Protein 1Z69 (pdb70)

CATH classification: 3.20.20.30

Solvent-accessible surface area: 47527 Å² total; per-residue (Å²): 71,67,9,0,0,16,3,48,0,68,43,29,4,18,46,3,0,22,29,0,14,6,0,26,96,47,38,10,50,2,0,0,0,14,13,61,14,38,13,22,7,1,2,1,1,0,0,4,0,0,19,14,0,10,83,6,73,0,0,0,5,42,0,8,13,43,4,5,26,10,0,6,0,0,2,0,0,0,1,0,4,35,22,0,46,50,16,2,1,0,0,1,0,24,21,67,127,75,20,4,67,16,2,27,30,60,99,132,112,37,61,20,5,0,90,28,0,3,88,0,0,70,31,1,18,68,40,113,142,3,84,36,128,26,111,67,13,98,5,66,32,0,96,10,72,24,199,10,55,142,6,52,0,9,0,10,5,106,31,85,143,19,6,35,14,0,0,41,34,0,46,0,0,6,7,91,18,2,22,22,96,14,0,102,70,2,39,94,26,4,92,106,0,0,111,126,50,69,49,77,44,96,106,5,16,11,0,0,18,3,9,3,0,1,12,164,52,58,87,98,0,39,54,27,0,33,55,42,0,0,108,53,0,32,64,8,78,67,123,30,0,120,68,23,62,7,76,68,118,15,49,78,100,1,27,48,6,33,91,157,35,60,91,55,28,0,77,66,47,41,5,46,106,105,2,19,95,3,13,2,1,23,3,29,22,100,55,0,44,136,33,0,87,74,0,68,91,44,32,3,64,0,2,0,4,2,35,20,0,4,56,56,59,44,121,3,0,96,20,2,5,145,70,0,35,80,110,70,64,8,1,0,16,4,48,1,68,44,26,5,17,44,2,0,17,27,0,12,4,0,23,88,45,39,11,48,2,0,0,0,15,13,64,17,38,16,21,7,2,3,1,1,0,0,4,0,1,18,10,0,7,79,5,74,0,0,0,4,41,1,8,12,37,5,5,26,8,0,5,0,0,2,1,0,0,1,0,4,34,22,0,45,50,17,3,0,0,0,1,1,25,22,67,126,78,21,4,69,18,2,28,30,68,98,107,118,34,62,22,5,0,94,28,0,2,91,0,1,71,30,1,19,67,41,105,142,3,85,36,127,27,112,47,13,101,5,65,31,0,97,9,69,23,198,11,56,142,5,51,0,9,0,9,7,99,29,86,144,20,5,33,13,0,0,41,34,0,47,0,0,5,5,95,15,2,23,22,97,13,0,104,68,2,38,94,27,4,89,103,0,0,110,125,48,70,47,77,48,96,106,4,17,10,0,0,19,3,9,3,0,1,12,162,48,59,87,100,0,40,56,28,0,33,51,44,0,0,110,52,0,33,63,8,75,70,124,24,0,119,64,22,60,6,76,68,117,14,48,77,102,1,26,48,5,33,88,154,37,59,90,56,26,0,80,67,48,38,5,42,105,106,2,19,100,3,11,1,1,25,4,29,23,97,58,1,42,137,32,1,86,73,0,66,90,44,32,4,63,0,2,0,3,3,33,20,0,4,51,55,60,44,117,2,0,94,20,2,5,145,70,0,35,80,109,71,65,8,0,0,16,3,48,1,67,41,31,6,17,46,3,0,21,28,0,12,5,0,24,96,45,39,10,49,2,0,0,0,13,13,62,16,39,16,24,8,1,2,2,1,0,0,5,0,0,18,13,0,8,81,5,74,0,0,0,4,40,0,9,12,42,5,6,26,10,0,6,1,0,2,0,0,0,1,0,4,34,22,0,46,50,17,2,0,0,0,0,1,24,22,66,124,76,21,4,70,18,2,27,32,76,100,133,111,36,63,22,5,0,91,28,0,2,89,0,1,71,29,1,18,68,43,108,141,4,85,36,128,26,111,57,13,96,5,66,31,0,96,11,70,22,196,13,56,144,6,52,0,10,0,10,5,103,31,84,146,20,7,35,14,0,0,40,35,0,47,0,0,5,7,94,18,2,20,21,94,12,0,99,68,3,38,96,25,4,90,105,0,0,109,125,50,70,45,77,46,94,104,4,18,10,0,0,20,3,10,3,0,1,12,160,48,57,84,101,0,40,57,28,0,31,54,44,0,0,110,55,0,32,64,9,79,68,126,31,0,121,67,21,61,6,78,68,118,14,49,78,100,1,25,49,5,32,89,153,38,59,89,57,29,0,77,66,46,38,5,43,103,103,2,21,97,3,13,2,0,22,3,27,22,97,58,0,44,134,30,0,86,73,0,68,89,45,32,3,61,0,3,0,3,3,38,22,0,3,60,57,64,45,120,2,0,94,21,2,5,146,70,0,34,78,109,69,67,8,0,0,16,3,48,0,68,41,24,3,17,44,1,0,18,27,0,13,5,0,24,92,45,40,11,48,2,0,0,0,13,14,63,15,38,14,21,7,1,2,1,1,0,0,4,0,1,18,10,0,9,81,6,76,0,0,0,3,41,0,9,13,43,5,5,26,10,0,6,0,0,2,1,0,0,1,0,4,37,24,0,48,51,16,2,1,0,0,1,0,24,21,66,128,75,21,4,68,14,3,26,30,83,97,123,103,37,62,23,4,0,88,28,0,2,89,0,0,72,30,1,18,69,44,113,141,3,84,36,129,28,112,52,13,99,6,67,30,0,95,10,72,22,198,11,55,144,6,52,0,10,0,10,10,88,30,74,144,19,6,35,14,0,0,40,34,0,48,0,0,6,6,84,16,1,27,23,116,14,0,100,68,3,40,93,26,4,88,105,0,0,110,127,50,70,47,77,48,94,108,4,18,11,0,0,20,3,6,2,0,1,18,167,51,61,86,115,0,41,59,26,0,29,45,40,0,0,108,43,0,32,57,6,60,52,108,15,0,108,87,28,65,4,90,65,136,8,49,81,94,0,24,52,5,38,95,153,54,52,86,55,27,0,81,67,44,44,4,43,97,103,1,23,96,5,14,3,2,26,2,31,22,98,61,1,42,138,36,1,90,72,0,68,88,44,33,4,61,0,2,0,3,3,25,18,0,3,49,55,60,45,133,2,0,93,16,2,5,144,70,0,34,80,109

B-factor: mean 28.65, std 13.68, range [1.36, 90.72]

Structure (mmCIF, N/CA/C/O backbone):
data_1Z69
#
_entry.id   1Z69
#
_cell.length_a   81.81
_cell.length_b   83.41
_cell.length_c   99.17
_cell.angle_alpha   90.00
_cell.angle_beta   91.15
_cell.angle_gamma   90.00
#
_symmetry.space_group_name_H-M   'P 1 21 1'
#
loop_
_entity.id
_entity.type
_entity.pdbx_description
1 polymer 'Coenzyme F420-dependent N(5),N(10)-methylenetetrahydromethanopterin reductase'
2 non-polymer 'COENZYME F420'
3 non-polymer 'CHLORIDE ION'
4 non-polymer 2-(2-{2-[2-(2-METHOXY-ETHOXY)-ETHOXY]-ETHOXY}-ETHOXY)-ETHANOL
5 water water
#
loop_
_atom_site.group_PDB
_atom_site.id
_atom_site.type_symbol
_atom_site.label_atom_id
_atom_site.label_alt_id
_atom_site.label_comp_id
_atom_site.label_asym_id
_atom_site.label_entity_id
_atom_site.label_seq_id
_atom_site.pdbx_PDB_ins_code
_atom_site.Cartn_x
_atom_site.Cartn_y
_atom_site.Cartn_z
_atom_site.occupancy
_atom_site.B_iso_or_equiv
_atom_site.auth_seq_id
_atom_site.auth_comp_id
_atom_site.auth_asym_id
_atom_site.auth_atom_id
_atom_site.pdbx_PDB_model_num
ATOM 1 N N . MET A 1 1 ? 7.600 37.684 -2.433 1.00 27.05 1 MET A N 1
ATOM 2 C CA . MET A 1 1 ? 7.079 38.228 -1.137 1.00 25.15 1 MET A CA 1
ATOM 3 C C . MET A 1 1 ? 7.767 37.562 0.065 1.00 24.06 1 MET A C 1
ATOM 4 O O . MET A 1 1 ? 7.842 36.334 0.144 1.00 21.27 1 MET A O 1
ATOM 9 N N . LYS A 1 2 ? 8.288 38.376 0.982 1.00 23.33 2 LYS A N 1
ATOM 10 C CA . LYS A 1 2 ? 8.947 37.849 2.167 1.00 22.03 2 LYS A CA 1
ATOM 11 C C . LYS A 1 2 ? 7.859 37.761 3.220 1.00 21.85 2 LYS A C 1
ATOM 12 O O . LYS A 1 2 ? 6.874 38.499 3.145 1.00 21.63 2 LYS A O 1
ATOM 18 N N . PHE A 1 3 ? 8.017 36.861 4.189 1.00 20.45 3 PHE A N 1
ATOM 19 C CA . PHE A 1 3 ? 7.025 36.736 5.262 1.00 20.58 3 PHE A CA 1
ATOM 20 C C . PHE A 1 3 ? 7.661 36.808 6.639 1.00 21.17 3 PHE A C 1
ATOM 21 O O . PHE A 1 3 ? 8.691 36.180 6.893 1.00 23.20 3 PHE A O 1
ATOM 29 N N . GLY A 1 4 ? 7.041 37.576 7.526 1.00 19.05 4 GLY A N 1
ATOM 30 C CA . GLY A 1 4 ? 7.555 37.709 8.870 1.00 15.85 4 GLY A CA 1
ATOM 31 C C . GLY A 1 4 ? 6.433 37.470 9.845 1.00 17.10 4 GLY A C 1
ATOM 32 O O . GLY A 1 4 ? 5.278 37.359 9.432 1.00 18.24 4 GLY A O 1
ATOM 33 N N . ILE A 1 5 ? 6.762 37.389 11.133 1.00 16.33 5 ILE A N 1
ATOM 34 C CA . ILE A 1 5 ? 5.763 37.169 12.165 1.00 14.41 5 ILE A CA 1
ATOM 35 C C . ILE A 1 5 ? 6.204 37.905 13.421 1.00 14.20 5 ILE A C 1
ATOM 36 O O . ILE A 1 5 ? 7.397 38.045 13.678 1.00 14.21 5 ILE A O 1
ATOM 41 N N . GLU A 1 6 ? 5.245 38.382 14.200 1.00 15.22 6 GLU A N 1
ATOM 42 C CA . GLU A 1 6 ? 5.560 39.114 15.422 1.00 16.45 6 GLU A CA 1
ATOM 43 C C . GLU A 1 6 ? 5.137 38.420 16.719 1.00 15.26 6 GLU A C 1
ATOM 44 O O . GLU A 1 6 ? 4.051 37.842 16.804 1.00 14.43 6 GLU A O 1
ATOM 50 N N . PHE A 1 7 ? 6.007 38.474 17.726 1.00 14.06 7 PHE A N 1
ATOM 51 C CA . PHE A 1 7 ? 5.673 37.928 19.037 1.00 14.06 7 PHE A CA 1
ATOM 52 C C . PHE A 1 7 ? 5.940 38.984 20.088 1.00 14.46 7 PHE A C 1
ATOM 53 O O . PHE A 1 7 ? 6.903 39.750 19.985 1.00 16.66 7 PHE A O 1
ATOM 61 N N . VAL A 1 8 ? 5.056 39.045 21.079 1.00 14.96 8 VAL A N 1
ATOM 62 C CA . VAL A 1 8 ? 5.158 40.005 22.172 1.00 12.92 8 VAL A CA 1
ATOM 63 C C . VAL A 1 8 ? 5.698 39.284 23.402 1.00 15.07 8 VAL A C 1
ATOM 64 O O . VAL A 1 8 ? 5.150 38.267 23.813 1.00 14.76 8 VAL A O 1
ATOM 68 N N . PRO A 1 9 ? 6.790 39.793 24.004 1.00 15.71 9 PRO A N 1
ATOM 69 C CA . PRO A 1 9 ? 7.313 39.095 25.188 1.00 15.83 9 PRO A CA 1
ATOM 70 C C . PRO A 1 9 ? 6.389 39.122 26.425 1.00 16.46 9 PRO A C 1
ATOM 71 O O . PRO A 1 9 ? 6.854 39.282 27.568 1.00 17.55 9 PRO A O 1
ATOM 75 N N . SER A 1 10 ? 5.091 38.958 26.202 1.00 13.43 10 SER A N 1
ATOM 76 C CA . SER A 1 10 ? 4.168 38.914 27.325 1.00 17.53 10 SER A CA 1
ATOM 77 C C . SER A 1 10 ? 4.015 37.429 27.693 1.00 17.13 10 SER A C 1
ATOM 78 O O . SER A 1 10 ? 3.312 37.078 28.637 1.00 15.99 10 SER A O 1
ATOM 81 N N . ASP A 1 11 ? 4.693 36.579 26.922 1.00 18.76 11 ASP A N 1
ATOM 82 C CA . ASP A 1 11 ? 4.780 35.134 27.181 1.00 21.54 11 ASP A CA 1
ATOM 83 C C . ASP A 1 11 ? 6.261 34.907 27.514 1.00 21.55 11 ASP A C 1
ATOM 84 O O . ASP A 1 11 ? 7.117 35.722 27.148 1.00 21.17 11 ASP A O 1
ATOM 89 N N . PRO A 1 12 ? 6.590 33.809 28.202 1.00 20.16 12 PRO A N 1
ATOM 90 C CA . PRO A 1 12 ? 8.010 33.552 28.531 1.00 19.27 12 PRO A CA 1
ATOM 91 C C . PRO A 1 12 ? 8.774 33.355 27.215 1.00 18.60 12 PRO A C 1
ATOM 92 O O . PRO A 1 12 ? 8.189 32.902 26.212 1.00 17.93 12 PRO A O 1
ATOM 96 N N . ALA A 1 13 ? 10.062 33.684 27.197 1.00 17.45 13 ALA A N 1
ATOM 97 C CA . ALA A 1 13 ? 10.845 33.488 25.961 1.00 16.29 13 ALA A CA 1
ATOM 98 C C . ALA A 1 13 ? 10.867 32.040 25.491 1.00 15.02 13 ALA A C 1
ATOM 99 O O . ALA A 1 13 ? 10.834 31.791 24.299 1.00 17.92 13 ALA A O 1
ATOM 101 N N . LEU A 1 14 ? 10.933 31.079 26.409 1.00 14.85 14 LEU A N 1
ATOM 102 C CA . LEU A 1 14 ? 10.963 29.665 26.013 1.00 14.90 14 LEU A CA 1
ATOM 103 C C . LEU A 1 14 ? 9.731 29.278 25.182 1.00 15.79 14 LEU A C 1
ATOM 104 O O . LEU A 1 14 ? 9.837 28.515 24.229 1.00 16.79 14 LEU A O 1
ATOM 109 N N . LYS A 1 15 ? 8.561 29.791 25.542 1.00 14.62 15 LYS A N 1
ATOM 110 C CA . LYS A 1 15 ? 7.360 29.492 24.782 1.00 16.18 15 LYS A CA 1
ATOM 111 C C . LYS A 1 15 ? 7.413 30.190 23.405 1.00 17.27 15 LYS A C 1
ATOM 112 O O . LYS A 1 15 ? 7.006 29.631 22.401 1.00 17.10 15 LYS A O 1
ATOM 118 N N . ILE A 1 16 ? 7.923 31.413 23.354 1.00 15.94 16 ILE A N 1
ATOM 119 C CA . ILE A 1 16 ? 8.042 32.090 22.076 1.00 16.12 16 ILE A CA 1
ATOM 120 C C . ILE A 1 16 ? 9.061 31.372 21.172 1.00 17.55 16 ILE A C 1
ATOM 121 O O . ILE A 1 16 ? 8.870 31.309 19.944 1.00 18.84 16 ILE A O 1
ATOM 126 N N . ALA A 1 17 ? 10.142 30.845 21.762 1.00 15.35 17 ALA A N 1
ATOM 127 C CA . ALA A 1 17 ? 11.154 30.130 20.979 1.00 13.57 17 ALA A CA 1
ATOM 128 C C . ALA A 1 17 ? 10.503 29.005 20.174 1.00 12.47 17 ALA A C 1
ATOM 129 O O . ALA A 1 17 ? 10.855 28.772 19.024 1.00 9.68 17 ALA A O 1
ATOM 131 N N . TYR A 1 18 ? 9.536 28.312 20.754 1.00 12.81 18 TYR A N 1
ATOM 132 C CA . TYR A 1 18 ? 8.888 27.269 19.981 1.00 13.81 18 TYR A CA 1
ATOM 133 C C . TYR A 1 18 ? 8.113 27.846 18.779 1.00 15.48 18 TYR A C 1
ATOM 134 O O . TYR A 1 18 ? 8.189 27.293 17.678 1.00 16.25 18 TYR A O 1
ATOM 143 N N . TYR A 1 19 ? 7.373 28.944 18.973 1.00 15.93 19 TYR A N 1
ATOM 144 C CA . TYR A 1 19 ? 6.614 29.561 17.869 1.00 14.25 19 TYR A CA 1
ATOM 145 C C . TYR A 1 19 ? 7.565 30.013 16.764 1.00 15.88 19 TYR A C 1
ATOM 146 O O . TYR A 1 19 ? 7.251 29.881 15.565 1.00 16.84 19 TYR A O 1
ATOM 155 N N . ALA A 1 20 ? 8.720 30.552 17.167 1.00 16.26 20 ALA A N 1
ATOM 156 C CA . ALA A 1 20 ? 9.730 31.037 16.217 1.00 15.31 20 ALA A CA 1
ATOM 157 C C . ALA A 1 20 ? 10.337 29.890 15.450 1.00 14.96 20 ALA A C 1
ATOM 158 O O . ALA A 1 20 ? 10.597 30.020 14.261 1.00 16.94 20 ALA A O 1
ATOM 160 N N . LYS A 1 21 ? 10.556 28.768 16.127 1.00 15.26 21 LYS A N 1
ATOM 161 C CA . LYS A 1 21 ? 11.124 27.589 15.487 1.00 17.12 21 LYS A CA 1
ATOM 162 C C . LYS A 1 21 ? 10.119 27.058 14.467 1.00 17.86 21 LYS A C 1
ATOM 163 O O . LYS A 1 21 ? 10.465 26.741 13.314 1.00 16.54 21 LYS A O 1
ATOM 169 N N . LEU A 1 22 ? 8.867 26.956 14.896 1.00 19.10 22 LEU A N 1
ATOM 170 C CA . LEU A 1 22 ? 7.787 26.518 14.018 1.00 18.88 22 LEU A CA 1
ATOM 171 C C . LEU A 1 22 ? 7.752 27.422 12.767 1.00 20.94 22 LEU A C 1
ATOM 172 O O . LEU A 1 22 ? 7.655 26.929 11.631 1.00 22.23 22 LEU A O 1
ATOM 177 N N . SER A 1 23 ? 7.853 28.738 12.977 1.00 20.75 23 SER A N 1
ATOM 178 C CA . SER A 1 23 ? 7.872 29.708 11.866 1.00 21.73 23 SER A CA 1
ATOM 179 C C . SER A 1 23 ? 9.013 29.407 10.885 1.00 21.67 23 SER A C 1
ATOM 180 O O . SER A 1 23 ? 8.832 29.446 9.661 1.00 23.19 23 SER A O 1
ATOM 183 N N . GLU A 1 24 ? 10.191 29.127 11.431 1.00 20.39 24 GLU A N 1
ATOM 184 C CA . GLU A 1 24 ? 11.350 28.799 10.610 1.00 20.52 24 GLU A CA 1
ATOM 185 C C . GLU A 1 24 ? 11.016 27.563 9.751 1.00 19.75 24 GLU A C 1
ATOM 186 O O . GLU A 1 24 ? 11.281 27.546 8.569 1.00 16.79 24 GLU A O 1
ATOM 192 N N . GLN A 1 25 ? 10.406 26.546 10.352 1.00 20.28 25 GLN A N 1
ATOM 193 C CA . GLN A 1 25 ? 10.057 25.340 9.619 1.00 20.54 25 GLN A CA 1
ATOM 194 C C . GLN A 1 25 ? 8.993 25.609 8.573 1.00 22.42 25 GLN A C 1
ATOM 195 O O . GLN A 1 25 ? 8.979 24.965 7.533 1.00 24.32 25 GLN A O 1
ATOM 201 N N . GLN A 1 26 ? 8.102 26.556 8.845 1.00 21.98 26 GLN A N 1
ATOM 202 C CA . GLN A 1 26 ? 7.027 26.864 7.909 1.00 20.35 26 GLN A CA 1
ATOM 203 C C . GLN A 1 26 ? 7.418 27.815 6.794 1.00 19.83 26 GLN A C 1
ATOM 204 O O . GLN A 1 26 ? 6.575 28.211 6.000 1.00 20.92 26 GLN A O 1
ATOM 210 N N . GLY A 1 27 ? 8.685 28.200 6.731 1.00 18.20 27 GLY A N 1
ATOM 211 C CA . GLY A 1 27 ? 9.105 29.090 5.661 1.00 19.22 27 GLY A CA 1
ATOM 212 C C . GLY A 1 27 ? 9.098 30.604 5.873 1.00 19.84 27 GLY A C 1
ATOM 213 O O . GLY A 1 27 ? 9.228 31.369 4.911 1.00 20.68 27 GLY A O 1
ATOM 214 N N . PHE A 1 28 ? 8.934 31.069 7.105 1.00 19.17 28 PHE A N 1
ATOM 215 C CA . PHE A 1 28 ? 8.950 32.506 7.320 1.00 18.53 28 PHE A CA 1
ATOM 216 C C . PHE A 1 28 ? 10.378 33.018 7.186 1.00 19.06 28 PHE A C 1
ATOM 217 O O . PHE A 1 28 ? 11.325 32.289 7.414 1.00 20.10 28 PHE A O 1
ATOM 225 N N . ASP A 1 29 ? 10.518 34.284 6.826 1.00 19.20 29 ASP A N 1
ATOM 226 C CA . ASP A 1 29 ? 11.825 34.910 6.662 1.00 19.65 29 ASP A CA 1
ATOM 227 C C . ASP A 1 29 ? 12.298 35.687 7.902 1.00 19.53 29 ASP A C 1
ATOM 228 O O . ASP A 1 29 ? 13.505 35.796 8.157 1.00 19.82 29 ASP A O 1
ATOM 233 N N . HIS A 1 30 ? 11.342 36.215 8.666 1.00 16.92 30 HIS A N 1
ATOM 234 C CA . HIS A 1 30 ? 11.647 37.058 9.810 1.00 16.09 30 HIS A CA 1
ATOM 235 C C . HIS A 1 30 ? 10.760 36.832 11.015 1.00 17.96 30 HIS A C 1
ATOM 236 O O . HIS A 1 30 ? 9.554 36.616 10.881 1.00 19.30 30 HIS A O 1
ATOM 243 N N . VAL A 1 31 ? 11.337 36.869 12.206 1.00 17.98 31 VAL A N 1
ATOM 244 C CA . VAL A 1 31 ? 10.437 36.957 13.347 1.00 18.49 31 VAL A CA 1
ATOM 245 C C . VAL A 1 31 ? 10.842 38.296 13.987 1.00 15.89 31 VAL A C 1
ATOM 246 O O . VAL A 1 31 ? 12.019 38.662 14.024 1.00 13.59 31 VAL A O 1
ATOM 250 N N . TRP A 1 32 ? 9.842 39.052 14.407 1.00 15.07 32 TRP A N 1
ATOM 251 C CA . TRP A 1 32 ? 10.064 40.343 15.030 1.00 15.69 32 TRP A CA 1
ATOM 252 C C . TRP A 1 32 ? 9.563 40.292 16.479 1.00 15.73 32 TRP A C 1
ATOM 253 O O . TRP A 1 32 ? 8.530 39.681 16.757 1.00 17.26 32 TRP A O 1
ATOM 264 N N . ILE A 1 33 ? 10.276 40.948 17.385 1.00 13.79 33 ILE A N 1
ATOM 265 C CA . ILE A 1 33 ? 9.905 40.941 18.788 1.00 12.47 33 ILE A CA 1
ATOM 266 C C . ILE A 1 33 ? 9.685 42.366 19.280 1.00 13.31 33 ILE A C 1
ATOM 267 O O . ILE A 1 33 ? 10.539 43.234 19.077 1.00 12.94 33 ILE A O 1
ATOM 272 N N . THR A 1 34 ? 8.544 42.616 19.925 1.00 13.65 34 THR A N 1
ATOM 273 C CA . THR A 1 34 ? 8.234 43.956 20.427 1.00 13.07 34 THR A CA 1
ATOM 274 C C . THR A 1 34 ? 9.072 44.299 21.631 1.00 15.00 34 THR A C 1
ATOM 275 O O . THR A 1 34 ? 9.538 43.402 22.343 1.00 16.23 34 THR A O 1
ATOM 279 N N . ASP A 1 35 ? 9.268 45.602 21.850 1.00 14.80 35 ASP A N 1
ATOM 280 C CA . ASP A 1 35 ? 10.079 46.102 22.958 1.00 12.06 35 ASP A CA 1
ATOM 281 C C . ASP A 1 35 ? 9.307 47.107 23.841 1.00 13.94 35 ASP A C 1
ATOM 282 O O . ASP A 1 35 ? 9.033 48.250 23.444 1.00 13.08 35 ASP A O 1
ATOM 287 N N . HIS A 1 36 ? 8.960 46.674 25.045 1.00 14.22 36 HIS A N 1
ATOM 288 C CA . HIS A 1 36 ? 8.252 47.531 25.983 1.00 17.94 36 HIS A CA 1
ATOM 289 C C . HIS A 1 36 ? 8.755 47.151 27.360 1.00 18.43 36 HIS A C 1
ATOM 290 O O . HIS A 1 36 ? 8.807 45.954 27.695 1.00 20.93 36 HIS A O 1
ATOM 297 N N . TYR A 1 37 ? 9.107 48.156 28.161 1.00 16.76 37 TYR A N 1
ATOM 298 C CA . TYR A 1 37 ? 9.641 47.905 29.489 1.00 16.84 37 TYR A CA 1
ATOM 299 C C . TYR A 1 37 ? 8.754 46.987 30.328 1.00 16.68 37 TYR A C 1
ATOM 300 O O . TYR A 1 37 ? 9.262 46.271 31.167 1.00 19.89 37 TYR A O 1
ATOM 309 N N . ASN A 1 38 ? 7.444 46.988 30.096 1.00 15.77 38 ASN A N 1
ATOM 310 C CA . ASN A 1 38 ? 6.568 46.183 30.920 1.00 17.64 38 ASN A CA 1
ATOM 311 C C . ASN A 1 38 ? 6.526 44.691 30.621 1.00 18.57 38 ASN A C 1
ATOM 312 O O . ASN A 1 38 ? 6.053 43.915 31.461 1.00 22.57 38 ASN A O 1
ATOM 317 N N . ASN A 1 39 ? 7.027 44.264 29.464 1.00 16.57 39 ASN A N 1
ATOM 318 C CA . ASN A 1 39 ? 7.088 42.812 29.169 1.00 15.38 39 ASN A CA 1
ATOM 319 C C . ASN A 1 39 ? 8.542 42.374 29.313 1.00 13.94 39 ASN A C 1
ATOM 320 O O . ASN A 1 39 ? 9.386 43.176 29.718 1.00 14.57 39 ASN A O 1
ATOM 325 N N . ARG A 1 40 ? 8.846 41.122 28.993 1.00 14.44 40 ARG A N 1
ATOM 326 C CA . ARG A 1 40 ? 10.237 40.673 29.084 1.00 15.98 40 ARG A CA 1
ATOM 327 C C . ARG A 1 40 ? 11.128 41.448 28.121 1.00 16.23 40 ARG A C 1
ATOM 328 O O . ARG A 1 40 ? 10.691 41.930 27.084 1.00 15.67 40 ARG A O 1
ATOM 336 N N . ASP A 1 41 ? 12.379 41.581 28.527 1.00 19.56 41 ASP A N 1
ATOM 337 C CA . ASP A 1 41 ? 13.447 42.246 27.797 1.00 20.38 41 ASP A CA 1
ATOM 338 C C . ASP A 1 41 ? 13.459 41.742 26.329 1.00 19.68 41 ASP A C 1
ATOM 339 O O . ASP A 1 41 ? 13.352 40.523 26.059 1.00 19.23 41 ASP A O 1
ATOM 344 N N . VAL A 1 42 ? 13.580 42.666 25.380 1.00 16.39 42 VAL A N 1
ATOM 345 C CA . VAL A 1 42 ? 13.644 42.275 23.968 1.00 15.71 42 VAL A CA 1
ATOM 346 C C . VAL A 1 42 ? 14.946 41.485 23.625 1.00 14.87 42 VAL A C 1
ATOM 347 O O . VAL A 1 42 ? 14.943 40.640 22.720 1.00 14.66 42 VAL A O 1
ATOM 351 N N . TYR A 1 43 ? 16.035 41.729 24.357 1.00 11.87 43 TYR A N 1
ATOM 352 C CA . TYR A 1 43 ? 17.304 41.045 24.082 1.00 12.81 43 TYR A CA 1
ATOM 353 C C . TYR A 1 43 ? 17.531 39.684 24.746 1.00 13.29 43 TYR A C 1
ATOM 354 O O . TYR A 1 43 ? 18.167 38.811 24.132 1.00 14.94 43 TYR A O 1
ATOM 363 N N . SER A 1 44 ? 17.053 39.484 25.976 1.00 10.84 44 SER A N 1
ATOM 364 C CA . SER A 1 44 ? 17.202 38.172 26.589 1.00 11.86 44 SER A CA 1
ATOM 365 C C . SER A 1 44 ? 16.293 37.281 25.762 1.00 12.06 44 SER A C 1
ATOM 366 O O . SER A 1 44 ? 16.646 36.147 25.469 1.00 12.23 44 SER A O 1
ATOM 369 N N . THR A 1 45 ? 15.152 37.828 25.333 1.00 12.78 45 THR A N 1
ATOM 370 C CA . THR A 1 45 ? 14.203 37.076 24.508 1.00 13.86 45 THR A CA 1
ATOM 371 C C . THR A 1 45 ? 14.834 36.714 23.162 1.00 15.06 45 THR A C 1
ATOM 372 O O . THR A 1 45 ? 14.795 35.552 22.748 1.00 17.19 45 THR A O 1
ATOM 376 N N . LEU A 1 46 ? 15.407 37.696 22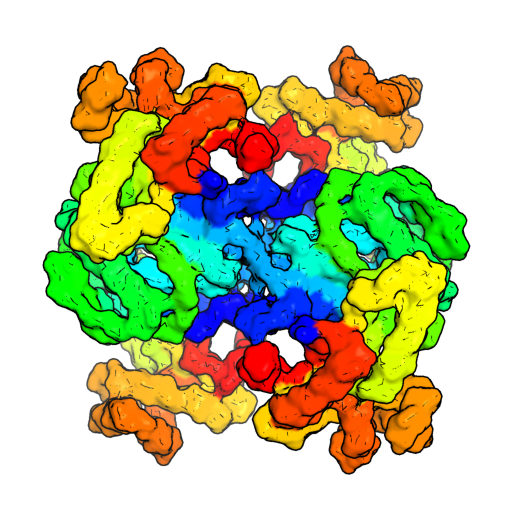.468 1.00 16.54 46 LEU A N 1
ATOM 377 C CA . LEU A 1 46 ? 16.074 37.405 21.193 1.00 14.41 46 LEU A CA 1
ATOM 378 C C . LEU A 1 46 ? 17.177 36.368 21.391 1.00 13.44 46 LEU A C 1
ATOM 379 O O . LEU A 1 46 ? 17.372 35.533 20.515 1.00 15.56 46 LEU A O 1
ATOM 384 N N . THR A 1 47 ? 17.877 36.399 22.535 1.00 12.26 47 THR A N 1
ATOM 385 C CA . THR A 1 47 ? 18.944 35.430 22.800 1.00 11.64 47 THR A CA 1
ATOM 386 C C . THR A 1 47 ? 18.402 33.981 22.843 1.00 12.82 47 THR A C 1
ATOM 387 O O . THR A 1 47 ? 18.953 33.092 22.191 1.00 12.74 47 THR A O 1
ATOM 391 N N . VAL A 1 48 ? 17.314 33.722 23.566 1.00 13.07 48 VAL A N 1
ATOM 392 C CA . VAL A 1 48 ? 16.828 32.354 23.566 1.00 15.31 48 VAL A CA 1
ATOM 393 C C . VAL A 1 48 ? 16.236 31.973 22.211 1.00 16.10 48 VAL A C 1
ATOM 394 O O . VAL A 1 48 ? 16.307 30.806 21.828 1.00 19.22 48 VAL A O 1
ATOM 398 N N . LEU A 1 49 ? 15.681 32.926 21.469 1.00 16.21 49 LEU A N 1
ATOM 399 C CA . LEU A 1 49 ? 15.196 32.603 20.118 1.00 18.73 49 LEU A CA 1
ATOM 400 C C . LEU A 1 49 ? 16.370 32.204 19.205 1.00 18.57 49 LEU A C 1
ATOM 401 O O . LEU A 1 49 ? 16.248 31.244 18.436 1.00 16.44 49 LEU A O 1
ATOM 406 N N . ALA A 1 50 ? 17.471 32.970 19.269 1.00 17.17 50 ALA A N 1
ATOM 407 C CA . ALA A 1 50 ? 18.671 32.721 18.458 1.00 18.19 50 ALA A CA 1
ATOM 408 C C . ALA A 1 50 ? 19.249 31.344 18.739 1.00 19.86 50 ALA A C 1
ATOM 409 O O . ALA A 1 50 ? 19.673 30.651 17.824 1.00 22.42 50 ALA A O 1
ATOM 411 N N . LEU A 1 51 ? 19.265 30.948 20.011 1.00 20.34 51 LEU A N 1
ATOM 412 C CA . LEU A 1 51 ? 19.782 29.640 20.367 1.00 20.49 51 LEU A CA 1
ATOM 413 C C . LEU A 1 51 ? 18.862 28.509 19.881 1.00 20.53 51 LEU A C 1
ATOM 414 O O . LEU A 1 51 ? 19.335 27.409 19.612 1.00 24.56 51 LEU A O 1
ATOM 419 N N . ASN A 1 52 ? 17.566 28.771 19.755 1.00 16.69 52 ASN A N 1
ATOM 420 C CA . ASN A 1 52 ? 16.624 27.734 19.332 1.00 16.03 52 ASN A CA 1
ATOM 421 C C . ASN A 1 52 ? 16.184 27.778 17.865 1.00 16.74 52 ASN A C 1
ATOM 422 O O . ASN A 1 52 ? 15.181 27.152 17.502 1.00 16.56 52 ASN A O 1
ATOM 427 N N . THR A 1 53 ? 16.913 28.515 17.029 1.00 14.51 53 THR A N 1
ATOM 428 C CA . THR A 1 53 ? 16.583 28.620 15.610 1.00 13.53 53 THR A CA 1
ATOM 429 C C . THR A 1 53 ? 17.894 28.489 14.833 1.00 14.25 53 THR A C 1
ATOM 430 O O . THR A 1 53 ? 18.957 28.447 15.421 1.00 14.49 53 THR A O 1
ATOM 434 N N . ASN A 1 54 ? 17.847 28.444 13.515 1.00 15.91 54 ASN A N 1
ATOM 435 C CA . ASN A 1 54 ? 19.092 28.239 12.793 1.00 16.69 54 ASN A CA 1
ATOM 436 C C . ASN A 1 54 ? 19.276 29.109 11.565 1.00 18.34 54 ASN A C 1
ATOM 437 O O . ASN A 1 54 ? 20.402 29.526 11.252 1.00 17.79 54 ASN A O 1
ATOM 442 N N . SER A 1 55 ? 18.181 29.394 10.868 1.00 18.20 55 SER A N 1
ATOM 443 C CA . SER A 1 55 ? 18.286 30.158 9.624 1.00 18.81 55 SER A CA 1
ATOM 444 C C . SER A 1 55 ? 17.404 31.408 9.511 1.00 17.83 55 SER A C 1
ATOM 445 O O . SER A 1 55 ? 17.760 32.350 8.800 1.00 17.10 55 SER A O 1
ATOM 448 N N . ILE A 1 56 ? 16.265 31.414 10.200 1.00 17.32 56 ILE A N 1
ATOM 449 C CA . ILE A 1 56 ? 15.361 32.561 10.166 1.00 15.53 56 ILE A CA 1
ATOM 450 C C . ILE A 1 56 ? 16.039 33.830 10.733 1.00 16.67 56 ILE A C 1
ATOM 451 O O . ILE A 1 56 ? 16.850 33.758 11.662 1.00 12.88 56 ILE A O 1
ATOM 456 N N . LYS A 1 57 ? 15.721 34.983 10.147 1.00 16.21 57 LYS A N 1
ATOM 457 C CA . LYS A 1 57 ? 16.275 36.238 10.637 1.00 17.74 57 LYS A CA 1
ATOM 458 C C . LYS A 1 57 ? 15.450 36.680 11.835 1.00 16.40 57 LYS A C 1
ATOM 459 O O . LYS A 1 57 ? 14.237 36.419 11.908 1.00 17.03 57 LYS A O 1
ATOM 465 N N . ILE A 1 58 ? 16.113 37.338 12.780 1.00 14.66 58 ILE A N 1
ATOM 466 C CA . ILE A 1 58 ? 15.458 37.790 14.003 1.00 13.25 58 ILE A CA 1
ATOM 467 C C . ILE A 1 58 ? 15.849 39.202 14.406 1.00 15.01 58 ILE A C 1
ATOM 468 O O . ILE A 1 58 ? 16.933 39.700 14.053 1.00 15.79 58 ILE A O 1
ATOM 473 N N . GLY A 1 59 ? 14.971 39.863 15.148 1.00 15.62 59 GLY A N 1
ATOM 474 C CA . GLY A 1 59 ? 15.297 41.210 15.591 1.00 15.29 59 GLY A CA 1
ATOM 475 C C . GLY A 1 59 ? 14.190 41.975 16.275 1.00 15.18 59 GLY A C 1
ATOM 476 O O . GLY A 1 59 ? 13.015 41.577 16.253 1.00 16.39 59 GLY A O 1
ATOM 477 N N . PRO A 1 60 ? 14.541 43.078 16.938 1.00 15.29 60 PRO A N 1
ATOM 478 C CA . PRO A 1 60 ? 13.479 43.852 17.597 1.00 15.40 60 PRO A CA 1
ATOM 479 C C . PRO A 1 60 ? 12.563 44.581 16.568 1.00 16.36 60 PRO A C 1
ATOM 480 O O . PRO A 1 60 ? 13.015 45.082 15.539 1.00 16.14 60 PRO A O 1
ATOM 484 N N . GLY A 1 61 ? 11.270 44.606 16.860 1.00 17.69 61 GLY A N 1
ATOM 485 C CA . GLY A 1 61 ? 10.295 45.264 16.011 1.00 16.96 61 GLY A CA 1
ATOM 486 C C . GLY A 1 61 ? 9.268 45.977 16.903 1.00 18.16 61 GLY A C 1
ATOM 487 O O . GLY A 1 61 ? 8.173 45.457 17.134 1.00 18.06 61 GLY A O 1
ATOM 488 N N . VAL A 1 62 ? 9.607 47.164 17.411 1.00 14.04 62 VAL A N 1
ATOM 489 C CA . VAL A 1 62 ? 10.890 47.808 17.147 1.00 10.24 62 VAL A CA 1
ATOM 490 C C . VAL A 1 62 ? 11.399 48.352 18.477 1.00 11.33 62 VAL A C 1
ATOM 491 O O . VAL A 1 62 ? 10.609 48.626 19.382 1.00 9.89 62 VAL A O 1
ATOM 495 N N . THR A 1 63 ? 12.706 48.539 18.606 1.00 12.04 63 THR A N 1
ATOM 496 C CA . THR A 1 63 ? 13.228 49.132 19.829 1.00 10.96 63 THR A CA 1
ATOM 497 C C . THR A 1 63 ? 13.272 50.630 19.525 1.00 13.65 63 THR A C 1
ATOM 498 O O . THR A 1 63 ? 12.723 51.054 18.501 1.00 13.51 63 THR A O 1
ATOM 502 N N . ASN A 1 64 ? 13.910 51.436 20.375 1.00 13.48 64 ASN A N 1
ATOM 503 C CA . ASN A 1 64 ? 13.904 52.880 20.165 1.00 13.79 64 ASN A CA 1
ATOM 504 C C . ASN A 1 64 ? 15.190 53.552 20.643 1.00 16.56 64 ASN A C 1
ATOM 505 O O . ASN A 1 64 ? 16.087 52.880 21.173 1.00 18.22 64 ASN A O 1
ATOM 510 N N . SER A 1 65 ? 15.275 54.875 20.483 1.00 17.34 65 SER A N 1
ATOM 511 C CA . SER A 1 65 ? 16.491 55.600 20.857 1.00 19.76 65 SER A CA 1
ATOM 512 C C . SER A 1 65 ? 16.437 56.241 22.219 1.00 19.96 65 SER A C 1
ATOM 513 O O . SER A 1 65 ? 17.374 56.907 22.614 1.00 19.69 65 SER A O 1
ATOM 516 N N . TYR A 1 66 ? 15.360 56.036 22.957 1.00 20.53 66 TYR A N 1
ATOM 517 C CA . TYR A 1 66 ? 15.269 56.708 24.231 1.00 19.56 66 TYR A CA 1
ATOM 518 C C . TYR A 1 66 ? 15.424 55.878 25.482 1.00 20.25 66 TYR A C 1
ATOM 519 O O . TYR A 1 66 ? 15.993 56.352 26.447 1.00 22.77 66 TYR A O 1
ATOM 528 N N . THR A 1 67 ? 14.908 54.654 25.499 1.00 20.79 67 THR A N 1
ATOM 529 C CA . THR A 1 67 ? 14.989 53.844 26.708 1.00 18.42 67 THR A CA 1
ATOM 530 C C . THR A 1 67 ? 16.377 53.235 26.942 1.00 18.20 67 THR A C 1
ATOM 531 O O . THR A 1 67 ? 16.668 52.720 28.035 1.00 15.85 67 THR A O 1
ATOM 535 N N . ARG A 1 68 ? 17.231 53.320 25.925 1.00 16.26 68 ARG A N 1
ATOM 536 C CA . ARG A 1 68 ? 18.590 52.784 26.006 1.00 15.55 68 ARG A CA 1
ATOM 537 C C . ARG A 1 68 ? 19.490 53.689 25.166 1.00 16.13 68 ARG A C 1
ATOM 538 O O . ARG A 1 68 ? 19.111 54.125 24.086 1.00 16.50 68 ARG A O 1
ATOM 546 N N . ASN A 1 69 ? 20.680 53.992 25.654 1.00 16.34 69 ASN A N 1
ATOM 547 C CA . ASN A 1 69 ? 21.613 54.798 24.870 1.00 15.21 69 ASN A CA 1
ATOM 548 C C . ASN A 1 69 ? 21.916 54.023 23.568 1.00 15.26 69 ASN A C 1
ATOM 549 O O . ASN A 1 69 ? 22.104 52.817 23.595 1.00 15.29 69 ASN A O 1
ATOM 554 N N . PRO A 1 70 ? 21.970 54.714 22.415 1.00 16.57 70 PRO A N 1
ATOM 555 C CA . PRO A 1 70 ? 22.244 54.037 21.141 1.00 16.08 70 PRO A CA 1
ATOM 556 C C . PRO A 1 70 ? 23.496 53.140 21.110 1.00 17.04 70 PRO A C 1
ATOM 557 O O . PRO A 1 70 ? 23.543 52.149 20.372 1.00 16.79 70 PRO A O 1
ATOM 561 N N . ALA A 1 71 ? 24.512 53.477 21.897 1.00 14.69 71 ALA A N 1
ATOM 562 C CA . ALA A 1 71 ? 25.697 52.636 21.934 1.00 13.68 71 ALA A CA 1
ATOM 563 C C . ALA A 1 71 ? 25.319 51.260 22.525 1.00 14.46 71 ALA A C 1
ATOM 564 O O . ALA A 1 71 ? 25.817 50.229 22.058 1.00 17.60 71 ALA A O 1
ATOM 566 N N . ILE A 1 72 ? 24.446 51.247 23.540 1.00 13.41 72 ILE A N 1
ATOM 567 C CA . ILE A 1 72 ? 23.989 49.998 24.159 1.00 13.37 72 ILE A CA 1
ATOM 568 C C . ILE A 1 72 ? 23.165 49.210 23.131 1.00 13.72 72 ILE A C 1
ATOM 569 O O . ILE A 1 72 ? 23.318 47.984 23.011 1.00 14.09 72 ILE A O 1
ATOM 574 N N . THR A 1 73 ? 22.316 49.902 22.375 1.00 10.73 73 THR A N 1
ATOM 575 C CA . THR A 1 73 ? 21.541 49.217 21.332 1.00 12.39 73 THR A CA 1
ATOM 576 C C . THR A 1 73 ? 22.488 48.566 20.290 1.00 13.21 73 THR A C 1
ATOM 577 O O . THR A 1 73 ? 22.260 47.430 19.867 1.00 15.40 73 THR A O 1
ATOM 581 N N . ALA A 1 74 ? 23.554 49.272 19.897 1.00 12.41 74 ALA A N 1
ATOM 582 C CA . ALA A 1 74 ? 24.513 48.752 18.903 1.00 12.90 74 ALA A CA 1
ATOM 583 C C . ALA A 1 74 ? 25.194 47.494 19.439 1.00 13.33 74 ALA A C 1
ATOM 584 O O . ALA A 1 74 ? 25.289 46.477 18.775 1.00 10.63 74 ALA A O 1
ATOM 586 N N . SER A 1 75 ? 25.674 47.592 20.667 1.00 14.15 75 SER A N 1
ATOM 587 C CA . SER A 1 75 ? 26.322 46.479 21.312 1.00 14.42 75 SER A CA 1
ATOM 588 C C . SER A 1 75 ? 25.370 45.283 21.464 1.00 13.25 75 SER A C 1
ATOM 589 O O . SER A 1 75 ? 25.778 44.145 21.285 1.00 13.53 75 SER A O 1
ATOM 592 N N . SER A 1 76 ? 24.105 45.549 21.791 1.00 12.87 76 SER A N 1
ATOM 593 C CA . SER A 1 76 ? 23.129 44.479 21.983 1.00 13.25 76 SER A CA 1
ATOM 594 C C . SER A 1 76 ? 22.764 43.769 20.672 1.00 13.34 76 SER A C 1
ATOM 595 O O . SER A 1 76 ? 22.804 42.528 20.590 1.00 13.43 76 SER A O 1
ATOM 598 N N . ILE A 1 77 ? 22.424 44.535 19.639 1.00 13.36 77 ILE A N 1
ATOM 599 C CA . ILE A 1 77 ? 22.063 43.896 18.388 1.00 13.29 77 ILE A CA 1
ATOM 600 C C . ILE A 1 77 ? 23.294 43.180 17.817 1.00 14.60 77 ILE A C 1
ATOM 601 O O . ILE A 1 77 ? 23.168 42.122 17.188 1.00 16.00 77 ILE A O 1
ATOM 606 N N . ALA A 1 78 ? 24.490 43.710 18.071 1.00 12.46 78 ALA A N 1
ATOM 607 C CA . ALA A 1 78 ? 25.689 43.050 17.541 1.00 14.61 78 ALA A CA 1
ATOM 608 C C . ALA A 1 78 ? 25.905 41.730 18.287 1.00 16.73 78 ALA A C 1
ATOM 609 O O . ALA A 1 78 ? 26.333 40.729 17.703 1.00 13.90 78 ALA A O 1
ATOM 611 N N . SER A 1 79 ? 25.598 41.725 19.581 1.00 16.00 79 SER A N 1
ATOM 612 C CA . SER A 1 79 ? 25.753 40.506 20.361 1.00 16.78 79 SER A CA 1
ATOM 613 C C . SER A 1 79 ? 24.843 39.412 19.819 1.00 16.54 79 SER A C 1
ATOM 614 O O . SER A 1 79 ? 25.227 38.234 19.767 1.00 17.73 79 SER A O 1
ATOM 617 N N . ILE A 1 80 ? 23.645 39.799 19.402 1.00 15.06 80 ILE A N 1
ATOM 618 C CA . ILE A 1 80 ? 22.725 38.815 18.880 1.00 16.42 80 ILE A CA 1
ATOM 619 C C . ILE A 1 80 ? 23.140 38.394 17.498 1.00 16.66 80 ILE A C 1
ATOM 620 O O . ILE A 1 80 ? 22.878 37.256 17.095 1.00 17.89 80 ILE A O 1
ATOM 625 N N . ALA A 1 81 ? 23.831 39.287 16.788 1.00 16.64 81 ALA A N 1
ATOM 626 C CA . ALA A 1 81 ? 24.363 38.944 15.464 1.00 14.66 81 ALA A CA 1
ATOM 627 C C . ALA A 1 81 ? 25.449 37.865 15.644 1.00 16.16 81 ALA A C 1
ATOM 628 O O . ALA A 1 81 ? 25.523 36.898 14.870 1.00 18.90 81 ALA A O 1
ATOM 630 N N . GLU A 1 82 ? 26.276 38.006 16.673 1.00 15.98 82 GLU A N 1
ATOM 631 C CA . GLU A 1 82 ? 27.336 37.030 16.907 1.00 18.30 82 GLU A CA 1
ATOM 632 C C . GLU A 1 82 ? 26.762 35.662 17.302 1.00 19.54 82 GLU A C 1
ATOM 633 O O . GLU A 1 82 ? 27.109 34.627 16.718 1.00 20.40 82 GLU A O 1
ATOM 639 N N . ILE A 1 83 ? 25.866 35.657 18.281 1.00 17.64 83 ILE A N 1
ATOM 640 C CA . ILE A 1 83 ? 25.253 34.414 18.738 1.00 14.25 83 ILE A CA 1
ATOM 641 C C . ILE A 1 83 ? 24.500 33.675 17.654 1.00 14.27 83 ILE A C 1
ATOM 642 O O . ILE A 1 83 ? 24.570 32.466 17.570 1.00 17.53 83 ILE A O 1
ATOM 647 N N . SER A 1 84 ? 23.804 34.405 16.805 1.00 14.85 84 SER A N 1
ATOM 648 C CA . SER A 1 84 ? 22.985 33.787 15.774 1.00 16.28 84 SER A CA 1
ATOM 649 C C . SER A 1 84 ? 23.682 33.551 14.431 1.00 17.50 84 SER A C 1
ATOM 650 O O . SER A 1 84 ? 23.043 33.064 13.494 1.00 15.94 84 SER A O 1
ATOM 653 N N . GLY A 1 85 ? 24.958 33.928 14.323 1.00 16.53 85 GLY A N 1
ATOM 654 C CA . GLY A 1 85 ? 25.665 33.747 13.065 1.00 16.29 85 GLY A CA 1
ATOM 655 C C . GLY A 1 85 ? 25.222 34.729 11.972 1.00 17.97 85 GLY A C 1
ATOM 656 O O . GLY A 1 85 ? 25.108 34.376 10.800 1.00 17.47 85 GLY A O 1
ATOM 657 N N . GLY A 1 86 ? 24.951 35.974 12.350 1.00 16.88 86 GLY A N 1
ATOM 658 C CA . GLY A 1 86 ? 24.557 36.963 11.358 1.00 15.48 86 GLY A CA 1
ATOM 659 C C . GLY A 1 86 ? 23.100 37.012 10.949 1.00 16.87 86 GLY A C 1
ATOM 660 O O . GLY A 1 86 ? 22.799 37.486 9.865 1.00 17.18 86 GLY A O 1
ATOM 661 N N . ARG A 1 87 ? 22.187 36.548 11.800 1.00 16.60 87 ARG A N 1
ATOM 662 C CA . ARG A 1 87 ? 20.772 36.570 11.451 1.00 14.64 87 ARG A CA 1
ATOM 663 C C . ARG A 1 87 ? 20.024 37.748 12.095 1.00 15.41 87 ARG A C 1
ATOM 664 O O . ARG A 1 87 ? 18.803 37.850 11.990 1.00 16.88 87 ARG A O 1
ATOM 672 N N . ALA A 1 88 ? 20.752 38.637 12.755 1.00 13.56 88 ALA A N 1
ATOM 673 C CA . ALA A 1 88 ? 20.131 39.778 13.409 1.00 14.49 88 ALA A CA 1
ATOM 674 C C . ALA A 1 88 ? 19.856 40.938 12.470 1.00 15.56 88 ALA A C 1
ATOM 675 O O . ALA A 1 88 ? 20.651 41.244 11.583 1.00 17.71 88 ALA A O 1
ATOM 677 N N . VAL A 1 89 ? 18.715 41.584 12.683 1.00 18.51 89 VAL A N 1
ATOM 678 C CA . VAL A 1 89 ? 18.303 42.781 11.936 1.00 17.51 89 VAL A CA 1
ATOM 679 C C . VAL A 1 89 ? 17.727 43.724 12.998 1.00 16.36 89 VAL A C 1
ATOM 680 O O . VAL A 1 89 ? 17.095 43.282 13.962 1.00 19.30 89 VAL A O 1
ATOM 684 N N . LEU A 1 90 ? 17.963 45.019 12.847 1.00 15.89 90 LEU A N 1
ATOM 685 C CA . LEU A 1 90 ? 17.524 45.985 13.849 1.00 15.14 90 LEU A CA 1
ATOM 686 C C . LEU A 1 90 ? 16.293 46.774 13.470 1.00 16.25 90 LEU A C 1
ATOM 687 O O . LEU A 1 90 ? 16.293 47.458 12.470 1.00 20.16 90 LEU A O 1
ATOM 692 N N . GLY A 1 91 ? 15.239 46.671 14.271 1.00 18.17 91 GLY A N 1
ATOM 693 C CA . GLY A 1 91 ? 14.031 47.425 14.003 1.00 16.83 91 GLY A CA 1
ATOM 694 C C . GLY A 1 91 ? 14.000 48.570 14.998 1.00 19.12 91 GLY A C 1
ATOM 695 O O . GLY A 1 91 ? 13.936 48.342 16.209 1.00 18.42 91 GLY A O 1
ATOM 696 N N . LEU A 1 92 ? 14.064 49.803 14.505 1.00 19.91 92 LEU A N 1
ATOM 697 C CA . LEU A 1 92 ? 14.053 50.962 15.385 1.00 20.85 92 LEU A CA 1
ATOM 698 C C . LEU A 1 92 ? 12.946 51.943 15.022 1.00 22.55 92 LEU A C 1
ATOM 699 O O . LEU A 1 92 ? 12.771 52.297 13.856 1.00 22.62 92 LEU A O 1
ATOM 704 N N . GLY A 1 93 ? 12.188 52.367 16.028 1.00 23.18 93 GLY A N 1
ATOM 705 C CA . GLY A 1 93 ? 11.125 53.333 15.813 1.00 20.99 93 GLY A CA 1
ATOM 706 C C . GLY A 1 93 ? 11.298 54.468 16.800 1.00 23.77 93 GLY A C 1
ATOM 707 O O . GLY A 1 93 ? 12.268 54.507 17.579 1.00 20.04 93 GLY A O 1
ATOM 708 N N . PRO A 1 94 ? 10.390 55.439 16.778 1.00 26.47 94 PRO A N 1
ATOM 709 C CA . PRO A 1 94 ? 10.557 56.532 17.744 1.00 29.27 94 PRO A CA 1
ATOM 710 C C . PRO A 1 94 ? 10.015 56.210 19.146 1.00 31.83 94 PRO A C 1
ATOM 711 O O . PRO A 1 94 ? 10.369 56.892 20.104 1.00 33.09 94 PRO A O 1
ATOM 715 N N . GLY A 1 95 ? 9.192 55.163 19.273 1.00 32.97 95 GLY A N 1
ATOM 716 C CA . GLY A 1 95 ? 8.610 54.800 20.567 1.00 36.65 95 GLY A CA 1
ATOM 717 C C . GLY A 1 95 ? 7.194 55.358 20.701 1.00 39.88 95 GLY A C 1
ATOM 718 O O . GLY A 1 95 ? 6.891 56.341 20.040 1.00 40.83 95 GLY A O 1
ATOM 719 N N . ASP A 1 96 ? 6.307 54.768 21.507 1.00 42.13 96 ASP A N 1
ATOM 720 C CA . ASP A 1 96 ? 4.960 55.358 21.606 1.00 46.70 96 ASP A CA 1
ATOM 721 C C . ASP A 1 96 ? 4.753 56.185 22.862 1.00 47.24 96 ASP A C 1
ATOM 722 O O . ASP A 1 96 ? 5.148 55.768 23.950 1.00 48.37 96 ASP A O 1
ATOM 727 N N . LYS A 1 97 ? 4.113 57.347 22.699 1.00 46.70 97 LYS A N 1
ATOM 728 C CA . LYS A 1 97 ? 3.881 58.287 23.802 1.00 44.48 97 LYS A CA 1
ATOM 729 C C . LYS A 1 97 ? 3.354 57.681 25.118 1.00 41.18 97 LYS A C 1
ATOM 730 O O . LYS A 1 97 ? 3.795 58.070 26.212 1.00 40.95 97 LYS A O 1
ATOM 736 N N . ALA A 1 98 ? 2.430 56.731 25.028 1.00 36.53 98 ALA A N 1
ATOM 737 C CA . ALA A 1 98 ? 1.874 56.140 26.245 1.00 35.17 98 ALA A CA 1
ATOM 738 C C . ALA A 1 98 ? 2.971 55.483 27.101 1.00 33.59 98 ALA A C 1
ATOM 739 O O . ALA A 1 98 ? 3.117 55.780 28.292 1.00 32.94 98 ALA A O 1
ATOM 741 N N . THR A 1 99 ? 3.748 54.598 26.484 1.00 30.76 99 THR A N 1
ATOM 742 C CA . THR A 1 99 ? 4.808 53.932 27.195 1.00 27.73 99 THR A CA 1
ATOM 743 C C . THR A 1 99 ? 5.794 54.944 27.776 1.00 28.15 99 THR A C 1
ATOM 744 O O . THR A 1 99 ? 6.230 54.819 28.929 1.00 29.29 99 THR A O 1
ATOM 748 N N . PHE A 1 100 ? 6.116 55.971 27.001 1.00 27.00 100 PHE A N 1
ATOM 749 C CA . PHE A 1 100 ? 7.065 56.964 27.466 1.00 28.17 100 PHE A CA 1
ATOM 750 C C . PHE A 1 100 ? 6.560 57.814 28.625 1.00 29.10 100 PHE A C 1
ATOM 751 O O . PHE A 1 100 ? 7.335 58.228 29.494 1.00 31.66 100 PHE A O 1
ATOM 759 N N . ASP A 1 101 ? 5.263 58.073 28.662 1.00 31.08 101 ASP A N 1
ATOM 760 C CA . ASP A 1 101 ? 4.717 58.866 29.764 1.00 32.29 101 ASP A CA 1
ATOM 761 C C . ASP A 1 101 ? 4.930 58.103 31.053 1.00 29.24 101 ASP A C 1
ATOM 762 O O . ASP A 1 101 ? 5.406 58.650 32.046 1.00 29.91 101 ASP A O 1
ATOM 767 N N . ALA A 1 102 ? 4.591 56.829 31.024 1.00 25.53 102 ALA A N 1
ATOM 768 C CA . ALA A 1 102 ? 4.775 56.003 32.190 1.00 26.77 102 ALA A CA 1
ATOM 769 C C . ALA A 1 102 ? 6.248 55.967 32.619 1.00 26.05 102 ALA A C 1
ATOM 770 O O . ALA A 1 102 ? 6.541 55.989 33.806 1.00 27.50 102 ALA A O 1
ATOM 772 N N . MET A 1 103 ? 7.167 55.929 31.658 1.00 25.05 103 MET A N 1
ATOM 773 C CA . MET A 1 103 ? 8.587 55.854 31.974 1.00 25.84 103 MET A CA 1
ATOM 774 C C . MET A 1 103 ? 9.202 57.183 32.331 1.00 28.20 103 MET A C 1
ATOM 775 O O . MET A 1 103 ? 10.414 57.261 32.620 1.00 27.26 103 MET A O 1
ATOM 780 N N . GLY A 1 104 ? 8.370 58.225 32.299 1.00 30.16 104 GLY A N 1
ATOM 781 C CA . GLY A 1 104 ? 8.839 59.567 32.612 1.00 32.43 104 GLY A CA 1
ATOM 782 C C . GLY A 1 104 ? 9.838 60.064 31.583 1.00 33.25 104 GLY A C 1
ATOM 783 O O . GLY A 1 104 ? 10.822 60.735 31.931 1.00 33.49 104 GLY A O 1
ATOM 784 N N . ILE A 1 105 ? 9.583 59.727 30.319 1.00 31.86 105 ILE A N 1
ATOM 785 C CA . ILE A 1 105 ? 10.465 60.117 29.227 1.00 33.73 105 ILE A CA 1
ATOM 786 C C . ILE A 1 105 ? 9.893 61.202 28.315 1.00 36.34 105 ILE A C 1
ATOM 787 O O . ILE A 1 105 ? 8.776 61.091 27.777 1.00 33.82 105 ILE A O 1
ATOM 792 N N . ALA A 1 106 ? 10.691 62.253 28.142 1.00 39.02 106 ALA A N 1
ATOM 793 C CA . ALA A 1 106 ? 10.327 63.374 27.290 1.00 41.50 106 ALA A CA 1
ATOM 794 C C . ALA A 1 106 ? 10.612 63.008 25.835 1.00 42.36 106 ALA A C 1
ATOM 795 O O . ALA A 1 106 ? 11.772 62.924 25.408 1.00 42.82 106 ALA A O 1
ATOM 797 N N . TRP A 1 107 ? 9.545 62.763 25.087 1.00 42.24 107 TRP A N 1
ATOM 798 C CA . TRP A 1 107 ? 9.639 62.428 23.673 1.00 41.69 107 TRP A CA 1
ATOM 799 C C . TRP A 1 107 ? 10.102 63.687 22.916 1.00 41.54 107 TRP A C 1
ATOM 800 O O . TRP A 1 107 ? 9.308 64.367 22.282 1.00 42.72 107 TRP A O 1
ATOM 811 N N . LYS A 1 108 ? 11.389 63.997 22.990 1.00 41.95 108 LYS A N 1
ATOM 812 C CA . LYS A 1 108 ? 11.924 65.196 22.350 1.00 41.60 108 LYS A CA 1
ATOM 813 C C . LYS A 1 108 ? 12.542 64.964 20.985 1.00 39.48 108 LYS A C 1
ATOM 814 O O . LYS A 1 108 ? 13.492 64.186 20.852 1.00 36.17 108 LYS A O 1
ATOM 820 N N . LYS A 1 109 ? 12.008 65.670 19.985 1.00 37.51 109 LYS A N 1
ATOM 821 C CA . LYS A 1 109 ? 12.491 65.605 18.602 1.00 33.95 109 LYS A CA 1
ATOM 822 C C . LYS A 1 109 ? 12.702 64.204 18.058 1.00 32.77 109 LYS A C 1
ATOM 823 O O . LYS A 1 109 ? 13.814 63.846 17.674 1.00 34.62 109 LYS A O 1
ATOM 829 N N . PRO A 1 110 ? 11.627 63.415 17.959 1.00 31.41 110 PRO A N 1
ATOM 830 C CA . PRO A 1 110 ? 11.689 62.033 17.464 1.00 31.84 110 PRO A CA 1
ATOM 831 C C . PRO A 1 110 ? 12.469 61.872 16.160 1.00 33.04 110 PRO A C 1
ATOM 832 O O . PRO A 1 110 ? 13.308 60.974 16.008 1.00 31.33 110 PRO A O 1
ATOM 836 N N . LEU A 1 111 ? 12.174 62.759 15.219 1.00 32.81 111 LEU A N 1
ATOM 837 C CA . LEU A 1 111 ? 12.794 62.746 13.904 1.00 31.36 111 LEU A CA 1
ATOM 838 C C . LEU A 1 111 ? 14.318 62.875 13.933 1.00 30.98 111 LEU A C 1
ATOM 839 O O . LEU A 1 111 ? 15.027 62.006 13.438 1.00 32.56 111 LEU A O 1
ATOM 844 N N . ALA A 1 112 ? 14.833 63.950 14.517 1.00 30.23 112 ALA A N 1
ATOM 845 C CA . ALA A 1 112 ? 16.285 64.155 14.570 1.00 28.86 112 ALA A CA 1
ATOM 846 C C . ALA A 1 112 ? 16.966 63.081 15.407 1.00 29.00 112 ALA A C 1
ATOM 847 O O . ALA A 1 112 ? 18.016 62.565 15.031 1.00 25.73 112 ALA A O 1
ATOM 849 N N . THR A 1 113 ? 16.367 62.776 16.554 1.00 27.95 113 THR A N 1
ATOM 850 C CA . THR A 1 113 ? 16.886 61.751 17.435 1.00 27.70 113 THR A CA 1
ATOM 851 C C . THR A 1 113 ? 17.048 60.431 16.680 1.00 27.15 113 THR A C 1
ATOM 852 O O . THR A 1 113 ? 18.117 59.834 16.685 1.00 27.23 113 THR A O 1
ATOM 856 N N . THR A 1 114 ? 15.987 59.991 16.021 1.00 26.37 114 THR A N 1
ATOM 857 C CA . THR A 1 114 ? 16.001 58.728 15.302 1.00 26.74 114 THR A CA 1
ATOM 858 C C . THR A 1 114 ? 17.048 58.698 14.203 1.00 27.93 114 THR A C 1
ATOM 859 O O . THR A 1 114 ? 17.746 57.697 14.019 1.00 28.99 114 THR A O 1
ATOM 863 N N . LYS A 1 115 ? 17.166 59.784 13.454 1.00 29.76 115 LYS A N 1
ATOM 864 C CA . LYS A 1 115 ? 18.142 59.814 12.365 1.00 29.72 115 LYS A CA 1
ATOM 865 C C . LYS A 1 115 ? 19.577 59.777 12.906 1.00 30.07 115 LYS A C 1
ATOM 866 O O . LYS A 1 115 ? 20.438 59.047 12.400 1.00 28.73 115 LYS A O 1
ATOM 872 N N . GLU A 1 116 ? 19.839 60.582 13.930 1.00 28.81 116 GLU A N 1
ATOM 873 C CA . GLU A 1 116 ? 21.167 60.620 14.515 1.00 27.91 116 GLU A CA 1
ATOM 874 C C . GLU A 1 116 ? 21.530 59.258 15.125 1.00 26.74 116 GLU A C 1
ATOM 875 O O . GLU A 1 116 ? 22.651 58.772 14.920 1.00 23.85 116 GLU A O 1
ATOM 881 N N . ALA A 1 117 ? 20.577 58.653 15.852 1.00 22.75 117 ALA A N 1
ATOM 882 C CA . ALA A 1 117 ? 20.776 57.357 16.502 1.00 18.52 117 ALA A CA 1
ATOM 883 C C . ALA A 1 117 ? 21.138 56.287 15.492 1.00 18.09 117 ALA A C 1
ATOM 884 O O . ALA A 1 117 ? 22.029 55.467 15.747 1.00 15.22 117 ALA A O 1
ATOM 886 N N . ILE A 1 118 ? 20.441 56.293 14.354 1.00 17.37 118 ILE A N 1
ATOM 887 C CA . ILE A 1 118 ? 20.692 55.316 13.304 1.00 18.27 118 ILE A CA 1
ATOM 888 C C . ILE A 1 118 ? 22.053 55.569 12.657 1.00 21.73 118 ILE A C 1
ATOM 889 O O . ILE A 1 118 ? 22.759 54.634 12.260 1.00 23.11 118 ILE A O 1
ATOM 894 N N . GLN A 1 119 ? 22.441 56.830 12.548 1.00 23.68 119 GLN A N 1
ATOM 895 C CA . GLN A 1 119 ? 23.735 57.101 11.946 1.00 26.14 119 GLN A CA 1
ATOM 896 C C . GLN A 1 119 ? 24.824 56.572 12.896 1.00 26.27 119 GLN A C 1
ATOM 897 O O . GLN A 1 119 ? 25.781 55.903 12.476 1.00 25.70 119 GLN A O 1
ATOM 903 N N . ALA A 1 120 ? 24.671 56.873 14.180 1.00 22.58 120 ALA A N 1
ATOM 904 C CA . ALA A 1 120 ? 25.627 56.421 15.174 1.00 19.91 120 ALA A CA 1
ATOM 905 C C . ALA A 1 120 ? 25.690 54.889 15.205 1.00 20.61 120 ALA A C 1
ATOM 906 O O . ALA A 1 120 ? 26.771 54.298 15.239 1.00 19.04 120 ALA A O 1
ATOM 908 N N . ILE A 1 121 ? 24.530 54.238 15.194 1.00 20.81 121 ILE A N 1
ATOM 909 C CA . ILE A 1 121 ? 24.511 52.780 15.259 1.00 18.47 121 ILE A CA 1
ATOM 910 C C . ILE A 1 121 ? 25.173 52.160 14.039 1.00 19.36 121 ILE A C 1
ATOM 911 O O . ILE A 1 121 ? 25.978 51.243 14.176 1.00 18.61 121 ILE A O 1
ATOM 916 N N . ARG A 1 122 ? 24.843 52.646 12.845 1.00 22.31 122 ARG A N 1
ATOM 917 C CA . ARG A 1 122 ? 25.467 52.100 11.630 1.00 22.77 122 ARG A CA 1
ATOM 918 C C . ARG A 1 122 ? 26.991 52.222 11.749 1.00 23.19 122 ARG A C 1
ATOM 919 O O . ARG A 1 122 ? 27.721 51.303 11.390 1.00 23.06 122 ARG A O 1
ATOM 927 N N . ASP A 1 123 ? 27.482 53.348 12.263 1.00 23.68 123 ASP A N 1
ATOM 928 C CA . ASP A 1 123 ? 28.925 53.503 12.429 1.00 24.60 123 ASP A CA 1
ATOM 929 C C . ASP A 1 123 ? 29.510 52.566 13.472 1.00 23.52 123 ASP A C 1
ATOM 930 O O . ASP A 1 123 ? 30.617 52.062 13.280 1.00 23.16 123 ASP A O 1
ATOM 935 N N . PHE A 1 124 ? 28.797 52.333 14.575 1.00 22.41 124 PHE A N 1
ATOM 936 C CA . PHE A 1 124 ? 29.296 51.396 15.594 1.00 22.89 124 PHE A CA 1
ATOM 937 C C . PHE A 1 124 ? 29.451 50.011 14.962 1.00 23.91 124 PHE A C 1
ATOM 938 O O . PHE A 1 124 ? 30.535 49.409 14.966 1.00 20.55 124 PHE A O 1
ATOM 946 N N . ILE A 1 125 ? 28.343 49.520 14.418 1.00 24.89 125 ILE A N 1
ATOM 947 C CA . ILE A 1 125 ? 28.304 48.212 13.799 1.00 25.36 125 ILE A CA 1
ATOM 948 C C . ILE A 1 125 ? 29.367 48.079 12.722 1.00 26.17 125 ILE A C 1
ATOM 949 O O . ILE A 1 125 ? 29.916 47.001 12.491 1.00 26.63 125 ILE A O 1
ATOM 954 N N . SER A 1 126 ? 29.666 49.194 12.086 1.00 28.19 126 SER A N 1
ATOM 955 C CA . SER A 1 126 ? 30.640 49.230 11.006 1.00 30.07 126 SER A CA 1
ATOM 956 C C . SER A 1 126 ? 32.070 49.160 11.521 1.00 30.04 126 SER A C 1
ATOM 957 O O . SER A 1 126 ? 32.999 49.004 10.747 1.00 30.57 126 SER A O 1
ATOM 960 N N . GLY A 1 127 ? 32.249 49.287 12.835 1.00 31.42 127 GLY A N 1
ATOM 961 C CA . GLY A 1 127 ? 33.579 49.233 13.418 1.00 27.39 127 GLY A CA 1
ATOM 962 C C . GLY A 1 127 ? 34.288 50.569 13.552 1.00 28.66 127 GLY A C 1
ATOM 963 O O . GLY A 1 127 ? 35.450 50.609 13.932 1.00 29.06 127 GLY A O 1
ATOM 964 N N . LYS A 1 128 ? 33.609 51.668 13.245 1.00 29.43 128 LYS A N 1
ATOM 965 C CA . LYS A 1 128 ? 34.238 52.982 13.332 1.00 29.84 128 LYS A CA 1
ATOM 966 C C . LYS A 1 128 ? 34.291 53.510 14.750 1.00 29.77 128 LYS A C 1
ATOM 967 O O . LYS A 1 128 ? 33.577 53.035 15.629 1.00 31.02 128 LYS A O 1
ATOM 973 N N . LYS A 1 129 ? 35.155 54.492 14.963 1.00 29.53 129 LYS A N 1
ATOM 974 C CA . LYS A 1 129 ? 35.240 55.166 16.239 1.00 30.09 129 LYS A CA 1
ATOM 975 C C . LYS A 1 129 ? 34.217 56.271 16.012 1.00 28.63 129 LYS A C 1
ATOM 976 O O . LYS A 1 129 ? 34.320 57.003 15.042 1.00 31.08 129 LYS A O 1
ATOM 982 N N . VAL A 1 130 ? 33.229 56.381 16.890 1.00 27.65 130 VAL A N 1
ATOM 983 C CA . VAL A 1 130 ? 32.170 57.353 16.726 1.00 27.91 130 VAL A CA 1
ATOM 984 C C . VAL A 1 130 ? 32.318 58.656 17.499 1.00 29.80 130 VAL A C 1
ATOM 985 O O . VAL A 1 130 ? 32.538 58.657 18.716 1.00 30.46 130 VAL A O 1
ATOM 989 N N . SER A 1 131 ? 32.189 59.767 16.779 1.00 31.05 131 SER A N 1
ATOM 990 C CA . SER A 1 131 ? 32.210 61.113 17.377 1.00 33.59 131 SER A CA 1
ATOM 991 C C . SER A 1 131 ? 31.059 61.896 16.756 1.00 34.77 131 SER A C 1
ATOM 992 O O . SER A 1 131 ? 31.021 62.075 15.540 1.00 36.29 131 SER A O 1
ATOM 995 N N . MET A 1 132 ? 30.120 62.352 17.575 1.00 37.04 132 MET A N 1
ATOM 996 C CA . MET A 1 132 ? 28.980 63.096 17.063 1.00 39.53 132 MET A CA 1
ATOM 997 C C . MET A 1 132 ? 28.663 64.215 18.006 1.00 42.00 132 MET A C 1
ATOM 998 O O . MET A 1 132 ? 28.951 64.138 19.194 1.00 41.70 132 MET A O 1
ATOM 1003 N N . ASP A 1 133 ? 28.057 65.259 17.470 1.00 46.00 133 ASP A N 1
ATOM 1004 C CA . ASP A 1 133 ? 27.639 66.372 18.293 1.00 50.36 133 ASP A CA 1
ATOM 1005 C C . ASP A 1 133 ? 26.362 66.884 17.655 1.00 49.81 133 ASP A C 1
ATOM 1006 O O . ASP A 1 133 ? 26.290 68.028 17.215 1.00 51.33 133 ASP A O 1
ATOM 1011 N N . GLY A 1 134 ? 25.363 66.008 17.591 1.00 49.19 134 GLY A N 1
ATOM 1012 C CA . GLY A 1 134 ? 24.092 66.356 16.983 1.00 48.00 134 GLY A CA 1
ATOM 1013 C C . GLY A 1 134 ? 23.210 67.122 17.930 1.00 48.07 134 GLY A C 1
ATOM 1014 O O . GLY A 1 134 ? 23.601 67.379 19.069 1.00 47.77 134 GLY A O 1
ATOM 1015 N N . GLU A 1 135 ? 22.017 67.475 17.467 1.00 49.26 135 GLU A N 1
ATOM 1016 C CA . GLU A 1 135 ? 21.091 68.231 18.290 1.00 51.62 135 GLU A CA 1
ATOM 1017 C C . GLU A 1 135 ? 20.420 67.373 19.352 1.00 51.23 135 GLU A C 1
ATOM 1018 O O . GLU A 1 135 ? 19.695 67.891 20.209 1.00 53.54 135 GLU A O 1
ATOM 1024 N N . MET A 1 136 ? 20.674 66.066 19.311 1.00 48.53 136 MET A N 1
ATOM 1025 C CA . MET A 1 136 ? 20.055 65.165 20.274 1.00 46.15 136 MET A CA 1
ATOM 1026 C C . MET A 1 136 ? 20.988 64.066 20.762 1.00 43.89 136 MET A C 1
ATOM 1027 O O . MET A 1 136 ? 20.893 63.616 21.912 1.00 44.58 136 MET A O 1
ATOM 1032 N N . ILE A 1 137 ? 21.890 63.640 19.884 1.00 39.26 137 ILE A N 1
ATOM 1033 C CA . ILE A 1 137 ? 22.811 62.559 20.189 1.00 35.64 137 ILE A CA 1
ATOM 1034 C C . ILE A 1 137 ? 24.274 62.941 20.065 1.00 35.21 137 ILE A C 1
ATOM 1035 O O . ILE A 1 137 ? 24.685 63.571 19.086 1.00 35.22 137 ILE A O 1
ATOM 1040 N N . LYS A 1 138 ? 25.066 62.547 21.058 1.00 33.28 138 LYS A N 1
ATOM 1041 C CA . LYS A 1 138 ? 26.488 62.856 21.040 1.00 32.26 138 LYS A CA 1
ATOM 1042 C C . LYS A 1 138 ? 27.376 61.712 21.563 1.00 28.02 138 LYS A C 1
ATOM 1043 O O . LYS A 1 138 ? 27.011 60.980 22.466 1.00 25.91 138 LYS A O 1
ATOM 1049 N N . PHE A 1 139 ? 28.531 61.551 20.929 1.00 26.33 139 PHE A N 1
ATOM 1050 C CA . PHE A 1 139 ? 29.526 60.542 21.299 1.00 25.19 139 PHE A CA 1
ATOM 1051 C C . PHE A 1 139 ? 30.917 61.143 21.106 1.00 24.86 139 PHE A C 1
ATOM 1052 O O . PHE A 1 139 ? 31.139 61.938 20.196 1.00 23.91 139 PHE A O 1
ATOM 1060 N N . ALA A 1 140 ? 31.857 60.751 21.954 1.00 23.62 140 ALA A N 1
ATOM 1061 C CA . ALA A 1 140 ? 33.208 61.269 21.850 1.00 21.67 140 ALA A CA 1
ATOM 1062 C C . ALA A 1 140 ? 34.225 60.138 21.835 1.00 21.81 140 ALA A C 1
ATOM 1063 O O . ALA A 1 140 ? 34.728 59.729 22.879 1.00 23.04 140 ALA A O 1
ATOM 1065 N N . GLY A 1 141 ? 34.508 59.622 20.642 1.00 22.59 141 GLY A N 1
ATOM 1066 C CA . GLY A 1 141 ? 35.469 58.543 20.513 1.00 21.27 141 GLY A CA 1
ATOM 1067 C C . GLY A 1 141 ? 34.980 57.163 20.936 1.00 22.81 141 GLY A C 1
ATOM 1068 O O . GLY A 1 141 ? 35.808 56.278 21.156 1.00 22.00 141 GLY A O 1
ATOM 1069 N N . ALA A 1 142 ? 33.663 56.958 21.033 1.00 21.16 142 ALA A N 1
ATOM 1070 C CA . ALA A 1 142 ? 33.148 55.656 21.438 1.00 22.58 142 ALA A CA 1
ATOM 1071 C C . ALA A 1 142 ? 33.412 54.625 20.337 1.00 24.85 142 ALA A C 1
ATOM 1072 O O . ALA A 1 142 ? 33.451 54.972 19.146 1.00 25.16 142 ALA A O 1
ATOM 1074 N N . LYS A 1 143 ? 33.599 53.360 20.723 1.00 23.76 143 LYS A N 1
ATOM 1075 C CA . LYS A 1 143 ? 33.850 52.321 19.723 1.00 22.15 143 LYS A CA 1
ATOM 1076 C C . LYS A 1 143 ? 33.615 50.907 20.235 1.00 19.66 143 LYS A C 1
ATOM 1077 O O . LYS A 1 143 ? 33.992 50.591 21.361 1.00 20.11 143 LYS A O 1
ATOM 1083 N N . LEU A 1 144 ? 32.993 50.055 19.423 1.00 16.28 144 LEU A N 1
ATOM 1084 C CA . LEU A 1 144 ? 32.782 48.675 19.838 1.00 14.09 144 LEU A CA 1
ATOM 1085 C C . LEU A 1 144 ? 34.130 47.943 19.844 1.00 14.23 144 LEU A C 1
ATOM 1086 O O . LEU A 1 144 ? 35.037 48.272 19.086 1.00 15.18 144 LEU A O 1
ATOM 1091 N N . ALA A 1 145 ? 34.273 46.957 20.713 1.00 15.22 145 ALA A N 1
ATOM 1092 C CA . ALA A 1 145 ? 35.514 46.194 20.773 1.00 16.35 145 ALA A CA 1
ATOM 1093 C C . ALA A 1 145 ? 35.425 44.792 20.156 1.00 16.61 145 ALA A C 1
ATOM 1094 O O . ALA A 1 145 ? 36.320 43.979 20.339 1.00 19.59 145 ALA A O 1
ATOM 1096 N N . PHE A 1 146 ? 34.335 44.498 19.456 1.00 16.69 146 PHE A N 1
ATOM 1097 C CA . PHE A 1 146 ? 34.191 43.213 18.774 1.00 18.60 146 PHE A CA 1
ATOM 1098 C C . PHE A 1 146 ? 33.495 43.508 17.434 1.00 20.23 146 PHE A C 1
ATOM 1099 O O . PHE A 1 146 ? 32.879 44.566 17.277 1.00 17.89 146 PHE A O 1
ATOM 1107 N N . LYS A 1 147 ? 33.617 42.599 16.465 1.00 25.47 147 LYS A N 1
ATOM 1108 C CA . LYS A 1 147 ? 33.044 42.821 15.139 1.00 29.28 147 LYS A CA 1
ATOM 1109 C C . LYS A 1 147 ? 31.626 42.346 14.961 1.00 30.19 147 LYS A C 1
ATOM 1110 O O . LYS A 1 147 ? 31.271 41.243 15.337 1.00 29.38 147 LYS A O 1
ATOM 1116 N N . ALA A 1 148 ? 30.832 43.211 14.341 1.00 33.35 148 ALA A N 1
ATOM 1117 C CA . ALA A 1 148 ? 29.401 43.015 14.155 1.00 33.39 148 ALA A CA 1
ATOM 1118 C C . ALA A 1 148 ? 28.926 42.293 12.898 1.00 35.14 148 ALA A C 1
ATOM 1119 O O . ALA A 1 148 ? 27.847 41.678 12.895 1.00 34.72 148 ALA A O 1
ATOM 1121 N N . GLY A 1 149 ? 29.707 42.367 11.826 1.00 34.10 149 GLY A N 1
ATOM 1122 C CA . GLY A 1 149 ? 29.245 41.752 10.599 1.00 31.88 149 GLY A CA 1
ATOM 1123 C C . GLY A 1 149 ? 28.154 42.693 10.116 1.00 31.66 149 GLY A C 1
ATOM 1124 O O . GLY A 1 149 ? 27.985 43.767 10.673 1.00 33.15 149 GLY A O 1
ATOM 1125 N N . ASN A 1 150 ? 27.382 42.316 9.115 1.00 32.51 150 ASN A N 1
ATOM 1126 C CA . ASN A 1 150 ? 26.368 43.239 8.653 1.00 32.48 150 ASN A CA 1
ATOM 1127 C C . ASN A 1 150 ? 24.985 43.116 9.296 1.00 29.88 150 ASN A C 1
ATOM 1128 O O . ASN A 1 150 ? 24.432 42.010 9.432 1.00 26.94 150 ASN A O 1
ATOM 1133 N N . ILE A 1 151 ? 24.436 44.273 9.676 1.00 23.62 151 ILE A N 1
ATOM 1134 C CA . ILE A 1 151 ? 23.123 44.325 10.290 1.00 20.55 151 ILE A CA 1
ATOM 1135 C C . ILE A 1 151 ? 22.157 45.340 9.645 1.00 20.41 151 ILE A C 1
ATOM 1136 O O . ILE A 1 151 ? 22.273 46.548 9.855 1.00 22.70 151 ILE A O 1
ATOM 1141 N N . PRO A 1 152 ? 21.179 44.855 8.865 1.00 19.15 152 PRO A N 1
ATOM 1142 C CA . PRO A 1 152 ? 20.219 45.756 8.224 1.00 18.80 152 PRO A CA 1
ATOM 1143 C C . PRO A 1 152 ? 19.433 46.522 9.304 1.00 21.06 152 PRO A C 1
ATOM 1144 O O . PRO A 1 152 ? 19.204 46.015 10.407 1.00 19.36 152 PRO A O 1
ATOM 1148 N N . ILE A 1 153 ? 19.017 47.743 8.982 1.00 20.96 153 ILE A N 1
ATOM 1149 C CA . ILE A 1 153 ? 18.239 48.535 9.914 1.00 19.81 153 ILE A CA 1
ATOM 1150 C C . ILE A 1 153 ? 16.884 48.911 9.303 1.00 21.79 153 ILE A C 1
ATOM 1151 O O . ILE A 1 153 ? 16.815 49.517 8.228 1.00 25.73 153 ILE A O 1
ATOM 1156 N N . TYR A 1 154 ? 15.806 48.523 9.981 1.00 21.82 154 TYR A N 1
ATOM 1157 C CA . TYR A 1 154 ? 14.435 48.845 9.554 1.00 21.74 154 TYR A CA 1
ATOM 1158 C C . TYR A 1 154 ? 13.877 49.929 10.474 1.00 21.66 154 TYR A C 1
ATOM 1159 O O . TYR A 1 154 ? 14.110 49.899 11.687 1.00 21.04 154 TYR A O 1
ATOM 1168 N N . MET A 1 155 ? 13.155 50.886 9.909 1.00 20.71 155 MET A N 1
ATOM 1169 C CA . MET A 1 155 ? 12.535 51.912 10.723 1.00 21.72 155 MET A CA 1
ATOM 1170 C C . MET A 1 155 ? 11.044 51.621 10.920 1.00 21.95 155 MET A C 1
ATOM 1171 O O . MET A 1 155 ? 10.380 51.097 10.035 1.00 21.92 155 MET A O 1
ATOM 1176 N N . GLY A 1 156 ? 10.527 51.943 12.098 1.00 23.41 156 GLY A N 1
ATOM 1177 C CA . GLY A 1 156 ? 9.105 51.778 12.347 1.00 22.78 156 GLY A CA 1
ATOM 1178 C C . GLY A 1 156 ? 8.580 53.173 12.047 1.00 24.54 156 GLY A C 1
ATOM 1179 O O . GLY A 1 156 ? 9.119 54.161 12.570 1.00 22.54 156 GLY A O 1
ATOM 1180 N N . ALA A 1 157 ? 7.561 53.277 11.199 1.00 23.31 157 ALA A N 1
ATOM 1181 C CA . ALA A 1 157 ? 7.045 54.589 10.848 1.00 23.44 157 ALA A CA 1
ATOM 1182 C C . ALA A 1 157 ? 5.580 54.573 10.483 1.00 24.92 157 ALA A C 1
ATOM 1183 O O . ALA A 1 157 ? 5.100 53.628 9.853 1.00 23.94 157 ALA A O 1
ATOM 1185 N N . GLN A 1 158 ? 4.876 55.625 10.907 1.00 27.40 158 GLN A N 1
ATOM 1186 C CA . GLN A 1 158 ? 3.446 55.807 10.642 1.00 31.29 158 GLN A CA 1
ATOM 1187 C C . GLN A 1 158 ? 3.240 57.153 9.972 1.00 31.33 158 GLN A C 1
ATOM 1188 O O . GLN A 1 158 ? 2.624 57.234 8.912 1.00 31.82 158 GLN A O 1
ATOM 1194 N N . GLY A 1 159 ? 3.764 58.201 10.609 1.00 29.57 159 GLY A N 1
ATOM 1195 C CA . GLY A 1 159 ? 3.639 59.546 10.087 1.00 30.77 159 GLY A CA 1
ATOM 1196 C C . GLY A 1 159 ? 4.357 59.793 8.773 1.00 32.91 159 GLY A C 1
ATOM 1197 O O . GLY A 1 159 ? 5.368 59.144 8.464 1.00 35.04 159 GLY A O 1
ATOM 1198 N N . PRO A 1 160 ? 3.868 60.753 7.983 1.00 33.10 160 PRO A N 1
ATOM 1199 C CA . PRO A 1 160 ? 4.454 61.100 6.682 1.00 33.06 160 PRO A CA 1
ATOM 1200 C C . PRO A 1 160 ? 5.921 61.485 6.743 1.00 29.78 160 PRO A C 1
ATOM 1201 O O . PRO A 1 160 ? 6.697 61.125 5.864 1.00 30.95 160 PRO A O 1
ATOM 1205 N N . LYS A 1 161 ? 6.308 62.219 7.770 1.00 29.14 161 LYS A N 1
ATOM 1206 C CA . LYS A 1 161 ? 7.710 62.597 7.888 1.00 30.10 161 LYS A CA 1
ATOM 1207 C C . LYS A 1 161 ? 8.601 61.415 8.235 1.00 30.14 161 LYS A C 1
ATOM 1208 O O . LYS A 1 161 ? 9.671 61.265 7.646 1.00 32.43 161 LYS A O 1
ATOM 1214 N N . MET A 1 162 ? 8.182 60.570 9.177 1.00 27.95 162 MET A N 1
ATOM 1215 C CA . MET A 1 162 ? 8.980 59.388 9.500 1.00 27.07 162 MET A CA 1
ATOM 1216 C C . MET A 1 162 ? 9.134 58.514 8.254 1.00 24.92 162 MET A C 1
ATOM 1217 O O . MET A 1 162 ? 10.215 57.984 7.992 1.00 22.33 162 MET A O 1
ATOM 1222 N N . LEU A 1 163 ? 8.046 58.363 7.501 1.00 21.54 163 LEU A N 1
ATOM 1223 C CA . LEU A 1 163 ? 8.078 57.551 6.301 1.00 23.82 163 LEU A CA 1
ATOM 1224 C C . LEU A 1 163 ? 9.107 58.080 5.315 1.00 25.39 163 LEU A C 1
ATOM 1225 O O . LEU A 1 163 ? 9.860 57.321 4.694 1.00 25.05 163 LEU A O 1
ATOM 1230 N N . GLU A 1 164 ? 9.151 59.394 5.191 1.00 25.91 164 GLU A N 1
ATOM 1231 C CA . GLU A 1 164 ? 10.076 60.024 4.275 1.00 27.70 164 GLU A CA 1
ATOM 1232 C C . GLU A 1 164 ? 11.496 59.765 4.742 1.00 25.66 164 GLU A C 1
ATOM 1233 O O . GLU A 1 164 ? 12.363 59.416 3.946 1.00 26.15 164 GLU A O 1
ATOM 1239 N N . LEU A 1 165 ? 11.729 59.932 6.039 1.00 23.08 165 LEU A N 1
ATOM 1240 C CA . LEU A 1 165 ? 13.047 59.695 6.601 1.00 21.71 165 LEU A CA 1
ATOM 1241 C C . LEU A 1 165 ? 13.482 58.241 6.370 1.00 23.12 165 LEU A C 1
ATOM 1242 O O . LEU A 1 165 ? 14.653 57.963 6.082 1.00 25.89 165 LEU A O 1
ATOM 1247 N N . ALA A 1 166 ? 12.544 57.310 6.485 1.00 20.98 166 ALA A N 1
ATOM 1248 C CA . ALA A 1 166 ? 12.882 55.914 6.282 1.00 21.76 166 ALA A CA 1
ATOM 1249 C C . ALA A 1 166 ? 13.384 55.708 4.854 1.00 22.43 166 ALA A C 1
ATOM 1250 O O . ALA A 1 166 ? 14.322 54.947 4.617 1.00 23.24 166 ALA A O 1
ATOM 1252 N N . GLY A 1 167 ? 12.752 56.378 3.895 1.00 24.07 167 GLY A N 1
ATOM 1253 C CA . GLY A 1 167 ? 13.174 56.229 2.506 1.00 25.77 167 GLY A CA 1
ATOM 1254 C C . GLY A 1 167 ? 14.573 56.796 2.280 1.00 25.33 167 GLY A C 1
ATOM 1255 O O . GLY A 1 167 ? 15.339 56.364 1.419 1.00 22.94 167 GLY A O 1
ATOM 1256 N N . GLU A 1 168 ? 14.903 57.777 3.092 1.00 25.21 168 GLU A N 1
ATOM 1257 C CA . GLU A 1 168 ? 16.192 58.428 3.034 1.00 27.17 168 GLU A CA 1
ATOM 1258 C C . GLU A 1 168 ? 17.333 57.633 3.731 1.00 26.35 168 GLU A C 1
ATOM 1259 O O . GLU A 1 168 ? 18.473 57.688 3.283 1.00 28.49 168 GLU A O 1
ATOM 1265 N N . ILE A 1 169 ? 17.048 56.879 4.794 1.00 23.68 169 ILE A N 1
ATOM 1266 C CA . ILE A 1 169 ? 18.132 56.188 5.496 1.00 22.46 169 ILE A CA 1
ATOM 1267 C C . ILE A 1 169 ? 17.983 54.708 5.866 1.00 22.78 169 ILE A C 1
ATOM 1268 O O . ILE A 1 169 ? 18.980 54.067 6.191 1.00 24.83 169 ILE A O 1
ATOM 1273 N N . ALA A 1 170 ? 16.774 54.161 5.831 1.00 21.17 170 ALA A N 1
ATOM 1274 C CA . ALA A 1 170 ? 16.569 52.781 6.260 1.00 21.99 170 ALA A CA 1
ATOM 1275 C C . ALA A 1 170 ? 16.699 51.716 5.183 1.00 22.92 170 ALA A C 1
ATOM 1276 O O . ALA A 1 170 ? 16.665 52.025 4.002 1.00 22.55 170 ALA A O 1
ATOM 1278 N N . ASP A 1 171 ? 16.851 50.460 5.609 1.00 22.05 171 ASP A N 1
ATOM 1279 C CA . ASP A 1 171 ? 16.968 49.353 4.677 1.00 22.46 171 ASP A CA 1
ATOM 1280 C C . ASP A 1 171 ? 15.582 48.766 4.519 1.00 22.86 171 ASP A C 1
ATOM 1281 O O . ASP A 1 171 ? 15.311 48.002 3.575 1.00 23.13 171 ASP A O 1
ATOM 1286 N N . GLY A 1 172 ? 14.700 49.124 5.449 1.00 20.64 172 GLY A N 1
ATOM 1287 C CA . GLY A 1 172 ? 13.336 48.622 5.401 1.00 21.06 172 GLY A CA 1
ATOM 1288 C C . GLY A 1 172 ? 12.427 49.457 6.285 1.00 22.99 172 GLY A C 1
ATOM 1289 O O . GLY A 1 172 ? 12.906 50.189 7.161 1.00 23.51 172 GLY A O 1
ATOM 1290 N N . VAL A 1 173 ? 11.116 49.350 6.075 1.00 22.32 173 VAL A N 1
ATOM 1291 C CA . VAL A 1 173 ? 10.180 50.129 6.860 1.00 21.24 173 VAL A CA 1
ATOM 1292 C C . VAL A 1 173 ? 9.084 49.226 7.396 1.00 21.15 173 VAL A C 1
ATOM 1293 O O . VAL A 1 173 ? 8.400 48.546 6.617 1.00 23.02 173 VAL A O 1
ATOM 1297 N N . LEU A 1 174 ? 8.907 49.223 8.713 1.00 18.56 174 LEU A N 1
ATOM 1298 C CA . LEU A 1 174 ? 7.825 48.455 9.316 1.00 21.78 174 LEU A CA 1
ATOM 1299 C C . LEU A 1 174 ? 6.667 49.428 9.523 1.00 22.39 174 LEU A C 1
ATOM 1300 O O . LEU A 1 174 ? 6.723 50.298 10.386 1.00 23.24 174 LEU A O 1
ATOM 1305 N N . ILE A 1 175 ? 5.625 49.281 8.709 1.00 23.36 175 ILE A N 1
ATOM 1306 C CA . ILE A 1 175 ? 4.468 50.159 8.755 1.00 21.77 175 ILE A CA 1
ATOM 1307 C C . ILE A 1 175 ? 3.291 49.434 9.412 1.00 24.32 175 ILE A C 1
ATOM 1308 O O . ILE A 1 175 ? 2.882 48.362 8.969 1.00 24.05 175 ILE A O 1
ATOM 1313 N N . ASN A 1 176 ? 2.757 50.018 10.478 1.00 25.81 176 ASN A N 1
ATOM 1314 C CA . ASN A 1 176 ? 1.624 49.447 11.202 1.00 28.15 176 ASN A CA 1
ATOM 1315 C C . ASN A 1 176 ? 0.293 49.664 10.489 1.00 28.56 176 ASN A C 1
ATOM 1316 O O . ASN A 1 176 ? -0.520 50.462 10.947 1.00 30.14 176 ASN A O 1
ATOM 1321 N N . ALA A 1 177 ? 0.064 48.969 9.383 1.00 26.04 177 ALA A N 1
ATOM 1322 C CA . ALA A 1 177 ? -1.172 49.131 8.627 1.00 24.03 177 ALA A CA 1
ATOM 1323 C C . ALA A 1 177 ? -1.454 47.827 7.910 1.00 24.67 177 ALA A C 1
ATOM 1324 O O . ALA A 1 177 ? -0.602 46.945 7.871 1.00 20.87 177 ALA A O 1
ATOM 1326 N N . SER A 1 178 ? -2.647 47.714 7.327 1.00 26.52 178 SER A N 1
ATOM 1327 C CA . SER A 1 178 ? -3.061 46.478 6.658 1.00 24.53 178 SER A CA 1
ATOM 1328 C C . SER A 1 178 ? -3.743 46.689 5.324 1.00 24.26 178 SER A C 1
ATOM 1329 O O . SER A 1 178 ? -3.899 45.757 4.558 1.00 21.66 178 SER A O 1
ATOM 1332 N N . HIS A 1 179 ? -4.138 47.919 5.047 1.00 27.35 179 HIS A N 1
ATOM 1333 C CA . HIS A 1 179 ? -4.891 48.185 3.848 1.00 29.54 179 HIS A CA 1
ATOM 1334 C C . HIS A 1 179 ? -4.126 48.880 2.746 1.00 29.57 179 HIS A C 1
ATOM 1335 O O . HIS A 1 179 ? -3.315 49.768 3.002 1.00 31.30 179 HIS A O 1
ATOM 1342 N N . PRO A 1 180 ? -4.384 48.489 1.489 1.00 29.50 180 PRO A N 1
ATOM 1343 C CA . PRO A 1 180 ? -3.694 49.103 0.338 1.00 28.35 180 PRO A CA 1
ATOM 1344 C C . PRO A 1 180 ? -3.719 50.643 0.311 1.00 28.72 180 PRO A C 1
ATOM 1345 O O . PRO A 1 180 ? -2.714 51.275 -0.048 1.00 26.13 180 PRO A O 1
ATOM 1349 N N . LYS A 1 181 ? -4.845 51.248 0.700 1.00 29.77 181 LYS A N 1
ATOM 1350 C CA . LYS A 1 181 ? -4.934 52.706 0.698 1.00 31.27 181 LYS A CA 1
ATOM 1351 C C . LYS A 1 181 ? -3.823 53.331 1.544 1.00 31.97 181 LYS A C 1
ATOM 1352 O O . LYS A 1 181 ? -3.241 54.353 1.169 1.00 31.38 181 LYS A O 1
ATOM 1358 N N . ASP A 1 182 ? -3.522 52.712 2.684 1.00 32.70 182 ASP A N 1
ATOM 1359 C CA . ASP A 1 182 ? -2.482 53.229 3.572 1.00 32.04 182 ASP A CA 1
ATOM 1360 C C . ASP A 1 182 ? -1.097 53.084 2.945 1.00 32.43 182 ASP A C 1
ATOM 1361 O O . ASP A 1 182 ? -0.273 53.979 3.043 1.00 30.53 182 ASP A O 1
ATOM 1366 N N . PHE A 1 183 ? -0.845 51.960 2.279 1.00 33.86 183 PHE A N 1
ATOM 1367 C CA . PHE A 1 183 ? 0.457 51.752 1.666 1.00 32.91 183 PHE A CA 1
ATOM 1368 C C . PHE A 1 183 ? 0.649 52.540 0.382 1.00 34.97 183 PHE A C 1
ATOM 1369 O O . PHE A 1 183 ? 1.777 52.766 -0.056 1.00 33.82 183 PHE A O 1
ATOM 1377 N N . GLU A 1 184 ? -0.455 52.971 -0.212 1.00 37.99 184 GLU A N 1
ATOM 1378 C CA . GLU A 1 184 ? -0.393 53.779 -1.419 1.00 40.79 184 GLU A CA 1
ATOM 1379 C C . GLU A 1 184 ? 0.252 55.109 -0.979 1.00 38.86 184 GLU A C 1
ATOM 1380 O O . GLU A 1 184 ? 1.166 55.634 -1.626 1.00 38.42 184 GLU A O 1
ATOM 1386 N N . VAL A 1 185 ? -0.212 55.632 0.147 1.00 36.04 185 VAL A N 1
ATOM 1387 C CA . VAL A 1 185 ? 0.330 56.871 0.685 1.00 35.77 185 VAL A CA 1
ATOM 1388 C C . VAL A 1 185 ? 1.758 56.669 1.191 1.00 36.25 185 VAL A C 1
ATOM 1389 O O . VAL A 1 185 ? 2.649 57.488 0.919 1.00 38.95 185 VAL A O 1
ATOM 1393 N N . ALA A 1 186 ? 1.980 55.578 1.920 1.00 33.43 186 ALA A N 1
ATOM 1394 C CA . ALA A 1 186 ? 3.292 55.312 2.489 1.00 33.26 186 ALA A CA 1
ATOM 1395 C C . ALA A 1 186 ? 4.373 55.173 1.438 1.00 34.23 186 ALA A C 1
ATOM 1396 O O . ALA A 1 186 ? 5.457 55.748 1.592 1.00 34.37 186 ALA A O 1
ATOM 1398 N N . VAL A 1 187 ? 4.086 54.409 0.381 1.00 33.87 187 VAL A N 1
ATOM 1399 C CA . VAL A 1 187 ? 5.060 54.199 -0.685 1.00 33.00 187 VAL A CA 1
ATOM 1400 C C . VAL A 1 187 ? 5.492 55.524 -1.315 1.00 34.98 187 VAL A C 1
ATOM 1401 O O . VAL A 1 187 ? 6.670 55.681 -1.663 1.00 35.76 187 VAL A O 1
ATOM 1405 N N . GLU A 1 188 ? 4.566 56.476 -1.454 1.00 35.56 188 GLU A N 1
ATOM 1406 C CA . GLU A 1 188 ? 4.938 57.773 -2.025 1.00 38.57 188 GLU A CA 1
ATOM 1407 C C . GLU A 1 188 ? 5.909 58.517 -1.104 1.00 39.03 188 GLU A C 1
ATOM 1408 O O . GLU A 1 188 ? 6.908 59.081 -1.556 1.00 39.80 188 GLU A O 1
ATOM 1414 N N . GLN A 1 189 ? 5.623 58.518 0.193 1.00 38.40 189 GLN A N 1
ATOM 1415 C CA . GLN A 1 189 ? 6.501 59.173 1.154 1.00 36.74 189 GLN A CA 1
ATOM 1416 C C . GLN A 1 189 ? 7.898 58.548 1.158 1.00 35.70 189 GLN A C 1
ATOM 1417 O O . GLN A 1 189 ? 8.909 59.249 1.200 1.00 34.91 189 GLN A O 1
ATOM 1423 N N . ILE A 1 190 ? 7.949 57.224 1.134 1.00 33.75 190 ILE A N 1
ATOM 1424 C CA . ILE A 1 190 ? 9.217 56.531 1.112 1.00 33.66 190 ILE A CA 1
ATOM 1425 C C . ILE A 1 190 ? 9.960 56.918 -0.160 1.00 36.58 190 ILE A C 1
ATOM 1426 O O . ILE A 1 190 ? 11.172 57.154 -0.128 1.00 36.73 190 ILE A O 1
ATOM 1431 N N . LYS A 1 191 ? 9.230 57.006 -1.275 1.00 38.53 191 LYS A N 1
ATOM 1432 C CA . LYS A 1 191 ? 9.837 57.363 -2.562 1.00 40.48 191 LYS A CA 1
ATOM 1433 C C . LYS A 1 191 ? 10.432 58.790 -2.531 1.00 39.82 191 LYS A C 1
ATOM 1434 O O . LYS A 1 191 ? 11.538 59.033 -3.043 1.00 39.33 191 LYS A O 1
ATOM 1440 N N . LYS A 1 192 ? 9.713 59.730 -1.930 1.00 37.25 192 LYS A N 1
ATOM 1441 C CA . LYS A 1 192 ? 10.221 61.090 -1.820 1.00 37.14 192 LYS A CA 1
ATOM 1442 C C . LYS A 1 192 ? 11.530 61.085 -1.032 1.00 38.27 192 LYS A C 1
ATOM 1443 O O . LYS A 1 192 ? 12.498 61.740 -1.416 1.00 40.94 192 LYS A O 1
ATOM 1449 N N . GLY A 1 193 ? 11.563 60.347 0.073 1.00 37.00 193 GLY A N 1
ATOM 1450 C CA . GLY A 1 193 ? 12.769 60.288 0.870 1.00 34.31 193 GLY A CA 1
ATOM 1451 C C . GLY A 1 193 ? 13.897 59.605 0.131 1.00 34.61 193 GLY A C 1
ATOM 1452 O O . GLY A 1 193 ? 15.040 60.034 0.237 1.00 31.70 193 GLY A O 1
ATOM 1453 N N . ALA A 1 194 ? 13.579 58.555 -0.632 1.00 37.27 194 ALA A N 1
ATOM 1454 C CA . ALA A 1 194 ? 14.601 57.814 -1.374 1.00 41.04 194 ALA A CA 1
ATOM 1455 C C . ALA A 1 194 ? 15.275 58.701 -2.415 1.00 46.27 194 ALA A C 1
ATOM 1456 O O . ALA A 1 194 ? 16.506 58.674 -2.573 1.00 48.64 194 ALA A O 1
ATOM 1458 N N . GLU A 1 195 ? 14.465 59.495 -3.121 1.00 50.40 195 GLU A N 1
ATOM 1459 C CA . GLU A 1 195 ? 14.970 60.410 -4.148 1.00 51.46 195 GLU A CA 1
ATOM 1460 C C . GLU A 1 195 ? 15.745 61.549 -3.501 1.00 50.85 195 GLU A C 1
ATOM 1461 O O . GLU A 1 195 ? 16.769 61.997 -4.019 1.00 50.63 195 GLU A O 1
ATOM 1467 N N . LYS A 1 196 ? 15.253 62.020 -2.363 1.00 49.43 196 LYS A N 1
ATOM 1468 C CA . LYS A 1 196 ? 15.934 63.082 -1.641 1.00 48.92 196 LYS A CA 1
ATOM 1469 C C . LYS A 1 196 ? 17.350 62.644 -1.239 1.00 48.30 196 LYS A C 1
ATOM 1470 O O . LYS A 1 196 ? 18.230 63.479 -1.058 1.00 46.84 196 LYS A O 1
ATOM 1476 N N . ALA A 1 197 ? 17.562 61.336 -1.098 1.00 47.92 197 ALA A N 1
ATOM 1477 C CA . ALA A 1 197 ? 18.869 60.812 -0.716 1.00 46.57 197 ALA A CA 1
ATOM 1478 C C . ALA A 1 197 ? 19.602 60.265 -1.942 1.00 46.83 197 ALA A C 1
ATOM 1479 O O . ALA A 1 197 ? 20.785 59.904 -1.873 1.00 46.93 197 ALA A O 1
ATOM 1481 N N . GLY A 1 198 ? 18.893 60.196 -3.064 1.00 45.28 198 GLY A N 1
ATOM 1482 C CA . GLY A 1 198 ? 19.500 59.707 -4.288 1.00 44.14 198 GLY A CA 1
ATOM 1483 C C . GLY A 1 198 ? 19.666 58.203 -4.372 1.00 44.05 198 GLY A C 1
ATOM 1484 O O . GLY A 1 198 ? 20.467 57.709 -5.173 1.00 44.77 198 GLY A O 1
ATOM 1485 N N . ARG A 1 199 ? 18.932 57.459 -3.553 1.00 41.87 199 ARG A N 1
ATOM 1486 C CA . ARG A 1 199 ? 19.052 56.015 -3.615 1.00 41.62 199 ARG A CA 1
ATOM 1487 C C . ARG A 1 199 ? 17.851 55.446 -4.318 1.00 41.80 199 ARG A C 1
ATOM 1488 O O . ARG A 1 199 ? 16.806 56.104 -4.429 1.00 40.05 199 ARG A O 1
ATOM 1496 N N . ASP A 1 200 ? 18.031 54.231 -4.829 1.00 41.67 200 ASP A N 1
ATOM 1497 C CA . ASP A 1 200 ? 16.977 53.529 -5.526 1.00 41.69 200 ASP A CA 1
ATOM 1498 C C . ASP A 1 200 ? 15.911 53.146 -4.492 1.00 42.20 200 ASP A C 1
ATOM 1499 O O . ASP A 1 200 ? 16.179 52.389 -3.551 1.00 41.55 200 ASP A O 1
ATOM 1504 N N . PRO A 1 201 ? 14.695 53.701 -4.626 1.00 42.33 201 PRO A N 1
ATOM 1505 C CA . PRO A 1 201 ? 13.632 53.368 -3.671 1.00 42.11 201 PRO A CA 1
ATOM 1506 C C . PRO A 1 201 ? 13.314 51.867 -3.548 1.00 42.39 201 PRO A C 1
ATOM 1507 O O . PRO A 1 201 ? 12.807 51.435 -2.521 1.00 43.27 201 PRO A O 1
ATOM 1511 N N . SER A 1 202 ? 13.617 51.071 -4.571 1.00 41.78 202 SER A N 1
ATOM 1512 C CA . SER A 1 202 ? 13.317 49.641 -4.504 1.00 43.17 202 SER A CA 1
ATOM 1513 C C . SER A 1 202 ? 14.322 48.898 -3.627 1.00 42.41 202 SER A C 1
ATOM 1514 O O . SER A 1 202 ? 14.299 47.672 -3.538 1.00 42.24 202 SER A O 1
ATOM 1517 N N . GLU A 1 203 ? 15.217 49.648 -2.996 1.00 42.24 203 GLU A N 1
ATOM 1518 C CA . GLU A 1 203 ? 16.204 49.057 -2.107 1.00 42.15 203 GLU A CA 1
ATOM 1519 C C . GLU A 1 203 ? 15.541 48.783 -0.752 1.00 39.77 203 GLU A C 1
ATOM 1520 O O . GLU A 1 203 ? 15.912 47.839 -0.050 1.00 41.39 203 GLU A O 1
ATOM 1526 N N . VAL A 1 204 ? 14.557 49.598 -0.388 1.00 35.63 204 VAL A N 1
ATOM 1527 C CA . VAL A 1 204 ? 13.915 49.437 0.910 1.00 32.78 204 VAL A CA 1
ATOM 1528 C C . VAL A 1 204 ? 12.813 48.383 0.989 1.00 31.21 204 VAL A C 1
ATOM 1529 O O . VAL A 1 204 ? 11.890 48.364 0.175 1.00 32.28 204 VAL A O 1
ATOM 1533 N N . ASP A 1 205 ? 12.921 47.507 1.987 1.00 28.34 205 ASP A N 1
ATOM 1534 C CA . ASP A 1 205 ? 11.947 46.437 2.189 1.00 27.20 205 ASP A CA 1
ATOM 1535 C C . ASP A 1 205 ? 10.700 47.033 2.826 1.00 25.98 205 ASP A C 1
ATOM 1536 O O . ASP A 1 205 ? 10.617 47.181 4.044 1.00 26.03 205 ASP A O 1
ATOM 1541 N N . VAL A 1 206 ? 9.739 47.404 1.987 1.00 24.73 206 VAL A N 1
ATOM 1542 C CA . VAL A 1 206 ? 8.492 47.993 2.476 1.00 22.06 206 VAL A CA 1
ATOM 1543 C C . VAL A 1 206 ? 7.641 46.891 3.089 1.00 20.64 206 VAL A C 1
ATOM 1544 O O . VAL A 1 206 ? 7.101 46.057 2.380 1.00 21.78 206 VAL A O 1
ATOM 1548 N N . THR A 1 207 ? 7.509 46.885 4.410 1.00 19.30 207 THR A N 1
ATOM 1549 C CA . THR A 1 207 ? 6.761 45.817 5.034 1.00 19.04 207 THR A CA 1
ATOM 1550 C C . THR A 1 207 ? 5.511 46.179 5.840 1.00 19.52 207 THR A C 1
ATOM 1551 O O . THR A 1 207 ? 5.461 47.168 6.590 1.00 19.29 207 THR A O 1
ATOM 1555 N N . ALA A 1 208 ? 4.488 45.352 5.670 1.00 17.69 208 ALA A N 1
ATOM 1556 C CA . ALA A 1 208 ? 3.226 45.567 6.349 1.00 18.25 208 ALA A CA 1
ATOM 1557 C C . ALA A 1 208 ? 3.228 44.855 7.692 1.00 20.28 208 ALA A C 1
ATOM 1558 O O . ALA A 1 208 ? 3.182 43.625 7.765 1.00 20.38 208 ALA A O 1
ATOM 1560 N N . TYR A 1 209 ? 3.302 45.627 8.770 1.00 21.30 209 TYR A N 1
ATOM 1561 C CA . TYR A 1 209 ? 3.280 45.050 10.108 1.00 21.08 209 TYR A CA 1
ATOM 1562 C C . TYR A 1 209 ? 1.799 45.029 10.402 1.00 20.33 209 TYR A C 1
ATOM 1563 O O . TYR A 1 209 ? 1.254 45.931 11.032 1.00 20.60 209 TYR A O 1
ATOM 1572 N N . ALA A 1 210 ? 1.136 43.986 9.937 1.00 18.92 210 ALA A N 1
ATOM 1573 C CA . ALA A 1 210 ? -0.314 43.945 10.060 1.00 19.40 210 ALA A CA 1
ATOM 1574 C C . ALA A 1 210 ? -0.923 43.196 11.212 1.00 19.51 210 ALA A C 1
ATOM 1575 O O . ALA A 1 210 ? -0.285 42.359 11.833 1.00 20.24 210 ALA A O 1
ATOM 1577 N N . CYS A 1 211 ? -2.173 43.531 11.507 1.00 20.51 211 CYS A N 1
ATOM 1578 C CA . CYS A 1 211 ? -2.929 42.811 12.520 1.00 21.42 211 CYS A CA 1
ATOM 1579 C C . CYS A 1 211 ? -3.404 41.652 11.643 1.00 22.31 211 CYS A C 1
ATOM 1580 O O . CYS A 1 211 ? -4.083 41.872 10.630 1.00 21.85 211 CYS A O 1
ATOM 1583 N N . PHE A 1 212 ? -3.046 40.433 12.025 1.00 20.95 212 PHE A N 1
ATOM 1584 C CA . PHE A 1 212 ? -3.321 39.261 11.205 1.00 21.88 212 PHE A CA 1
ATOM 1585 C C . PHE A 1 212 ? -4.101 38.192 11.989 1.00 23.68 212 PHE A C 1
ATOM 1586 O O . PHE A 1 212 ? -3.803 37.903 13.144 1.00 25.70 212 PHE A O 1
ATOM 1594 N N . SER A 1 213 ? -5.116 37.611 11.363 1.00 24.46 213 SER A N 1
ATOM 1595 C CA . SER A 1 213 ? -5.904 36.564 12.012 1.00 24.77 213 SER A CA 1
ATOM 1596 C C . SER A 1 213 ? -6.452 35.605 10.931 1.00 24.93 213 SER A C 1
ATOM 1597 O O . SER A 1 213 ? -7.325 35.975 10.146 1.00 23.11 213 SER A O 1
ATOM 1600 N N . ILE A 1 214 ? -5.946 34.371 10.906 1.00 23.85 214 ILE A N 1
ATOM 1601 C CA . ILE A 1 214 ? -6.325 33.401 9.885 1.00 23.24 214 ILE A CA 1
ATOM 1602 C C . ILE A 1 214 ? -6.852 32.109 10.495 1.00 25.58 214 ILE A C 1
ATOM 1603 O O . ILE A 1 214 ? -6.391 31.693 11.546 1.00 26.90 214 ILE A O 1
ATOM 1608 N N . ASP A 1 215 ? -7.819 31.477 9.831 1.00 29.84 215 ASP A N 1
ATOM 1609 C CA . ASP A 1 215 ? -8.403 30.209 10.292 1.00 31.04 215 ASP A CA 1
ATOM 1610 C C . ASP A 1 215 ? -9.306 29.653 9.190 1.00 31.75 215 ASP A C 1
ATOM 1611 O O . ASP A 1 215 ? -9.815 30.415 8.376 1.00 30.98 215 ASP A O 1
ATOM 1616 N N . LYS A 1 216 ? -9.510 28.336 9.151 1.00 33.91 216 LYS A N 1
ATOM 1617 C CA . LYS A 1 216 ? -10.378 27.756 8.126 1.00 35.37 216 LYS A CA 1
ATOM 1618 C C . LYS A 1 216 ? -11.808 28.294 8.296 1.00 36.48 216 LYS A C 1
ATOM 1619 O O . LYS A 1 216 ? -12.571 28.402 7.334 1.00 36.29 216 LYS A O 1
ATOM 1625 N N . ASP A 1 217 ? -12.157 28.646 9.528 1.00 36.81 217 ASP A N 1
ATOM 1626 C CA . ASP A 1 217 ? -13.466 29.219 9.834 1.00 36.46 217 ASP A CA 1
ATOM 1627 C C . ASP A 1 217 ? -13.296 30.742 9.960 1.00 36.04 217 ASP A C 1
ATOM 1628 O O . ASP A 1 217 ? -12.761 31.244 10.949 1.00 36.94 217 ASP A O 1
ATOM 1633 N N . PRO A 1 218 ? -13.777 31.495 8.969 1.00 35.52 218 PRO A N 1
ATOM 1634 C CA . PRO A 1 218 ? -13.676 32.953 8.937 1.00 35.15 218 PRO A CA 1
ATOM 1635 C C . PRO A 1 218 ? -14.233 33.732 10.115 1.00 35.57 218 PRO A C 1
ATOM 1636 O O . PRO A 1 218 ? -13.691 34.787 10.468 1.00 35.47 218 PRO A O 1
ATOM 1640 N N . VAL A 1 219 ? -15.311 33.246 10.718 1.00 35.19 219 VAL A N 1
ATOM 1641 C CA . VAL A 1 219 ? -15.874 33.954 11.867 1.00 36.19 219 VAL A CA 1
ATOM 1642 C C . VAL A 1 219 ? -15.002 33.733 13.107 1.00 35.97 219 VAL A C 1
ATOM 1643 O O . VAL A 1 219 ? -14.923 34.593 13.988 1.00 37.08 219 VAL A O 1
ATOM 1647 N N . LYS A 1 220 ? -14.323 32.595 13.169 1.00 36.27 220 LYS A N 1
ATOM 1648 C CA . LYS A 1 220 ? -13.408 32.345 14.275 1.00 36.22 220 LYS A CA 1
ATOM 1649 C C . LYS A 1 220 ? -12.223 33.317 14.087 1.00 33.41 220 LYS A C 1
ATOM 1650 O O . LYS A 1 220 ? -11.664 33.854 15.043 1.00 33.00 220 LYS A O 1
ATOM 1656 N N . ALA A 1 221 ? -11.863 33.549 12.834 1.00 30.66 221 ALA A N 1
ATOM 1657 C CA . ALA A 1 221 ? -10.767 34.439 12.514 1.00 31.37 221 ALA A CA 1
ATOM 1658 C C . ALA A 1 221 ? -11.067 35.900 12.871 1.00 32.65 221 ALA A C 1
ATOM 1659 O O . ALA A 1 221 ? -10.267 36.545 13.546 1.00 33.35 221 ALA A O 1
ATOM 1661 N N . VAL A 1 222 ? -12.214 36.427 12.448 1.00 34.21 222 VAL A N 1
ATOM 1662 C CA . VAL A 1 222 ? -12.511 37.820 12.765 1.00 36.13 222 VAL A CA 1
ATOM 1663 C C . VAL A 1 222 ? -12.697 38.032 14.261 1.00 36.66 222 VAL A C 1
ATOM 1664 O O . VAL A 1 222 ? -12.267 39.056 14.789 1.00 36.34 222 VAL A O 1
ATOM 1668 N N . ASN A 1 223 ? -13.315 37.079 14.955 1.00 36.85 223 ASN A N 1
ATOM 1669 C CA . ASN A 1 223 ? -13.514 37.264 16.392 1.00 38.26 223 ASN A CA 1
ATOM 1670 C C . ASN A 1 223 ? -12.201 37.397 17.135 1.00 37.20 223 ASN A C 1
ATOM 1671 O O . ASN A 1 223 ? -12.101 38.187 18.075 1.00 37.52 223 ASN A O 1
ATOM 1676 N N . ALA A 1 224 ? -11.189 36.648 16.704 1.00 34.79 224 ALA A N 1
ATOM 1677 C CA . ALA A 1 224 ? -9.886 36.706 17.361 1.00 33.37 224 ALA A CA 1
ATOM 1678 C C . ALA A 1 224 ? -9.192 38.048 17.128 1.00 33.43 224 ALA A C 1
ATOM 1679 O O . ALA A 1 224 ? -8.294 38.437 17.878 1.00 34.27 224 ALA A O 1
ATOM 1681 N N . ALA A 1 225 ? -9.630 38.764 16.099 1.00 32.24 225 ALA A N 1
ATOM 1682 C CA . ALA A 1 225 ? -9.026 40.036 15.740 1.00 31.56 225 ALA A CA 1
ATOM 1683 C C . ALA A 1 225 ? -9.736 41.290 16.248 1.00 31.61 225 ALA A C 1
ATOM 1684 O O . ALA A 1 225 ? -9.132 42.360 16.302 1.00 31.44 225 ALA A O 1
ATOM 1686 N N . LYS A 1 226 ? -11.007 41.166 16.614 1.00 32.28 226 LYS A N 1
ATOM 1687 C CA . LYS A 1 226 ? -11.796 42.319 17.064 1.00 33.31 226 LYS A CA 1
ATOM 1688 C C . LYS A 1 226 ? -11.190 43.202 18.154 1.00 34.00 226 LYS A C 1
ATOM 1689 O O . LYS A 1 226 ? -11.144 44.431 18.007 1.00 32.26 226 LYS A O 1
ATOM 1695 N N . VAL A 1 227 ? -10.737 42.601 19.249 1.00 33.07 227 VAL A N 1
ATOM 1696 C CA . VAL A 1 227 ? -10.152 43.414 20.300 1.00 34.93 227 VAL A CA 1
ATOM 1697 C C . VAL A 1 227 ? -8.948 44.180 19.782 1.00 34.32 227 VAL A C 1
ATOM 1698 O O . VAL A 1 227 ? -8.834 45.380 20.013 1.00 35.15 227 VAL A O 1
ATOM 1702 N N . VAL A 1 228 ? -8.047 43.500 19.073 1.00 33.53 228 VAL A N 1
ATOM 1703 C CA . VAL A 1 228 ? -6.870 44.196 18.562 1.00 29.92 228 VAL A CA 1
ATOM 1704 C C . VAL A 1 228 ? -7.267 45.317 17.596 1.00 28.97 228 VAL A C 1
ATOM 1705 O O . VAL A 1 228 ? -6.705 46.427 17.662 1.00 27.54 228 VAL A O 1
ATOM 1709 N N . VAL A 1 229 ? -8.237 45.040 16.717 1.00 26.18 229 VAL A N 1
ATOM 1710 C CA . VAL A 1 229 ? -8.699 46.044 15.768 1.00 25.33 229 VAL A CA 1
ATOM 1711 C C . VAL A 1 229 ? -9.260 47.259 16.528 1.00 27.09 229 VAL A C 1
ATOM 1712 O O . VAL A 1 229 ? -9.066 48.410 16.106 1.00 23.81 229 VAL A O 1
ATOM 1716 N N . ALA A 1 230 ? -9.914 46.993 17.664 1.00 29.69 230 ALA A N 1
ATOM 1717 C CA . ALA A 1 230 ? -10.486 48.039 18.525 1.00 32.74 230 ALA A CA 1
ATOM 1718 C C . ALA A 1 230 ? -9.391 49.003 18.968 1.00 34.81 230 ALA A C 1
ATOM 1719 O O . ALA A 1 230 ? -9.505 50.222 18.773 1.00 38.23 230 ALA A O 1
ATOM 1721 N N . PHE A 1 231 ? -8.331 48.464 19.564 1.00 34.64 231 PHE A N 1
ATOM 1722 C CA . PHE A 1 231 ? -7.229 49.301 19.995 1.00 35.05 231 PHE A CA 1
ATOM 1723 C C . PHE A 1 231 ? -6.614 50.065 18.820 1.00 35.96 231 PHE A C 1
ATOM 1724 O O . PHE A 1 231 ? -6.185 51.220 18.970 1.00 35.92 231 PHE A O 1
ATOM 1732 N N . ILE A 1 232 ? -6.579 49.444 17.644 1.00 35.86 232 ILE A N 1
ATOM 1733 C CA . ILE A 1 232 ? -6.020 50.144 16.494 1.00 35.38 232 ILE A CA 1
ATOM 1734 C C . ILE A 1 232 ? -6.896 51.355 16.157 1.00 36.66 232 ILE A C 1
ATOM 1735 O O . ILE A 1 232 ? -6.383 52.467 16.010 1.00 37.81 232 ILE A O 1
ATOM 1740 N N . VAL A 1 233 ? -8.209 51.142 16.046 1.00 37.46 233 VAL A N 1
ATOM 1741 C CA . VAL A 1 233 ? -9.148 52.230 15.737 1.00 37.44 233 VAL A CA 1
ATOM 1742 C C . VAL A 1 233 ? -9.093 53.319 16.818 1.00 38.20 233 VAL A C 1
ATOM 1743 O O . VAL A 1 233 ? -9.098 54.515 16.504 1.00 34.72 233 VAL A O 1
ATOM 1747 N N . ALA A 1 234 ? -9.036 52.889 18.079 1.00 38.23 234 ALA A N 1
ATOM 1748 C CA . ALA A 1 234 ? -8.965 53.811 19.207 1.00 41.25 234 ALA A CA 1
ATOM 1749 C C . ALA A 1 234 ? -7.774 54.773 19.086 1.00 42.05 234 ALA A C 1
ATOM 1750 O O . ALA A 1 234 ? -7.873 55.939 19.473 1.00 40.62 234 ALA A O 1
ATOM 1752 N N . GLY A 1 235 ? -6.660 54.286 18.539 1.00 43.72 235 GLY A N 1
ATOM 1753 C CA . GLY A 1 235 ? -5.474 55.115 18.396 1.00 44.49 235 GLY A CA 1
ATOM 1754 C C . GLY A 1 235 ? -5.228 55.689 17.010 1.00 47.30 235 GLY A C 1
ATOM 1755 O O . GLY A 1 235 ? -4.198 56.312 16.780 1.00 48.02 235 GLY A O 1
ATOM 1756 N N . SER A 1 236 ? -6.162 55.499 16.084 1.00 49.66 236 SER A N 1
ATOM 1757 C CA . SER A 1 236 ? -5.992 56.021 14.728 1.00 52.19 236 SER A CA 1
ATOM 1758 C C . SER A 1 236 ? -6.304 57.503 14.587 1.00 53.78 236 SER A C 1
ATOM 1759 O O . SER A 1 236 ? -7.358 57.973 15.013 1.00 54.16 236 SER A O 1
ATOM 1762 N N . PRO A 1 237 ? -5.384 58.261 13.976 1.00 54.73 237 PRO A N 1
ATOM 1763 C CA . PRO A 1 237 ? -5.614 59.690 13.793 1.00 55.60 237 PRO A CA 1
ATOM 1764 C C . PRO A 1 237 ? -6.809 59.868 12.866 1.00 57.02 237 PRO A C 1
ATOM 1765 O O . PRO A 1 237 ? -7.042 59.048 11.971 1.00 57.35 237 PRO A O 1
ATOM 1769 N N . ASP A 1 238 ? -7.570 60.930 13.101 1.00 58.60 238 ASP A N 1
ATOM 1770 C CA . ASP A 1 238 ? -8.766 61.238 12.315 1.00 59.39 238 ASP A CA 1
ATOM 1771 C C . ASP A 1 238 ? -8.573 61.059 10.811 1.00 58.68 238 ASP A C 1
ATOM 1772 O O . ASP A 1 238 ? -9.432 60.498 10.114 1.00 58.09 238 ASP A O 1
ATOM 1777 N N . LEU A 1 239 ? -7.438 61.543 10.322 1.00 56.73 239 LEU A N 1
ATOM 1778 C CA . LEU A 1 239 ? -7.092 61.457 8.912 1.00 54.39 239 LEU A CA 1
ATOM 1779 C C . LEU A 1 239 ? -7.244 60.022 8.384 1.00 52.10 239 LEU A C 1
ATOM 1780 O O . LEU A 1 239 ? -7.861 59.788 7.341 1.00 49.76 239 LEU A O 1
ATOM 1785 N N . VAL A 1 240 ? -6.698 59.066 9.127 1.00 50.33 240 VAL A N 1
ATOM 1786 C CA . VAL A 1 240 ? -6.757 57.665 8.738 1.00 49.69 240 VAL A CA 1
ATOM 1787 C C . VAL A 1 240 ? -8.179 57.113 8.785 1.00 49.89 240 VAL A C 1
ATOM 1788 O O . VAL A 1 240 ? -8.638 56.508 7.813 1.00 47.61 240 VAL A O 1
ATOM 1792 N N . LEU A 1 241 ? -8.872 57.311 9.907 1.00 50.85 241 LEU A N 1
ATOM 1793 C CA . LEU A 1 241 ? -10.241 56.819 10.019 1.00 51.23 241 LEU A CA 1
ATOM 1794 C C . LEU A 1 241 ? -11.012 57.347 8.808 1.00 52.00 241 LEU A C 1
ATOM 1795 O O . LEU A 1 241 ? -11.801 56.629 8.180 1.00 51.58 241 LEU A O 1
ATOM 1800 N N . GLU A 1 242 ? -10.742 58.603 8.473 1.00 52.95 242 GLU A N 1
ATOM 1801 C CA . GLU A 1 242 ? -11.376 59.278 7.341 1.00 55.77 242 GLU A CA 1
ATOM 1802 C C . GLU A 1 242 ? -11.231 58.483 6.037 1.00 53.56 242 GLU A C 1
ATOM 1803 O O . GLU A 1 242 ? -12.206 58.162 5.356 1.00 52.92 242 GLU A O 1
ATOM 1809 N N . ARG A 1 243 ? -9.978 58.196 5.713 1.00 51.58 243 ARG A N 1
ATOM 1810 C CA . ARG A 1 243 ? -9.570 57.446 4.536 1.00 48.65 243 ARG A CA 1
ATOM 1811 C C . ARG A 1 243 ? -10.319 56.126 4.327 1.00 47.32 243 ARG A C 1
ATOM 1812 O O . ARG A 1 243 ? -10.505 55.680 3.188 1.00 47.23 243 ARG A O 1
ATOM 1820 N N . HIS A 1 244 ? -10.745 55.500 5.422 1.00 45.23 244 HIS A N 1
ATOM 1821 C CA . HIS A 1 244 ? -11.450 54.224 5.339 1.00 43.84 244 HIS A CA 1
ATOM 1822 C C . HIS A 1 244 ? -12.959 54.345 5.524 1.00 44.27 244 HIS A C 1
ATOM 1823 O O . HIS A 1 244 ? -13.661 53.338 5.654 1.00 43.82 244 HIS A O 1
ATOM 1830 N N . GLY A 1 245 ? -13.461 55.575 5.527 1.00 45.16 245 GLY A N 1
ATOM 1831 C CA . GLY A 1 245 ? -14.888 55.769 5.708 1.00 46.69 245 GLY A CA 1
ATOM 1832 C C . GLY A 1 245 ? -15.394 55.220 7.039 1.00 47.56 245 GLY A C 1
ATOM 1833 O O . GLY A 1 245 ? -16.401 54.502 7.102 1.00 46.00 245 GLY A O 1
ATOM 1834 N N . ILE A 1 246 ? -14.688 55.554 8.111 1.00 48.08 246 ILE A N 1
ATOM 1835 C CA . ILE A 1 246 ? -15.080 55.100 9.426 1.00 50.19 246 ILE A CA 1
ATOM 1836 C C . ILE A 1 246 ? -15.356 56.314 10.284 1.00 52.43 246 ILE A C 1
ATOM 1837 O O . ILE A 1 246 ? -14.466 57.127 10.539 1.00 52.77 246 ILE A O 1
ATOM 1842 N N . PRO A 1 247 ? -16.615 56.462 10.725 1.00 55.03 247 PRO A N 1
ATOM 1843 C CA . PRO A 1 247 ? -17.056 57.584 11.562 1.00 55.80 247 PRO A CA 1
ATOM 1844 C C . PRO A 1 247 ? -16.037 57.883 12.652 1.00 56.95 247 PRO A C 1
ATOM 1845 O O . PRO A 1 247 ? -15.778 57.051 13.513 1.00 57.08 247 PRO A O 1
ATOM 1849 N N . VAL A 1 248 ? -15.450 59.071 12.604 1.00 58.69 248 VAL A N 1
ATOM 1850 C CA . VAL A 1 248 ? -14.453 59.455 13.588 1.00 61.06 248 VAL A CA 1
ATOM 1851 C C . VAL A 1 248 ? -15.029 59.393 15.001 1.00 62.04 248 VAL A C 1
ATOM 1852 O O . VAL A 1 248 ? -14.293 59.311 15.980 1.00 61.40 248 VAL A O 1
ATOM 1856 N N . GLU A 1 249 ? -16.354 59.431 15.089 1.00 64.78 249 GLU A N 1
ATOM 1857 C CA . GLU A 1 249 ? -17.062 59.365 16.364 1.00 67.33 249 GLU A CA 1
ATOM 1858 C C . GLU A 1 249 ? -16.925 57.970 16.963 1.00 66.76 249 GLU A C 1
ATOM 1859 O O . GLU A 1 249 ? -16.960 57.797 18.184 1.00 67.85 249 GLU A O 1
ATOM 1865 N N . ALA A 1 250 ? -16.793 56.975 16.091 1.00 64.92 250 ALA A N 1
ATOM 1866 C CA . ALA A 1 250 ? -16.657 55.594 16.530 1.00 64.27 250 ALA A CA 1
ATOM 1867 C C . ALA A 1 250 ? -15.408 55.409 17.392 1.00 63.27 250 ALA A C 1
ATOM 1868 O O . ALA A 1 250 ? -15.369 54.526 18.253 1.00 61.73 250 ALA A O 1
ATOM 1870 N N . LYS A 1 251 ? -14.397 56.248 17.164 1.00 63.12 251 LYS A N 1
ATOM 1871 C CA . LYS A 1 251 ? -13.146 56.175 17.925 1.00 63.77 251 LYS A CA 1
ATOM 1872 C C . LYS A 1 251 ? -13.357 56.460 19.415 1.00 63.88 251 LYS A C 1
ATOM 1873 O O . LYS A 1 251 ? -12.789 55.781 20.275 1.00 64.03 251 LYS A O 1
ATOM 1879 N N . SER A 1 252 ? -14.174 57.468 19.709 1.00 64.46 252 SER A N 1
ATOM 1880 C CA . SER A 1 252 ? -14.467 57.857 21.089 1.00 64.03 252 SER A CA 1
ATOM 1881 C C . SER A 1 252 ? -15.326 56.781 21.728 1.00 62.71 252 SER A C 1
ATOM 1882 O O . SER A 1 252 ? -15.104 56.373 22.867 1.00 61.84 252 SER A O 1
ATOM 1885 N N . GLN A 1 253 ? -16.317 56.344 20.966 1.00 61.53 253 GLN A N 1
ATOM 1886 C CA . GLN A 1 253 ? -17.242 55.318 21.393 1.00 61.54 253 GLN A CA 1
ATOM 1887 C C . GLN A 1 253 ? -16.485 54.060 21.804 1.00 61.04 253 GLN A C 1
ATOM 1888 O O . GLN A 1 253 ? -16.796 53.450 22.830 1.00 60.40 253 GLN A O 1
ATOM 1894 N N . ILE A 1 254 ? -15.494 53.679 20.991 1.00 60.64 254 ILE A N 1
ATOM 1895 C CA . ILE A 1 254 ? -14.672 52.495 21.250 1.00 57.64 254 ILE A CA 1
ATOM 1896 C C . ILE A 1 254 ? -13.650 52.795 22.338 1.00 58.63 254 ILE A C 1
ATOM 1897 O O . ILE A 1 254 ? -13.354 51.937 23.166 1.00 60.20 254 ILE A O 1
ATOM 1902 N N . GLY A 1 255 ? -13.111 54.009 22.348 1.00 58.25 255 GLY A N 1
ATOM 1903 C CA . GLY A 1 255 ? -12.154 54.349 23.385 1.00 59.71 255 GLY A CA 1
ATOM 1904 C C . GLY A 1 255 ? -12.857 54.253 24.731 1.00 60.93 255 GLY A C 1
ATOM 1905 O O . GLY A 1 255 ? -12.285 53.797 25.733 1.00 61.17 255 GLY A O 1
ATOM 1906 N N . ALA A 1 256 ? -14.119 54.683 24.739 1.00 60.42 256 ALA A N 1
ATOM 1907 C CA . ALA A 1 256 ? -14.948 54.657 25.937 1.00 59.28 256 ALA A CA 1
ATOM 1908 C C . ALA A 1 256 ? -15.078 53.216 26.424 1.00 58.77 256 ALA A C 1
ATOM 1909 O O . ALA A 1 256 ? -14.617 52.871 27.518 1.00 57.90 256 ALA A O 1
ATOM 1911 N N . ALA A 1 257 ? -15.703 52.377 25.602 1.00 57.29 257 ALA A N 1
ATOM 1912 C CA . ALA A 1 257 ? -15.888 50.968 25.943 1.00 56.48 257 ALA A CA 1
ATOM 1913 C C . ALA A 1 257 ? -14.587 50.311 26.433 1.00 55.58 257 ALA A C 1
ATOM 1914 O O . ALA A 1 257 ? -14.613 49.456 27.314 1.00 53.89 257 ALA A O 1
ATOM 1916 N N . ILE A 1 258 ? -13.454 50.718 25.868 1.00 55.71 258 ILE A N 1
ATOM 1917 C CA . ILE A 1 258 ? -12.173 50.151 26.266 1.00 57.66 258 ILE A CA 1
ATOM 1918 C C . ILE A 1 258 ? -11.790 50.653 27.636 1.00 59.40 258 ILE A C 1
ATOM 1919 O O . ILE A 1 258 ? -11.222 49.914 28.444 1.00 58.32 258 ILE A O 1
ATOM 1924 N N . ALA A 1 259 ? -12.088 51.924 27.878 1.00 61.47 259 ALA A N 1
ATOM 1925 C CA . ALA A 1 259 ? -11.795 52.545 29.160 1.00 63.97 259 ALA A CA 1
ATOM 1926 C C . ALA A 1 259 ? -12.591 51.823 30.240 1.00 65.36 259 ALA A C 1
ATOM 1927 O O . ALA A 1 259 ? -12.078 51.542 31.322 1.00 66.63 259 ALA A O 1
ATOM 1929 N N . LYS A 1 260 ? -13.847 51.519 29.929 1.00 66.40 260 LYS A N 1
ATOM 1930 C CA . LYS A 1 260 ? -14.733 50.831 30.859 1.00 67.46 260 LYS A CA 1
ATOM 1931 C C . LYS A 1 260 ? -14.461 49.326 30.854 1.00 66.86 260 LYS A C 1
ATOM 1932 O O . LYS A 1 260 ? -14.990 48.586 31.689 1.00 68.16 260 LYS A O 1
ATOM 1938 N N . GLY A 1 261 ? -13.627 48.878 29.920 1.00 64.88 261 GLY A N 1
ATOM 1939 C CA . GLY A 1 261 ? -13.323 47.468 29.834 1.00 62.26 261 GLY A CA 1
ATOM 1940 C C . GLY A 1 261 ? -14.555 46.709 29.390 1.00 62.20 261 GLY A C 1
ATOM 1941 O O . GLY A 1 261 ? -14.689 45.524 29.676 1.00 62.69 261 GLY A O 1
ATOM 1942 N N . ASP A 1 262 ? -15.458 47.398 28.692 1.00 61.89 262 ASP A N 1
ATOM 1943 C CA . ASP A 1 262 ? -16.700 46.796 28.191 1.00 62.23 262 ASP A CA 1
ATOM 1944 C C . ASP A 1 262 ? -16.420 46.067 26.869 1.00 62.12 262 ASP A C 1
ATOM 1945 O O . ASP A 1 262 ? -16.924 46.445 25.801 1.00 62.28 262 ASP A O 1
ATOM 1950 N N . PHE A 1 263 ? -15.611 45.015 26.952 1.00 60.58 263 PHE A N 1
ATOM 1951 C CA . PHE A 1 263 ? -15.247 44.256 25.772 1.00 60.04 263 PHE A CA 1
ATOM 1952 C C . PHE A 1 263 ? -16.465 43.580 25.183 1.00 58.94 263 PHE A C 1
ATOM 1953 O O . PHE A 1 263 ? -16.457 43.162 24.022 1.00 60.89 263 PHE A O 1
ATOM 1961 N N . GLY A 1 264 ? -17.521 43.492 25.980 1.00 56.61 264 GLY A N 1
ATOM 1962 C CA . GLY A 1 264 ? -18.750 42.888 25.504 1.00 55.74 264 GLY A CA 1
ATOM 1963 C C . GLY A 1 264 ? -19.354 43.754 24.416 1.00 54.90 264 GLY A C 1
ATOM 1964 O O . GLY A 1 264 ? -20.022 43.260 23.504 1.00 54.90 264 GLY A O 1
ATOM 1965 N N . ALA A 1 265 ? -19.109 45.057 24.512 1.00 53.91 265 ALA A N 1
ATOM 1966 C CA . ALA A 1 265 ? -19.613 46.007 23.526 1.00 52.73 265 ALA A CA 1
ATOM 1967 C C . ALA A 1 265 ? -18.792 45.864 22.243 1.00 51.80 265 ALA A C 1
ATOM 1968 O O . ALA A 1 265 ? -19.339 45.814 21.130 1.00 50.47 265 ALA A O 1
ATOM 1970 N N . LEU A 1 266 ? -17.475 45.800 22.421 1.00 50.32 266 LEU A N 1
ATOM 1971 C CA . LEU A 1 266 ? -16.543 45.646 21.313 1.00 49.29 266 LEU A CA 1
ATOM 1972 C C . LEU A 1 266 ? -16.921 44.434 20.462 1.00 48.79 266 LEU A C 1
ATOM 1973 O O . LEU A 1 266 ? -17.022 44.530 19.233 1.00 48.21 266 LEU A O 1
ATOM 1978 N N . MET A 1 267 ? -17.139 43.297 21.120 1.00 48.28 267 MET A N 1
ATOM 1979 C CA . MET A 1 267 ? -17.514 42.073 20.419 1.00 47.82 267 MET A CA 1
ATOM 1980 C C . MET A 1 267 ? -18.946 42.175 19.935 1.00 49.17 267 MET A C 1
ATOM 1981 O O . MET A 1 267 ? -19.312 41.609 18.903 1.00 49.05 267 MET A O 1
ATOM 1986 N N . GLY A 1 268 ? -19.750 42.913 20.693 1.00 50.55 268 GLY A N 1
ATOM 1987 C CA . GLY A 1 268 ? -21.158 43.059 20.382 1.00 51.23 268 GLY A CA 1
ATOM 1988 C C . GLY A 1 268 ? -21.581 43.883 19.185 1.00 52.50 268 GLY A C 1
ATOM 1989 O O . GLY A 1 268 ? -22.778 43.909 18.867 1.00 55.77 268 GLY A O 1
ATOM 1990 N N . GLY A 1 269 ? -20.649 44.568 18.527 1.00 50.62 269 GLY A N 1
ATOM 1991 C CA . GLY A 1 269 ? -21.029 45.356 17.366 1.00 47.04 269 GLY A CA 1
ATOM 1992 C C . GLY A 1 269 ? -20.239 46.635 17.176 1.00 46.77 269 GLY A C 1
ATOM 1993 O O . GLY A 1 269 ? -20.250 47.211 16.083 1.00 46.06 269 GLY A O 1
ATOM 1994 N N . LEU A 1 270 ? -19.554 47.081 18.231 1.00 45.05 270 LEU A N 1
ATOM 1995 C CA . LEU A 1 270 ? -18.752 48.306 18.173 1.00 43.76 270 LEU A CA 1
ATOM 1996 C C . LEU A 1 270 ? -17.702 48.212 17.059 1.00 42.87 270 LEU A C 1
ATOM 1997 O O . LEU A 1 270 ? -17.500 49.167 16.298 1.00 41.87 270 LEU A O 1
ATOM 2002 N N . VAL A 1 271 ? -17.043 47.054 16.980 1.00 40.99 271 VAL A N 1
ATOM 2003 C CA . VAL A 1 271 ? -16.044 46.786 15.959 1.00 38.62 271 VAL A CA 1
ATOM 2004 C C . VAL A 1 271 ? -16.834 46.344 14.729 1.00 39.99 271 VAL A C 1
ATOM 2005 O O . VAL A 1 271 ? -17.339 45.219 14.649 1.00 38.61 271 VAL A O 1
ATOM 2009 N N . THR A 1 272 ? -16.952 47.253 13.773 1.00 40.21 272 THR A N 1
ATOM 2010 C CA . THR A 1 272 ? -17.732 46.973 12.592 1.00 40.86 272 THR A CA 1
ATOM 2011 C C . THR A 1 272 ? -16.945 46.223 11.540 1.00 41.93 272 THR A C 1
ATOM 2012 O O . THR A 1 272 ? -15.714 46.222 11.536 1.00 41.79 272 THR A O 1
ATOM 2016 N N . PRO A 1 273 ? -17.654 45.554 10.631 1.00 41.89 273 PRO A N 1
ATOM 2017 C CA . PRO A 1 273 ? -16.937 44.827 9.590 1.00 41.13 273 PRO A CA 1
ATOM 2018 C C . PRO A 1 273 ? -16.052 45.752 8.752 1.00 40.81 273 PRO A C 1
ATOM 2019 O O . PRO A 1 273 ? -15.085 45.307 8.151 1.00 39.83 273 PRO A O 1
ATOM 2023 N N . GLN A 1 274 ? -16.371 47.041 8.718 1.00 42.55 274 GLN A N 1
ATOM 2024 C CA . GLN A 1 274 ? -15.557 47.991 7.953 1.00 43.38 274 GLN A CA 1
ATOM 2025 C C . GLN A 1 274 ? -14.223 48.226 8.656 1.00 43.37 274 GLN A C 1
ATOM 2026 O O . GLN A 1 274 ? -13.183 48.360 8.002 1.00 42.83 274 GLN A O 1
ATOM 2032 N N . MET A 1 275 ? -14.259 48.278 9.986 1.00 41.29 275 MET A N 1
ATOM 2033 C CA . MET A 1 275 ? -13.043 48.469 10.757 1.00 40.61 275 MET A CA 1
ATOM 2034 C C . MET A 1 275 ? -12.154 47.250 10.566 1.00 39.45 275 MET A C 1
ATOM 2035 O O . MET A 1 275 ? -10.930 47.363 10.416 1.00 39.52 275 MET A O 1
ATOM 2040 N N . ILE A 1 276 ? -12.774 46.079 10.568 1.00 37.01 276 ILE A N 1
ATOM 2041 C CA . ILE A 1 276 ? -12.025 44.846 10.411 1.00 34.74 276 ILE A CA 1
ATOM 2042 C C . ILE A 1 276 ? -11.384 44.764 9.046 1.00 33.31 276 ILE A C 1
ATOM 2043 O O . ILE A 1 276 ? -10.232 44.354 8.917 1.00 30.93 276 ILE A O 1
ATOM 2048 N N . GLU A 1 277 ? -12.124 45.186 8.030 1.00 34.42 277 GLU A N 1
ATOM 2049 C CA . GLU A 1 277 ? -11.619 45.162 6.675 1.00 35.33 277 GLU A CA 1
ATOM 2050 C C . GLU A 1 277 ? -10.508 46.178 6.455 1.00 33.61 277 GLU A C 1
ATOM 2051 O O . GLU A 1 277 ? -9.646 45.969 5.611 1.00 34.44 277 GLU A O 1
ATOM 2057 N N . ALA A 1 278 ? -10.523 47.277 7.194 1.00 28.99 278 ALA A N 1
ATOM 2058 C CA . ALA A 1 278 ? -9.512 48.292 6.969 1.00 28.18 278 ALA A CA 1
ATOM 2059 C C . ALA A 1 278 ? -8.283 48.146 7.844 1.00 27.75 278 ALA A C 1
ATOM 2060 O O . ALA A 1 278 ? -7.183 48.547 7.458 1.00 29.20 278 ALA A O 1
ATOM 2062 N N . PHE A 1 279 ? -8.449 47.558 9.015 1.00 26.23 279 PHE A N 1
ATOM 2063 C CA . PHE A 1 279 ? -7.324 47.466 9.9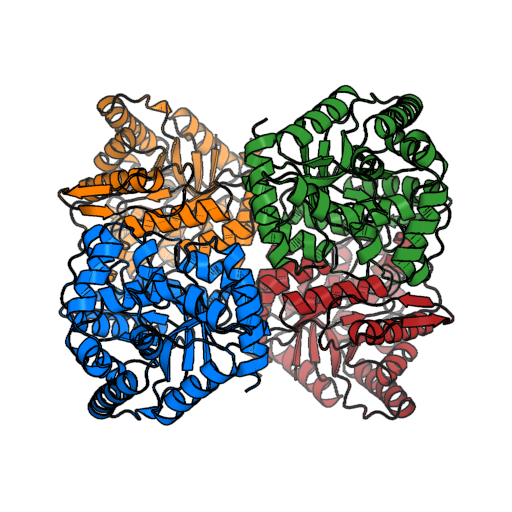18 1.00 26.46 279 PHE A CA 1
ATOM 2064 C C . PHE A 1 279 ? -6.780 46.096 10.226 1.00 26.05 279 PHE A C 1
ATOM 2065 O O . PHE A 1 279 ? -6.046 45.942 11.200 1.00 26.67 279 PHE A O 1
ATOM 2073 N N . SER A 1 280 ? -7.111 45.110 9.404 1.00 21.70 280 SER A N 1
ATOM 2074 C CA . SER A 1 280 ? -6.571 43.799 9.636 1.00 23.60 280 SER A CA 1
ATOM 2075 C C . SER A 1 280 ? -6.653 42.946 8.395 1.00 25.77 280 SER A C 1
ATOM 2076 O O . SER A 1 280 ? -7.397 43.260 7.458 1.00 27.88 280 SER A O 1
ATOM 2079 N N . ILE A 1 281 ? -5.853 41.884 8.371 1.00 24.80 281 ILE A N 1
ATOM 2080 C CA . ILE A 1 281 ? -5.853 40.958 7.253 1.00 22.94 281 ILE A CA 1
ATOM 2081 C C . ILE A 1 281 ? -6.397 39.713 7.877 1.00 26.37 281 ILE A C 1
ATOM 2082 O O . ILE A 1 281 ? -5.662 38.978 8.540 1.00 26.43 281 ILE A O 1
ATOM 2087 N N . CYS A 1 282 ? -7.686 39.465 7.713 1.00 28.69 282 CYS A N 1
ATOM 2088 C CA . CYS A 1 282 ? -8.197 38.267 8.312 1.00 30.86 282 CYS A CA 1
ATOM 2089 C C . CYS A 1 282 ? -9.285 37.556 7.556 1.00 30.79 282 CYS A C 1
ATOM 2090 O O . CYS A 1 282 ? -9.878 38.094 6.619 1.00 32.94 282 CYS A O 1
ATOM 2093 N N . GLY A 1 283 ? -9.520 36.322 7.977 1.00 27.83 283 GLY A N 1
ATOM 2094 C CA . GLY A 1 283 ? -10.512 35.494 7.358 1.00 27.64 283 GLY A CA 1
ATOM 2095 C C . GLY A 1 283 ? -9.906 34.136 7.093 1.00 29.79 283 GLY A C 1
ATOM 2096 O O . GLY A 1 283 ? -9.091 33.608 7.864 1.00 31.95 283 GLY A O 1
ATOM 2097 N N . THR A 1 284 ? -10.314 33.564 5.982 1.00 28.88 284 THR A N 1
ATOM 2098 C CA . THR A 1 284 ? -9.814 32.279 5.591 1.00 29.58 284 THR A CA 1
ATOM 2099 C C . THR A 1 284 ? -8.539 32.508 4.809 1.00 28.96 284 THR A C 1
ATOM 2100 O O . THR A 1 284 ? -8.195 33.641 4.472 1.00 25.08 284 THR A O 1
ATOM 2104 N N . PRO A 1 285 ? -7.812 31.428 4.515 1.00 30.07 285 PRO A N 1
ATOM 2105 C CA . PRO A 1 285 ? -6.581 31.620 3.760 1.00 31.95 285 PRO A CA 1
ATOM 2106 C C . PRO A 1 285 ? -6.825 32.385 2.454 1.00 34.94 285 PRO A C 1
ATOM 2107 O O . PRO A 1 285 ? -5.996 33.206 2.056 1.00 36.59 285 PRO A O 1
ATOM 2111 N N . ASP A 1 286 ? -7.965 32.141 1.798 1.00 37.04 286 ASP A N 1
ATOM 2112 C CA . ASP A 1 286 ? -8.276 32.836 0.540 1.00 37.15 286 ASP A CA 1
ATOM 2113 C C . ASP A 1 286 ? -8.431 34.326 0.765 1.00 35.52 286 ASP A C 1
ATOM 2114 O O . ASP A 1 286 ? -7.855 35.143 0.036 1.00 35.21 286 ASP A O 1
ATOM 2119 N N . ASP A 1 287 ? -9.211 34.684 1.774 1.00 33.84 287 ASP A N 1
ATOM 2120 C CA . ASP A 1 287 ? -9.379 36.081 2.084 1.00 34.05 287 ASP A CA 1
ATOM 2121 C C . ASP A 1 287 ? -8.007 36.716 2.285 1.00 32.57 287 ASP A C 1
ATOM 2122 O O . ASP A 1 287 ? -7.700 37.708 1.636 1.00 36.35 287 ASP A O 1
ATOM 2127 N N . CYS A 1 288 ? -7.170 36.122 3.129 1.00 27.51 288 CYS A N 1
ATOM 2128 C CA . CYS A 1 288 ? -5.846 36.666 3.404 1.00 25.58 288 CYS A CA 1
ATOM 2129 C C . CYS A 1 288 ? -4.940 36.735 2.169 1.00 27.05 288 CYS A C 1
ATOM 2130 O O . CYS A 1 288 ? -4.140 37.678 2.014 1.00 24.73 288 CYS A O 1
ATOM 2133 N N . MET A 1 289 ? -5.054 35.742 1.295 1.00 26.34 289 MET A N 1
ATOM 2134 C CA . MET A 1 289 ? -4.272 35.743 0.072 1.00 30.92 289 MET A CA 1
ATOM 2135 C C . MET A 1 289 ? -4.648 36.943 -0.821 1.00 30.20 289 MET A C 1
ATOM 2136 O O . MET A 1 289 ? -3.766 37.603 -1.384 1.00 27.69 289 MET A O 1
ATOM 2141 N N . LYS A 1 290 ? -5.948 37.205 -0.961 1.00 28.50 290 LYS A N 1
ATOM 2142 C CA . LYS A 1 290 ? -6.397 38.307 -1.805 1.00 31.35 290 LYS A CA 1
ATOM 2143 C C . LYS A 1 290 ? -5.818 39.619 -1.301 1.00 31.20 290 LYS A C 1
ATOM 2144 O O . LYS A 1 290 ? -5.245 40.409 -2.088 1.00 29.80 290 LYS A O 1
ATOM 2150 N N . ARG A 1 291 ? -5.960 39.853 0.006 1.00 28.42 291 ARG A N 1
ATOM 2151 C CA . ARG A 1 291 ? -5.436 41.073 0.591 1.00 26.59 291 ARG A CA 1
ATOM 2152 C C . ARG A 1 291 ? -3.925 41.163 0.362 1.00 24.72 291 ARG A C 1
ATOM 2153 O O . ARG A 1 291 ? -3.418 42.213 -0.070 1.00 23.18 291 ARG A O 1
ATOM 2161 N N . ILE A 1 292 ? -3.214 40.066 0.628 1.00 23.38 292 ILE A N 1
ATOM 2162 C CA . ILE A 1 292 ? -1.753 40.046 0.430 1.00 24.76 292 ILE A CA 1
ATOM 2163 C C . ILE A 1 292 ? -1.348 40.417 -1.010 1.00 24.23 292 ILE A C 1
ATOM 2164 O O . ILE A 1 292 ? -0.408 41.194 -1.225 1.00 24.66 292 ILE A O 1
ATOM 2169 N N . LYS A 1 293 ? -2.055 39.878 -1.993 1.00 25.29 293 LYS A N 1
ATOM 2170 C CA . LYS A 1 293 ? -1.720 40.190 -3.387 1.00 30.10 293 LYS A CA 1
ATOM 2171 C C . LYS A 1 293 ? -2.049 41.650 -3.743 1.00 30.48 293 LYS A C 1
ATOM 2172 O O . LYS A 1 293 ? -1.369 42.262 -4.577 1.00 30.07 293 LYS A O 1
ATOM 2178 N N . ASP A 1 294 ? -3.058 42.220 -3.088 1.00 30.67 294 ASP A N 1
ATOM 2179 C CA . ASP A 1 294 ? -3.369 43.632 -3.306 1.00 32.48 294 ASP A CA 1
ATOM 2180 C C . ASP A 1 294 ? -2.181 44.456 -2.788 1.00 31.89 294 ASP A C 1
ATOM 2181 O O . ASP A 1 294 ? -1.716 45.393 -3.450 1.00 32.51 294 ASP A O 1
ATOM 2186 N N . LEU A 1 295 ? -1.685 44.098 -1.605 1.00 29.98 295 LEU A N 1
ATOM 2187 C CA . LEU A 1 295 ? -0.557 44.816 -1.016 1.00 27.41 295 LEU A CA 1
ATOM 2188 C C . LEU A 1 295 ? 0.702 44.669 -1.867 1.00 26.82 295 LEU A C 1
ATOM 2189 O O . LEU A 1 295 ? 1.520 45.591 -1.986 1.00 25.72 295 LEU A O 1
ATOM 2194 N N . GLU A 1 296 ? 0.860 43.498 -2.460 1.00 27.03 296 GLU A N 1
ATOM 2195 C CA . GLU A 1 296 ? 2.011 43.257 -3.314 1.00 28.22 296 GLU A CA 1
ATOM 2196 C C . GLU A 1 296 ? 1.972 44.207 -4.505 1.00 28.19 296 GLU A C 1
ATOM 2197 O O . GLU A 1 296 ? 2.966 44.855 -4.828 1.00 27.73 296 GLU A O 1
ATOM 2203 N N . ALA A 1 297 ? 0.807 44.307 -5.138 1.00 28.73 297 ALA A N 1
ATOM 2204 C CA . ALA A 1 297 ? 0.638 45.176 -6.301 1.00 29.55 297 ALA A CA 1
ATOM 2205 C C . ALA A 1 297 ? 0.961 46.649 -5.992 1.00 30.46 297 ALA A C 1
ATOM 2206 O O . ALA A 1 297 ? 1.424 47.380 -6.869 1.00 28.67 297 ALA A O 1
ATOM 2208 N N . ILE A 1 298 ? 0.711 47.069 -4.748 1.00 31.14 298 ILE A N 1
ATOM 2209 C CA . ILE A 1 298 ? 0.978 48.436 -4.289 1.00 30.43 298 ILE A CA 1
ATOM 2210 C C . ILE A 1 298 ? 2.457 48.647 -3.918 1.00 29.44 298 ILE A C 1
ATOM 2211 O O . ILE A 1 298 ? 2.880 49.767 -3.609 1.00 27.94 298 ILE A O 1
ATOM 2216 N N . GLY A 1 299 ? 3.246 47.577 -3.925 1.00 27.12 299 GLY A N 1
ATOM 2217 C CA . GLY A 1 299 ? 4.650 47.746 -3.590 1.00 24.60 299 GLY A CA 1
ATOM 2218 C C . GLY A 1 299 ? 5.141 47.214 -2.245 1.00 24.86 299 GLY A C 1
ATOM 2219 O O . GLY A 1 299 ? 6.282 47.491 -1.862 1.00 23.01 299 GLY A O 1
ATOM 2220 N N . VAL A 1 300 ? 4.299 46.483 -1.510 1.00 22.63 300 VAL A N 1
ATOM 2221 C CA . VAL A 1 300 ? 4.722 45.893 -0.247 1.00 21.34 300 VAL A CA 1
ATOM 2222 C C . VAL A 1 300 ? 5.598 44.675 -0.562 1.00 22.11 300 VAL A C 1
ATOM 2223 O O . VAL A 1 300 ? 5.198 43.814 -1.349 1.00 24.26 300 VAL A O 1
ATOM 2227 N N . THR A 1 301 ? 6.772 44.579 0.061 1.00 19.21 301 THR A N 1
ATOM 2228 C CA . THR A 1 301 ? 7.668 43.452 -0.193 1.00 17.47 301 THR A CA 1
ATOM 2229 C C . THR A 1 301 ? 7.770 42.420 0.935 1.00 19.13 301 THR A C 1
ATOM 2230 O O . THR A 1 301 ? 8.287 41.305 0.749 1.00 18.28 301 THR A O 1
ATOM 2234 N N . GLN A 1 302 ? 7.281 42.781 2.113 1.00 18.61 302 GLN A N 1
ATOM 2235 C CA . GLN A 1 302 ? 7.271 41.833 3.217 1.00 18.58 302 GLN A CA 1
ATOM 2236 C C . GLN A 1 302 ? 5.977 41.989 3.971 1.00 19.01 302 GLN A C 1
ATOM 2237 O O . GLN A 1 302 ? 5.544 43.115 4.263 1.00 21.47 302 GLN A O 1
ATOM 2243 N N . ILE A 1 303 ? 5.346 40.866 4.278 1.00 17.37 303 ILE A N 1
ATOM 2244 C CA . ILE A 1 303 ? 4.125 40.906 5.060 1.00 17.77 303 ILE A CA 1
ATOM 2245 C C . ILE A 1 303 ? 4.379 40.217 6.396 1.00 18.40 303 ILE A C 1
ATOM 2246 O O . ILE A 1 303 ? 4.831 39.074 6.436 1.00 22.58 303 ILE A O 1
ATOM 2251 N N . VAL A 1 304 ? 4.140 40.932 7.490 1.00 17.06 304 VAL A N 1
ATOM 2252 C CA . VAL A 1 304 ? 4.335 40.379 8.822 1.00 15.48 304 VAL A CA 1
ATOM 2253 C C . VAL A 1 304 ? 3.018 40.052 9.473 1.00 14.35 304 VAL A C 1
ATOM 2254 O O . VAL A 1 304 ? 2.150 40.915 9.574 1.00 13.29 304 VAL A O 1
ATOM 2258 N N . ALA A 1 305 ? 2.874 38.812 9.920 1.00 14.84 305 ALA A N 1
ATOM 2259 C CA . ALA A 1 305 ? 1.649 38.402 10.591 1.00 16.80 305 ALA A CA 1
ATOM 2260 C C . ALA A 1 305 ? 1.778 38.835 12.045 1.00 19.43 305 ALA A C 1
ATOM 2261 O O . ALA A 1 305 ? 2.455 38.173 12.859 1.00 21.24 305 ALA A O 1
ATOM 2263 N N . GLY A 1 306 ? 1.152 39.963 12.363 1.00 18.61 306 GLY A N 1
ATOM 2264 C CA . GLY A 1 306 ? 1.207 40.469 13.717 1.00 19.31 306 GLY A CA 1
ATOM 2265 C C . GLY A 1 306 ? 0.020 39.960 14.510 1.00 21.99 306 GLY A C 1
ATOM 2266 O O . GLY A 1 306 ? -0.917 39.352 13.955 1.00 19.48 306 GLY A O 1
ATOM 2267 N N . SER A 1 307 ? 0.050 40.220 15.815 1.00 22.94 307 SER A N 1
ATOM 2268 C CA . SER A 1 307 ? -1.010 39.798 16.722 1.00 24.36 307 SER A CA 1
ATOM 2269 C C . SER A 1 307 ? -2.418 40.040 16.179 1.00 25.48 307 SER A C 1
ATOM 2270 O O . SER A 1 307 ? -2.723 41.095 15.611 1.00 27.81 307 SER A O 1
ATOM 2273 N N . PRO A 1 308 ? -3.323 39.086 16.405 1.00 24.48 308 PRO A N 1
ATOM 2274 C CA . PRO A 1 308 ? -3.154 37.815 17.131 1.00 24.17 308 PRO A CA 1
ATOM 2275 C C . PRO A 1 308 ? -2.575 36.637 16.342 1.00 23.59 308 PRO A C 1
ATOM 2276 O O . PRO A 1 308 ? -2.335 35.581 16.902 1.00 23.47 308 PRO A O 1
ATOM 2280 N N . ILE A 1 309 ? -2.352 36.843 15.050 1.00 26.02 309 ILE A N 1
ATOM 2281 C CA . ILE A 1 309 ? -1.862 35.810 14.127 1.00 24.57 309 ILE A CA 1
ATOM 2282 C C . ILE A 1 309 ? -3.015 34.863 13.759 1.00 26.66 309 ILE A C 1
ATOM 2283 O O . ILE A 1 309 ? -3.174 34.461 12.590 1.00 25.26 309 ILE A O 1
ATOM 2288 N N . GLY A 1 310 ? -3.837 34.531 14.755 1.00 26.52 310 GLY A N 1
ATOM 2289 C CA . GLY A 1 310 ? -4.967 33.648 14.507 1.00 26.54 310 GLY A CA 1
ATOM 2290 C C . GLY A 1 310 ? -5.602 33.256 15.822 1.00 27.52 310 GLY A C 1
ATOM 2291 O O . GLY A 1 310 ? -5.088 33.628 16.876 1.00 28.68 310 GLY A O 1
ATOM 2292 N N . PRO A 1 311 ? -6.717 32.513 15.809 1.00 27.70 311 PRO A N 1
ATOM 2293 C CA . PRO A 1 311 ? -7.366 32.109 17.069 1.00 28.25 311 PRO A CA 1
ATOM 2294 C C . PRO A 1 311 ? -6.407 31.356 18.017 1.00 28.09 311 PRO A C 1
ATOM 2295 O O . PRO A 1 311 ? -6.420 31.574 19.228 1.00 25.53 311 PRO A O 1
ATOM 2299 N N . ALA A 1 312 ? -5.586 30.465 17.455 1.00 27.92 312 ALA A N 1
ATOM 2300 C CA . ALA A 1 312 ? -4.571 29.733 18.237 1.00 27.38 312 ALA A CA 1
ATOM 2301 C C . ALA A 1 312 ? -3.299 29.821 17.412 1.00 26.55 312 ALA A C 1
ATOM 2302 O O . ALA A 1 312 ? -3.293 29.406 16.245 1.00 25.58 312 ALA A O 1
ATOM 2304 N N . LYS A 1 313 ? -2.239 30.363 18.014 1.00 24.82 313 LYS A N 1
ATOM 2305 C CA . LYS A 1 313 ? -0.984 30.591 17.313 1.00 24.07 313 LYS A CA 1
ATOM 2306 C C . LYS A 1 313 ? -0.369 29.442 16.508 1.00 25.37 313 LYS A C 1
ATOM 2307 O O . LYS A 1 313 ? -0.098 29.586 15.300 1.00 24.34 313 LYS A O 1
ATOM 2313 N N . GLU A 1 314 ? -0.146 28.314 17.170 1.00 25.13 314 GLU A N 1
ATOM 2314 C CA . GLU A 1 314 ? 0.457 27.147 16.544 1.00 26.91 314 GLU A CA 1
ATOM 2315 C C . GLU A 1 314 ? -0.255 26.716 15.282 1.00 25.78 314 GLU A C 1
ATOM 2316 O O . GLU A 1 314 ? 0.376 26.459 14.264 1.00 25.85 314 GLU A O 1
ATOM 2322 N N . LYS A 1 315 ? -1.576 26.652 15.344 1.00 27.66 315 LYS A N 1
ATOM 2323 C CA . LYS A 1 315 ? -2.369 26.244 14.190 1.00 27.00 315 LYS A CA 1
ATOM 2324 C C . LYS A 1 315 ? -2.351 27.318 13.112 1.00 25.46 315 LYS A C 1
ATOM 2325 O O . LYS A 1 315 ? -2.334 27.005 11.918 1.00 27.03 315 LYS A O 1
ATOM 2331 N N . ALA A 1 316 ? -2.342 28.585 13.522 1.00 22.62 316 ALA A N 1
ATOM 2332 C CA . ALA A 1 316 ? -2.333 29.672 12.546 1.00 21.33 316 ALA A CA 1
ATOM 2333 C C . ALA A 1 316 ? -1.003 29.709 11.780 1.00 21.74 316 ALA A C 1
ATOM 2334 O O . ALA A 1 316 ? -0.999 29.891 10.560 1.00 21.65 316 ALA A O 1
ATOM 2336 N N . ILE A 1 317 ? 0.114 29.530 12.495 1.00 19.43 317 ILE A N 1
ATOM 2337 C CA . ILE A 1 317 ? 1.428 29.538 11.876 1.00 17.40 317 ILE A CA 1
ATOM 2338 C C . ILE A 1 317 ? 1.494 28.451 10.812 1.00 19.29 317 ILE A C 1
ATOM 2339 O O . ILE A 1 317 ? 2.009 28.673 9.709 1.00 17.06 317 ILE A O 1
ATOM 2344 N N . LYS A 1 318 ? 0.970 27.271 11.136 1.00 21.69 318 LYS A N 1
ATOM 2345 C CA . LYS A 1 318 ? 0.946 26.168 10.181 1.00 23.46 318 LYS A CA 1
ATOM 2346 C C . LYS A 1 318 ? 0.015 26.488 8.991 1.00 23.56 318 LYS A C 1
ATOM 2347 O O . LYS A 1 318 ? 0.347 26.197 7.842 1.00 26.45 318 LYS A O 1
ATOM 2353 N N . LEU A 1 319 ? -1.139 27.084 9.251 1.00 20.36 319 LEU A N 1
ATOM 2354 C CA . LEU A 1 319 ? -2.032 27.437 8.165 1.00 21.39 319 LEU A CA 1
ATOM 2355 C C . LEU A 1 319 ? -1.338 28.393 7.185 1.00 22.90 319 LEU A C 1
ATOM 2356 O O . LEU A 1 319 ? -1.431 28.225 5.967 1.00 23.41 319 LEU A O 1
ATOM 2361 N N . ILE A 1 320 ? -0.648 29.398 7.724 1.00 20.50 320 ILE A N 1
ATOM 2362 C CA . ILE A 1 320 ? 0.032 30.386 6.901 1.00 19.57 320 ILE A CA 1
ATOM 2363 C C . ILE A 1 320 ? 1.133 29.741 6.057 1.00 21.62 320 ILE A C 1
ATOM 2364 O O . ILE A 1 320 ? 1.331 30.094 4.890 1.00 21.54 320 ILE A O 1
ATOM 2369 N N . GLY A 1 321 ? 1.844 28.787 6.650 1.00 23.63 321 GLY A N 1
ATOM 2370 C CA . GLY A 1 321 ? 2.928 28.130 5.937 1.00 24.46 321 GLY A CA 1
ATOM 2371 C C . GLY A 1 321 ? 2.434 27.289 4.782 1.00 26.13 321 GLY A C 1
ATOM 2372 O O . GLY A 1 321 ? 2.939 27.371 3.660 1.00 23.54 321 GLY A O 1
ATOM 2373 N N . LYS A 1 322 ? 1.422 26.484 5.073 1.00 26.73 322 LYS A N 1
ATOM 2374 C CA . LYS A 1 322 ? 0.835 25.588 4.100 1.00 29.35 322 LYS A CA 1
ATOM 2375 C C . LYS A 1 322 ? -0.061 26.271 3.052 1.00 30.80 322 LYS A C 1
ATOM 2376 O O . LYS A 1 322 ? 0.104 26.033 1.861 1.00 29.07 322 LYS A O 1
ATOM 2382 N N . GLU A 1 323 ? -0.991 27.119 3.489 1.00 30.59 323 GLU A N 1
ATOM 2383 C CA . GLU A 1 323 ? -1.920 27.773 2.566 1.00 30.70 323 GLU A CA 1
ATOM 2384 C C . GLU A 1 323 ? -1.535 29.162 2.057 1.00 29.75 323 GLU A C 1
ATOM 2385 O O . GLU A 1 323 ? -2.287 29.772 1.314 1.00 33.16 323 GLU A O 1
ATOM 2391 N N . ILE A 1 324 ? -0.375 29.675 2.431 1.00 27.78 324 ILE A N 1
ATOM 2392 C CA . ILE A 1 324 ? -0.010 30.987 1.955 1.00 23.95 324 ILE A CA 1
ATOM 2393 C C . ILE A 1 324 ? 1.432 31.070 1.516 1.00 25.48 324 ILE A C 1
ATOM 2394 O O . ILE A 1 324 ? 1.696 31.386 0.357 1.00 26.38 324 ILE A O 1
ATOM 2399 N N . ILE A 1 325 ? 2.374 30.775 2.414 1.00 23.92 325 ILE A N 1
ATOM 2400 C CA . ILE A 1 325 ? 3.769 30.891 2.042 1.00 21.11 325 ILE A CA 1
ATOM 2401 C C . ILE A 1 325 ? 4.073 29.952 0.897 1.00 23.30 325 ILE A C 1
ATOM 2402 O O . ILE A 1 325 ? 4.752 30.331 -0.064 1.00 22.80 325 ILE A O 1
ATOM 2407 N N . ALA A 1 326 ? 3.571 28.726 0.975 1.00 27.17 326 ALA A N 1
ATOM 2408 C CA . ALA A 1 326 ? 3.794 27.770 -0.115 1.00 30.27 326 ALA A CA 1
ATOM 2409 C C . ALA A 1 326 ? 2.937 28.314 -1.268 1.00 33.98 326 ALA A C 1
ATOM 2410 O O . ALA A 1 326 ? 2.409 27.553 -2.085 1.00 33.48 326 ALA A O 1
ATOM 2412 N N . LYS A 1 327 ? 2.834 29.659 -1.286 1.00 36.58 327 LYS A N 1
ATOM 2413 C CA . LYS A 1 327 ? 2.070 30.494 -2.231 1.00 33.15 327 LYS A CA 1
ATOM 2414 C C . LYS A 1 327 ? 0.916 29.782 -2.911 1.00 34.07 327 LYS A C 1
ATOM 2415 O O . LYS A 1 327 ? 0.320 28.833 -2.304 1.00 29.22 327 LYS A O 1
ATOM 2422 N N . MET B 1 1 ? 32.096 31.849 54.324 1.00 24.75 1 MET B N 1
ATOM 2423 C CA . MET B 1 1 ? 32.507 32.792 53.242 1.00 24.36 1 MET B CA 1
ATOM 2424 C C . MET B 1 1 ? 31.876 32.406 51.899 1.00 21.87 1 MET B C 1
ATOM 2425 O O . MET B 1 1 ? 31.954 31.256 51.487 1.00 21.01 1 MET B O 1
ATOM 2430 N N . LYS B 1 2 ? 31.235 33.360 51.235 1.00 19.85 2 LYS B N 1
ATOM 2431 C CA . LYS B 1 2 ? 30.669 33.091 49.922 1.00 19.95 2 LYS B CA 1
ATOM 2432 C C . LYS B 1 2 ? 31.764 33.384 48.885 1.00 17.91 2 LYS B C 1
ATOM 2433 O O . LYS B 1 2 ? 32.682 34.170 49.150 1.00 16.45 2 LYS B O 1
ATOM 2439 N N . PHE B 1 3 ? 31.694 32.749 47.721 1.00 16.54 3 PHE B N 1
ATOM 2440 C CA . PHE B 1 3 ? 32.696 32.998 46.677 1.00 16.94 3 PHE B CA 1
ATOM 2441 C C . PHE B 1 3 ? 32.074 33.330 45.348 1.00 17.10 3 PHE B C 1
ATOM 2442 O O . PHE B 1 3 ? 31.140 32.655 44.903 1.00 20.17 3 PHE B O 1
ATOM 2450 N N . GLY B 1 4 ? 32.597 34.377 44.718 1.00 17.02 4 GLY B N 1
ATOM 2451 C CA . GLY B 1 4 ? 32.089 34.819 43.424 1.00 15.10 4 GLY B CA 1
ATOM 2452 C C . GLY B 1 4 ? 33.210 34.987 42.419 1.00 16.36 4 GLY B C 1
ATOM 2453 O O . GLY B 1 4 ? 34.393 34.984 42.776 1.00 18.36 4 GLY B O 1
ATOM 2454 N N . ILE B 1 5 ? 32.861 35.127 41.149 1.00 14.47 5 ILE B N 1
ATOM 2455 C CA . ILE B 1 5 ? 33.880 35.269 40.118 1.00 14.04 5 ILE B CA 1
ATOM 2456 C C . ILE B 1 5 ? 33.346 36.213 39.062 1.00 13.63 5 ILE B C 1
ATOM 2457 O O . ILE B 1 5 ? 32.149 36.254 38.811 1.00 12.82 5 ILE B O 1
ATOM 2462 N N . GLU B 1 6 ? 34.239 36.981 38.455 1.00 15.67 6 GLU B N 1
ATOM 2463 C CA . GLU B 1 6 ? 33.840 37.955 37.444 1.00 17.06 6 GLU B CA 1
ATOM 2464 C C . GLU B 1 6 ? 34.314 37.644 36.028 1.00 15.39 6 GLU B C 1
ATOM 2465 O O . GLU B 1 6 ? 35.441 37.210 35.820 1.00 15.73 6 GLU B O 1
ATOM 2471 N N . PHE B 1 7 ? 33.455 37.884 35.050 1.00 14.09 7 PHE B N 1
ATOM 2472 C CA . PHE B 1 7 ? 33.856 37.710 33.664 1.00 12.62 7 PHE B CA 1
ATOM 2473 C C . PHE B 1 7 ? 33.436 38.965 32.926 1.00 14.18 7 PHE B C 1
ATOM 2474 O O . PHE B 1 7 ? 32.405 39.574 33.235 1.00 12.96 7 PHE B O 1
ATOM 2482 N N . VAL B 1 8 ? 34.273 39.362 31.974 1.00 15.86 8 VAL B N 1
ATOM 2483 C CA . VAL B 1 8 ? 34.081 40.551 31.148 1.00 14.22 8 VAL B CA 1
ATOM 2484 C C . VAL B 1 8 ? 33.605 40.100 29.769 1.00 16.59 8 VAL B C 1
ATOM 2485 O O . VAL B 1 8 ? 34.232 39.252 29.136 1.00 19.32 8 VAL B O 1
ATOM 2489 N N . PRO B 1 9 ? 32.503 40.671 29.267 1.00 15.56 9 PRO B N 1
ATOM 2490 C CA . PRO B 1 9 ? 32.081 40.207 27.938 1.00 14.03 9 PRO B CA 1
ATOM 2491 C C . PRO B 1 9 ? 32.974 40.623 26.751 1.00 15.85 9 PRO B C 1
ATOM 2492 O O . PRO B 1 9 ? 32.490 40.942 25.660 1.00 16.22 9 PRO B O 1
ATOM 2496 N N . SER B 1 10 ? 34.287 40.616 26.952 1.00 17.92 10 SER B N 1
ATOM 2497 C CA . SER B 1 10 ? 35.201 40.906 25.841 1.00 17.70 10 SER B CA 1
ATOM 2498 C C . SER B 1 10 ? 35.493 39.550 25.131 1.00 17.44 10 SER B C 1
ATOM 2499 O O . SER B 1 10 ? 36.224 39.483 24.153 1.00 15.01 10 SER B O 1
ATOM 2502 N N . ASP B 1 11 ? 34.898 38.480 25.659 1.00 20.13 11 ASP B N 1
ATOM 2503 C CA . ASP B 1 11 ? 34.968 37.116 25.102 1.00 21.20 11 ASP B CA 1
ATOM 2504 C C . ASP B 1 11 ? 33.522 36.828 24.703 1.00 20.35 11 ASP B C 1
ATOM 2505 O O . ASP B 1 11 ? 32.595 37.406 25.269 1.00 19.89 11 ASP B O 1
ATOM 2510 N N . PRO B 1 12 ? 33.303 35.928 23.741 1.00 19.31 12 PRO B N 1
ATOM 2511 C CA . PRO B 1 12 ? 31.929 35.621 23.331 1.00 17.05 12 PRO B CA 1
ATOM 2512 C C . PRO B 1 12 ? 31.230 34.982 24.518 1.00 18.60 12 PRO B C 1
ATOM 2513 O O . PRO B 1 12 ? 31.890 34.316 25.343 1.00 18.02 12 PRO B O 1
ATOM 2517 N N . ALA B 1 13 ? 29.909 35.175 24.611 1.00 19.05 13 ALA B N 1
ATOM 2518 C CA . ALA B 1 13 ? 29.124 34.605 25.719 1.00 17.35 13 ALA B CA 1
ATOM 2519 C C . ALA B 1 13 ? 29.248 33.080 25.837 1.00 16.59 13 ALA B C 1
ATOM 2520 O O . ALA B 1 13 ? 29.259 32.537 26.944 1.00 16.38 13 ALA B O 1
ATOM 2522 N N . LEU B 1 14 ? 29.351 32.387 24.706 1.00 16.53 14 LEU B N 1
ATOM 2523 C CA . LEU B 1 14 ? 29.442 30.930 24.760 1.00 17.01 14 LEU B CA 1
ATOM 2524 C C . LEU B 1 14 ? 30.700 30.493 25.503 1.00 18.22 14 LEU B C 1
ATOM 2525 O O . LEU B 1 14 ? 30.652 29.527 26.266 1.00 17.10 14 LEU B O 1
ATOM 2530 N N . LYS B 1 15 ? 31.815 31.199 25.291 1.00 16.30 15 LYS B N 1
ATOM 2531 C CA . LYS B 1 15 ? 33.048 30.852 25.982 1.00 18.01 15 LYS B CA 1
ATOM 2532 C C . LYS B 1 15 ? 32.921 31.171 27.487 1.00 18.03 15 LYS B C 1
ATOM 2533 O O . LYS B 1 15 ? 33.426 30.441 28.338 1.00 17.30 15 LYS B O 1
ATOM 2539 N N . ILE B 1 16 ? 32.244 32.267 27.814 1.00 17.28 16 ILE B N 1
ATOM 2540 C CA . ILE B 1 16 ? 32.051 32.624 29.211 1.00 16.66 16 ILE B CA 1
ATOM 2541 C C . ILE B 1 16 ? 31.130 31.631 29.923 1.00 15.51 16 ILE B C 1
ATOM 2542 O O . ILE B 1 16 ? 31.338 31.318 31.105 1.00 16.59 16 ILE B O 1
ATOM 2547 N N . ALA B 1 17 ? 30.121 31.136 29.211 1.00 14.18 17 ALA B N 1
ATOM 2548 C CA . ALA B 1 17 ? 29.205 30.147 29.787 1.00 12.69 17 ALA B CA 1
ATOM 2549 C C . ALA B 1 17 ? 29.993 28.938 30.306 1.00 12.64 17 ALA B C 1
ATOM 2550 O O . ALA B 1 17 ? 29.677 28.424 31.387 1.00 10.62 17 ALA B O 1
ATOM 2552 N N . TYR B 1 18 ? 31.031 28.501 29.578 1.00 11.16 18 TYR B N 1
ATOM 2553 C CA . TYR B 1 18 ? 31.800 27.363 30.064 1.00 13.55 18 TYR B CA 1
ATOM 2554 C C . TYR B 1 18 ? 32.518 27.727 31.372 1.00 13.86 18 TYR B C 1
ATOM 2555 O O . TYR B 1 18 ? 32.511 26.941 32.315 1.00 13.58 18 TYR B O 1
ATOM 2564 N N . TYR B 1 19 ? 33.135 28.906 31.442 1.00 13.31 19 TYR B N 1
ATOM 2565 C CA . TYR B 1 19 ? 33.827 29.292 32.680 1.00 15.55 19 TYR B CA 1
ATOM 2566 C C . TYR B 1 19 ? 32.860 29.331 33.850 1.00 14.70 19 TYR B C 1
ATOM 2567 O O . TYR B 1 19 ? 33.221 28.954 34.972 1.00 10.57 19 TYR B O 1
ATOM 2576 N N . ALA B 1 20 ? 31.639 29.800 33.571 1.00 14.86 20 ALA B N 1
ATOM 2577 C CA . ALA B 1 20 ? 30.593 29.942 34.581 1.00 14.28 20 ALA B CA 1
ATOM 2578 C C . ALA B 1 20 ? 30.113 28.575 35.045 1.00 15.26 20 ALA B C 1
ATOM 2579 O O . ALA B 1 20 ? 29.881 28.368 36.231 1.00 13.09 20 ALA B O 1
ATOM 2581 N N . LYS B 1 21 ? 29.957 27.649 34.096 1.00 17.23 21 LYS B N 1
ATOM 2582 C CA . LYS B 1 21 ? 29.525 26.300 34.423 1.00 16.08 21 LYS B CA 1
ATOM 2583 C C . LYS B 1 21 ? 30.603 25.665 35.302 1.00 16.44 21 LYS B C 1
ATOM 2584 O O . LYS B 1 21 ? 30.303 25.082 36.347 1.00 18.50 21 LYS B O 1
ATOM 2590 N N . LEU B 1 22 ? 31.859 25.788 34.885 1.00 16.75 22 LEU B N 1
ATOM 2591 C CA . LEU B 1 22 ? 32.990 25.254 35.646 1.00 18.82 22 LEU B CA 1
ATOM 2592 C C . LEU B 1 22 ? 32.988 25.798 37.094 1.00 19.87 22 LEU B C 1
ATOM 2593 O O . LEU B 1 22 ? 33.224 25.049 38.037 1.00 21.39 22 LEU B O 1
ATOM 2598 N N . SER B 1 23 ? 32.703 27.098 37.253 1.00 19.76 23 SER B N 1
ATOM 2599 C CA . SER B 1 23 ? 32.621 27.763 38.559 1.00 17.77 23 SER B CA 1
ATOM 2600 C C . SER B 1 23 ? 31.506 27.165 39.415 1.00 18.79 23 SER B C 1
ATOM 2601 O O . SER B 1 23 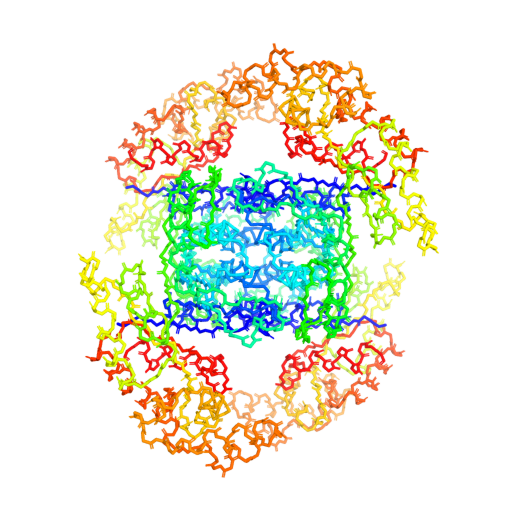? 31.662 26.993 40.623 1.00 19.84 23 SER B O 1
ATOM 2604 N N . GLU B 1 24 ? 30.360 26.896 38.791 1.00 18.38 24 GLU B N 1
ATOM 2605 C CA . GLU B 1 24 ? 29.252 26.264 39.481 1.00 17.54 24 GLU B CA 1
ATOM 2606 C C . GLU B 1 24 ? 29.754 24.894 40.002 1.00 17.60 24 GLU B C 1
ATOM 2607 O O . GLU B 1 24 ? 29.538 24.554 41.170 1.00 15.59 24 GLU B O 1
ATOM 2613 N N . GLN B 1 25 ? 30.451 24.131 39.154 1.00 16.64 25 GLN B N 1
ATOM 2614 C CA . GLN B 1 25 ? 30.939 22.804 39.552 1.00 18.63 25 GLN B CA 1
ATOM 2615 C C . GLN B 1 25 ? 31.967 22.877 40.646 1.00 18.73 25 GLN B C 1
ATOM 2616 O O . GLN B 1 25 ? 32.081 21.948 41.443 1.00 20.94 25 GLN B O 1
ATOM 2622 N N . GLN B 1 26 ? 32.717 23.977 40.678 1.00 18.16 26 GLN B N 1
ATOM 2623 C CA . GLN B 1 26 ? 33.775 24.158 41.658 1.00 16.28 26 GLN B CA 1
ATOM 2624 C C . GLN B 1 26 ? 33.287 24.736 42.969 1.00 17.06 26 GLN B C 1
ATOM 2625 O O . GLN B 1 26 ? 34.083 24.961 43.878 1.00 20.05 26 GLN B O 1
ATOM 2631 N N . GLY B 1 27 ? 31.989 24.993 43.076 1.00 16.52 27 GLY B N 1
ATOM 2632 C CA . GLY B 1 27 ? 31.457 25.500 44.330 1.00 18.15 27 GLY B CA 1
ATOM 2633 C C . GLY B 1 27 ? 31.288 27.001 44.505 1.00 20.05 27 GLY B C 1
ATOM 2634 O O . GLY B 1 27 ? 31.052 27.451 45.623 1.00 21.79 27 GLY B O 1
ATOM 2635 N N . PHE B 1 28 ? 31.408 27.792 43.441 1.00 18.84 28 PHE B N 1
ATOM 2636 C CA . PHE B 1 28 ? 31.226 29.235 43.593 1.00 16.47 28 PHE B CA 1
ATOM 2637 C C . PHE B 1 28 ? 29.763 29.534 43.808 1.00 16.74 28 PHE B C 1
ATOM 2638 O O . PHE B 1 28 ? 28.895 28.782 43.367 1.00 18.62 28 PHE B O 1
ATOM 2646 N N . ASP B 1 29 ? 29.491 30.649 44.469 1.00 15.97 29 ASP B N 1
ATOM 2647 C CA . ASP B 1 29 ? 28.124 31.066 44.768 1.00 17.03 29 ASP B CA 1
ATOM 2648 C C . ASP B 1 29 ? 27.557 32.055 43.741 1.00 16.28 29 ASP B C 1
ATOM 2649 O O . ASP B 1 29 ? 26.349 32.104 43.511 1.00 14.72 29 ASP B O 1
ATOM 2654 N N . HIS B 1 30 ? 28.446 32.855 43.160 1.00 15.09 30 HIS B N 1
ATOM 2655 C CA . HIS B 1 30 ? 28.064 33.932 42.252 1.00 15.76 30 HIS B CA 1
ATOM 2656 C C . HIS B 1 30 ? 28.983 34.107 41.056 1.00 16.68 30 HIS B C 1
ATOM 2657 O O . HIS B 1 30 ? 30.196 33.929 41.173 1.00 17.01 30 HIS B O 1
ATOM 2664 N N . VAL B 1 31 ? 28.416 34.430 39.896 1.00 17.49 31 VAL B N 1
ATOM 2665 C CA . VAL B 1 31 ? 29.284 34.849 38.804 1.00 17.85 31 VAL B CA 1
ATOM 2666 C C . VAL B 1 31 ? 28.727 36.242 38.514 1.00 16.08 31 VAL B C 1
ATOM 2667 O O . VAL B 1 31 ? 27.521 36.455 38.541 1.00 17.73 31 VAL B O 1
ATOM 2671 N N . TRP B 1 32 ? 29.616 37.195 38.308 1.00 15.13 32 TRP B N 1
ATOM 2672 C CA . TRP B 1 32 ? 29.214 38.559 38.034 1.00 15.24 32 TRP B CA 1
ATOM 2673 C C . TRP B 1 32 ? 29.731 38.928 36.645 1.00 15.11 32 TRP B C 1
ATOM 2674 O O . TRP B 1 32 ? 30.843 38.553 36.284 1.00 15.62 32 TRP B O 1
ATOM 2685 N N . ILE B 1 33 ? 28.922 39.659 35.882 1.00 13.09 33 ILE B N 1
ATOM 2686 C CA . ILE B 1 33 ? 29.282 40.070 34.531 1.00 12.11 33 ILE B CA 1
ATOM 2687 C C . ILE B 1 33 ? 29.352 41.596 34.393 1.00 14.39 33 ILE B C 1
ATOM 2688 O O . ILE B 1 33 ? 28.407 42.291 34.768 1.00 14.57 33 ILE B O 1
ATOM 2693 N N . THR B 1 34 ? 30.465 42.115 33.865 1.00 12.17 34 THR B N 1
ATOM 2694 C CA . THR B 1 34 ? 30.620 43.553 33.714 1.00 12.43 34 THR B CA 1
ATOM 2695 C C . THR B 1 34 ? 29.728 44.102 32.605 1.00 14.04 34 THR B C 1
ATOM 2696 O O . THR B 1 34 ? 29.310 43.370 31.694 1.00 15.07 34 THR B O 1
ATOM 2700 N N . ASP B 1 35 ? 29.421 45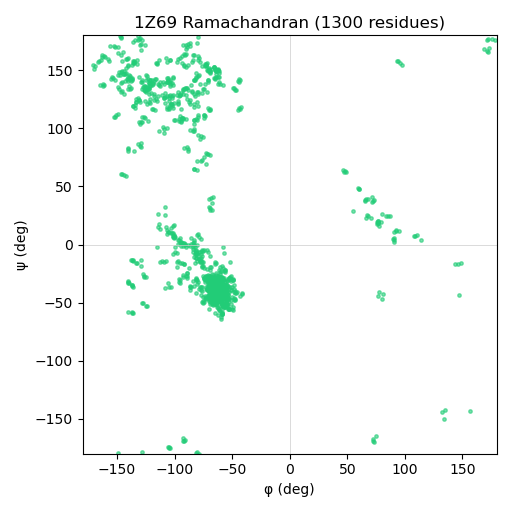.392 32.699 1.00 14.23 35 ASP B N 1
ATOM 2701 C CA . ASP B 1 35 ? 28.543 46.056 31.738 1.00 12.07 35 ASP B CA 1
ATOM 2702 C C . ASP B 1 35 ? 29.176 47.324 31.186 1.00 14.65 35 ASP B C 1
ATOM 2703 O O . ASP B 1 35 ? 29.318 48.331 31.899 1.00 13.43 35 ASP B O 1
ATOM 2708 N N . HIS B 1 36 ? 29.557 47.262 29.915 1.00 14.20 36 HIS B N 1
ATOM 2709 C CA . HIS B 1 36 ? 30.177 48.387 29.225 1.00 16.71 36 HIS B CA 1
ATOM 2710 C C . HIS B 1 36 ? 29.720 48.308 27.783 1.00 16.80 36 HIS B C 1
ATOM 2711 O O . HIS B 1 36 ? 29.804 47.243 27.163 1.00 15.85 36 HIS B O 1
ATOM 2718 N N . TYR B 1 37 ? 29.254 49.434 27.242 1.00 16.53 37 TYR B N 1
ATOM 2719 C CA . TYR B 1 37 ? 28.742 49.465 25.874 1.00 14.40 37 TYR B CA 1
ATOM 2720 C C . TYR B 1 37 ? 29.739 48.900 24.852 1.00 14.37 37 TYR B C 1
ATOM 2721 O O . TYR B 1 37 ? 29.355 48.362 23.831 1.00 13.93 37 TYR B O 1
ATOM 2730 N N . ASN B 1 38 ? 31.029 49.019 25.105 1.00 15.71 38 ASN B N 1
ATOM 2731 C CA . ASN B 1 38 ? 31.965 48.523 24.114 1.00 17.47 38 ASN B CA 1
ATOM 2732 C C . ASN B 1 38 ? 32.173 47.005 24.051 1.00 17.45 38 ASN B C 1
ATOM 2733 O O . ASN B 1 38 ? 32.733 46.521 23.076 1.00 18.96 38 ASN B O 1
ATOM 2738 N N . ASN B 1 39 ? 31.733 46.252 25.056 1.00 15.94 39 ASN B N 1
ATOM 2739 C CA . ASN B 1 39 ? 31.851 44.782 24.994 1.00 15.98 39 ASN B CA 1
ATOM 2740 C C . ASN B 1 39 ? 30.456 44.238 24.690 1.00 16.88 39 ASN B C 1
ATOM 2741 O O . ASN B 1 39 ? 29.526 45.032 24.440 1.00 18.23 39 ASN B O 1
ATOM 2746 N N . ARG B 1 40 ? 30.288 42.916 24.708 1.00 14.30 40 ARG B N 1
ATOM 2747 C CA . ARG B 1 40 ? 28.945 42.352 24.494 1.00 15.23 40 ARG B CA 1
ATOM 2748 C C . ARG B 1 40 ? 27.947 42.747 25.606 1.00 13.12 40 ARG B C 1
ATOM 2749 O O . ARG B 1 40 ? 28.310 42.960 26.761 1.00 13.85 40 ARG B O 1
ATOM 2757 N N . ASP B 1 41 ? 26.691 42.843 25.210 1.00 13.44 41 ASP B N 1
ATOM 2758 C CA . ASP B 1 41 ? 25.535 43.177 26.057 1.00 16.68 41 ASP B CA 1
ATOM 2759 C C . ASP B 1 41 ? 25.597 42.338 27.353 1.00 15.62 41 ASP B C 1
ATOM 2760 O O . ASP B 1 41 ? 25.827 41.125 27.318 1.00 15.93 41 ASP B O 1
ATOM 2765 N N . VAL B 1 42 ? 25.404 42.987 28.496 1.00 13.83 42 VAL B N 1
ATOM 2766 C CA . VAL B 1 42 ? 25.404 42.279 29.769 1.00 12.26 42 VAL B CA 1
ATOM 2767 C C . VAL B 1 42 ? 24.226 41.296 29.856 1.00 13.29 42 VAL B C 1
ATOM 2768 O O . VAL B 1 42 ? 24.334 40.266 30.520 1.00 14.25 42 VAL B O 1
ATOM 2772 N N . TYR B 1 43 ? 23.118 41.587 29.168 1.00 11.35 43 TYR B N 1
ATOM 2773 C CA . TYR B 1 43 ? 21.937 40.734 29.260 1.00 12.92 43 TYR B CA 1
ATOM 2774 C C . TYR B 1 43 ? 21.851 39.550 28.317 1.00 14.82 43 TYR B C 1
ATOM 2775 O O . TYR B 1 43 ? 21.369 38.487 28.718 1.00 15.37 43 TYR B O 1
ATOM 2784 N N . SER B 1 44 ? 22.276 39.711 27.067 1.00 15.38 44 SER B N 1
ATOM 2785 C CA . SER B 1 44 ? 22.276 38.568 26.165 1.00 13.68 44 SER B CA 1
ATOM 2786 C C . SER B 1 44 ? 23.314 37.591 26.779 1.00 13.43 44 SER B C 1
ATOM 2787 O O . SER B 1 44 ? 23.111 36.383 26.770 1.00 11.47 44 SER B O 1
ATOM 2790 N N . THR B 1 45 ? 24.403 38.130 27.339 1.00 13.54 45 THR B N 1
ATOM 2791 C CA . THR B 1 45 ? 25.436 37.303 27.970 1.00 13.50 45 THR B CA 1
ATOM 2792 C C . THR B 1 45 ? 24.865 36.552 29.186 1.00 13.80 45 THR B C 1
ATOM 2793 O O . THR B 1 45 ? 25.030 35.331 29.307 1.00 13.79 45 THR B O 1
ATOM 2797 N N . LEU B 1 46 ? 24.187 37.267 30.077 1.00 12.83 46 LEU B N 1
ATOM 2798 C CA . LEU B 1 46 ? 23.565 36.609 31.229 1.00 13.43 46 LEU B CA 1
ATOM 2799 C C . LEU B 1 46 ? 22.556 35.529 30.759 1.00 14.31 46 LEU B C 1
ATOM 2800 O O . LEU B 1 46 ? 22.412 34.508 31.415 1.00 14.58 46 LEU B O 1
ATOM 2805 N N . THR B 1 47 ? 21.874 35.753 29.627 1.00 13.62 47 THR B N 1
ATOM 2806 C CA . THR B 1 47 ? 20.911 34.780 29.123 1.00 13.50 47 THR B CA 1
ATOM 2807 C C . THR B 1 47 ? 21.591 33.473 28.746 1.00 14.31 47 THR B C 1
ATOM 2808 O O . THR B 1 47 ? 21.115 32.403 29.152 1.00 14.39 47 THR B O 1
ATOM 2812 N N . VAL B 1 48 ? 22.685 33.519 27.979 1.00 13.17 48 VAL B N 1
ATOM 2813 C CA . VAL B 1 48 ? 23.330 32.254 27.649 1.00 11.94 48 VAL B CA 1
ATOM 2814 C C . VAL B 1 48 ? 23.947 31.622 28.901 1.00 13.76 48 VAL B C 1
ATOM 2815 O O . VAL B 1 48 ? 23.974 30.395 29.022 1.00 15.28 48 VAL B O 1
ATOM 2819 N N . LEU B 1 49 ? 24.392 32.429 29.863 1.00 14.58 49 LEU B N 1
ATOM 2820 C CA . LEU B 1 49 ? 24.931 31.849 31.090 1.00 14.59 49 LEU B CA 1
ATOM 2821 C C . LEU B 1 49 ? 23.830 31.106 31.837 1.00 13.31 49 LEU B C 1
ATOM 2822 O O . LEU B 1 49 ? 24.063 30.012 32.356 1.00 9.77 49 LEU B O 1
ATOM 2827 N N . ALA B 1 50 ? 22.655 31.732 31.920 1.00 9.67 50 ALA B N 1
ATOM 2828 C CA . ALA B 1 50 ? 21.519 31.165 32.631 1.00 13.30 50 ALA B CA 1
ATOM 2829 C C . ALA B 1 50 ? 21.096 29.839 32.019 1.00 17.28 50 ALA B C 1
ATOM 2830 O O . ALA B 1 50 ? 20.783 28.884 32.741 1.00 17.92 50 ALA B O 1
ATOM 2832 N N . LEU B 1 51 ? 21.084 29.777 30.690 1.00 15.95 51 LEU B N 1
ATOM 2833 C CA . LEU B 1 51 ? 20.697 28.558 30.036 1.00 17.49 51 LEU B CA 1
ATOM 2834 C C . LEU B 1 51 ? 21.708 27.434 30.258 1.00 17.85 51 LEU B C 1
ATOM 2835 O O . LEU B 1 51 ? 21.330 26.267 30.278 1.00 19.68 51 LEU B O 1
ATOM 2840 N N . ASN B 1 52 ? 22.979 27.774 30.439 1.00 15.56 52 ASN B N 1
ATOM 2841 C CA . ASN B 1 52 ? 24.011 26.751 30.618 1.00 12.91 52 ASN B CA 1
ATOM 2842 C C . ASN B 1 52 ? 24.446 26.518 32.055 1.00 13.55 52 ASN B C 1
ATOM 2843 O O . ASN B 1 52 ? 25.495 25.926 32.289 1.00 16.42 52 ASN B O 1
ATOM 2848 N N . THR B 1 53 ? 23.661 26.977 33.026 1.00 11.27 53 THR B N 1
ATOM 2849 C CA . THR B 1 53 ? 24.017 26.749 34.427 1.00 12.08 53 THR B CA 1
ATOM 2850 C C . THR B 1 53 ? 22.750 26.289 35.117 1.00 13.81 53 THR B C 1
ATOM 2851 O O . THR B 1 53 ? 21.696 26.244 34.484 1.00 13.90 53 THR B O 1
ATOM 2855 N N . ASN B 1 54 ? 22.815 25.935 36.394 1.00 14.80 54 ASN B N 1
ATOM 2856 C CA . ASN B 1 54 ? 21.614 25.413 37.036 1.00 15.28 54 ASN B CA 1
ATOM 2857 C C . ASN B 1 54 ? 21.323 25.924 38.425 1.00 16.36 54 ASN B C 1
ATOM 2858 O O . ASN B 1 54 ? 20.161 26.099 38.806 1.00 17.63 54 ASN B O 1
ATOM 2863 N N . SER B 1 55 ? 22.373 26.149 39.202 1.00 14.76 55 SER B N 1
ATOM 2864 C CA . SER B 1 55 ? 22.171 26.571 40.573 1.00 13.80 55 SER B CA 1
ATOM 2865 C C . SER B 1 55 ? 22.940 27.843 40.990 1.00 13.73 55 SER B C 1
ATOM 2866 O O . SER B 1 55 ? 22.540 28.535 41.914 1.00 10.92 55 SER B O 1
ATOM 2869 N N . ILE B 1 56 ? 24.050 28.141 40.330 1.00 14.31 56 ILE B N 1
ATOM 2870 C CA . ILE B 1 56 ? 24.826 29.310 40.706 1.00 11.96 56 ILE B CA 1
ATOM 2871 C C . ILE B 1 56 ? 24.026 30.600 40.474 1.00 12.84 56 ILE B C 1
ATOM 2872 O O . ILE B 1 56 ? 23.236 30.689 39.534 1.00 13.22 56 ILE B O 1
ATOM 2877 N N . LYS B 1 57 ? 24.204 31.582 41.349 1.00 10.60 57 LYS B N 1
ATOM 2878 C CA . LYS B 1 57 ? 23.537 32.860 41.178 1.00 13.47 57 LYS B CA 1
ATOM 2879 C C . LYS B 1 57 ? 24.286 33.701 40.148 1.00 13.16 57 LYS B C 1
ATOM 2880 O O . LYS B 1 57 ? 25.525 33.655 40.063 1.00 17.75 57 LYS B O 1
ATOM 2886 N N . ILE B 1 58 ? 23.549 34.473 39.363 1.00 10.98 58 ILE B N 1
ATOM 2887 C CA . ILE B 1 58 ? 24.163 35.293 38.326 1.00 11.63 58 ILE B CA 1
ATOM 2888 C C . ILE B 1 58 ? 23.594 36.705 38.261 1.00 13.54 58 ILE B C 1
ATOM 2889 O O . ILE B 1 58 ? 22.465 36.983 38.719 1.00 11.45 58 ILE B O 1
ATOM 2894 N N . GLY B 1 59 ? 24.375 37.612 37.687 1.00 14.46 59 GLY B N 1
ATOM 2895 C CA . GLY B 1 59 ? 23.897 38.969 37.557 1.00 11.46 59 GLY B CA 1
ATOM 2896 C C . GLY B 1 59 ? 24.947 39.951 37.136 1.00 13.59 59 GLY B C 1
ATOM 2897 O O . GLY B 1 59 ? 26.150 39.620 37.109 1.00 13.47 59 GLY B O 1
ATOM 2898 N N . PRO B 1 60 ? 24.518 41.176 36.755 1.00 15.02 60 PRO B N 1
ATOM 2899 C CA . PRO B 1 60 ? 25.464 42.214 36.341 1.00 14.19 60 PRO B CA 1
ATOM 2900 C C . PRO B 1 60 ? 26.263 42.740 37.535 1.00 14.87 60 PRO B C 1
ATOM 2901 O O . PRO B 1 60 ? 25.732 42.884 38.629 1.00 14.71 60 PRO B O 1
ATOM 2905 N N . GLY B 1 61 ? 27.554 42.978 37.310 1.00 16.13 61 GLY B N 1
ATOM 2906 C CA . GLY B 1 61 ? 28.437 43.508 38.330 1.00 13.77 61 GLY B CA 1
ATOM 2907 C C . GLY B 1 61 ? 29.371 44.515 37.672 1.00 15.89 61 GLY B C 1
ATOM 2908 O O . GLY B 1 61 ? 30.513 44.189 37.325 1.00 17.10 61 GLY B O 1
ATOM 2909 N N . VAL B 1 62 ? 28.896 45.746 37.485 1.00 14.06 62 VAL B N 1
ATOM 2910 C CA . VAL B 1 62 ? 27.553 46.153 37.880 1.00 11.85 62 VAL B CA 1
ATOM 2911 C C . VAL B 1 62 ? 27.001 46.942 36.704 1.00 13.05 62 VAL B C 1
ATOM 2912 O O . VAL B 1 62 ? 27.770 47.459 35.895 1.00 13.79 62 VAL B O 1
ATOM 2916 N N . THR B 1 63 ? 25.680 47.039 36.591 1.00 12.76 63 THR B N 1
ATOM 2917 C CA . THR B 1 63 ? 25.110 47.864 35.527 1.00 12.83 63 THR B CA 1
ATOM 2918 C C . THR B 1 63 ? 24.940 49.256 36.162 1.00 11.93 63 THR B C 1
ATOM 2919 O O . THR B 1 63 ? 25.502 49.495 37.240 1.00 10.34 63 THR B O 1
ATOM 2923 N N . ASN B 1 64 ? 24.218 50.174 35.517 1.00 12.82 64 ASN B N 1
ATOM 2924 C CA . ASN B 1 64 ? 24.043 51.521 36.087 1.00 14.81 64 ASN B CA 1
ATOM 2925 C C . ASN B 1 64 ? 22.691 52.121 35.775 1.00 17.41 64 ASN B C 1
ATOM 2926 O O . ASN B 1 64 ? 21.877 51.505 35.079 1.00 20.60 64 ASN B O 1
ATOM 2931 N N . SER B 1 65 ? 22.454 53.326 36.281 1.00 18.41 65 SER B N 1
ATOM 2932 C CA . SER B 1 65 ? 21.173 53.997 36.072 1.00 20.73 65 SER B CA 1
ATOM 2933 C C . SER B 1 65 ? 21.164 54.969 34.899 1.00 21.77 65 SER B C 1
ATOM 2934 O O . SER B 1 65 ? 20.139 55.598 34.649 1.00 23.88 65 SER B O 1
ATOM 2937 N N . TYR B 1 66 ? 22.274 55.103 34.177 1.00 20.02 66 TYR B N 1
ATOM 2938 C CA . TYR B 1 66 ? 22.311 56.072 33.099 1.00 20.19 66 TYR B CA 1
ATOM 2939 C C . TYR B 1 66 ? 22.250 55.578 31.664 1.00 20.23 66 TYR B C 1
ATOM 2940 O O . TYR B 1 66 ? 21.696 56.270 30.818 1.00 20.46 66 TYR B O 1
ATOM 2949 N N . THR B 1 67 ? 22.816 54.409 31.374 1.00 18.50 67 THR B N 1
ATOM 2950 C CA . THR B 1 67 ? 22.834 53.931 29.994 1.00 16.74 67 THR B CA 1
ATOM 2951 C C . THR B 1 67 ? 21.539 53.257 29.552 1.00 15.94 67 THR B C 1
ATOM 2952 O O . THR B 1 67 ? 21.345 53.023 28.358 1.00 14.37 67 THR B O 1
ATOM 2956 N N . ARG B 1 68 ? 20.662 52.982 30.520 1.00 13.12 68 ARG B N 1
ATOM 2957 C CA . ARG B 1 68 ? 19.378 52.341 30.291 1.00 12.31 68 ARG B CA 1
ATOM 2958 C C . ARG B 1 68 ? 18.390 52.921 31.291 1.00 14.17 68 ARG B C 1
ATOM 2959 O O . ARG B 1 68 ? 18.756 53.155 32.434 1.00 17.93 68 ARG B O 1
ATOM 2967 N N . ASN B 1 69 ? 17.155 53.186 30.878 1.00 14.00 69 ASN B N 1
ATOM 2968 C CA . ASN B 1 69 ? 16.154 53.678 31.819 1.00 13.81 69 ASN B CA 1
ATOM 2969 C C . ASN B 1 69 ? 15.960 52.585 32.902 1.00 15.26 69 ASN B C 1
ATOM 2970 O O . ASN B 1 69 ? 15.964 51.373 32.599 1.00 15.35 69 ASN B O 1
ATOM 2975 N N . PRO B 1 70 ? 15.817 52.983 34.174 1.00 14.69 70 PRO B N 1
ATOM 2976 C CA . PRO B 1 70 ? 15.630 51.985 35.247 1.00 15.07 70 PRO B CA 1
ATOM 2977 C C . PRO B 1 70 ? 14.496 50.963 35.018 1.00 14.45 70 PRO B C 1
ATOM 2978 O O . PRO B 1 70 ? 14.578 49.830 35.504 1.00 15.46 70 PRO B O 1
ATOM 2982 N N . ALA B 1 71 ? 13.453 51.339 34.279 1.00 14.20 71 ALA B N 1
ATOM 2983 C CA . ALA B 1 71 ? 12.354 50.399 34.020 1.00 13.44 71 ALA B CA 1
ATOM 2984 C C . ALA B 1 71 ? 12.874 49.277 33.108 1.00 13.41 71 ALA B C 1
ATOM 2985 O O . ALA B 1 71 ? 12.538 48.099 33.288 1.00 11.80 71 ALA B O 1
ATOM 2987 N N . ILE B 1 72 ? 13.718 49.643 32.143 1.00 13.91 72 ILE B N 1
ATOM 2988 C CA . ILE B 1 72 ? 14.333 48.648 31.247 1.00 12.93 72 ILE B CA 1
ATOM 2989 C C . ILE B 1 72 ? 15.248 47.724 32.092 1.00 13.63 72 ILE B C 1
ATOM 2990 O O . ILE B 1 72 ? 15.268 46.505 31.879 1.00 14.78 72 ILE B O 1
ATOM 2995 N N . THR B 1 73 ? 15.988 48.287 33.053 1.00 9.35 73 THR B N 1
ATOM 2996 C CA . THR B 1 73 ? 16.846 47.449 33.902 1.00 10.83 73 THR B CA 1
ATOM 2997 C C . THR B 1 73 ? 16.008 46.433 34.719 1.00 12.22 73 THR B C 1
ATOM 2998 O O . THR B 1 73 ? 16.383 45.244 34.817 1.00 6.76 73 THR B O 1
ATOM 3002 N N . ALA B 1 74 ? 14.876 46.905 35.269 1.00 12.20 74 ALA B N 1
ATOM 3003 C CA . ALA B 1 74 ? 13.973 46.072 36.072 1.00 10.95 74 ALA B CA 1
ATOM 3004 C C . ALA B 1 74 ? 13.458 44.919 35.237 1.00 12.68 74 ALA B C 1
ATOM 3005 O O . ALA B 1 74 ? 13.480 43.762 35.668 1.00 11.97 74 ALA B O 1
ATOM 3007 N N . SER B 1 75 ? 12.998 45.251 34.035 1.00 12.96 75 SER B N 1
ATOM 3008 C CA . SER B 1 75 ? 12.444 44.265 33.138 1.00 11.88 75 SER B CA 1
ATOM 3009 C C . SER B 1 75 ? 13.484 43.244 32.719 1.00 11.85 75 SER B C 1
ATOM 3010 O O . SER B 1 75 ? 13.194 42.049 32.669 1.00 12.19 75 SER B O 1
ATOM 3013 N N . SER B 1 76 ? 14.694 43.716 32.420 1.00 11.12 76 SER B N 1
ATOM 3014 C CA . SER B 1 76 ? 15.780 42.828 32.011 1.00 9.94 76 SER B CA 1
ATOM 3015 C C . SER B 1 76 ? 16.225 41.876 33.131 1.00 9.56 76 SER B C 1
ATOM 3016 O O . SER B 1 76 ? 16.310 40.675 32.930 1.00 11.42 76 SER B O 1
ATOM 3019 N N . ILE B 1 77 ? 16.507 42.391 34.314 1.00 9.22 77 ILE B N 1
ATOM 3020 C CA . ILE B 1 77 ? 16.911 41.486 35.378 1.00 11.00 77 ILE B CA 1
ATOM 3021 C C . ILE B 1 77 ? 15.753 40.541 35.756 1.00 12.72 77 ILE B C 1
ATOM 3022 O O . ILE B 1 77 ? 15.979 39.400 36.156 1.00 13.63 77 ILE B O 1
ATOM 3027 N N . ALA B 1 78 ? 14.509 40.989 35.605 1.00 12.55 78 ALA B N 1
ATOM 3028 C CA . ALA B 1 78 ? 13.388 40.110 35.938 1.00 13.13 78 ALA B CA 1
ATOM 3029 C C . ALA B 1 78 ? 13.306 39.010 34.888 1.00 13.24 78 ALA B C 1
ATOM 3030 O O . ALA B 1 78 ? 12.950 37.871 35.184 1.00 11.43 78 ALA B O 1
ATOM 3032 N N . SER B 1 79 ? 13.648 39.355 33.655 1.00 15.14 79 SER B N 1
ATOM 3033 C CA . SER B 1 79 ? 13.620 38.371 32.582 1.00 15.40 79 SER B CA 1
ATOM 3034 C C . SER B 1 79 ? 14.650 37.289 32.838 1.00 16.22 79 SER B C 1
ATOM 3035 O O . SER B 1 79 ? 14.396 36.107 32.576 1.00 17.11 79 SER B O 1
ATOM 3038 N N . ILE B 1 80 ? 15.802 37.683 33.367 1.00 15.16 80 ILE B N 1
ATOM 3039 C CA . ILE B 1 80 ? 16.823 36.707 33.659 1.00 14.66 80 ILE B CA 1
ATOM 3040 C C . ILE B 1 80 ? 16.442 35.909 34.883 1.00 16.03 80 ILE B C 1
ATOM 3041 O O . ILE B 1 80 ? 16.802 34.739 35.010 1.00 16.34 80 ILE B O 1
ATOM 3046 N N . ALA B 1 81 ? 15.679 36.524 35.777 1.00 17.29 81 ALA B N 1
ATOM 3047 C CA . ALA B 1 81 ? 15.203 35.798 36.953 1.00 16.14 81 ALA B CA 1
ATOM 3048 C C . ALA B 1 81 ? 14.247 34.685 36.489 1.00 15.99 81 ALA B C 1
ATOM 3049 O O . ALA B 1 81 ? 14.291 33.566 37.002 1.00 14.97 81 ALA B O 1
ATOM 3051 N N . GLU B 1 82 ? 13.394 34.988 35.511 1.00 14.80 82 GLU B N 1
ATOM 3052 C CA . GLU B 1 82 ? 12.438 34.002 35.047 1.00 15.65 82 GLU B CA 1
ATOM 3053 C C . GLU B 1 82 ? 13.150 32.836 34.349 1.00 16.74 82 GLU B C 1
ATOM 3054 O O . GLU B 1 82 ? 12.931 31.670 34.699 1.00 16.01 82 GLU B O 1
ATOM 3060 N N . ILE B 1 83 ? 14.006 33.152 33.374 1.00 13.44 83 ILE B N 1
ATOM 3061 C CA . ILE B 1 83 ? 14.745 32.144 32.641 1.00 10.50 83 ILE B CA 1
ATOM 3062 C C . ILE B 1 83 ? 15.589 31.228 33.544 1.00 13.65 83 ILE B C 1
ATOM 3063 O O . ILE B 1 83 ? 15.642 30.037 33.326 1.00 14.25 83 ILE B O 1
ATOM 3068 N N . SER B 1 84 ? 16.229 31.787 34.567 1.00 14.20 84 SER B N 1
ATOM 3069 C CA . SER B 1 84 ? 17.116 31.029 35.445 1.00 13.41 84 SER B CA 1
ATOM 3070 C C . SER B 1 84 ? 16.443 30.436 36.688 1.00 15.53 84 SER B C 1
ATOM 3071 O O . SER B 1 84 ? 17.116 29.821 37.529 1.00 15.44 84 SER B O 1
ATOM 3074 N N . GLY B 1 85 ? 15.138 30.636 36.830 1.00 13.06 85 GLY B N 1
ATOM 3075 C CA . GLY B 1 85 ? 14.460 30.076 37.982 1.00 10.43 85 GLY B CA 1
ATOM 3076 C C . GLY B 1 85 ? 14.786 30.773 39.288 1.00 12.62 85 GLY B C 1
ATOM 3077 O O . GLY B 1 85 ? 14.917 30.140 40.335 1.00 13.28 85 GLY B O 1
ATOM 3078 N N . GLY B 1 86 ? 14.931 32.093 39.247 1.00 12.72 86 GLY B N 1
ATOM 3079 C CA . GLY B 1 86 ? 15.185 32.824 40.469 1.00 9.58 86 GLY B CA 1
ATOM 3080 C C . GLY B 1 86 ? 16.630 32.919 40.905 1.00 13.82 86 GLY B C 1
ATOM 3081 O O . GLY B 1 86 ? 16.874 33.124 42.094 1.00 13.95 86 GLY B O 1
ATOM 3082 N N . ARG B 1 87 ? 17.584 32.795 39.977 1.00 11.74 87 ARG B N 1
ATOM 3083 C CA . ARG B 1 87 ? 18.984 32.884 40.344 1.00 10.79 87 ARG B CA 1
ATOM 3084 C C . ARG B 1 87 ? 19.596 34.240 40.028 1.00 11.07 87 ARG B C 1
ATOM 3085 O O . ARG B 1 87 ? 20.791 34.411 40.182 1.00 12.55 87 ARG B O 1
ATOM 3093 N N . ALA B 1 88 ? 18.788 35.202 39.586 1.00 10.46 88 ALA B N 1
ATOM 3094 C CA . ALA B 1 88 ? 19.309 36.531 39.243 1.00 10.43 88 ALA B CA 1
ATOM 3095 C C . ALA B 1 88 ? 19.503 37.442 40.452 1.00 12.60 88 ALA B C 1
ATOM 3096 O O . ALA B 1 88 ? 18.719 37.426 41.400 1.00 14.08 88 ALA B O 1
ATOM 3098 N N . VAL B 1 89 ? 20.564 38.238 40.414 1.00 15.11 89 VAL B N 1
ATOM 3099 C CA . VAL B 1 89 ? 20.823 39.227 41.458 1.00 16.40 89 VAL B CA 1
ATOM 3100 C C . VAL B 1 89 ? 21.295 40.445 40.701 1.00 14.52 89 VAL B C 1
ATOM 3101 O O . VAL B 1 89 ? 21.990 40.314 39.712 1.00 17.16 89 VAL B O 1
ATOM 3105 N N . LEU B 1 90 ? 20.907 41.633 41.149 1.00 16.52 90 LEU B N 1
ATOM 3106 C CA . LEU B 1 90 ? 21.257 42.865 40.446 1.00 14.23 90 LEU B CA 1
ATOM 3107 C C . LEU B 1 90 ? 22.386 43.673 41.050 1.00 15.31 90 LEU B C 1
ATOM 3108 O O . LEU B 1 90 ? 22.292 44.129 42.178 1.00 15.25 90 LEU B O 1
ATOM 3113 N N . GLY B 1 91 ? 23.454 43.862 40.277 1.00 17.39 91 GLY B N 1
ATOM 3114 C CA . GLY B 1 91 ? 24.566 44.679 40.731 1.00 16.16 91 GLY B CA 1
ATOM 3115 C C . GLY B 1 91 ? 24.438 46.041 40.059 1.00 16.42 91 GLY B C 1
ATOM 3116 O O . GLY B 1 91 ? 24.485 46.133 38.840 1.00 15.52 91 GLY B O 1
ATOM 3117 N N . LEU B 1 92 ? 24.255 47.097 40.843 1.00 17.80 92 LEU B N 1
ATOM 3118 C CA . LEU B 1 92 ? 24.115 48.430 40.277 1.00 19.28 92 LEU B CA 1
ATOM 3119 C C . LEU B 1 92 ? 25.118 49.401 40.878 1.00 19.16 92 LEU B C 1
ATOM 3120 O O . LEU B 1 92 ? 25.300 49.448 42.092 1.00 20.12 92 LEU B O 1
ATOM 3125 N N . GLY B 1 93 ? 25.791 50.150 40.021 1.00 20.97 93 GLY B N 1
ATOM 3126 C CA . GLY B 1 93 ? 26.758 51.138 40.481 1.00 23.56 93 GLY B CA 1
ATOM 3127 C C . GLY B 1 93 ? 26.492 52.468 39.802 1.00 23.02 93 GLY B C 1
ATOM 3128 O O . GLY B 1 93 ? 25.586 52.568 38.981 1.00 24.66 93 GLY B O 1
ATOM 3129 N N . PRO B 1 94 ? 27.250 53.517 40.122 1.00 25.46 94 PRO B N 1
ATOM 3130 C CA . PRO B 1 94 ? 26.984 54.798 39.455 1.00 25.53 94 PRO B CA 1
ATOM 3131 C C . PRO B 1 94 ? 27.594 54.922 38.057 1.00 27.35 94 PRO B C 1
ATOM 3132 O O . PRO B 1 94 ? 27.242 55.824 37.322 1.00 28.01 94 PRO B O 1
ATOM 3136 N N . GLY B 1 95 ? 28.481 53.999 37.679 1.00 30.60 95 GLY B N 1
ATOM 3137 C CA . GLY B 1 95 ? 29.104 54.045 36.360 1.00 35.61 95 GLY B CA 1
ATOM 3138 C C . GLY B 1 95 ? 30.440 54.770 36.401 1.00 39.53 95 GLY B C 1
ATOM 3139 O O . GLY B 1 95 ? 30.672 55.549 37.314 1.00 42.86 95 GLY B O 1
ATOM 3140 N N . ASP B 1 96 ? 31.341 54.535 35.454 1.00 42.43 96 ASP B N 1
ATOM 3141 C CA . ASP B 1 96 ? 32.623 55.252 35.513 1.00 45.04 96 ASP B CA 1
ATOM 3142 C C . ASP B 1 96 ? 32.707 56.386 34.499 1.00 44.78 96 ASP B C 1
ATOM 3143 O O . ASP B 1 96 ? 32.331 56.234 33.338 1.00 45.15 96 ASP B O 1
ATOM 3148 N N . LYS B 1 97 ? 33.218 57.524 34.952 1.00 45.05 97 LYS B N 1
ATOM 3149 C CA . LYS B 1 97 ? 33.339 58.719 34.122 1.00 42.29 97 LYS B CA 1
ATOM 3150 C C . LYS B 1 97 ? 33.931 58.518 32.720 1.00 39.41 97 LYS B C 1
ATOM 3151 O O . LYS B 1 97 ? 33.445 59.107 31.759 1.00 37.54 97 LYS B O 1
ATOM 3157 N N . ALA B 1 98 ? 34.975 57.702 32.593 1.00 37.88 98 ALA B N 1
ATOM 3158 C CA . ALA B 1 98 ? 35.594 57.471 31.285 1.00 34.64 98 ALA B CA 1
ATOM 3159 C C . ALA B 1 98 ? 34.585 56.924 30.276 1.00 33.36 98 ALA B C 1
ATOM 3160 O O . ALA B 1 98 ? 34.443 57.456 29.177 1.00 33.46 98 ALA B O 1
ATOM 3162 N N . THR B 1 99 ? 33.879 55.861 30.652 1.00 30.93 99 THR B N 1
ATOM 3163 C CA . THR B 1 99 ? 32.898 55.269 29.762 1.00 28.88 99 THR B CA 1
ATOM 3164 C C . THR B 1 99 ? 31.802 56.259 29.409 1.00 28.62 99 THR B C 1
ATOM 3165 O O . THR B 1 99 ? 31.393 56.345 28.256 1.00 29.07 99 THR B O 1
ATOM 3169 N N . PHE B 1 100 ? 31.335 57.018 30.395 1.00 28.25 100 PHE B N 1
ATOM 3170 C CA . PHE B 1 100 ? 30.264 57.976 30.149 1.00 26.74 100 PHE B CA 1
ATOM 3171 C C . PHE B 1 100 ? 30.677 59.125 29.248 1.00 29.11 100 PHE B C 1
ATOM 3172 O O . PHE B 1 100 ? 29.863 59.609 28.454 1.00 28.17 100 PHE B O 1
ATOM 3180 N N . ASP B 1 101 ? 31.925 59.570 29.358 1.00 29.78 101 ASP B N 1
ATOM 3181 C CA . ASP B 1 101 ? 32.379 60.645 28.491 1.00 31.94 101 ASP B CA 1
ATOM 3182 C C . ASP B 1 101 ? 32.262 60.177 27.043 1.00 30.97 101 ASP B C 1
ATOM 3183 O O . ASP B 1 101 ? 31.775 60.899 26.198 1.00 31.85 101 ASP B O 1
ATOM 3188 N N . ALA B 1 102 ? 32.701 58.960 26.757 1.00 29.11 102 ALA B N 1
ATOM 3189 C CA . ALA B 1 102 ? 32.644 58.466 25.390 1.00 28.20 102 ALA B CA 1
ATOM 3190 C C . ALA B 1 102 ? 31.205 58.377 24.912 1.00 28.13 102 ALA B C 1
ATOM 3191 O O . ALA B 1 102 ? 30.916 58.604 23.740 1.00 28.14 102 ALA B O 1
ATOM 3193 N N . MET B 1 103 ? 30.299 58.047 25.824 1.00 27.67 103 MET B N 1
ATOM 3194 C CA . MET B 1 103 ? 28.899 57.879 25.458 1.00 26.88 103 MET B CA 1
ATOM 3195 C C . MET B 1 103 ? 28.141 59.191 25.434 1.00 28.57 103 MET B C 1
ATOM 3196 O O . MET B 1 103 ? 26.932 59.202 25.167 1.00 27.97 103 MET B O 1
ATOM 3201 N N . GLY B 1 104 ? 28.842 60.286 25.723 1.00 28.80 104 GLY B N 1
ATOM 3202 C CA . GLY B 1 104 ? 28.197 61.587 25.755 1.00 29.58 104 GLY B CA 1
ATOM 3203 C C . GLY B 1 104 ? 27.160 61.677 26.875 1.00 31.41 104 GLY B C 1
ATOM 3204 O O . GLY B 1 104 ? 26.107 62.280 26.697 1.00 30.18 104 GLY B O 1
ATOM 3205 N N . ILE B 1 105 ? 27.453 61.072 28.028 1.00 32.84 105 ILE B N 1
ATOM 3206 C CA . ILE B 1 105 ? 26.537 61.077 29.172 1.00 32.69 105 ILE B CA 1
ATOM 3207 C C . ILE B 1 105 ? 27.024 61.938 30.340 1.00 33.55 105 ILE B C 1
ATOM 3208 O O . ILE B 1 105 ? 28.142 61.756 30.843 1.00 33.35 105 ILE B O 1
ATOM 3213 N N . ALA B 1 106 ? 26.158 62.861 30.762 1.00 35.78 106 ALA B N 1
ATOM 3214 C CA . ALA B 1 106 ? 26.429 63.762 31.881 1.00 37.47 106 ALA B CA 1
ATOM 3215 C C . ALA B 1 106 ? 26.188 62.998 33.181 1.00 38.00 106 ALA B C 1
ATOM 3216 O O . ALA B 1 106 ? 25.055 62.636 33.516 1.00 38.37 106 ALA B O 1
ATOM 3218 N N . TRP B 1 107 ? 27.274 62.739 33.892 1.00 38.51 107 TRP B N 1
ATOM 3219 C CA . TRP B 1 107 ? 27.230 62.038 35.164 1.00 38.12 107 TRP B CA 1
ATOM 3220 C C . TRP B 1 107 ? 26.647 63.010 36.188 1.00 37.61 107 TRP B C 1
ATOM 3221 O O . TRP B 1 107 ? 27.371 63.598 36.977 1.00 37.65 107 TRP B O 1
ATOM 3232 N N . LYS B 1 108 ? 25.335 63.173 36.178 1.00 38.68 108 LYS B N 1
ATOM 3233 C CA . LYS B 1 108 ? 24.701 64.105 37.085 1.00 40.18 108 LYS B CA 1
ATOM 3234 C C . LYS B 1 108 ? 24.132 63.479 38.349 1.00 37.75 108 LYS B C 1
ATOM 3235 O O . LYS B 1 108 ? 23.305 62.576 38.298 1.00 37.14 108 LYS B O 1
ATOM 3241 N N . LYS B 1 109 ? 24.589 63.974 39.492 1.00 37.11 109 LYS B N 1
ATOM 3242 C CA . LYS B 1 109 ? 24.109 63.498 40.786 1.00 36.54 109 LYS B CA 1
ATOM 3243 C C . LYS B 1 109 ? 24.035 61.966 40.935 1.00 35.18 109 LYS B C 1
ATOM 3244 O O . LYS B 1 109 ? 22.958 61.393 41.139 1.00 34.71 109 LYS B O 1
ATOM 3250 N N . PRO B 1 110 ? 25.194 61.290 40.868 1.00 33.90 110 PRO B N 1
ATOM 3251 C CA . PRO B 1 110 ? 25.289 59.829 40.993 1.00 33.72 110 PRO B CA 1
ATOM 3252 C C . PRO B 1 110 ? 24.556 59.274 42.221 1.00 33.92 110 PRO B C 1
ATOM 3253 O O . PRO B 1 110 ? 23.838 58.278 42.134 1.00 36.06 110 PRO B O 1
ATOM 3257 N N . LEU B 1 111 ? 24.748 59.927 43.363 1.00 32.92 111 LEU B N 1
ATOM 3258 C CA . LEU B 1 111 ? 24.129 59.527 44.618 1.00 30.21 111 LEU B CA 1
ATOM 3259 C C . LEU B 1 111 ? 22.593 59.508 44.554 1.00 29.36 111 LEU B C 1
ATOM 3260 O O . LEU B 1 111 ? 21.971 58.468 44.757 1.00 28.74 111 LEU B O 1
ATOM 3265 N N . ALA B 1 112 ? 21.981 60.650 44.253 1.00 28.84 112 ALA B N 1
ATOM 3266 C CA . ALA B 1 112 ? 20.520 60.726 44.205 1.00 28.90 112 ALA B CA 1
ATOM 3267 C C . ALA B 1 112 ? 19.950 59.814 43.125 1.00 29.15 112 ALA B C 1
ATOM 3268 O O . ALA B 1 112 ? 18.948 59.101 43.337 1.00 28.75 112 ALA B O 1
ATOM 3270 N N . THR B 1 113 ? 20.590 59.847 41.961 1.00 28.34 113 THR B N 1
ATOM 3271 C CA . THR B 1 113 ? 20.159 59.025 40.844 1.00 28.61 113 THR B CA 1
ATOM 3272 C C . THR B 1 113 ? 20.134 57.555 41.250 1.00 28.28 113 THR B C 1
ATOM 3273 O O . THR B 1 113 ? 19.120 56.883 41.101 1.00 29.24 113 THR B O 1
ATOM 3277 N N . THR B 1 114 ? 21.254 57.066 41.772 1.00 27.45 114 THR B N 1
ATOM 3278 C CA . THR B 1 114 ? 21.377 55.673 42.196 1.00 26.08 114 THR B CA 1
ATOM 3279 C C . THR B 1 114 ? 20.352 55.281 43.243 1.00 27.49 114 THR B C 1
ATOM 3280 O O . THR B 1 114 ? 19.779 54.184 43.173 1.00 29.21 114 THR B O 1
ATOM 3284 N N . LYS B 1 115 ? 20.126 56.153 44.223 1.00 26.92 115 LYS B N 1
ATOM 3285 C CA . LYS B 1 115 ? 19.144 55.852 45.260 1.00 28.21 115 LYS B CA 1
ATOM 3286 C C . LYS B 1 115 ? 17.732 55.766 44.660 1.00 27.30 115 LYS B C 1
ATOM 3287 O O . LYS B 1 115 ? 16.990 54.824 44.911 1.00 27.11 115 LYS B O 1
ATOM 3293 N N . GLU B 1 116 ? 17.371 56.757 43.855 1.00 27.08 116 GLU B N 1
ATOM 3294 C CA . GLU B 1 116 ? 16.052 56.783 43.232 1.00 26.38 116 GLU B CA 1
ATOM 3295 C C . GLU B 1 116 ? 15.831 55.601 42.295 1.00 22.45 116 GLU B C 1
ATOM 3296 O O . GLU B 1 116 ? 14.775 54.983 42.300 1.00 23.06 116 GLU B O 1
ATOM 3302 N N . ALA B 1 117 ? 16.844 55.281 41.503 1.00 19.43 117 ALA B N 1
ATOM 3303 C CA . ALA B 1 117 ? 16.777 54.167 40.570 1.00 18.63 117 ALA B CA 1
ATOM 3304 C C . ALA B 1 117 ? 16.544 52.846 41.300 1.00 19.36 117 ALA B C 1
ATOM 3305 O O . ALA B 1 117 ? 15.735 52.021 40.865 1.00 18.76 117 ALA B O 1
ATOM 3307 N N . ILE B 1 118 ? 17.258 52.639 42.407 1.00 19.30 118 ILE B N 1
ATOM 3308 C CA . ILE B 1 118 ? 17.089 51.416 43.175 1.00 19.24 118 ILE B CA 1
ATOM 3309 C C . ILE B 1 118 ? 15.700 51.353 43.837 1.00 21.17 118 ILE B C 1
ATOM 3310 O O . ILE B 1 118 ? 15.103 50.276 43.968 1.00 23.76 118 ILE B O 1
ATOM 3315 N N . GLN B 1 119 ? 15.167 52.501 44.235 1.00 21.40 119 GLN B N 1
ATOM 3316 C CA . GLN B 1 119 ? 13.856 52.503 44.866 1.00 22.74 119 GLN B CA 1
ATOM 3317 C C . GLN B 1 119 ? 12.831 52.124 43.802 1.00 21.17 119 GLN B C 1
ATOM 3318 O O . GLN B 1 119 ? 11.930 51.300 44.046 1.00 20.77 119 GLN B O 1
ATOM 3324 N N . ALA B 1 120 ? 12.989 52.711 42.617 1.00 18.29 120 ALA B N 1
ATOM 3325 C CA . ALA B 1 120 ? 12.078 52.429 41.513 1.00 18.81 120 ALA B CA 1
ATOM 3326 C C . ALA B 1 120 ? 12.174 50.962 41.118 1.00 18.03 120 ALA B C 1
ATOM 3327 O O . ALA B 1 120 ? 11.151 50.300 40.927 1.00 20.48 120 ALA B O 1
ATOM 3329 N N . ILE B 1 121 ? 13.399 50.454 41.010 1.00 15.25 121 ILE B N 1
ATOM 3330 C CA . ILE B 1 121 ? 13.582 49.075 40.591 1.00 17.01 121 ILE B CA 1
ATOM 3331 C C . ILE B 1 121 ? 12.983 48.078 41.608 1.00 18.80 121 ILE B C 1
ATOM 3332 O O . ILE B 1 121 ? 12.282 47.124 41.215 1.00 18.47 121 ILE B O 1
ATOM 3337 N N . ARG B 1 122 ? 13.247 48.302 42.893 1.00 18.59 122 ARG B N 1
ATOM 3338 C CA . ARG B 1 122 ? 12.682 47.441 43.933 1.00 21.68 122 ARG B CA 1
ATOM 3339 C C . ARG B 1 122 ? 11.155 47.403 43.806 1.00 20.90 122 ARG B C 1
ATOM 3340 O O . ARG B 1 122 ? 10.536 46.334 43.926 1.00 18.84 122 ARG B O 1
ATOM 3348 N N . ASP B 1 123 ? 10.559 48.565 43.531 1.00 20.77 123 ASP B N 1
ATOM 3349 C CA . ASP B 1 123 ? 9.116 48.636 43.366 1.00 22.59 123 ASP B CA 1
ATOM 3350 C C . ASP B 1 123 ? 8.621 47.919 42.129 1.00 21.58 123 ASP B C 1
ATOM 3351 O O . ASP B 1 123 ? 7.560 47.290 42.180 1.00 22.69 123 ASP B O 1
ATOM 3356 N N . PHE B 1 124 ? 9.370 48.001 41.027 1.00 19.55 124 PHE B N 1
ATOM 3357 C CA . PHE B 1 124 ? 8.970 47.314 39.795 1.00 20.47 124 PHE B CA 1
ATOM 3358 C C . PHE B 1 124 ? 8.944 45.809 40.043 1.00 21.99 124 PHE B C 1
ATOM 3359 O O . PHE B 1 124 ? 7.935 45.125 39.815 1.00 19.74 124 PHE B O 1
ATOM 3367 N N . ILE B 1 125 ? 10.086 45.319 40.516 1.00 24.73 125 ILE B N 1
ATOM 3368 C CA . ILE B 1 125 ? 10.310 43.915 40.824 1.00 24.96 125 ILE B CA 1
ATOM 3369 C C . ILE B 1 125 ? 9.277 43.392 41.816 1.00 26.78 125 ILE B C 1
ATOM 3370 O O . ILE B 1 125 ? 8.864 42.229 41.765 1.00 26.71 125 ILE B O 1
ATOM 3375 N N . SER B 1 126 ? 8.843 44.280 42.697 1.00 28.06 126 SER B N 1
ATOM 3376 C CA . SER B 1 126 ? 7.869 43.952 43.715 1.00 29.94 126 SER B CA 1
ATOM 3377 C C . SER B 1 126 ? 6.438 43.882 43.176 1.00 30.84 126 SER B C 1
ATOM 3378 O O . SER B 1 126 ? 5.518 43.480 43.900 1.00 31.93 126 SER B O 1
ATOM 3381 N N . GLY B 1 127 ? 6.247 44.287 41.921 1.00 28.76 127 GLY B N 1
ATOM 3382 C CA . GLY B 1 127 ? 4.923 44.248 41.324 1.00 28.30 127 GLY B CA 1
ATOM 3383 C C . GLY B 1 127 ? 4.075 45.500 41.487 1.00 28.60 127 GLY B C 1
ATOM 3384 O O . GLY B 1 127 ? 2.930 45.514 41.064 1.00 29.46 127 GLY B O 1
ATOM 3385 N N . LYS B 1 128 ? 4.615 46.550 42.089 1.00 27.26 128 LYS B N 1
ATOM 3386 C CA . LYS B 1 128 ? 3.857 47.770 42.279 1.00 28.88 128 LYS B CA 1
ATOM 3387 C C . LYS B 1 128 ? 3.763 48.618 41.044 1.00 31.03 128 LYS B C 1
ATOM 3388 O O . LYS B 1 128 ? 4.553 48.486 40.112 1.00 34.24 128 LYS B O 1
ATOM 3394 N N . LYS B 1 129 ? 2.776 49.500 41.044 1.00 31.95 129 LYS B N 1
ATOM 3395 C CA . LYS B 1 129 ? 2.618 50.463 39.964 1.00 32.21 129 LYS B CA 1
ATOM 3396 C C . LYS B 1 129 ? 3.526 51.590 40.474 1.00 30.62 129 LYS B C 1
ATOM 3397 O O . LYS B 1 129 ? 3.365 52.073 41.596 1.00 31.47 129 LYS B O 1
ATOM 3403 N N . VAL B 1 130 ? 4.490 51.995 39.666 1.00 27.61 130 VAL B N 1
ATOM 3404 C CA . VAL B 1 130 ? 5.446 52.998 40.092 1.00 27.95 130 VAL B CA 1
ATOM 3405 C C . VAL B 1 130 ? 5.161 54.444 39.676 1.00 30.40 130 VAL B C 1
ATOM 3406 O O . VAL B 1 130 ? 4.944 54.738 38.500 1.00 28.87 130 VAL B O 1
ATOM 3410 N N . SER B 1 131 ? 5.165 55.344 40.662 1.00 32.36 131 SER B N 1
ATOM 3411 C CA . SER B 1 131 ? 4.973 56.778 40.440 1.00 33.32 131 SER B CA 1
ATOM 3412 C C . SER B 1 131 ? 6.024 57.505 41.257 1.00 34.08 131 SER B C 1
ATOM 3413 O O . SER B 1 131 ? 6.036 57.409 42.475 1.00 34.38 131 SER B O 1
ATOM 3416 N N . MET B 1 132 ? 6.908 58.236 40.595 1.00 35.47 132 MET B N 1
ATOM 3417 C CA . MET B 1 132 ? 7.951 58.955 41.304 1.00 38.93 132 MET B CA 1
ATOM 3418 C C . MET B 1 132 ? 8.143 60.289 40.665 1.00 41.43 132 MET B C 1
ATOM 3419 O O . MET B 1 132 ? 7.876 60.460 39.477 1.00 40.82 132 MET B O 1
ATOM 3424 N N . ASP B 1 133 ? 8.628 61.230 41.457 1.00 44.74 133 ASP B N 1
ATOM 3425 C CA . ASP B 1 133 ? 8.946 62.536 40.936 1.00 47.89 133 ASP B CA 1
ATOM 3426 C C . ASP B 1 133 ? 10.152 63.027 41.713 1.00 48.46 133 ASP B C 1
ATOM 3427 O O . ASP B 1 133 ? 10.111 64.044 42.406 1.00 48.43 133 ASP B O 1
ATOM 3432 N N . GLY B 1 134 ? 11.234 62.269 41.603 1.00 48.76 134 GLY B N 1
ATOM 3433 C CA . GLY B 1 134 ? 12.453 62.623 42.297 1.00 47.71 134 GLY B CA 1
ATOM 3434 C C . GLY B 1 134 ? 13.245 63.685 41.567 1.00 47.63 134 GLY B C 1
ATOM 3435 O O . GLY B 1 134 ? 12.839 64.186 40.505 1.00 47.14 134 GLY B O 1
ATOM 3436 N N . GLU B 1 135 ? 14.393 64.028 42.137 1.00 48.51 135 GLU B N 1
ATOM 3437 C CA . GLU B 1 135 ? 15.237 65.049 41.542 1.00 50.28 135 GLU B CA 1
ATOM 3438 C C . GLU B 1 135 ? 16.005 64.547 40.324 1.00 48.90 135 GLU B C 1
ATOM 3439 O O . GLU B 1 135 ? 16.677 65.326 39.642 1.00 49.19 135 GLU B O 1
ATOM 3445 N N . MET B 1 136 ? 15.890 63.255 40.035 1.00 46.36 136 MET B N 1
ATOM 3446 C CA . MET B 1 136 ? 16.602 62.677 38.898 1.00 43.37 136 MET B CA 1
ATOM 3447 C C . MET B 1 136 ? 15.790 61.646 38.126 1.00 39.79 136 MET B C 1
ATOM 3448 O O . MET B 1 136 ? 15.935 61.500 36.917 1.00 38.35 136 MET B O 1
ATOM 3453 N N . ILE B 1 137 ? 14.929 60.937 38.839 1.00 36.14 137 ILE B N 1
ATOM 3454 C CA . ILE B 1 137 ? 14.127 59.890 38.247 1.00 33.58 137 ILE B CA 1
ATOM 3455 C C . ILE B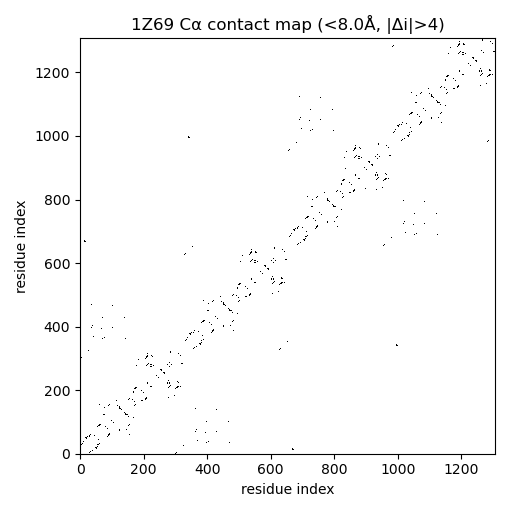 1 137 ? 12.639 60.078 38.445 1.00 34.05 137 ILE B C 1
ATOM 3456 O O . ILE B 1 137 ? 12.177 60.394 39.552 1.00 32.93 137 ILE B O 1
ATOM 3461 N N . LYS B 1 138 ? 11.884 59.870 37.368 1.00 32.85 138 LYS B N 1
ATOM 3462 C CA . LYS B 1 138 ? 10.441 60.002 37.448 1.00 33.69 138 LYS B CA 1
ATOM 3463 C C . LYS B 1 138 ? 9.684 58.931 36.651 1.00 31.55 138 LYS B C 1
ATOM 3464 O O . LYS B 1 138 ? 10.139 58.492 35.601 1.00 31.92 138 LYS B O 1
ATOM 3470 N N . PHE B 1 139 ? 8.540 58.499 37.190 1.00 28.76 139 PHE B N 1
ATOM 3471 C CA . PHE B 1 139 ? 7.662 57.506 36.563 1.00 24.17 139 PHE B CA 1
ATOM 3472 C C . PHE B 1 139 ? 6.222 57.889 36.860 1.00 23.74 139 PHE B C 1
ATOM 3473 O O . PHE B 1 139 ? 5.921 58.419 37.930 1.00 22.70 139 PHE B O 1
ATOM 3481 N N . ALA B 1 140 ? 5.329 57.606 35.920 1.00 22.91 140 ALA B N 1
ATOM 3482 C CA . ALA B 1 140 ? 3.926 57.941 36.090 1.00 21.57 140 ALA B CA 1
ATOM 3483 C C . ALA B 1 140 ? 3.040 56.729 35.809 1.00 23.14 140 ALA B C 1
ATOM 3484 O O . ALA B 1 140 ? 2.552 56.542 34.693 1.00 25.46 140 ALA B O 1
ATOM 3486 N N . GLY B 1 141 ? 2.862 55.887 36.817 1.00 24.97 141 GLY B N 1
ATOM 3487 C CA . GLY B 1 141 ? 2.022 54.716 36.669 1.00 22.35 141 GLY B CA 1
ATOM 3488 C C . GLY B 1 141 ? 2.636 53.570 35.915 1.00 22.49 141 GLY B C 1
ATOM 3489 O O . GLY B 1 141 ? 1.909 52.710 35.427 1.00 25.01 141 GLY B O 1
ATOM 3490 N N . ALA B 1 142 ? 3.959 53.532 35.810 1.00 21.96 142 ALA B N 1
ATOM 3491 C CA . ALA B 1 142 ? 4.608 52.424 35.103 1.00 22.34 142 ALA B CA 1
ATOM 3492 C C . ALA B 1 142 ? 4.463 51.136 35.917 1.00 20.88 142 ALA B C 1
ATOM 3493 O O . ALA B 1 142 ? 4.390 51.178 37.131 1.00 22.17 142 ALA B O 1
ATOM 3495 N N . LYS B 1 143 ? 4.428 49.991 35.249 1.00 20.95 143 LYS B N 1
ATOM 3496 C CA . LYS B 1 143 ? 4.292 48.735 35.968 1.00 20.77 143 LYS B CA 1
ATOM 3497 C C . LYS B 1 143 ? 4.635 47.527 35.110 1.00 19.71 143 LYS B C 1
ATOM 3498 O O . LYS B 1 143 ? 4.238 47.468 33.953 1.00 20.29 143 LYS B O 1
ATOM 3504 N N . LEU B 1 144 ? 5.369 46.570 35.683 1.00 18.73 144 LEU B N 1
ATOM 3505 C CA . LEU B 1 144 ? 5.729 45.349 34.961 1.00 19.68 144 LEU B CA 1
ATOM 3506 C C . LEU B 1 144 ? 4.473 44.495 34.779 1.00 19.26 144 LEU B C 1
ATOM 3507 O O . LEU B 1 144 ? 3.574 44.536 35.624 1.00 19.97 144 LEU B O 1
ATOM 3512 N N . ALA B 1 145 ? 4.426 43.717 33.698 1.00 18.72 145 ALA B N 1
ATOM 3513 C CA . ALA B 1 145 ? 3.274 42.859 33.401 1.00 17.42 145 ALA B CA 1
ATOM 3514 C C . ALA B 1 145 ? 3.519 41.365 33.636 1.00 19.59 145 ALA B C 1
ATOM 3515 O O . ALA B 1 145 ? 2.711 40.518 33.239 1.00 21.89 145 ALA B O 1
ATOM 3517 N N . PHE B 1 146 ? 4.647 41.028 34.242 1.00 20.01 146 PHE B N 1
ATOM 3518 C CA . PHE B 1 146 ? 4.927 39.634 34.576 1.00 18.98 146 PHE B CA 1
ATOM 3519 C C . PHE B 1 146 ? 5.579 39.672 35.956 1.00 21.43 146 PHE B C 1
ATOM 3520 O O . PHE B 1 146 ? 6.051 40.730 36.383 1.00 20.85 146 PHE B O 1
ATOM 3528 N N . LYS B 1 147 ? 5.580 38.550 36.667 1.00 23.22 147 LYS B N 1
ATOM 3529 C CA . LYS B 1 147 ? 6.122 38.524 38.025 1.00 24.63 147 LYS B CA 1
ATOM 3530 C C . LYS B 1 147 ? 7.587 38.189 38.123 1.00 25.12 147 LYS B C 1
ATOM 3531 O O . LYS B 1 147 ? 8.061 37.244 37.506 1.00 24.18 147 LYS B O 1
ATOM 3537 N N . ALA B 1 148 ? 8.291 38.970 38.940 1.00 27.21 148 ALA B N 1
ATOM 3538 C CA . ALA B 1 148 ? 9.738 38.858 39.112 1.00 28.69 148 ALA B CA 1
ATOM 3539 C C . ALA B 1 148 ? 10.296 37.915 40.176 1.00 30.71 148 ALA B C 1
ATOM 3540 O O . ALA B 1 148 ? 11.447 37.456 40.067 1.00 31.52 148 ALA B O 1
ATOM 3542 N N . GLY B 1 149 ? 9.508 37.616 41.201 1.00 30.19 149 GLY B N 1
ATOM 3543 C CA . GLY B 1 149 ? 10.037 36.778 42.262 1.00 28.76 149 GLY B CA 1
ATOM 3544 C C . GLY B 1 149 ? 11.018 37.666 43.009 1.00 28.77 149 GLY B C 1
ATOM 3545 O O . GLY B 1 149 ? 11.040 38.879 42.776 1.00 27.96 149 GLY B O 1
ATOM 3546 N N . ASN B 1 150 ? 11.847 37.112 43.882 1.00 28.81 150 ASN B N 1
ATOM 3547 C CA . ASN B 1 150 ? 12.763 37.984 44.586 1.00 30.02 150 ASN B CA 1
ATOM 3548 C C . ASN B 1 150 ? 14.134 38.173 43.979 1.00 27.15 150 ASN B C 1
ATOM 3549 O O . ASN B 1 150 ? 14.783 37.210 43.593 1.00 27.43 150 ASN B O 1
ATOM 3554 N N . ILE B 1 151 ? 14.560 39.436 43.907 1.00 22.88 151 ILE B N 1
ATOM 3555 C CA . ILE B 1 151 ? 15.846 39.804 43.334 1.00 18.99 151 ILE B CA 1
ATOM 3556 C C . ILE B 1 151 ? 16.688 40.721 44.217 1.00 18.08 151 ILE B C 1
ATOM 3557 O O . ILE B 1 151 ? 16.448 41.925 44.304 1.00 18.67 151 ILE B O 1
ATOM 3562 N N . PRO B 1 152 ? 17.715 40.163 44.864 1.00 18.64 152 PRO B N 1
ATOM 3563 C CA . PRO B 1 152 ? 18.601 40.960 45.735 1.00 18.37 152 PRO B CA 1
ATOM 3564 C C . PRO B 1 152 ? 19.295 42.055 44.913 1.00 17.50 152 PRO B C 1
ATOM 3565 O O . PRO B 1 152 ? 19.568 41.850 43.727 1.00 16.65 152 PRO B O 1
ATOM 3569 N N . ILE B 1 153 ? 19.570 43.201 45.534 1.00 16.72 153 ILE B N 1
ATOM 3570 C CA . ILE B 1 153 ? 20.253 44.290 44.856 1.00 15.81 153 ILE B CA 1
ATOM 3571 C C . ILE B 1 153 ? 21.543 44.633 45.589 1.00 17.90 153 ILE B C 1
ATOM 3572 O O . ILE B 1 153 ? 21.527 44.907 46.793 1.00 19.45 153 ILE B O 1
ATOM 3577 N N . TYR B 1 154 ? 22.657 44.604 44.851 1.00 18.93 154 TYR B N 1
ATOM 3578 C CA . TYR B 1 154 ? 23.998 44.920 45.369 1.00 19.07 154 TYR B CA 1
ATOM 3579 C C . TYR B 1 154 ? 24.427 46.229 44.760 1.00 20.95 154 TYR B C 1
ATOM 3580 O O . TYR B 1 154 ? 24.176 46.466 43.574 1.00 23.41 154 TYR B O 1
ATOM 3589 N N . MET B 1 155 ? 25.066 47.088 45.552 1.00 21.38 155 MET B N 1
ATOM 3590 C CA . MET B 1 155 ? 25.554 48.365 45.033 1.00 19.80 155 MET B CA 1
ATOM 3591 C C . MET B 1 155 ? 27.048 48.315 44.828 1.00 20.40 155 MET B C 1
ATOM 3592 O O . MET B 1 155 ? 27.768 47.721 45.612 1.00 24.95 155 MET B O 1
ATOM 3597 N N . GLY B 1 156 ? 27.526 48.924 43.763 1.00 21.87 156 GLY B N 1
ATOM 3598 C CA . GLY B 1 156 ? 28.955 48.965 43.555 1.00 22.55 156 GLY B CA 1
ATOM 3599 C C . GLY B 1 156 ? 29.311 50.278 44.211 1.00 25.14 156 GLY B C 1
ATOM 3600 O O . GLY B 1 156 ? 28.632 51.273 43.982 1.00 28.31 156 GLY B O 1
ATOM 3601 N N . ALA B 1 157 ? 30.350 50.308 45.030 1.00 25.88 157 ALA B N 1
ATOM 3602 C CA . ALA B 1 157 ? 30.707 51.546 45.697 1.00 27.89 157 ALA B CA 1
ATOM 3603 C C . ALA B 1 157 ? 32.170 51.603 46.097 1.00 29.24 157 ALA B C 1
ATOM 3604 O O . ALA B 1 157 ? 32.748 50.606 46.505 1.00 29.41 157 ALA B O 1
ATOM 3606 N N . GLN B 1 158 ? 32.758 52.787 45.974 1.00 31.41 158 GLN B N 1
ATOM 3607 C CA . GLN B 1 158 ? 34.150 53.019 46.338 1.00 34.68 158 GLN B CA 1
ATOM 3608 C C . GLN B 1 158 ? 34.207 54.159 47.349 1.00 35.00 158 GLN B C 1
ATOM 3609 O O . GLN B 1 158 ? 34.791 54.029 48.429 1.00 32.37 158 GLN B O 1
ATOM 3615 N N . GLY B 1 159 ? 33.578 55.273 46.976 1.00 34.31 159 GLY B N 1
ATOM 3616 C CA . GLY B 1 159 ? 33.556 56.445 47.822 1.00 34.50 159 GLY B CA 1
ATOM 3617 C C . GLY B 1 159 ? 32.798 56.292 49.132 1.00 35.49 159 GLY B C 1
ATOM 3618 O O . GLY B 1 159 ? 31.846 55.498 49.255 1.00 35.02 159 GLY B O 1
ATOM 3619 N N . PRO B 1 160 ? 33.201 57.074 50.144 1.00 35.01 160 PRO B N 1
ATOM 3620 C CA . PRO B 1 160 ? 32.569 57.042 51.468 1.00 33.01 160 PRO B CA 1
ATOM 3621 C C . PRO B 1 160 ? 31.073 57.283 51.452 1.00 32.24 160 PRO B C 1
ATOM 3622 O O . PRO B 1 160 ? 30.334 56.670 52.225 1.00 31.80 160 PRO B O 1
ATOM 3626 N N . LYS B 1 161 ? 30.614 58.170 50.579 1.00 31.00 161 LYS B N 1
ATOM 3627 C CA . LYS B 1 161 ? 29.200 58.433 50.539 1.00 30.80 161 LYS B CA 1
ATOM 3628 C C . LYS B 1 161 ? 28.451 57.287 49.925 1.00 29.50 161 LYS B C 1
ATOM 3629 O O . LYS B 1 161 ? 27.441 56.869 50.477 1.00 32.07 161 LYS B O 1
ATOM 3635 N N . MET B 1 162 ? 28.929 56.763 48.799 1.00 29.38 162 MET B N 1
ATOM 3636 C CA . MET B 1 162 ? 28.257 55.621 48.156 1.00 27.66 162 MET B CA 1
ATOM 3637 C C . MET B 1 162 ? 28.186 54.461 49.150 1.00 27.12 162 MET B C 1
ATOM 3638 O O . MET B 1 162 ? 27.149 53.792 49.269 1.00 25.89 162 MET B O 1
ATOM 3643 N N . LEU B 1 163 ? 29.295 54.226 49.857 1.00 24.45 163 LEU B N 1
ATOM 3644 C CA . LEU B 1 163 ? 29.355 53.144 50.825 1.00 24.62 163 LEU B CA 1
ATOM 3645 C C . LEU B 1 163 ? 28.294 53.267 51.897 1.00 26.22 163 LEU B C 1
ATOM 3646 O O . LEU B 1 163 ? 27.682 52.272 52.300 1.00 25.62 163 LEU B O 1
ATOM 3651 N N . GLU B 1 164 ? 28.089 54.495 52.363 1.00 27.93 164 GLU B N 1
ATOM 3652 C CA . GLU B 1 164 ? 27.103 54.780 53.389 1.00 27.53 164 GLU B CA 1
ATOM 3653 C C . GLU B 1 164 ? 25.718 54.544 52.811 1.00 25.82 164 GLU B C 1
ATOM 3654 O O . GLU B 1 164 ? 24.865 53.938 53.467 1.00 26.93 164 GLU B O 1
ATOM 3660 N N . LEU B 1 165 ? 25.490 55.012 51.586 1.00 21.77 165 LEU B N 1
ATOM 3661 C CA . LEU B 1 165 ? 24.200 54.798 50.935 1.00 21.32 165 LEU B CA 1
ATOM 3662 C C . LEU B 1 165 ? 23.913 53.294 50.768 1.00 22.38 165 LEU B C 1
ATOM 3663 O O . LEU B 1 165 ? 22.769 52.857 50.963 1.00 24.80 165 LEU B O 1
ATOM 3668 N N . ALA B 1 166 ? 24.932 52.503 50.413 1.00 21.44 166 ALA B N 1
ATOM 3669 C CA . ALA B 1 166 ? 24.746 51.047 50.274 1.00 20.44 166 ALA B CA 1
ATOM 3670 C C . ALA B 1 166 ? 24.279 50.446 51.601 1.00 20.10 166 ALA B C 1
ATOM 3671 O O . ALA B 1 166 ? 23.393 49.588 51.608 1.00 19.24 166 ALA B O 1
ATOM 3673 N N . GLY B 1 167 ? 24.853 50.905 52.718 1.00 20.48 167 GLY B N 1
ATOM 3674 C CA . GLY B 1 167 ? 24.466 50.379 54.023 1.00 20.11 167 GLY B CA 1
ATOM 3675 C C . GLY B 1 167 ? 23.030 50.715 54.349 1.00 19.39 167 GLY B C 1
ATOM 3676 O O . GLY B 1 167 ? 22.344 50.011 55.054 1.00 18.23 167 GLY B O 1
ATOM 3677 N N . GLU B 1 168 ? 22.571 51.815 53.796 1.00 23.29 168 GLU B N 1
ATOM 3678 C CA . GLU B 1 168 ? 21.208 52.289 54.007 1.00 25.73 168 GLU B CA 1
ATOM 3679 C C . GLU B 1 168 ? 20.150 51.566 53.119 1.00 26.33 168 GLU B C 1
ATOM 3680 O O . GLU B 1 168 ? 19.018 51.316 53.558 1.00 25.82 168 GLU B O 1
ATOM 3686 N N . ILE B 1 169 ? 20.512 51.187 51.892 1.00 23.73 169 ILE B N 1
ATOM 3687 C CA . ILE B 1 169 ? 19.519 50.579 51.001 1.00 21.29 169 ILE B CA 1
ATOM 3688 C C . ILE B 1 169 ? 19.814 49.239 50.291 1.00 21.77 169 ILE B C 1
ATOM 3689 O O . ILE B 1 169 ? 18.890 48.587 49.824 1.00 23.07 169 ILE B O 1
ATOM 3694 N N . ALA B 1 170 ? 21.072 48.827 50.196 1.00 20.63 170 ALA B N 1
ATOM 3695 C CA . ALA B 1 170 ? 21.395 47.623 49.457 1.00 19.50 170 ALA B CA 1
ATOM 3696 C C . ALA B 1 170 ? 21.409 46.325 50.249 1.00 21.19 170 ALA B C 1
ATOM 3697 O O . ALA B 1 170 ? 21.469 46.328 51.462 1.00 23.34 170 ALA B O 1
ATOM 3699 N N . ASP B 1 171 ? 21.362 45.206 49.535 1.00 22.28 171 ASP B N 1
ATOM 3700 C CA . ASP B 1 171 ? 21.418 43.882 50.148 1.00 20.50 171 ASP B CA 1
ATOM 3701 C C . ASP B 1 171 ? 22.885 43.425 50.203 1.00 19.75 171 ASP B C 1
ATOM 3702 O O . ASP B 1 171 ? 23.225 42.480 50.930 1.00 18.16 171 ASP B O 1
ATOM 3707 N N . GLY B 1 172 ? 23.737 44.095 49.421 1.00 17.77 172 GLY B N 1
ATOM 3708 C CA . GLY B 1 172 ? 25.150 43.777 49.378 1.00 16.51 172 GLY B CA 1
ATOM 3709 C C . GLY B 1 172 ? 25.951 44.910 48.758 1.00 16.74 172 GLY B C 1
ATOM 3710 O O . GLY B 1 172 ? 25.402 45.774 48.076 1.00 16.93 172 GLY B O 1
ATOM 3711 N N . VAL B 1 173 ? 27.253 44.928 48.996 1.00 16.12 173 VAL B N 1
ATOM 3712 C CA . VAL B 1 173 ? 28.075 45.984 48.431 1.00 17.93 173 VAL B CA 1
ATOM 3713 C C . VAL B 1 173 ? 29.274 45.385 47.729 1.00 17.63 173 VAL B C 1
ATOM 3714 O O . VAL B 1 173 ? 30.043 44.655 48.361 1.00 16.90 173 VAL B O 1
ATOM 3718 N N . LEU B 1 174 ? 29.431 45.678 46.437 1.00 17.51 174 LEU B N 1
ATOM 3719 C CA . LEU B 1 174 ? 30.594 45.195 45.681 1.00 19.72 174 LEU B CA 1
ATOM 3720 C C . LEU B 1 174 ? 31.620 46.314 45.758 1.00 20.02 174 LEU B C 1
ATOM 3721 O O . LEU B 1 174 ? 31.431 47.374 45.170 1.00 21.51 174 LEU B O 1
ATOM 3726 N N . ILE B 1 175 ? 32.684 46.079 46.524 1.00 20.82 175 ILE B N 1
ATOM 3727 C CA . ILE B 1 175 ? 33.748 47.053 46.744 1.00 19.55 175 ILE B CA 1
ATOM 3728 C C . ILE B 1 175 ? 35.018 46.677 45.981 1.00 22.35 175 ILE B C 1
ATOM 3729 O O . ILE B 1 175 ? 35.593 45.623 46.226 1.00 20.64 175 ILE B O 1
ATOM 3734 N N . ASN B 1 176 ? 35.438 47.540 45.055 1.00 26.00 176 ASN B N 1
ATOM 3735 C CA . ASN B 1 176 ? 36.635 47.325 44.246 1.00 28.09 176 ASN B CA 1
ATOM 3736 C C . ASN B 1 176 ? 37.930 47.499 45.035 1.00 27.44 176 ASN B C 1
ATOM 3737 O O . ASN B 1 176 ? 38.665 48.453 44.802 1.00 30.99 176 ASN B O 1
ATOM 3742 N N . ALA B 1 177 ? 38.225 46.587 45.950 1.00 24.18 177 ALA B N 1
ATOM 3743 C CA . ALA B 1 177 ? 39.436 46.674 46.749 1.00 21.47 177 ALA B CA 1
ATOM 3744 C C . ALA B 1 177 ? 39.907 45.272 47.110 1.00 22.62 177 ALA B C 1
ATOM 3745 O O . ALA B 1 177 ? 39.182 44.304 46.900 1.00 23.29 177 ALA B O 1
ATOM 3747 N N . SER B 1 178 ? 41.109 45.150 47.664 1.00 23.67 178 SER B N 1
ATOM 3748 C CA . SER B 1 178 ? 41.655 43.829 48.002 1.00 23.85 178 SER B CA 1
ATOM 3749 C C . SER B 1 178 ? 42.319 43.752 49.372 1.00 24.92 178 SER B C 1
ATOM 3750 O O . SER B 1 178 ? 42.600 42.661 49.886 1.00 23.27 178 SER B O 1
ATOM 3753 N N . HIS B 1 179 ? 42.575 44.912 49.961 1.00 26.05 179 HIS B N 1
ATOM 3754 C CA . HIS B 1 179 ? 43.316 44.947 51.201 1.00 25.19 179 HIS B CA 1
ATOM 3755 C C . HIS B 1 179 ? 42.502 45.258 52.442 1.00 25.22 179 HIS B C 1
ATOM 3756 O O . HIS B 1 179 ? 41.621 46.112 52.426 1.00 24.57 179 HIS B O 1
ATOM 3763 N N . PRO B 1 180 ? 42.800 44.568 53.554 1.00 25.94 180 PRO B N 1
ATOM 3764 C CA . PRO B 1 180 ? 42.067 44.798 54.804 1.00 25.15 180 PRO B CA 1
ATOM 3765 C C . PRO B 1 180 ? 41.898 46.269 55.185 1.00 25.71 180 PRO B C 1
ATOM 3766 O O . PRO B 1 180 ? 40.828 46.646 55.652 1.00 26.37 180 PRO B O 1
ATOM 3770 N N . LYS B 1 181 ? 42.934 47.092 54.989 1.00 27.02 181 LYS B N 1
ATOM 3771 C CA . LYS B 1 181 ? 42.855 48.521 55.319 1.00 28.25 181 LYS B CA 1
ATOM 3772 C C . LYS B 1 181 ? 41.677 49.208 54.633 1.00 29.59 181 LYS B C 1
ATOM 3773 O O . LYS B 1 181 ? 40.988 50.029 55.237 1.00 30.64 181 LYS B O 1
ATOM 3779 N N . ASP B 1 182 ? 41.445 48.878 53.368 1.00 31.00 182 ASP B N 1
ATOM 3780 C CA . ASP B 1 182 ? 40.335 49.465 52.628 1.00 30.39 182 ASP B CA 1
ATOM 3781 C C . ASP B 1 182 ? 38.980 49.011 53.172 1.00 30.48 182 ASP B C 1
ATOM 3782 O O . ASP B 1 182 ? 38.055 49.801 53.282 1.00 30.77 182 ASP B O 1
ATOM 3787 N N . PHE B 1 183 ? 38.862 47.740 53.523 1.00 30.83 183 PHE B N 1
ATOM 3788 C CA . PHE B 1 183 ? 37.609 47.226 54.042 1.00 30.56 183 PHE B CA 1
ATOM 3789 C C . PHE B 1 183 ? 37.348 47.644 55.482 1.00 34.35 183 PHE B C 1
ATOM 3790 O O . PHE B 1 183 ? 36.225 47.594 55.957 1.00 36.15 183 PHE B O 1
ATOM 3798 N N . GLU B 1 184 ? 38.387 48.057 56.190 1.00 37.72 184 GLU B N 1
ATOM 3799 C CA . GLU B 1 184 ? 38.216 48.512 57.562 1.00 39.25 184 GLU B CA 1
ATOM 3800 C C . GLU B 1 184 ? 37.415 49.822 57.452 1.00 36.54 184 GLU B C 1
ATOM 3801 O O . GLU B 1 184 ? 36.453 50.042 58.181 1.00 34.22 184 GLU B O 1
ATOM 3807 N N . VAL B 1 185 ? 37.812 50.675 56.509 1.00 35.39 185 VAL B N 1
ATOM 3808 C CA . VAL B 1 185 ? 37.135 51.947 56.265 1.00 33.97 185 VAL B CA 1
ATOM 3809 C C . VAL B 1 185 ? 35.730 51.733 55.683 1.00 33.61 185 VAL B C 1
ATOM 3810 O O . VAL B 1 185 ? 34.765 52.363 56.104 1.00 31.77 185 VAL B O 1
ATOM 3814 N N . ALA B 1 186 ? 35.624 50.830 54.715 1.00 32.03 186 ALA B N 1
ATOM 3815 C CA . ALA B 1 186 ? 34.349 50.542 54.079 1.00 31.39 186 ALA B CA 1
ATOM 3816 C C . ALA B 1 186 ? 33.296 50.011 55.036 1.00 30.60 186 ALA B C 1
ATOM 3817 O O . ALA B 1 186 ? 32.144 50.430 54.984 1.00 32.08 186 ALA B O 1
ATOM 3819 N N . VAL B 1 187 ? 33.676 49.079 55.900 1.00 30.88 187 VAL B N 1
ATOM 3820 C CA . VAL B 1 187 ? 32.733 48.497 56.854 1.00 29.96 187 VAL B CA 1
ATOM 3821 C C . VAL B 1 187 ? 32.168 49.536 57.810 1.00 32.10 187 VAL B C 1
ATOM 3822 O O . VAL B 1 187 ? 31.006 49.450 58.202 1.00 31.02 187 VAL B O 1
ATOM 3826 N N . GLU B 1 188 ? 32.978 50.521 58.187 1.00 34.21 188 GLU B N 1
ATOM 3827 C CA . GLU B 1 188 ? 32.472 51.583 59.044 1.00 37.10 188 GLU B CA 1
ATOM 3828 C C . GLU B 1 188 ? 31.427 52.417 58.301 1.00 36.26 188 GLU B C 1
ATOM 3829 O O . GLU B 1 188 ? 30.370 52.709 58.857 1.00 36.83 188 GLU B O 1
ATOM 3835 N N . GLN B 1 189 ? 31.719 52.800 57.060 1.00 32.33 189 GLN B N 1
ATOM 3836 C CA . GLN B 1 189 ? 30.774 53.578 56.282 1.00 31.33 189 GLN B CA 1
ATOM 3837 C C . GLN B 1 189 ? 29.464 52.814 56.113 1.00 30.35 189 GLN B C 1
ATOM 3838 O O . GLN B 1 189 ? 28.392 53.380 56.230 1.00 30.05 189 GLN B O 1
ATOM 3844 N N . ILE B 1 190 ? 29.548 51.516 55.842 1.00 30.22 190 ILE B N 1
ATOM 3845 C CA . ILE B 1 190 ? 28.351 50.717 55.615 1.00 28.16 190 ILE B CA 1
ATOM 3846 C C . ILE B 1 190 ? 27.579 50.656 56.908 1.00 30.55 190 ILE B C 1
ATOM 3847 O O . ILE B 1 190 ? 26.356 50.685 56.921 1.00 29.33 190 ILE B O 1
ATOM 3852 N N . LYS B 1 191 ? 28.305 50.593 58.011 1.00 34.38 191 LYS B N 1
ATOM 3853 C CA . LYS B 1 191 ? 27.665 50.528 59.314 1.00 35.65 191 LYS B CA 1
ATOM 3854 C C . LYS B 1 191 ? 26.932 51.835 59.624 1.00 33.44 191 LYS B C 1
ATOM 3855 O O . LYS B 1 191 ? 25.834 51.810 60.145 1.00 32.43 191 LYS B O 1
ATOM 3861 N N . LYS B 1 192 ? 27.526 52.974 59.293 1.00 32.50 192 LYS B N 1
ATOM 3862 C CA . LYS B 1 192 ? 26.871 54.260 59.530 1.00 33.69 192 LYS B CA 1
ATOM 3863 C C . LYS B 1 192 ? 25.558 54.296 58.730 1.00 32.56 192 LYS B C 1
ATOM 3864 O O . LYS B 1 192 ? 24.505 54.697 59.252 1.00 32.30 192 LYS B O 1
ATOM 3870 N N . GLY B 1 193 ? 25.616 53.868 57.469 1.00 30.00 193 GLY B N 1
ATOM 3871 C CA . GLY B 1 193 ? 24.426 53.873 56.636 1.00 27.73 193 GLY B CA 1
ATOM 3872 C C . GLY B 1 193 ? 23.376 52.912 57.165 1.00 28.37 193 GLY B C 1
ATOM 3873 O O . GLY B 1 193 ? 22.192 53.198 57.156 1.00 28.36 193 GLY B O 1
ATOM 3874 N N . ALA B 1 194 ? 23.806 51.758 57.645 1.00 30.10 194 ALA B N 1
ATOM 3875 C CA . ALA B 1 194 ? 22.867 50.775 58.151 1.00 33.25 194 ALA B CA 1
ATOM 3876 C C . ALA B 1 194 ? 22.122 51.288 59.390 1.00 36.99 194 ALA B C 1
ATOM 3877 O O . ALA B 1 194 ? 20.920 51.068 59.536 1.00 34.86 194 ALA B O 1
ATOM 3879 N N . GLU B 1 195 ? 22.841 51.968 60.280 1.00 42.10 195 GLU B N 1
ATOM 3880 C CA . GLU B 1 195 ? 22.243 52.532 61.488 1.00 45.24 195 GLU B CA 1
ATOM 3881 C C . GLU B 1 195 ? 21.352 53.713 61.115 1.00 45.07 195 GLU B C 1
ATOM 3882 O O . GLU B 1 195 ? 20.288 53.901 61.693 1.00 44.99 195 GLU B O 1
ATOM 3888 N N . LYS B 1 196 ? 21.787 54.507 60.143 1.00 43.93 196 LYS B N 1
ATOM 3889 C CA . LYS B 1 196 ? 20.989 55.635 59.708 1.00 43.96 196 LYS B CA 1
ATOM 3890 C C . LYS B 1 196 ? 19.626 55.146 59.212 1.00 43.77 196 LYS B C 1
ATOM 3891 O O . LYS B 1 196 ? 18.637 55.868 59.315 1.00 43.49 196 LYS B O 1
ATOM 3897 N N . ALA B 1 197 ? 19.577 53.918 58.691 1.00 41.70 197 ALA B N 1
ATOM 3898 C CA . ALA B 1 197 ? 18.338 53.347 58.166 1.00 40.25 197 ALA B CA 1
ATOM 3899 C C . ALA B 1 197 ? 17.672 52.406 59.154 1.00 40.48 197 ALA B C 1
ATOM 3900 O O . ALA B 1 197 ? 16.598 51.855 58.897 1.00 38.60 197 ALA B O 1
ATOM 3902 N N . GLY B 1 198 ? 18.318 52.207 60.290 1.00 40.02 198 GLY B N 1
ATOM 3903 C CA . GLY B 1 198 ? 17.739 51.340 61.292 1.00 38.71 198 GLY B CA 1
ATOM 3904 C C . GLY B 1 198 ? 17.713 49.857 60.973 1.00 38.42 198 GLY B C 1
ATOM 3905 O O . GLY B 1 198 ? 16.900 49.115 61.525 1.00 37.64 198 GLY B O 1
ATOM 3906 N N . ARG B 1 199 ? 18.584 49.406 60.083 1.00 37.55 199 ARG B N 1
ATOM 3907 C CA . ARG B 1 199 ? 18.615 47.990 59.790 1.00 37.10 199 ARG B CA 1
ATOM 3908 C C . ARG B 1 199 ? 19.854 47.387 60.403 1.00 37.14 199 ARG B C 1
ATOM 3909 O O . ARG B 1 199 ? 20.798 48.096 60.744 1.00 38.82 199 ARG B O 1
ATOM 3917 N N . ASP B 1 200 ? 19.829 46.074 60.571 1.00 37.19 200 ASP B N 1
ATOM 3918 C CA . ASP B 1 200 ? 20.959 45.338 61.119 1.00 36.59 200 ASP B CA 1
ATOM 3919 C C . ASP B 1 200 ? 22.075 45.328 60.062 1.00 36.99 200 ASP B C 1
ATOM 3920 O O . ASP B 1 200 ? 21.894 44.775 58.978 1.00 37.06 200 ASP B O 1
ATOM 3925 N N . PRO B 1 201 ? 23.244 45.930 60.365 1.00 38.07 201 PRO B N 1
ATOM 3926 C CA . PRO B 1 201 ? 24.344 45.960 59.384 1.00 37.96 201 PRO B CA 1
ATOM 3927 C C . PRO B 1 201 ? 24.823 44.606 58.877 1.00 37.53 201 PRO B C 1
ATOM 3928 O O . PRO B 1 201 ? 25.400 44.504 57.792 1.00 39.18 201 PRO B O 1
ATOM 3932 N N . SER B 1 202 ? 24.575 43.558 59.647 1.00 36.71 202 SER B N 1
ATOM 3933 C CA . SER B 1 202 ? 25.028 42.243 59.229 1.00 38.55 202 SER B CA 1
ATOM 3934 C C . SER B 1 202 ? 24.115 41.625 58.169 1.00 38.69 202 SER B C 1
ATOM 3935 O O . SER B 1 202 ? 24.278 40.468 57.792 1.00 36.94 202 SER B O 1
ATOM 3938 N N . GLU B 1 203 ? 23.146 42.403 57.701 1.00 39.10 203 GLU B N 1
ATOM 3939 C CA . GLU B 1 203 ? 22.238 41.944 56.663 1.00 37.95 203 GLU B CA 1
ATOM 3940 C C . GLU B 1 203 ? 22.952 42.124 55.325 1.00 36.08 203 GLU B C 1
ATOM 3941 O O . GLU B 1 203 ? 22.700 41.385 54.389 1.00 36.36 203 GLU B O 1
ATOM 3947 N N . VAL B 1 204 ? 23.857 43.093 55.221 1.00 33.41 204 VAL B N 1
ATOM 3948 C CA . VAL B 1 204 ? 24.484 43.331 53.925 1.00 30.21 204 VAL B CA 1
ATOM 3949 C C . VAL B 1 204 ? 25.694 42.460 53.606 1.00 28.63 204 VAL B C 1
ATOM 3950 O O . VAL B 1 204 ? 26.595 42.272 54.416 1.00 28.44 204 VAL B O 1
ATOM 3954 N N . ASP B 1 205 ? 25.682 41.900 52.407 1.00 26.21 205 ASP B N 1
ATOM 3955 C CA . ASP B 1 205 ? 26.750 41.036 51.969 1.00 23.56 205 ASP B CA 1
ATOM 3956 C C . ASP B 1 205 ? 27.919 41.921 51.527 1.00 21.35 205 ASP B C 1
ATOM 3957 O O . ASP B 1 205 ? 27.969 42.385 50.396 1.00 16.53 205 ASP B O 1
ATOM 3962 N N . VAL B 1 206 ? 28.845 42.169 52.451 1.00 19.94 206 VAL B N 1
ATOM 3963 C CA . VAL B 1 206 ? 30.009 42.988 52.156 1.00 19.86 206 VAL B CA 1
ATOM 3964 C C . VAL B 1 206 ? 30.950 42.149 51.313 1.00 21.21 206 VAL B C 1
ATOM 3965 O O . VAL B 1 206 ? 31.542 41.184 51.807 1.00 21.98 206 VAL B O 1
ATOM 3969 N N . THR B 1 207 ? 31.111 42.506 50.049 1.00 18.47 207 THR B N 1
ATOM 3970 C CA . THR B 1 207 ? 31.951 41.675 49.215 1.00 19.20 207 THR B CA 1
ATOM 3971 C C . THR B 1 207 ? 33.142 42.383 48.590 1.00 18.95 207 THR B C 1
ATOM 3972 O O . THR B 1 207 ? 33.059 43.551 48.179 1.00 20.41 207 THR B O 1
ATOM 3976 N N . ALA B 1 208 ? 34.259 41.665 48.540 1.00 17.06 208 ALA B N 1
ATOM 3977 C CA . ALA B 1 208 ? 35.486 42.203 47.981 1.00 16.64 208 ALA B CA 1
ATOM 3978 C C . ALA B 1 208 ? 35.567 41.846 46.523 1.00 16.69 208 ALA B C 1
ATOM 3979 O O . ALA B 1 208 ? 35.774 40.688 46.188 1.00 18.52 208 ALA B O 1
ATOM 3981 N N . TYR B 1 209 ? 35.372 42.839 45.661 1.00 18.38 209 TYR B N 1
ATOM 3982 C CA . TYR B 1 209 ? 35.454 42.635 44.211 1.00 23.03 209 TYR B CA 1
ATOM 3983 C C . TYR B 1 209 ? 36.941 42.861 43.934 1.00 23.73 209 TYR B C 1
ATOM 3984 O O . TYR B 1 209 ? 37.354 43.956 43.530 1.00 25.28 209 TYR B O 1
ATOM 3993 N N . ALA B 1 210 ? 37.744 41.824 44.162 1.00 22.04 210 ALA B N 1
ATOM 3994 C CA . ALA B 1 210 ? 39.191 41.968 44.035 1.00 20.00 210 ALA B CA 1
ATOM 3995 C C . ALA B 1 210 ? 39.848 41.577 42.722 1.00 16.66 210 ALA B C 1
ATOM 3996 O O . ALA B 1 210 ? 39.273 40.867 41.921 1.00 14.53 210 ALA B O 1
ATOM 3998 N N . CYS B 1 211 ? 41.059 42.094 42.520 1.00 17.78 211 CYS B N 1
ATOM 3999 C CA . CYS B 1 211 ? 41.879 41.737 41.376 1.00 17.80 211 CYS B CA 1
ATOM 4000 C C . CYS B 1 211 ? 42.493 40.449 41.944 1.00 19.30 211 CYS B C 1
ATOM 4001 O O . CYS B 1 211 ? 43.169 40.467 42.969 1.00 19.65 211 CYS B O 1
ATOM 4004 N N . PHE B 1 212 ? 42.225 39.335 41.288 1.00 18.89 212 PHE B N 1
ATOM 4005 C CA . PHE B 1 212 ? 42.647 38.032 41.768 1.00 19.63 212 PHE B CA 1
ATOM 4006 C C . PHE B 1 212 ? 43.575 37.329 40.766 1.00 18.48 212 PHE B C 1
ATOM 4007 O O . PHE B 1 212 ? 43.358 37.370 39.562 1.00 18.85 212 PHE B O 1
ATOM 4015 N N . SER B 1 213 ? 44.634 36.714 41.270 1.00 20.99 213 SER B N 1
ATOM 4016 C CA . SER B 1 213 ? 45.550 35.975 40.408 1.00 22.61 213 SER B CA 1
ATOM 4017 C C . SER B 1 213 ? 46.189 34.857 41.210 1.00 21.94 213 SER B C 1
ATOM 4018 O O . SER B 1 213 ? 47.011 35.095 42.103 1.00 19.37 213 SER B O 1
ATOM 4021 N N . ILE B 1 214 ? 45.786 33.639 40.878 1.00 21.78 214 ILE B N 1
ATOM 4022 C CA . ILE B 1 214 ? 46.257 32.467 41.590 1.00 22.56 214 ILE B CA 1
ATOM 4023 C C . ILE B 1 214 ? 46.887 31.441 40.644 1.00 25.35 214 ILE B C 1
ATOM 4024 O O . ILE B 1 214 ? 46.423 31.240 39.524 1.00 25.93 214 ILE B O 1
ATOM 4029 N N . ASP B 1 215 ? 47.961 30.817 41.105 1.00 28.77 215 ASP B N 1
ATOM 4030 C CA . ASP B 1 215 ? 48.686 29.808 40.347 1.00 31.20 215 ASP B CA 1
ATOM 4031 C C . ASP B 1 215 ? 49.632 29.107 41.320 1.00 31.18 215 ASP B C 1
ATOM 4032 O O . ASP B 1 215 ? 49.973 29.672 42.350 1.00 30.23 215 ASP B O 1
ATOM 4037 N N . LYS B 1 216 ? 50.052 27.882 41.008 1.00 35.39 216 LYS B N 1
ATOM 4038 C CA . LYS B 1 216 ? 50.991 27.143 41.881 1.00 35.88 216 LYS B CA 1
ATOM 4039 C C . LYS B 1 216 ? 52.342 27.874 41.895 1.00 34.62 216 LYS B C 1
ATOM 4040 O O . LYS B 1 216 ? 53.090 27.818 42.872 1.00 33.12 216 LYS B O 1
ATOM 4046 N N . ASP B 1 217 ? 52.629 28.567 40.798 1.00 33.92 217 ASP B N 1
ATOM 4047 C CA . ASP B 1 217 ? 53.849 29.351 40.652 1.00 34.99 217 ASP B CA 1
ATOM 4048 C C . ASP B 1 217 ? 53.507 30.828 40.928 1.00 33.65 217 ASP B C 1
ATOM 4049 O O . ASP B 1 217 ? 52.896 31.510 40.093 1.00 32.57 217 ASP B O 1
ATOM 4054 N N . PRO B 1 218 ? 53.932 31.346 42.090 1.00 32.30 218 PRO B N 1
ATOM 4055 C CA . PRO B 1 218 ? 53.659 32.734 42.483 1.00 32.48 218 PRO B CA 1
ATOM 4056 C C . PRO B 1 218 ? 54.089 33.826 41.514 1.00 33.64 218 PRO B C 1
ATOM 4057 O O . PRO B 1 218 ? 53.386 34.823 41.357 1.00 35.39 218 PRO B O 1
ATOM 4061 N N . VAL B 1 219 ? 55.224 33.656 40.850 1.00 34.90 219 VAL B N 1
ATOM 4062 C CA . VAL B 1 219 ? 55.673 34.689 39.921 1.00 35.46 219 VAL B CA 1
ATOM 4063 C C . VAL B 1 219 ? 54.810 34.684 38.655 1.00 36.32 219 VAL B C 1
ATOM 4064 O O . VAL B 1 219 ? 54.632 35.710 37.999 1.00 37.68 219 VAL B O 1
ATOM 4068 N N . LYS B 1 220 ? 54.248 33.536 38.316 1.00 36.23 220 LYS B N 1
ATOM 4069 C CA . LYS B 1 220 ? 53.371 33.489 37.161 1.00 36.43 220 LYS B CA 1
ATOM 4070 C C . LYS B 1 220 ? 52.109 34.280 37.558 1.00 35.67 220 LYS B C 1
ATOM 4071 O O . LYS B 1 220 ? 51.514 35.006 36.747 1.00 35.32 220 LYS B O 1
ATOM 4077 N N . ALA B 1 221 ? 51.732 34.155 38.829 1.00 32.64 221 ALA B N 1
ATOM 4078 C CA . ALA B 1 221 ? 50.544 34.815 39.340 1.00 31.76 221 ALA B CA 1
ATOM 4079 C C . ALA B 1 221 ? 50.678 36.339 39.359 1.00 32.88 221 ALA B C 1
ATOM 4080 O O . ALA B 1 221 ? 49.796 37.063 38.863 1.00 29.90 221 ALA B O 1
ATOM 4082 N N . VAL B 1 222 ? 51.778 36.845 39.918 1.00 33.06 222 VAL B N 1
ATOM 4083 C CA . VAL B 1 222 ? 51.927 38.294 39.987 1.00 32.89 222 VAL B CA 1
ATOM 4084 C C . VAL B 1 222 ? 52.063 38.920 38.604 1.00 32.33 222 VAL B C 1
ATOM 4085 O O . VAL B 1 222 ? 51.538 39.997 38.369 1.00 32.52 222 VAL B O 1
ATOM 4089 N N . ASN B 1 223 ? 52.750 38.255 37.684 1.00 31.10 223 ASN B N 1
ATOM 4090 C CA . ASN B 1 223 ? 52.895 38.818 36.352 1.00 30.62 223 ASN B CA 1
ATOM 4091 C C . ASN B 1 223 ? 51.574 38.966 35.649 1.00 31.01 223 ASN B C 1
ATOM 4092 O O . ASN B 1 223 ? 51.381 39.925 34.898 1.00 32.79 223 ASN B O 1
ATOM 4097 N N . ALA B 1 224 ? 50.656 38.024 35.881 1.00 29.97 224 ALA B N 1
ATOM 4098 C CA . ALA B 1 224 ? 49.335 38.082 35.254 1.00 26.78 224 ALA B CA 1
ATOM 4099 C C . ALA B 1 224 ? 48.493 39.235 35.808 1.00 27.62 224 ALA B C 1
ATOM 4100 O O . ALA B 1 224 ? 47.552 39.723 35.151 1.00 28.51 224 ALA B O 1
ATOM 4102 N N . ALA B 1 225 ? 48.843 39.682 37.010 1.00 25.36 225 ALA B N 1
ATOM 4103 C CA . ALA B 1 225 ? 48.104 40.757 37.666 1.00 27.06 225 ALA B CA 1
ATOM 4104 C C . ALA B 1 225 ? 48.673 42.178 37.528 1.00 27.02 225 ALA B C 1
ATOM 4105 O O . ALA B 1 225 ? 47.974 43.151 37.815 1.00 26.20 225 ALA B O 1
ATOM 4107 N N . LYS B 1 226 ? 49.920 42.304 37.091 1.00 26.31 226 LYS B N 1
ATOM 4108 C CA . LYS B 1 226 ? 50.544 43.616 37.014 1.00 30.29 226 LYS B CA 1
ATOM 4109 C C . LYS B 1 226 ? 49.816 44.669 36.179 1.00 31.27 226 LYS B C 1
ATOM 4110 O O . LYS B 1 226 ? 49.562 45.773 36.649 1.00 29.46 226 LYS B O 1
ATOM 4116 N N . VAL B 1 227 ? 49.473 44.343 34.944 1.00 33.19 227 VAL B N 1
ATOM 4117 C CA . VAL B 1 227 ? 48.796 45.318 34.119 1.00 33.35 227 VAL B CA 1
ATOM 4118 C C . VAL B 1 227 ? 47.516 45.762 34.794 1.00 32.52 227 VAL B C 1
ATOM 4119 O O . VAL B 1 227 ? 47.228 46.958 34.839 1.00 33.67 227 VAL B O 1
ATOM 4123 N N . VAL B 1 228 ? 46.748 44.819 35.333 1.00 29.88 228 VAL B N 1
ATOM 4124 C CA . VAL B 1 228 ? 45.501 45.199 35.990 1.00 27.05 228 VAL B CA 1
ATOM 4125 C C . VAL B 1 228 ? 45.780 46.070 37.217 1.00 27.34 228 VAL B C 1
ATOM 4126 O O . VAL B 1 228 ? 45.106 47.087 37.437 1.00 28.70 228 VAL B O 1
ATOM 4130 N N . VAL B 1 229 ? 46.779 45.698 38.012 1.00 24.92 229 VAL B N 1
ATOM 4131 C CA . VAL B 1 229 ? 47.120 46.493 39.194 1.00 24.26 229 VAL B CA 1
ATOM 4132 C C . VAL B 1 229 ? 47.509 47.920 38.769 1.00 26.48 229 VAL B C 1
ATOM 4133 O O . VAL B 1 229 ? 47.210 48.888 39.476 1.00 24.31 229 VAL B O 1
ATOM 4137 N N . ALA B 1 230 ? 48.162 48.026 37.606 1.00 28.16 230 ALA B N 1
ATOM 4138 C CA . ALA B 1 230 ? 48.609 49.309 37.039 1.00 30.84 230 ALA B CA 1
ATOM 4139 C C . ALA B 1 230 ? 47.420 50.233 36.820 1.00 31.09 230 ALA B C 1
ATOM 4140 O O . ALA B 1 230 ? 47.435 51.374 37.266 1.00 32.39 230 ALA B O 1
ATOM 4142 N N . PHE B 1 231 ? 46.391 49.735 36.134 1.00 32.14 231 PHE B N 1
ATOM 4143 C CA . PHE B 1 231 ? 45.191 50.528 35.891 1.00 31.60 231 PHE B CA 1
ATOM 4144 C C . PHE B 1 231 ? 44.496 50.878 37.195 1.00 31.94 231 PHE B C 1
ATOM 4145 O O . PHE B 1 231 ? 43.916 51.952 37.321 1.00 32.56 231 PHE B O 1
ATOM 4153 N N . ILE B 1 232 ? 44.562 49.985 38.177 1.00 32.76 232 ILE B N 1
ATOM 4154 C CA . ILE B 1 232 ? 43.940 50.281 39.459 1.00 31.66 232 ILE B CA 1
ATOM 4155 C C . ILE B 1 232 ? 44.682 51.451 40.103 1.00 33.09 232 ILE B C 1
ATOM 4156 O O . ILE B 1 232 ? 44.056 52.403 40.570 1.00 32.62 232 ILE B O 1
ATOM 4161 N N . VAL B 1 233 ? 46.013 51.381 40.110 1.00 32.62 233 VAL B N 1
ATOM 4162 C CA . VAL B 1 233 ? 46.823 52.432 40.715 1.00 34.32 233 VAL B CA 1
ATOM 4163 C C . VAL B 1 233 ? 46.633 53.751 39.968 1.00 35.06 233 VAL B C 1
ATOM 4164 O O . VAL B 1 233 ? 46.566 54.822 40.575 1.00 34.15 233 VAL B O 1
ATOM 4168 N N . ALA B 1 234 ? 46.537 53.664 38.648 1.00 34.78 234 ALA B N 1
ATOM 4169 C CA . ALA B 1 234 ? 46.373 54.857 37.828 1.00 35.76 234 ALA B CA 1
ATOM 4170 C C . ALA B 1 234 ? 45.090 55.602 38.163 1.00 35.47 234 ALA B C 1
ATOM 4171 O O . ALA B 1 234 ? 45.046 56.833 38.078 1.00 35.81 234 ALA B O 1
ATOM 4173 N N . GLY B 1 235 ? 44.057 54.864 38.559 1.00 35.05 235 GLY B N 1
ATOM 4174 C CA . GLY B 1 235 ? 42.789 55.495 38.885 1.00 35.94 235 GLY B CA 1
ATOM 4175 C C . GLY B 1 235 ? 42.489 55.670 40.360 1.00 37.78 235 GLY B C 1
ATOM 4176 O O . GLY B 1 235 ? 41.397 56.089 40.720 1.00 38.82 235 GLY B O 1
ATOM 4177 N N . SER B 1 236 ? 43.444 55.360 41.226 1.00 40.39 236 SER B N 1
ATOM 4178 C CA . SER B 1 236 ? 43.220 55.477 42.663 1.00 42.69 236 SER B CA 1
ATOM 4179 C C . SER B 1 236 ? 43.355 56.899 43.186 1.00 44.07 236 SER B C 1
ATOM 4180 O O . SER B 1 236 ? 44.330 57.591 42.901 1.00 43.06 236 SER B O 1
ATOM 4183 N N . PRO B 1 237 ? 42.376 57.345 43.972 1.00 44.72 237 PRO B N 1
ATOM 4184 C CA . PRO B 1 237 ? 42.413 58.689 44.533 1.00 47.43 237 PRO B CA 1
ATOM 4185 C C . PRO B 1 237 ? 43.584 58.784 45.508 1.00 50.74 237 PRO B C 1
ATOM 4186 O O . PRO B 1 237 ? 43.886 57.821 46.215 1.00 51.57 237 PRO B O 1
ATOM 4190 N N . ASP B 1 238 ? 44.235 59.943 45.534 1.00 53.27 238 ASP B N 1
ATOM 4191 C CA . ASP B 1 238 ? 45.390 60.182 46.396 1.00 55.46 238 ASP B CA 1
ATOM 4192 C C . ASP B 1 238 ? 45.225 59.601 47.797 1.00 54.75 238 ASP B C 1
ATOM 4193 O O . ASP B 1 238 ? 46.159 59.004 48.358 1.00 53.42 238 ASP B O 1
ATOM 4198 N N . LEU B 1 239 ? 44.031 59.783 48.354 1.00 53.17 239 LEU B N 1
ATOM 4199 C CA . LEU B 1 239 ? 43.722 59.300 49.696 1.00 52.44 239 LEU B CA 1
ATOM 4200 C C . LEU B 1 239 ? 44.027 57.794 49.839 1.00 49.81 239 LEU B C 1
ATOM 4201 O O . LEU B 1 239 ? 44.607 57.357 50.835 1.00 47.46 239 LEU B O 1
ATOM 4206 N N . VAL B 1 240 ? 43.649 57.014 48.828 1.00 47.12 240 VAL B N 1
ATOM 4207 C CA . VAL B 1 240 ? 43.870 55.567 48.831 1.00 44.80 240 VAL B CA 1
ATOM 4208 C C . VAL B 1 240 ? 45.344 55.191 48.676 1.00 43.66 240 VAL B C 1
ATOM 4209 O O . VAL B 1 240 ? 45.856 54.340 49.407 1.00 41.17 240 VAL B O 1
ATOM 4213 N N . LEU B 1 241 ? 46.023 55.811 47.719 1.00 43.67 241 LEU B N 1
ATOM 4214 C CA . LEU B 1 241 ? 47.437 55.527 47.520 1.00 45.55 241 LEU B CA 1
ATOM 4215 C C . LEU B 1 241 ? 48.158 55.803 48.837 1.00 46.15 241 LEU B C 1
ATOM 4216 O O . LEU B 1 241 ? 49.023 55.046 49.266 1.00 45.82 241 LEU B O 1
ATOM 4221 N N . GLU B 1 242 ? 47.769 56.897 49.474 1.00 46.91 242 GLU B N 1
ATOM 4222 C CA . GLU B 1 242 ? 48.325 57.321 50.753 1.00 48.51 242 GLU B CA 1
ATOM 4223 C C . GLU B 1 242 ? 48.276 56.205 51.800 1.00 46.76 242 GLU B C 1
ATOM 4224 O O . GLU B 1 242 ? 49.287 55.839 52.405 1.00 46.07 242 GLU B O 1
ATOM 4230 N N . ARG B 1 243 ? 47.064 55.703 52.010 1.00 43.89 243 ARG B N 1
ATOM 4231 C CA . ARG B 1 243 ? 46.736 54.637 52.949 1.00 39.99 243 ARG B CA 1
ATOM 4232 C C . ARG B 1 243 ? 47.645 53.397 52.834 1.00 37.71 243 ARG B C 1
ATOM 4233 O O . ARG B 1 243 ? 47.893 52.701 53.819 1.00 36.73 243 ARG B O 1
ATOM 4241 N N . HIS B 1 244 ? 48.138 53.129 51.629 1.00 35.01 244 HIS B N 1
ATOM 4242 C CA . HIS B 1 244 ? 48.999 51.978 51.391 1.00 34.01 244 HIS B CA 1
ATOM 4243 C C . HIS B 1 244 ? 50.475 52.336 51.254 1.00 33.40 244 HIS B C 1
ATOM 4244 O O . HIS B 1 244 ? 51.297 51.502 50.888 1.00 33.23 244 HIS B O 1
ATOM 4251 N N . GLY B 1 245 ? 50.809 53.578 51.564 1.00 34.49 245 GLY B N 1
ATOM 4252 C CA . GLY B 1 245 ? 52.188 54.011 51.479 1.00 37.35 245 GLY B CA 1
ATOM 4253 C C . GLY B 1 245 ? 52.743 53.879 50.077 1.00 39.57 245 GLY B C 1
ATOM 4254 O O . GLY B 1 245 ? 53.833 53.340 49.864 1.00 43.10 245 GLY B O 1
ATOM 4255 N N . ILE B 1 246 ? 51.983 54.360 49.109 1.00 39.02 246 ILE B N 1
ATOM 4256 C CA . ILE B 1 246 ? 52.402 54.303 47.724 1.00 39.98 246 ILE B CA 1
ATOM 4257 C C . ILE B 1 246 ? 52.550 55.732 47.238 1.00 42.83 246 ILE B C 1
ATOM 4258 O O . ILE B 1 246 ? 51.565 56.480 47.186 1.00 42.11 246 ILE B O 1
ATOM 4263 N N . PRO B 1 247 ? 53.787 56.131 46.884 1.00 44.91 247 PRO B N 1
ATOM 4264 C CA . PRO B 1 247 ? 54.093 57.482 46.400 1.00 47.00 247 PRO B CA 1
ATOM 4265 C C . PRO B 1 247 ? 53.041 57.924 45.406 1.00 50.18 247 PRO B C 1
ATOM 4266 O O . PRO B 1 247 ? 52.873 57.302 44.360 1.00 52.27 247 PRO B O 1
ATOM 4270 N N . VAL B 1 248 ? 52.321 58.989 45.738 1.00 53.31 248 VAL B N 1
ATOM 4271 C CA . VAL B 1 248 ? 51.267 59.487 44.860 1.00 56.72 248 VAL B CA 1
ATOM 4272 C C . VAL B 1 248 ? 51.826 59.868 43.471 1.00 58.51 248 VAL B C 1
ATOM 4273 O O . VAL B 1 248 ? 51.088 59.965 42.489 1.00 59.09 248 VAL B O 1
ATOM 4277 N N . GLU B 1 249 ? 53.140 60.053 43.399 1.00 60.48 249 GLU B N 1
ATOM 4278 C CA . GLU B 1 249 ? 53.822 60.399 42.157 1.00 62.45 249 GLU B CA 1
ATOM 4279 C C . GLU B 1 249 ? 53.845 59.199 41.222 1.00 62.83 249 GLU B C 1
ATOM 4280 O O . GLU B 1 249 ? 53.917 59.349 39.995 1.00 64.28 249 GLU B O 1
ATOM 4286 N N . ALA B 1 250 ? 53.813 58.007 41.812 1.00 61.39 250 ALA B N 1
ATOM 4287 C CA . ALA B 1 250 ? 53.838 56.772 41.040 1.00 59.92 250 ALA B CA 1
ATOM 4288 C C . ALA B 1 250 ? 52.617 56.677 40.128 1.00 58.35 250 ALA B C 1
ATOM 4289 O O . ALA B 1 250 ? 52.681 56.063 39.061 1.00 57.64 250 ALA B O 1
ATOM 4291 N N . LYS B 1 251 ? 51.517 57.297 40.550 1.00 57.11 251 LYS B N 1
ATOM 4292 C CA . LYS B 1 251 ? 50.277 57.282 39.776 1.00 57.55 251 LYS B CA 1
ATOM 4293 C C . LYS B 1 251 ? 50.444 57.965 38.419 1.00 59.30 251 LYS B C 1
ATOM 4294 O O . LYS B 1 251 ? 49.941 57.487 37.396 1.00 58.78 251 LYS B O 1
ATOM 4300 N N . SER B 1 252 ? 51.161 59.084 38.417 1.00 60.71 252 SER B N 1
ATOM 4301 C CA . SER B 1 252 ? 51.401 59.848 37.197 1.00 60.91 252 SER B CA 1
ATOM 4302 C C . SER B 1 252 ? 52.369 59.073 36.322 1.00 58.99 252 SER B C 1
ATOM 4303 O O . SER B 1 252 ? 52.196 58.957 35.105 1.00 58.27 252 SER B O 1
ATOM 4306 N N . GLN B 1 253 ? 53.401 58.554 36.970 1.00 56.90 253 GLN B N 1
ATOM 4307 C CA . GLN B 1 253 ? 54.431 57.787 36.289 1.00 56.64 253 GLN B CA 1
ATOM 4308 C C . GLN B 1 253 ? 53.825 56.600 35.546 1.00 54.45 253 GLN B C 1
ATOM 4309 O O . GLN B 1 253 ? 54.211 56.299 34.412 1.00 53.54 253 GLN B O 1
ATOM 4315 N N . ILE B 1 254 ? 52.878 55.933 36.203 1.00 51.86 254 ILE B N 1
ATOM 4316 C CA . ILE B 1 254 ? 52.198 54.775 35.638 1.00 48.92 254 ILE B CA 1
ATOM 4317 C C . ILE B 1 254 ? 51.172 55.222 34.618 1.00 49.30 254 ILE B C 1
ATOM 4318 O O . ILE B 1 254 ? 51.019 54.590 33.579 1.00 49.29 254 ILE B O 1
ATOM 4323 N N . GLY B 1 255 ? 50.471 56.313 34.911 1.00 50.72 255 GLY B N 1
ATOM 4324 C CA . GLY B 1 255 ? 49.473 56.809 33.977 1.00 52.89 255 GLY B CA 1
ATOM 4325 C C . GLY B 1 255 ? 50.157 57.182 32.677 1.00 55.39 255 GLY B C 1
ATOM 4326 O O . GLY B 1 255 ? 49.619 56.989 31.587 1.00 56.56 255 GLY B O 1
ATOM 4327 N N . ALA B 1 256 ? 51.366 57.720 32.808 1.00 56.27 256 ALA B N 1
ATOM 4328 C CA . ALA B 1 256 ? 52.166 58.118 31.669 1.00 56.04 256 ALA B CA 1
ATOM 4329 C C . ALA B 1 256 ? 52.461 56.884 30.832 1.00 56.92 256 ALA B C 1
ATOM 4330 O O . ALA B 1 256 ? 52.076 56.814 29.661 1.00 58.15 256 ALA B O 1
ATOM 4332 N N . ALA B 1 257 ? 53.136 55.911 31.447 1.00 56.14 257 ALA B N 1
ATOM 4333 C CA . ALA B 1 257 ? 53.512 54.672 30.777 1.00 54.74 257 ALA B CA 1
ATOM 4334 C C . ALA B 1 257 ? 52.313 54.015 30.101 1.00 55.84 257 ALA B C 1
ATOM 4335 O O . ALA B 1 257 ? 52.440 53.436 29.024 1.00 55.52 257 ALA B O 1
ATOM 4337 N N . ILE B 1 258 ? 51.146 54.107 30.729 1.00 56.08 258 ILE B N 1
ATOM 4338 C CA . ILE B 1 258 ? 49.947 53.523 30.155 1.00 56.93 258 ILE B CA 1
ATOM 4339 C C . ILE B 1 258 ? 49.512 54.321 28.929 1.00 58.36 258 ILE B C 1
ATOM 4340 O O . ILE B 1 258 ? 49.067 53.757 27.923 1.00 57.55 258 ILE B O 1
ATOM 4345 N N . ALA B 1 259 ? 49.639 55.638 29.029 1.00 59.92 259 ALA B N 1
ATOM 4346 C CA . ALA B 1 259 ? 49.266 56.534 27.943 1.00 62.26 259 ALA B CA 1
ATOM 4347 C C . ALA B 1 259 ? 50.113 56.221 26.716 1.00 63.67 259 ALA B C 1
ATOM 4348 O O . ALA B 1 259 ? 49.612 56.165 25.598 1.00 64.27 259 ALA B O 1
ATOM 4350 N N . LYS B 1 260 ? 51.404 56.012 26.942 1.00 65.37 260 LYS B N 1
ATOM 4351 C CA . LYS B 1 260 ? 52.338 55.700 25.871 1.00 64.67 260 LYS B CA 1
ATOM 4352 C C . LYS B 1 260 ? 52.272 54.223 25.506 1.00 64.15 260 LYS B C 1
ATOM 4353 O O . LYS B 1 260 ? 52.906 53.790 24.545 1.00 64.63 260 LYS B O 1
ATOM 4359 N N . GLY B 1 261 ? 51.501 53.450 26.269 1.00 62.91 261 GLY B N 1
ATOM 4360 C CA . GLY B 1 261 ? 51.393 52.028 25.997 1.00 61.37 261 GLY B CA 1
ATOM 4361 C C . GLY B 1 261 ? 52.709 51.312 26.262 1.00 60.25 261 GLY B C 1
ATOM 4362 O O . GLY B 1 261 ? 52.989 50.261 25.687 1.00 59.07 261 GLY B O 1
ATOM 4363 N N . ASP B 1 262 ? 53.519 51.895 27.139 1.00 58.81 262 ASP B N 1
ATOM 4364 C CA . ASP B 1 262 ? 54.812 51.331 27.505 1.00 58.25 262 ASP B CA 1
ATOM 4365 C C . ASP B 1 262 ? 54.618 50.269 28.602 1.00 57.67 262 ASP B C 1
ATOM 4366 O O . ASP B 1 262 ? 55.070 50.414 29.741 1.00 56.17 262 ASP B O 1
ATOM 4371 N N . PHE B 1 263 ? 53.925 49.194 28.245 1.00 57.38 263 PHE B N 1
ATOM 4372 C CA . PHE B 1 263 ? 53.670 48.112 29.188 1.00 55.99 263 PHE B CA 1
ATOM 4373 C C . PHE B 1 263 ? 54.981 47.428 29.597 1.00 55.25 263 PHE B C 1
ATOM 4374 O O . PHE B 1 263 ? 55.030 46.691 30.588 1.00 55.60 263 PHE B O 1
ATOM 4382 N N . GLY B 1 264 ? 56.042 47.691 28.837 1.00 53.01 264 GLY B N 1
ATOM 4383 C CA . GLY B 1 264 ? 57.333 47.111 29.146 1.00 51.05 264 GLY B CA 1
ATOM 4384 C C . GLY B 1 264 ? 57.847 47.735 30.420 1.00 50.30 264 GLY B C 1
ATOM 4385 O O . GLY B 1 264 ? 58.604 47.120 31.171 1.00 51.39 264 GLY B O 1
ATOM 4386 N N . ALA B 1 265 ? 57.426 48.971 30.662 1.00 49.17 265 ALA B N 1
ATOM 4387 C CA . ALA B 1 265 ? 57.831 49.693 31.862 1.00 47.85 265 ALA B CA 1
ATOM 4388 C C . ALA B 1 265 ? 57.023 49.149 33.035 1.00 46.59 265 ALA B C 1
ATOM 4389 O O . ALA B 1 265 ? 57.561 48.908 34.121 1.00 46.75 265 ALA B O 1
ATOM 4391 N N . LEU B 1 266 ? 55.729 48.951 32.799 1.00 43.95 266 LEU B N 1
ATOM 4392 C CA . LEU B 1 266 ? 54.840 48.429 33.820 1.00 43.03 266 LEU B CA 1
ATOM 4393 C C . LEU B 1 266 ? 55.368 47.101 34.355 1.00 42.92 266 LEU B C 1
ATOM 4394 O O . LEU B 1 266 ? 55.461 46.894 35.574 1.00 42.75 266 LEU B O 1
ATOM 4399 N N . MET B 1 267 ? 55.726 46.208 33.439 1.00 41.93 267 MET B N 1
ATOM 4400 C CA . MET B 1 267 ? 56.239 44.902 33.814 1.00 41.88 267 MET B CA 1
ATOM 4401 C C . MET B 1 267 ? 57.657 45.045 34.344 1.00 44.16 267 MET B C 1
ATOM 4402 O O . MET B 1 267 ? 58.083 44.292 35.226 1.00 45.76 267 MET B O 1
ATOM 4407 N N . GLY B 1 268 ? 58.383 46.024 33.804 1.00 44.90 268 GLY B N 1
ATOM 4408 C CA . GLY B 1 268 ? 59.771 46.251 34.186 1.00 43.39 268 GLY B CA 1
ATOM 4409 C C . GLY B 1 268 ? 60.114 46.772 35.572 1.00 42.84 268 GLY B C 1
ATOM 4410 O O . GLY B 1 268 ? 61.288 46.794 35.934 1.00 44.41 268 GLY B O 1
ATOM 4411 N N . GLY B 1 269 ? 59.123 47.201 36.347 1.00 41.39 269 GLY B N 1
ATOM 4412 C CA . GLY B 1 269 ? 59.412 47.701 37.677 1.00 38.09 269 GLY B CA 1
ATOM 4413 C C . GLY B 1 269 ? 58.479 48.791 38.169 1.00 37.93 269 GLY B C 1
ATOM 4414 O O . GLY B 1 269 ? 58.457 49.083 39.358 1.00 40.11 269 GLY B O 1
ATOM 4415 N N . LEU B 1 270 ? 57.721 49.407 37.264 1.00 35.91 270 LEU B N 1
ATOM 4416 C CA . LEU B 1 270 ? 56.774 50.458 37.627 1.00 33.50 270 LEU B CA 1
ATOM 4417 C C . LEU B 1 270 ? 55.731 49.932 38.643 1.00 33.58 270 LEU B C 1
ATOM 4418 O O . LEU B 1 270 ? 55.397 50.606 39.614 1.00 33.87 270 LEU B O 1
ATOM 4423 N N . VAL B 1 271 ? 55.208 48.734 38.412 1.00 32.12 271 VAL B N 1
ATOM 4424 C CA . VAL B 1 271 ? 54.264 48.145 39.341 1.00 30.76 271 VAL B CA 1
ATOM 4425 C C . VAL B 1 271 ? 55.142 47.496 40.417 1.00 30.53 271 VAL B C 1
ATOM 4426 O O . VAL B 1 271 ? 55.809 46.477 40.189 1.00 27.47 271 VAL B O 1
ATOM 4430 N N . THR B 1 272 ? 55.153 48.119 41.588 1.00 29.69 272 THR B N 1
ATOM 4431 C CA . THR B 1 272 ? 55.985 47.644 42.667 1.00 30.11 272 THR B CA 1
ATOM 4432 C C . THR B 1 272 ? 55.319 46.526 43.430 1.00 32.88 272 THR B C 1
ATOM 4433 O O . THR B 1 272 ? 54.116 46.295 43.302 1.00 35.19 272 THR B O 1
ATOM 4437 N N . PRO B 1 273 ? 56.102 45.782 44.213 1.00 33.91 273 PRO B N 1
ATOM 4438 C CA . PRO B 1 273 ? 55.493 44.695 44.982 1.00 31.84 273 PRO B CA 1
ATOM 4439 C C . PRO B 1 273 ? 54.506 45.250 46.002 1.00 30.40 273 PRO B C 1
ATOM 4440 O O . PRO B 1 273 ? 53.578 44.567 46.427 1.00 30.13 273 PRO B O 1
ATOM 4444 N N . GLN B 1 274 ? 54.698 46.501 46.388 1.00 30.56 274 GLN B N 1
ATOM 4445 C CA . GLN B 1 274 ? 53.791 47.111 47.343 1.00 31.72 274 GLN B CA 1
ATOM 4446 C C . GLN B 1 274 ? 52.442 47.341 46.699 1.00 30.89 274 GLN B C 1
ATOM 4447 O O . GLN B 1 274 ? 51.414 47.145 47.352 1.00 31.88 274 GLN B O 1
ATOM 4453 N N . MET B 1 275 ? 52.439 47.762 45.433 1.00 28.04 275 MET B N 1
ATOM 4454 C CA . MET B 1 275 ? 51.189 48.001 44.728 1.00 27.40 275 MET B CA 1
ATOM 4455 C C . MET B 1 275 ? 50.445 46.688 44.597 1.00 25.85 275 MET B C 1
ATOM 4456 O O . MET B 1 275 ? 49.234 46.622 44.801 1.00 25.98 275 MET B O 1
ATOM 4461 N N . ILE B 1 276 ? 51.186 45.633 44.284 1.00 23.70 276 ILE B N 1
ATOM 4462 C CA . ILE B 1 276 ? 50.593 44.321 44.109 1.00 23.07 276 ILE B CA 1
ATOM 4463 C C . ILE B 1 276 ? 49.995 43.804 45.405 1.00 24.26 276 ILE B C 1
ATOM 4464 O O . ILE B 1 276 ? 48.913 43.213 45.417 1.00 25.62 276 ILE B O 1
ATOM 4469 N N . GLU B 1 277 ? 50.686 44.041 46.507 1.00 24.84 277 GLU B N 1
ATOM 4470 C CA . GLU B 1 277 ? 50.181 43.611 47.784 1.00 25.33 277 GLU B CA 1
ATOM 4471 C C . GLU B 1 277 ? 48.976 44.425 48.231 1.00 24.63 277 GLU B C 1
ATOM 4472 O O . GLU B 1 277 ? 48.130 43.925 48.958 1.00 24.04 277 GLU B O 1
ATOM 4478 N N . ALA B 1 278 ? 48.877 45.680 47.819 1.00 22.84 278 ALA B N 1
ATOM 4479 C CA . ALA B 1 278 ? 47.741 46.465 48.273 1.00 20.90 278 ALA B CA 1
ATOM 4480 C C . ALA B 1 278 ? 46.522 46.373 47.368 1.00 21.98 278 ALA B C 1
ATOM 4481 O O . ALA B 1 278 ? 45.388 46.481 47.846 1.00 23.03 278 ALA B O 1
ATOM 4483 N N . PHE B 1 279 ? 46.734 46.135 46.076 1.00 20.44 279 PHE B N 1
ATOM 4484 C CA . PHE B 1 279 ? 45.613 46.163 45.158 1.00 21.07 279 PHE B CA 1
ATOM 4485 C C . PHE B 1 279 ? 45.197 44.859 44.509 1.00 22.17 279 PHE B C 1
ATOM 4486 O O . PHE B 1 279 ? 44.400 44.854 43.570 1.00 20.73 279 PHE B O 1
ATOM 4494 N N . SER B 1 280 ? 45.706 43.747 45.023 1.00 21.02 280 SER B N 1
ATOM 4495 C CA . SER B 1 280 ? 45.336 42.472 44.450 1.00 20.02 280 SER B CA 1
ATOM 4496 C C . SER B 1 280 ? 45.517 41.342 45.450 1.00 20.62 280 SER B C 1
ATOM 4497 O O . SER B 1 280 ? 46.250 41.470 46.425 1.00 21.44 280 SER B O 1
ATOM 4500 N N . ILE B 1 281 ? 44.805 40.253 45.217 1.00 20.00 281 ILE B N 1
ATOM 4501 C CA . ILE B 1 281 ? 44.919 39.076 46.039 1.00 21.07 281 ILE B CA 1
ATOM 4502 C C . ILE B 1 281 ? 45.622 38.116 45.103 1.00 23.43 281 ILE B C 1
ATOM 4503 O O . ILE B 1 281 ? 44.990 37.533 44.223 1.00 24.17 281 ILE B O 1
ATOM 4508 N N . CYS B 1 282 ? 46.929 37.957 45.240 1.00 27.08 282 CYS B N 1
ATOM 4509 C CA . CYS B 1 282 ? 47.573 37.017 44.348 1.00 29.51 282 CYS B CA 1
ATOM 4510 C C . CYS B 1 282 ? 48.747 36.270 44.929 1.00 27.90 282 CYS B C 1
ATOM 4511 O O . CYS B 1 282 ? 49.292 36.647 45.957 1.00 28.39 282 CYS B O 1
ATOM 4514 N N . GLY B 1 283 ? 49.096 35.178 44.254 1.00 26.76 283 GLY B N 1
ATOM 4515 C CA . GLY B 1 283 ? 50.194 34.331 44.656 1.00 24.34 283 GLY B CA 1
ATOM 4516 C C . GLY B 1 283 ? 49.752 32.888 44.564 1.00 25.48 283 GLY B C 1
ATOM 4517 O O . GLY B 1 283 ? 48.999 32.523 43.654 1.00 25.48 283 GLY B O 1
ATOM 4518 N N . THR B 1 284 ? 50.206 32.071 45.515 1.00 25.53 284 THR B N 1
ATOM 4519 C CA . THR B 1 284 ? 49.870 30.655 45.563 1.00 27.63 284 THR B CA 1
ATOM 4520 C C . THR B 1 284 ? 48.590 30.507 46.352 1.00 28.14 284 THR B C 1
ATOM 4521 O O . THR B 1 284 ? 48.102 31.477 46.935 1.00 27.55 284 THR B O 1
ATOM 4525 N N . PRO B 1 285 ? 48.019 29.296 46.380 1.00 28.23 285 PRO B N 1
ATOM 4526 C CA . PRO B 1 285 ? 46.788 29.145 47.155 1.00 29.29 285 PRO B CA 1
ATOM 4527 C C . PRO B 1 285 ? 46.957 29.575 48.622 1.00 30.43 285 PRO B C 1
ATOM 4528 O O . PRO B 1 285 ? 46.039 30.161 49.203 1.00 32.56 285 PRO B O 1
ATOM 4532 N N . ASP B 1 286 ? 48.121 29.310 49.219 1.00 32.66 286 ASP B N 1
ATOM 4533 C CA . ASP B 1 286 ? 48.341 29.705 50.611 1.00 34.41 286 ASP B CA 1
ATOM 4534 C C . ASP B 1 286 ? 48.337 31.223 50.759 1.00 33.21 286 ASP B C 1
ATOM 4535 O O . ASP B 1 286 ? 47.689 31.781 51.651 1.00 32.35 286 ASP B O 1
ATOM 4540 N N . ASP B 1 287 ? 49.059 31.899 49.882 1.00 31.69 287 ASP B N 1
ATOM 4541 C CA . ASP B 1 287 ? 49.074 33.341 49.946 1.00 32.29 287 ASP B CA 1
ATOM 4542 C C . ASP B 1 287 ? 47.643 33.879 49.884 1.00 29.91 287 ASP B C 1
ATOM 4543 O O . ASP B 1 287 ? 47.245 34.709 50.707 1.00 30.14 287 ASP B O 1
ATOM 4548 N N . CYS B 1 288 ? 46.867 33.380 48.928 1.00 25.95 288 CYS B N 1
ATOM 4549 C CA . CYS B 1 288 ? 45.500 33.837 48.753 1.00 23.57 288 CYS B CA 1
ATOM 4550 C C . CYS B 1 288 ? 44.622 33.528 49.958 1.00 24.50 288 CYS B C 1
ATOM 4551 O O . CYS B 1 288 ? 43.769 34.340 50.337 1.00 20.87 288 CYS B O 1
ATOM 4554 N N . MET B 1 289 ? 44.820 32.354 50.551 1.00 24.33 289 MET B N 1
ATOM 4555 C CA . MET B 1 289 ? 44.046 31.958 51.714 1.00 28.70 289 MET B CA 1
ATOM 4556 C C . MET B 1 289 ? 44.284 32.935 52.867 1.00 29.17 289 MET B C 1
ATOM 4557 O O . MET B 1 289 ? 43.333 33.355 53.540 1.00 28.12 289 MET B O 1
ATOM 4562 N N . LYS B 1 290 ? 45.551 33.292 53.094 1.00 27.53 290 LYS B N 1
ATOM 4563 C CA . LYS B 1 290 ? 45.892 34.206 54.182 1.00 28.33 290 LYS B CA 1
ATOM 4564 C C . LYS B 1 290 ? 45.160 35.510 54.007 1.00 24.00 290 LYS B C 1
ATOM 4565 O O . LYS B 1 290 ? 44.466 35.959 54.920 1.00 22.80 290 LYS B O 1
ATOM 4571 N N . ARG B 1 291 ? 45.300 36.105 52.829 1.00 19.07 291 ARG B N 1
ATOM 4572 C CA . ARG B 1 291 ? 44.621 37.346 52.547 1.00 18.87 291 ARG B CA 1
ATOM 4573 C C . ARG B 1 291 ? 43.103 37.213 52.740 1.00 19.78 291 ARG B C 1
ATOM 4574 O O . ARG B 1 291 ? 42.481 38.077 53.356 1.00 20.16 291 ARG B O 1
ATOM 4582 N N . ILE B 1 292 ? 42.509 36.133 52.226 1.00 18.49 292 ILE B N 1
ATOM 4583 C CA . ILE B 1 292 ? 41.074 35.915 52.368 1.00 18.15 292 ILE B CA 1
ATOM 4584 C C . ILE B 1 292 ? 40.643 35.866 53.831 1.00 18.90 292 ILE B C 1
ATOM 4585 O O . ILE B 1 292 ? 39.647 36.476 54.206 1.00 18.26 292 ILE B O 1
ATOM 4590 N N . LYS B 1 293 ? 41.389 35.158 54.667 1.00 21.42 293 LYS B N 1
ATOM 4591 C CA . LYS B 1 293 ? 41.024 35.088 56.079 1.00 24.26 293 LYS B CA 1
ATOM 4592 C C . LYS B 1 293 ? 41.200 36.430 56.793 1.00 24.76 293 LYS B C 1
ATOM 4593 O O . LYS B 1 293 ? 40.470 36.721 57.744 1.00 25.71 293 LYS B O 1
ATOM 4599 N N . ASP B 1 294 ? 42.137 37.255 56.322 1.00 23.41 294 ASP B N 1
ATOM 4600 C CA . ASP B 1 294 ? 42.315 38.580 56.893 1.00 25.38 294 ASP B CA 1
ATOM 4601 C C . ASP B 1 294 ? 41.060 39.390 56.613 1.00 24.29 294 ASP B C 1
ATOM 4602 O O . ASP B 1 294 ? 40.532 40.063 57.494 1.00 24.51 294 ASP B O 1
ATOM 4607 N N . LEU B 1 295 ? 40.590 39.320 55.371 1.00 23.25 295 LEU B N 1
ATOM 4608 C CA . LEU B 1 295 ? 39.393 40.039 54.949 1.00 22.17 295 LEU B CA 1
ATOM 4609 C C . LEU B 1 295 ? 38.178 39.554 55.721 1.00 22.86 295 LEU B C 1
ATOM 4610 O O . LEU B 1 295 ? 37.319 40.351 56.093 1.00 21.73 295 LEU B O 1
ATOM 4615 N N . GLU B 1 296 ? 38.117 38.245 55.964 1.00 22.32 296 GLU B N 1
ATOM 4616 C CA . GLU B 1 296 ? 37.020 37.662 56.706 1.00 23.80 296 GLU B CA 1
ATOM 4617 C C . GLU B 1 296 ? 36.952 38.263 58.117 1.00 24.98 296 GLU B C 1
ATOM 4618 O O . GLU B 1 296 ? 35.871 38.627 58.595 1.00 23.35 296 GLU B O 1
ATOM 4624 N N . ALA B 1 297 ? 38.110 38.378 58.766 1.00 24.56 297 ALA B N 1
ATOM 4625 C CA . ALA B 1 297 ? 38.194 38.930 60.119 1.00 27.36 297 ALA B CA 1
ATOM 4626 C C . ALA B 1 297 ? 37.736 40.392 60.203 1.00 27.91 297 ALA B C 1
ATOM 4627 O O . ALA B 1 297 ? 37.264 40.838 61.240 1.00 28.52 297 ALA B O 1
ATOM 4629 N N . ILE B 1 298 ? 37.890 41.126 59.109 1.00 27.53 298 ILE B N 1
ATOM 4630 C CA . ILE B 1 298 ? 37.489 42.523 59.025 1.00 26.79 298 ILE B CA 1
ATOM 4631 C C . ILE B 1 298 ? 35.990 42.632 58.735 1.00 25.78 298 ILE B C 1
ATOM 4632 O O . ILE B 1 298 ? 35.433 43.722 58.772 1.00 27.75 298 ILE B O 1
ATOM 4637 N N . GLY B 1 299 ? 35.327 41.516 58.441 1.00 23.51 299 GLY B N 1
ATOM 4638 C CA . GLY B 1 299 ? 33.904 41.592 58.123 1.00 21.51 299 GLY B CA 1
ATOM 4639 C C . GLY B 1 299 ? 33.465 41.352 56.671 1.00 19.86 299 GLY B C 1
ATOM 4640 O O . GLY B 1 299 ? 32.306 41.573 56.364 1.00 19.45 299 GLY B O 1
ATOM 4641 N N . VAL B 1 300 ? 34.373 40.931 55.779 1.00 19.66 300 VAL B N 1
ATOM 4642 C CA . VAL B 1 300 ? 34.021 40.626 54.380 1.00 19.68 300 VAL B CA 1
ATOM 4643 C C . VAL B 1 300 ? 33.276 39.275 54.376 1.00 19.93 300 VAL B C 1
ATOM 4644 O O . VAL B 1 300 ? 33.710 38.314 55.005 1.00 18.65 300 VAL B O 1
ATOM 4648 N N . THR B 1 301 ? 32.160 39.199 53.664 1.00 18.64 301 THR B N 1
ATOM 4649 C CA . THR B 1 301 ? 31.369 37.980 53.656 1.00 15.53 301 THR B CA 1
ATOM 4650 C C . THR B 1 301 ? 31.367 37.286 52.301 1.00 15.70 301 THR B C 1
ATOM 4651 O O . THR B 1 301 ? 30.976 36.122 52.185 1.00 19.75 301 THR B O 1
ATOM 4655 N N . GLN B 1 302 ? 31.795 37.992 51.268 1.00 14.42 302 GLN B N 1
ATOM 4656 C CA . GLN B 1 302 ? 31.921 37.379 49.959 1.00 14.79 302 GLN B CA 1
ATOM 4657 C C . GLN B 1 302 ? 33.204 37.857 49.293 1.00 13.36 302 GLN B C 1
ATOM 4658 O O . GLN B 1 302 ? 33.525 39.040 49.296 1.00 12.88 302 GLN B O 1
ATOM 4664 N N . ILE B 1 303 ? 33.944 36.926 48.725 1.00 13.88 303 ILE B N 1
ATOM 4665 C CA . ILE B 1 303 ? 35.141 37.290 47.997 1.00 14.87 303 ILE B CA 1
ATOM 4666 C C . ILE B 1 303 ? 34.918 36.949 46.536 1.00 15.82 303 ILE B C 1
ATOM 4667 O O . ILE B 1 303 ? 34.496 35.836 46.209 1.00 19.58 303 ILE B O 1
ATOM 4672 N N . VAL B 1 304 ? 35.144 37.920 45.662 1.00 12.89 304 VAL B N 1
ATOM 4673 C CA . VAL B 1 304 ? 34.979 37.690 44.244 1.00 12.39 304 VAL B CA 1
ATOM 4674 C C . VAL B 1 304 ? 36.339 37.644 43.577 1.00 13.43 304 VAL B C 1
ATOM 4675 O O . VAL B 1 304 ? 37.147 38.522 43.781 1.00 11.91 304 VAL B O 1
ATOM 4679 N N . ALA B 1 305 ? 36.588 36.616 42.774 1.00 15.17 305 ALA B N 1
ATOM 4680 C CA . ALA B 1 305 ? 37.850 36.530 42.052 1.00 14.24 305 ALA B CA 1
ATOM 4681 C C . ALA B 1 305 ? 37.656 37.310 40.762 1.00 15.21 305 ALA B C 1
ATOM 4682 O O . ALA B 1 305 ? 37.067 36.820 39.789 1.00 15.89 305 ALA B O 1
ATOM 4684 N N . GLY B 1 306 ? 38.122 38.552 40.780 1.00 15.94 306 GLY B N 1
ATOM 4685 C CA . GLY B 1 306 ? 38.023 39.402 39.609 1.00 16.13 306 GLY B CA 1
ATOM 4686 C C . GLY B 1 306 ? 39.242 39.230 38.713 1.00 17.71 306 GLY B C 1
ATOM 4687 O O . GLY B 1 306 ? 40.231 38.603 39.102 1.00 15.69 306 GLY B O 1
ATOM 4688 N N . SER B 1 307 ? 39.174 39.789 37.510 1.00 18.58 307 SER B N 1
ATOM 4689 C CA . SER B 1 307 ? 40.263 39.684 36.550 1.00 22.61 307 SER B CA 1
ATOM 4690 C C . SER B 1 307 ? 41.641 39.905 37.171 1.00 23.31 307 SER B C 1
ATOM 4691 O O . SER B 1 307 ? 41.826 40.783 38.010 1.00 24.98 307 SER B O 1
ATOM 4694 N N . PRO B 1 308 ? 42.646 39.154 36.712 1.00 23.27 308 PRO B N 1
ATOM 4695 C CA . PRO B 1 308 ? 42.602 38.132 35.670 1.00 23.26 308 PRO B CA 1
ATOM 4696 C C . PRO B 1 308 ? 42.152 36.745 36.135 1.00 23.58 308 PRO B C 1
ATOM 4697 O O . PRO B 1 308 ? 41.962 35.852 35.307 1.00 24.10 308 PRO B O 1
ATOM 4701 N N . ILE B 1 309 ? 41.971 36.588 37.448 1.00 22.90 309 ILE B N 1
ATOM 4702 C CA . ILE B 1 309 ? 41.605 35.313 38.090 1.00 21.70 309 ILE B CA 1
ATOM 4703 C C . ILE B 1 309 ? 42.877 34.466 38.246 1.00 21.85 309 ILE B C 1
ATOM 4704 O O . ILE B 1 309 ? 43.108 33.869 39.294 1.00 22.09 309 ILE B O 1
ATOM 4709 N N . GLY B 1 310 ? 43.706 34.452 37.207 1.00 20.54 310 GLY B N 1
ATOM 4710 C CA . GLY B 1 310 ? 44.942 33.692 37.239 1.00 22.65 310 GLY B CA 1
ATOM 4711 C C . GLY B 1 310 ? 45.607 33.685 35.873 1.00 22.09 310 GLY B C 1
ATOM 4712 O O . GLY B 1 310 ? 45.057 34.234 34.928 1.00 19.20 310 GLY B O 1
ATOM 4713 N N . PRO B 1 311 ? 46.796 33.082 35.730 1.00 23.32 311 PRO B N 1
ATOM 4714 C CA . PRO B 1 311 ? 47.464 33.054 34.424 1.00 23.98 311 PRO B CA 1
ATOM 4715 C C . PRO B 1 311 ? 46.577 32.449 33.317 1.00 24.09 311 PRO B C 1
ATOM 4716 O O . PRO B 1 311 ? 46.554 32.951 32.205 1.00 23.07 311 PRO B O 1
ATOM 4720 N N . ALA B 1 312 ? 45.861 31.366 33.619 1.00 26.30 312 ALA B N 1
ATOM 4721 C CA . ALA B 1 312 ? 44.918 30.747 32.657 1.00 25.02 312 ALA B CA 1
ATOM 4722 C C . ALA B 1 312 ? 43.638 30.492 33.444 1.00 24.65 312 ALA B C 1
ATOM 4723 O O . ALA B 1 312 ? 43.659 29.790 34.464 1.00 23.78 312 ALA B O 1
ATOM 4725 N N . LYS B 1 313 ? 42.531 31.056 32.975 1.00 24.05 313 LYS B N 1
ATOM 4726 C CA . LYS B 1 313 ? 41.252 30.939 33.678 1.00 24.35 313 LYS B CA 1
ATOM 4727 C C . LYS B 1 313 ? 40.777 29.567 34.128 1.00 23.85 313 LYS B C 1
ATOM 4728 O O . LYS B 1 313 ? 40.455 29.372 35.296 1.00 23.28 313 LYS B O 1
ATOM 4734 N N . GLU B 1 314 ? 40.728 28.623 33.200 1.00 25.84 314 GLU B N 1
ATOM 4735 C CA . GLU B 1 314 ? 40.255 27.285 33.498 1.00 27.06 314 GLU B CA 1
ATOM 4736 C C . GLU B 1 314 ? 41.021 26.636 34.648 1.00 27.31 314 GLU B C 1
ATOM 4737 O O . GLU B 1 314 ? 40.428 26.092 35.586 1.00 26.36 314 GLU B O 1
ATOM 4743 N N . LYS B 1 315 ? 42.346 26.718 34.597 1.00 27.21 315 LYS B N 1
ATOM 4744 C CA . LYS B 1 315 ? 43.162 26.135 35.646 1.00 23.96 315 LYS B CA 1
ATOM 4745 C C . LYS B 1 315 ? 43.006 26.890 36.957 1.00 22.76 315 LYS B C 1
ATOM 4746 O O . LYS B 1 315 ? 42.975 26.269 38.031 1.00 24.23 315 LYS B O 1
ATOM 4752 N N . ALA B 1 316 ? 42.883 28.217 36.879 1.00 18.59 316 ALA B N 1
ATOM 4753 C CA . ALA B 1 316 ? 42.732 29.035 38.076 1.00 16.66 316 ALA B CA 1
ATOM 4754 C C . ALA B 1 316 ? 41.411 28.763 38.800 1.00 18.79 316 ALA B C 1
ATOM 4755 O O . ALA B 1 316 ? 41.374 28.704 40.050 1.00 16.25 316 ALA B O 1
ATOM 4757 N N . ILE B 1 317 ? 40.330 28.608 38.024 1.00 16.92 317 ILE B N 1
ATOM 4758 C CA . ILE B 1 317 ? 39.027 28.331 38.606 1.00 16.10 317 ILE B CA 1
ATOM 4759 C C . ILE B 1 317 ? 39.085 27.007 39.366 1.00 17.77 317 ILE B C 1
ATOM 4760 O O . ILE B 1 317 ? 38.559 26.890 40.458 1.00 16.36 317 ILE B O 1
ATOM 4765 N N . LYS B 1 318 ? 39.736 26.003 38.788 1.00 21.40 318 LYS B N 1
ATOM 4766 C CA . LYS B 1 318 ? 39.857 24.710 39.449 1.00 20.52 318 LYS B CA 1
ATOM 4767 C C . LYS B 1 318 ? 40.734 24.827 40.714 1.00 21.09 318 LYS B C 1
ATOM 4768 O O . LYS B 1 318 ? 40.436 24.230 41.752 1.00 20.59 318 LYS B O 1
ATOM 4774 N N . LEU B 1 319 ? 41.811 25.600 40.634 1.00 20.43 319 LEU B N 1
ATOM 4775 C CA . LEU B 1 319 ? 42.683 25.782 41.786 1.00 21.21 319 LEU B CA 1
ATOM 4776 C C . LEU B 1 319 ? 41.918 26.381 42.965 1.00 21.48 319 LEU B C 1
ATOM 4777 O O . LEU B 1 319 ? 42.059 25.944 44.114 1.00 21.89 319 LEU B O 1
ATOM 4782 N N . ILE B 1 320 ? 41.119 27.401 42.672 1.00 20.08 320 ILE B N 1
ATOM 4783 C CA . ILE B 1 320 ? 40.338 28.066 43.694 1.00 19.00 320 ILE B CA 1
ATOM 4784 C C . ILE B 1 320 ? 39.331 27.100 44.296 1.00 20.45 320 ILE B C 1
ATOM 4785 O O . ILE B 1 320 ? 39.120 27.096 45.515 1.00 20.39 320 ILE B O 1
ATOM 4790 N N . GLY B 1 321 ? 38.722 26.274 43.447 1.00 19.31 321 GLY B N 1
ATOM 4791 C CA . GLY B 1 321 ? 37.738 25.326 43.939 1.00 22.07 321 GLY B CA 1
ATOM 4792 C C . GLY B 1 321 ? 38.325 24.296 44.886 1.00 22.63 321 GLY B C 1
ATOM 4793 O O . GLY B 1 321 ? 37.828 24.050 45.993 1.00 20.40 321 GLY B O 1
ATOM 4794 N N . LYS B 1 322 ? 39.420 23.715 44.428 1.00 24.56 322 LYS B N 1
ATOM 4795 C CA . LYS B 1 322 ? 40.127 22.676 45.140 1.00 27.80 322 LYS B CA 1
ATOM 4796 C C . LYS B 1 322 ? 40.942 23.163 46.325 1.00 26.92 322 LYS B C 1
ATOM 4797 O O . LYS B 1 322 ? 40.824 22.615 47.419 1.00 27.19 322 LYS B O 1
ATOM 4803 N N . GLU B 1 323 ? 41.743 24.205 46.128 1.00 27.26 323 GLU B N 1
ATOM 4804 C CA . GLU B 1 323 ? 42.593 24.702 47.208 1.00 28.81 323 GLU B CA 1
ATOM 4805 C C . GLU B 1 323 ? 42.082 25.855 48.072 1.00 26.38 323 GLU B C 1
ATOM 4806 O O . GLU B 1 323 ? 42.784 26.317 48.963 1.00 27.99 323 GLU B O 1
ATOM 4812 N N . ILE B 1 324 ? 40.868 26.317 47.835 1.00 23.17 324 ILE B N 1
ATOM 4813 C CA . ILE B 1 324 ? 40.350 27.407 48.630 1.00 20.75 324 ILE B CA 1
ATOM 4814 C C . ILE B 1 324 ? 38.899 27.223 49.050 1.00 22.09 324 ILE B C 1
ATOM 4815 O O . ILE B 1 324 ? 38.603 27.217 50.240 1.00 19.34 324 ILE B O 1
ATOM 4820 N N . ILE B 1 325 ? 37.988 27.073 48.089 1.00 22.36 325 ILE B N 1
ATOM 4821 C CA . ILE B 1 325 ? 36.596 26.915 48.454 1.00 21.79 325 ILE B CA 1
ATOM 4822 C C . ILE B 1 325 ? 36.419 25.668 49.306 1.00 22.35 325 ILE B C 1
ATOM 4823 O O . ILE B 1 325 ? 35.702 25.697 50.316 1.00 23.20 325 ILE B O 1
ATOM 4828 N N . ALA B 1 326 ? 37.056 24.569 48.926 1.00 21.85 326 ALA B N 1
ATOM 4829 C CA . ALA B 1 326 ? 36.932 23.354 49.734 1.00 25.61 326 ALA B CA 1
ATOM 4830 C C . ALA B 1 326 ? 37.685 23.668 51.018 1.00 27.88 326 ALA B C 1
ATOM 4831 O O . ALA B 1 326 ? 38.213 22.784 51.667 1.00 27.63 326 ALA B O 1
ATOM 4833 N N . LYS B 1 327 ? 37.683 24.969 51.351 1.00 32.56 327 LYS B N 1
ATOM 4834 C CA . LYS B 1 327 ? 38.331 25.628 52.510 1.00 30.24 327 LYS B CA 1
ATOM 4835 C C . LYS B 1 327 ? 39.572 24.949 52.986 1.00 30.65 327 LYS B C 1
ATOM 4836 O O . LYS B 1 327 ? 40.231 24.244 52.170 1.00 29.44 327 LYS B O 1
ATOM 4843 N N . MET C 1 1 ? 5.008 14.079 50.311 1.00 23.57 1 MET C N 1
ATOM 4844 C CA . MET C 1 1 ? 4.722 13.480 48.985 1.00 23.09 1 MET C CA 1
ATOM 4845 C C . MET C 1 1 ? 5.500 14.231 47.891 1.00 22.88 1 MET C C 1
ATOM 4846 O O . MET C 1 1 ? 5.455 15.470 47.810 1.00 20.34 1 MET C O 1
ATOM 4851 N N . LYS C 1 2 ? 6.241 13.477 47.077 1.00 21.01 2 LYS C N 1
ATOM 4852 C CA . LYS C 1 2 ? 6.968 14.066 45.960 1.00 20.26 2 LYS C CA 1
ATOM 4853 C C . LYS C 1 2 ? 6.031 14.042 44.744 1.00 19.40 2 LYS C C 1
ATOM 4854 O O . LYS C 1 2 ? 5.133 13.188 44.653 1.00 17.20 2 LYS C O 1
ATOM 4860 N N . PHE C 1 3 ? 6.218 14.974 43.815 1.00 17.52 3 PHE C N 1
ATOM 4861 C CA . PHE C 1 3 ? 5.376 14.994 42.618 1.00 18.79 3 PHE C CA 1
ATOM 4862 C C . PHE C 1 3 ? 6.189 15.000 41.348 1.00 19.95 3 PHE C C 1
ATOM 4863 O O . PHE C 1 3 ? 7.147 15.770 41.223 1.00 21.21 3 PHE C O 1
ATOM 4871 N N . GLY C 1 4 ? 5.802 14.131 40.410 1.00 19.46 4 GLY C N 1
ATOM 4872 C CA . GLY C 1 4 ? 6.480 14.050 39.130 1.00 15.55 4 GLY C CA 1
ATOM 4873 C C . GLY C 1 4 ? 5.480 14.198 37.988 1.00 17.67 4 GLY C C 1
ATOM 4874 O O . GLY C 1 4 ? 4.252 14.208 38.198 1.00 16.99 4 GLY C O 1
ATOM 4875 N N . ILE C 1 5 ? 5.994 14.322 36.767 1.00 15.85 5 ILE C N 1
ATOM 4876 C CA . ILE C 1 5 ? 5.140 14.469 35.590 1.00 14.88 5 ILE C CA 1
ATOM 4877 C C . ILE C 1 5 ? 5.827 13.798 34.409 1.00 16.58 5 ILE C C 1
ATOM 4878 O O . ILE C 1 5 ? 7.065 13.788 34.312 1.00 16.07 5 ILE C O 1
ATOM 4883 N N . GLU C 1 6 ? 5.031 13.217 33.518 1.00 16.88 6 GLU C N 1
ATOM 4884 C CA . GLU C 1 6 ? 5.572 12.504 32.362 1.00 16.39 6 GLU C CA 1
ATOM 4885 C C . GLU C 1 6 ? 5.264 13.138 31.016 1.00 16.23 6 GLU C C 1
ATOM 4886 O O . GLU C 1 6 ? 4.135 13.567 30.760 1.00 16.70 6 GLU C O 1
ATOM 4892 N N . PHE C 1 7 ? 6.267 13.177 30.143 1.00 15.17 7 PHE C N 1
ATOM 4893 C CA . PHE C 1 7 ? 6.079 13.711 28.796 1.00 14.85 7 PHE C CA 1
ATOM 4894 C C . PHE C 1 7 ? 6.601 12.693 27.787 1.00 17.80 7 PHE C C 1
ATOM 4895 O O . PHE C 1 7 ? 7.638 12.028 28.012 1.00 18.42 7 PHE C O 1
ATOM 4903 N N . VAL C 1 8 ? 5.867 12.550 26.684 1.00 16.87 8 VAL C N 1
ATOM 4904 C CA . VAL C 1 8 ? 6.234 11.608 25.631 1.00 14.67 8 VAL C CA 1
ATOM 4905 C C . VAL C 1 8 ? 6.870 12.388 24.477 1.00 15.31 8 VAL C C 1
ATOM 4906 O O . VAL C 1 8 ? 6.287 13.353 23.990 1.00 16.22 8 VAL C O 1
ATOM 4910 N N . PRO C 1 9 ? 8.066 11.981 24.016 1.00 13.73 9 PRO C N 1
ATOM 4911 C CA . PRO C 1 9 ? 8.661 12.748 22.916 1.00 14.39 9 PRO C CA 1
ATOM 4912 C C . PRO C 1 9 ? 7.946 12.642 21.564 1.00 15.22 9 PRO C C 1
ATOM 4913 O O . PRO C 1 9 ? 8.581 12.553 20.492 1.00 15.21 9 PRO C O 1
ATOM 4917 N N . SER C 1 10 ? 6.623 12.651 21.607 1.00 14.66 10 SER C N 1
ATOM 4918 C CA . SER C 1 10 ? 5.859 12.624 20.365 1.00 17.69 10 SER C CA 1
ATOM 4919 C C . SER C 1 10 ? 5.651 14.089 19.964 1.00 18.08 10 SER C C 1
ATOM 4920 O O . SER C 1 10 ? 5.058 14.384 18.935 1.00 17.78 10 SER C O 1
ATOM 4923 N N . ASP C 1 11 ? 6.147 14.997 20.808 1.00 20.56 11 ASP C N 1
ATOM 4924 C CA . ASP C 1 11 ? 6.112 16.443 20.566 1.00 20.34 11 ASP C CA 1
ATOM 4925 C C . ASP C 1 11 ? 7.586 16.806 20.475 1.00 20.59 11 ASP C C 1
ATOM 4926 O O . ASP C 1 11 ? 8.436 16.082 21.008 1.00 20.32 11 ASP C O 1
ATOM 4931 N N . PRO C 1 12 ? 7.923 17.917 19.796 1.00 20.26 12 PRO C N 1
ATOM 4932 C CA . PRO C 1 12 ? 9.333 18.334 19.679 1.00 15.44 12 PRO C CA 1
ATOM 4933 C C . PRO C 1 12 ? 9.848 18.625 21.080 1.00 14.67 12 PRO C C 1
ATOM 4934 O O . PRO C 1 12 ? 9.070 19.034 21.958 1.00 15.28 12 PRO C O 1
ATOM 4938 N N . ALA C 1 13 ? 11.142 18.423 21.293 1.00 12.06 13 ALA C N 1
ATOM 4939 C CA . ALA C 1 13 ? 11.745 18.688 22.590 1.00 13.54 13 ALA C CA 1
ATOM 4940 C C . ALA C 1 13 ? 11.540 20.123 23.059 1.00 15.02 13 ALA C C 1
ATOM 4941 O O . ALA C 1 13 ? 11.325 20.356 24.237 1.00 15.60 13 ALA C O 1
ATOM 4943 N N . LEU C 1 14 ? 11.600 21.093 22.150 1.00 16.51 14 LEU C N 1
ATOM 4944 C CA . LEU C 1 14 ? 11.445 22.499 22.555 1.00 16.09 14 LEU C CA 1
ATOM 4945 C C . LEU C 1 14 ? 10.075 22.761 23.173 1.00 17.48 14 LEU C C 1
ATOM 4946 O O . LEU C 1 14 ? 9.951 23.511 24.135 1.00 17.59 14 LEU C O 1
ATOM 4951 N N . LYS C 1 15 ? 9.038 22.135 22.639 1.00 16.18 15 LYS C N 1
ATOM 4952 C CA . LYS C 1 15 ? 7.729 22.309 23.241 1.00 16.31 15 LYS C CA 1
ATOM 4953 C C . LYS C 1 15 ? 7.691 21.636 24.621 1.00 17.11 15 LYS C C 1
ATOM 4954 O O . LYS C 1 15 ? 7.131 22.197 25.558 1.00 20.71 15 LYS C O 1
ATOM 4960 N N . ILE C 1 16 ? 8.276 20.443 24.755 1.00 15.11 16 ILE C N 1
ATOM 4961 C CA . ILE C 1 16 ? 8.290 19.762 26.046 1.00 15.42 16 ILE C CA 1
ATOM 4962 C C . ILE C 1 16 ? 9.076 20.589 27.079 1.00 16.64 16 ILE C C 1
ATOM 4963 O O . ILE C 1 16 ? 8.666 20.687 28.237 1.00 21.61 16 ILE C O 1
ATOM 4968 N N . ALA C 1 17 ? 10.177 21.210 26.662 1.00 15.07 17 ALA C N 1
ATOM 4969 C CA . ALA C 1 17 ? 10.987 22.018 27.578 1.00 14.91 17 ALA C CA 1
ATOM 4970 C C . ALA C 1 17 ? 10.140 23.084 28.261 1.00 14.32 17 ALA C C 1
ATOM 4971 O O . ALA C 1 17 ? 10.360 23.395 29.429 1.00 14.55 17 ALA C O 1
ATOM 4973 N N . TYR C 1 18 ? 9.161 23.637 27.553 1.00 14.28 18 TYR C N 1
ATOM 4974 C CA . TYR C 1 18 ? 8.326 24.637 28.196 1.00 14.74 18 TYR C CA 1
ATOM 4975 C C . TYR C 1 18 ? 7.456 23.995 29.297 1.00 14.37 18 TYR C C 1
ATOM 4976 O O . TYR C 1 18 ? 7.360 24.539 30.391 1.00 13.63 18 TYR C O 1
ATOM 4985 N N . TYR C 1 19 ? 6.856 22.836 29.017 1.00 14.33 19 TYR C N 1
ATOM 4986 C CA . TYR C 1 19 ? 6.016 22.153 29.997 1.00 13.24 19 TYR C CA 1
ATOM 4987 C C . TYR C 1 19 ? 6.840 21.783 31.202 1.00 13.33 19 TYR C C 1
ATOM 4988 O O . TYR C 1 19 ? 6.343 21.838 32.331 1.00 13.52 19 TYR C O 1
ATOM 4997 N N . ALA C 1 20 ? 8.093 21.386 30.961 1.00 12.53 20 ALA C N 1
ATOM 4998 C CA . ALA C 1 20 ? 8.980 20.978 32.041 1.00 13.58 20 ALA C CA 1
ATOM 4999 C C . ALA C 1 20 ? 9.356 22.175 32.910 1.00 14.82 20 ALA C C 1
ATOM 5000 O O . ALA C 1 20 ? 9.414 22.065 34.136 1.00 13.61 20 ALA C O 1
ATOM 5002 N N . LYS C 1 21 ? 9.605 23.315 32.262 1.00 14.70 21 LYS C N 1
ATOM 5003 C CA . LYS C 1 21 ? 9.961 24.532 32.970 1.00 16.63 21 LYS C CA 1
ATOM 5004 C C . LYS C 1 21 ? 8.770 24.919 33.844 1.00 17.02 21 LYS C C 1
ATOM 5005 O O . LYS C 1 21 ? 8.922 25.209 35.034 1.00 17.40 21 LYS C O 1
ATOM 5011 N N . LEU C 1 22 ? 7.585 24.918 33.242 1.00 16.49 22 LEU C N 1
ATOM 5012 C CA . LEU C 1 22 ? 6.352 25.235 33.949 1.00 18.01 22 LEU C CA 1
ATOM 5013 C C . LEU C 1 22 ? 6.205 24.369 35.205 1.00 18.39 22 LEU C C 1
ATOM 5014 O O . LEU C 1 22 ? 5.908 24.894 36.281 1.00 19.46 22 LEU C O 1
ATOM 5019 N N . SER C 1 23 ? 6.441 23.062 35.057 1.00 16.09 23 SER C N 1
ATOM 5020 C CA . SER C 1 23 ? 6.393 22.109 36.155 1.00 15.80 23 SER C CA 1
ATOM 5021 C C . SER C 1 23 ? 7.377 22.484 37.246 1.00 16.45 23 SER C C 1
ATOM 5022 O O . SER C 1 23 ? 7.084 22.350 38.432 1.00 19.50 23 SER C O 1
ATOM 5025 N N . GLU C 1 24 ? 8.556 22.936 36.851 1.00 16.16 24 GLU C N 1
ATOM 5026 C CA . GLU C 1 24 ? 9.553 23.339 37.816 1.00 16.93 24 GLU C CA 1
ATOM 5027 C C . GLU C 1 24 ? 8.984 24.522 38.615 1.00 18.44 24 GLU C C 1
ATOM 5028 O O . GLU C 1 24 ? 9.093 24.571 39.837 1.00 19.45 24 GLU C O 1
ATOM 5034 N N . GLN C 1 25 ? 8.351 25.465 37.931 1.00 18.62 25 GLN C N 1
ATOM 5035 C CA . GLN C 1 25 ? 7.819 26.646 38.613 1.00 20.46 25 GLN C CA 1
ATOM 5036 C C . GLN C 1 25 ? 6.631 26.295 39.493 1.00 20.50 25 GLN C C 1
ATOM 5037 O O . GLN C 1 25 ? 6.372 26.966 40.487 1.00 19.10 25 GLN C O 1
ATOM 5043 N N . GLN C 1 26 ? 5.912 25.245 39.113 1.00 18.55 26 GLN C N 1
ATOM 5044 C CA . GLN C 1 26 ? 4.756 24.809 39.859 1.00 17.40 26 GLN C CA 1
ATOM 5045 C C . GLN C 1 26 ? 5.066 23.919 41.047 1.00 15.27 26 GLN C C 1
ATOM 5046 O O . GLN C 1 26 ? 4.150 23.459 41.711 1.00 16.50 26 GLN C O 1
ATOM 5052 N N . GLY C 1 27 ? 6.344 23.665 41.305 1.00 13.95 27 GLY C N 1
ATOM 5053 C CA . GLY C 1 27 ? 6.721 22.840 42.440 1.00 15.15 27 GLY C CA 1
ATOM 5054 C C . GLY C 1 27 ? 6.897 21.341 42.237 1.00 16.72 27 GLY C C 1
ATOM 5055 O O . GLY C 1 27 ? 6.968 20.618 43.224 1.00 19.42 27 GLY C O 1
ATOM 5056 N N . PHE C 1 28 ? 6.958 20.851 40.998 1.00 16.46 28 PHE C N 1
ATOM 5057 C CA . PHE C 1 28 ? 7.154 19.424 40.789 1.00 15.07 28 PHE C CA 1
ATOM 5058 C C . PHE C 1 28 ? 8.587 19.046 41.128 1.00 14.93 28 PHE C C 1
ATOM 5059 O O . PHE C 1 28 ? 9.485 19.876 41.042 1.00 11.54 28 PHE C O 1
ATOM 5067 N N . ASP C 1 29 ? 8.789 17.786 41.510 1.00 15.39 29 ASP C N 1
ATOM 5068 C CA . ASP C 1 29 ? 10.108 17.278 41.877 1.00 16.75 29 ASP C CA 1
ATOM 5069 C C . ASP C 1 29 ? 10.833 16.567 40.724 1.00 15.53 29 ASP C C 1
ATOM 5070 O O . ASP C 1 29 ? 12.059 16.596 40.639 1.00 13.73 29 ASP C O 1
ATOM 5075 N N . HIS C 1 30 ? 10.061 15.930 39.852 1.00 13.34 30 HIS C N 1
ATOM 5076 C CA . HIS C 1 30 ? 10.610 15.133 38.763 1.00 14.25 30 HIS C CA 1
ATOM 5077 C C . HIS C 1 30 ? 9.876 15.294 37.431 1.00 16.69 30 HIS C C 1
ATOM 5078 O O . HIS C 1 30 ? 8.659 15.494 37.404 1.00 17.18 30 HIS C O 1
ATOM 5085 N N . VAL C 1 31 ? 10.608 15.243 36.324 1.00 16.28 31 VAL C N 1
ATOM 5086 C CA . VAL C 1 31 ? 9.913 15.134 35.060 1.00 16.45 31 VAL C CA 1
ATOM 5087 C C . VAL C 1 31 ? 10.530 13.852 34.513 1.00 15.24 31 VAL C C 1
ATOM 5088 O O . VAL C 1 31 ? 11.723 13.597 34.690 1.00 14.37 31 VAL C O 1
ATOM 5092 N N . TRP C 1 32 ? 9.693 13.016 33.919 1.00 13.42 32 TRP C N 1
ATOM 5093 C CA . TRP C 1 32 ? 10.139 11.744 33.392 1.00 13.40 32 TRP C CA 1
ATOM 5094 C C . TRP C 1 32 ? 9.825 11.708 31.905 1.00 14.00 32 TRP C C 1
ATOM 5095 O O . TRP C 1 32 ? 8.737 12.111 31.484 1.00 14.62 32 TRP C O 1
ATOM 5106 N N . ILE C 1 33 ? 10.751 11.185 31.113 1.00 11.87 33 ILE C N 1
ATOM 5107 C CA . ILE C 1 33 ? 10.562 11.146 29.664 1.00 10.79 33 ILE C CA 1
ATOM 5108 C C . ILE C 1 33 ? 10.536 9.722 29.124 1.00 12.33 33 ILE C C 1
ATOM 5109 O O . ILE C 1 33 ? 11.436 8.927 29.419 1.00 13.95 33 ILE C O 1
ATOM 5114 N N . THR C 1 34 ? 9.515 9.389 28.333 1.00 10.92 34 THR C N 1
ATOM 5115 C CA . THR C 1 34 ? 9.414 8.029 27.813 1.00 13.52 34 THR C CA 1
ATOM 5116 C C . THR C 1 34 ? 10.436 7.755 26.724 1.00 15.01 34 THR C C 1
ATOM 5117 O O . THR C 1 34 ? 10.892 8.688 26.049 1.00 14.98 34 THR C O 1
ATOM 5121 N N . ASP C 1 35 ? 10.776 6.473 26.550 1.00 14.75 35 ASP C N 1
ATOM 5122 C CA . ASP C 1 35 ? 11.798 6.032 25.587 1.00 12.91 35 ASP C CA 1
ATOM 5123 C C . ASP C 1 35 ? 11.261 4.948 24.647 1.00 15.06 35 ASP C C 1
ATOM 5124 O O . ASP C 1 35 ? 11.015 3.811 25.046 1.00 11.72 35 ASP C O 1
ATOM 5129 N N . HIS C 1 36 ? 11.086 5.325 23.385 1.00 17.05 36 HIS C N 1
ATOM 5130 C CA . HIS C 1 36 ? 10.604 4.411 22.365 1.00 17.89 36 HIS C CA 1
ATOM 5131 C C . HIS C 1 36 ? 11.255 4.872 21.079 1.00 18.03 36 HIS C C 1
ATOM 5132 O O . HIS C 1 36 ? 11.238 6.073 20.778 1.00 18.78 36 HIS C O 1
ATOM 5139 N N . TYR C 1 37 ? 11.802 3.922 20.320 1.00 13.73 37 TYR C N 1
ATOM 5140 C CA . TYR C 1 37 ? 12.485 4.251 19.091 1.00 13.85 37 TYR C CA 1
ATOM 5141 C C . TYR C 1 37 ? 11.639 5.081 18.140 1.00 14.22 37 TYR C C 1
ATOM 5142 O O . TYR C 1 37 ? 12.170 5.878 17.394 1.00 15.64 37 TYR C O 1
ATOM 5151 N N . ASN C 1 38 ? 10.326 4.915 18.157 1.00 15.04 38 ASN C N 1
ATOM 5152 C CA . ASN C 1 38 ? 9.509 5.663 17.207 1.00 17.54 38 ASN C CA 1
ATOM 5153 C C . ASN C 1 38 ? 9.287 7.144 17.488 1.00 20.01 38 ASN C C 1
ATOM 5154 O O . ASN C 1 38 ? 8.854 7.862 16.591 1.00 23.01 38 ASN C O 1
ATOM 5159 N N . ASN C 1 39 ? 9.566 7.614 18.707 1.00 19.14 39 ASN C N 1
ATOM 5160 C CA . ASN C 1 39 ? 9.458 9.053 18.991 1.00 17.03 39 ASN C CA 1
ATOM 5161 C C . ASN C 1 39 ? 10.863 9.632 19.046 1.00 17.84 39 ASN C C 1
ATOM 5162 O O . ASN C 1 39 ? 11.852 8.933 18.758 1.00 17.09 39 ASN C O 1
ATOM 5167 N N . ARG C 1 40 ? 10.973 10.907 19.400 1.00 16.86 40 ARG C N 1
ATOM 5168 C CA . ARG C 1 40 ? 12.302 11.490 19.510 1.00 15.55 40 ARG C CA 1
ATOM 5169 C C . ARG C 1 40 ? 13.132 10.791 20.587 1.00 14.80 40 ARG C C 1
ATOM 5170 O O . ARG C 1 40 ? 12.612 10.270 21.571 1.00 13.08 40 ARG C O 1
ATOM 5178 N N . ASP C 1 41 ? 14.438 10.787 20.356 1.00 17.58 41 ASP C N 1
ATOM 5179 C CA . ASP C 1 41 ? 15.473 10.236 21.248 1.00 18.85 41 ASP C CA 1
ATOM 5180 C C . ASP C 1 41 ? 15.228 10.744 22.692 1.00 15.22 41 ASP C C 1
ATOM 5181 O O . ASP C 1 41 ? 14.968 11.942 22.926 1.00 13.65 41 ASP C O 1
ATOM 5186 N N . VAL C 1 42 ? 15.286 9.836 23.651 1.00 13.09 42 VAL C N 1
ATOM 5187 C CA . VAL C 1 42 ? 15.087 10.202 25.050 1.00 13.01 42 VAL C CA 1
ATOM 5188 C C . VAL C 1 42 ? 16.227 11.131 25.555 1.00 13.58 42 VAL C C 1
ATOM 5189 O O . VAL C 1 42 ? 16.003 11.981 26.433 1.00 13.73 42 VAL C O 1
ATOM 5193 N N . TYR C 1 43 ? 17.425 11.001 24.982 1.00 11.39 43 TYR C N 1
ATOM 5194 C CA . TYR C 1 43 ? 18.563 11.803 25.452 1.00 13.98 43 TYR C CA 1
ATOM 5195 C C . TYR C 1 43 ? 18.746 13.195 24.834 1.00 14.44 43 TYR C C 1
ATOM 5196 O O . TYR C 1 43 ? 19.175 14.121 25.538 1.00 15.46 43 TYR C O 1
ATOM 5205 N N . SER C 1 44 ? 18.466 13.356 23.542 1.00 12.91 44 SER C N 1
ATOM 5206 C CA . SER C 1 44 ? 18.566 14.682 22.950 1.00 14.89 44 SER C CA 1
ATOM 5207 C C . SER C 1 44 ? 17.447 15.473 23.632 1.00 15.06 44 SER C C 1
ATOM 5208 O O . SER C 1 44 ? 17.625 16.635 23.961 1.00 15.17 44 SER C O 1
ATOM 5211 N N . THR C 1 45 ? 16.314 14.817 23.889 1.00 14.98 45 THR C N 1
ATOM 5212 C CA . THR C 1 45 ? 15.201 15.474 24.566 1.00 14.71 45 THR C CA 1
ATOM 5213 C C . THR C 1 45 ? 15.587 15.871 25.982 1.00 14.74 45 THR C C 1
ATOM 5214 O O . THR C 1 45 ? 15.353 17.000 26.380 1.00 17.50 45 THR C O 1
ATOM 5218 N N . LEU C 1 46 ? 16.178 14.954 26.752 1.00 15.53 46 LEU C N 1
ATOM 5219 C CA . LEU C 1 46 ? 16.603 15.308 28.114 1.00 12.65 46 LEU C CA 1
ATOM 5220 C C . LEU C 1 46 ? 17.626 16.436 28.076 1.00 12.71 46 LEU C C 1
ATOM 5221 O O . LEU C 1 46 ? 17.642 17.258 28.978 1.00 15.56 46 LEU C O 1
ATOM 5226 N N . THR C 1 47 ? 18.457 16.496 27.026 1.00 12.08 47 THR C N 1
ATOM 5227 C CA . THR C 1 47 ? 19.447 17.566 26.909 1.00 11.30 47 THR C CA 1
ATOM 5228 C C . THR C 1 47 ? 18.781 18.943 26.781 1.00 13.01 47 THR C C 1
ATOM 5229 O O . THR C 1 47 ? 19.126 19.877 27.538 1.00 13.39 47 THR C O 1
ATOM 5233 N N . VAL C 1 48 ? 17.822 19.106 25.865 1.00 10.77 48 VAL C N 1
ATOM 5234 C CA . VAL C 1 48 ? 17.168 20.408 25.801 1.00 11.45 48 VAL C CA 1
ATOM 5235 C C . VAL C 1 48 ? 16.364 20.724 27.084 1.00 12.85 48 VAL C C 1
ATOM 5236 O O . VAL C 1 48 ? 16.271 21.889 27.470 1.00 13.54 48 VAL C O 1
ATOM 5240 N N . LEU C 1 49 ? 15.821 19.711 27.768 1.00 13.53 49 LEU C N 1
ATOM 5241 C CA . LEU C 1 49 ? 15.118 19.962 29.030 1.00 15.44 49 LEU C CA 1
ATOM 5242 C C . LEU C 1 49 ? 16.084 20.487 30.086 1.00 15.15 49 LEU C C 1
ATOM 5243 O O . LEU C 1 49 ? 15.766 21.434 30.794 1.00 10.76 49 LEU C O 1
ATOM 5248 N N . ALA C 1 50 ? 17.249 19.842 30.193 1.00 15.34 50 ALA C N 1
ATOM 5249 C CA . ALA C 1 50 ? 18.287 20.230 31.158 1.00 16.62 50 ALA C CA 1
ATOM 5250 C C . ALA C 1 50 ? 18.774 21.661 30.941 1.00 17.85 50 ALA C C 1
ATOM 5251 O O . ALA C 1 50 ? 19.021 22.398 31.905 1.00 16.68 50 ALA C O 1
ATOM 5253 N N . LEU C 1 51 ? 18.927 22.056 29.676 1.00 17.65 51 LEU C N 1
ATOM 5254 C CA . LEU C 1 51 ? 19.370 23.409 29.381 1.00 17.79 51 LEU C CA 1
ATOM 5255 C C . LEU C 1 51 ? 18.275 24.437 29.696 1.00 19.99 51 LEU C C 1
ATOM 5256 O O . LEU C 1 51 ? 18.579 25.586 29.994 1.00 24.97 51 LEU C O 1
ATOM 5261 N N . ASN C 1 52 ? 17.009 24.030 29.659 1.00 18.32 52 ASN C N 1
ATOM 5262 C CA . ASN C 1 52 ? 15.916 24.956 29.930 1.00 15.66 52 ASN C CA 1
ATOM 5263 C C . ASN C 1 52 ? 15.287 24.825 31.317 1.00 15.77 52 ASN C C 1
ATOM 5264 O O . ASN C 1 52 ? 14.193 25.364 31.549 1.00 17.17 52 ASN C O 1
ATOM 5269 N N . THR C 1 53 ? 15.945 24.117 32.233 1.00 12.35 53 THR C N 1
ATOM 5270 C CA . THR C 1 53 ? 15.418 24.003 33.596 1.00 14.32 53 THR C CA 1
ATOM 5271 C C . THR C 1 53 ? 16.577 24.303 34.556 1.00 14.44 53 THR C C 1
ATOM 5272 O O . THR C 1 53 ? 17.696 24.507 34.102 1.00 15.74 53 THR C O 1
ATOM 5276 N N . ASN C 1 54 ? 16.345 24.340 35.864 1.00 15.02 54 ASN C N 1
ATOM 5277 C CA . ASN C 1 54 ? 17.454 24.695 36.767 1.00 15.85 54 ASN C CA 1
ATOM 5278 C C . ASN C 1 54 ? 17.576 23.854 38.019 1.00 16.28 54 ASN C C 1
ATOM 5279 O O . ASN C 1 54 ? 18.692 23.595 38.494 1.00 17.28 54 ASN C O 1
ATOM 5284 N N . SER C 1 55 ? 16.432 23.433 38.555 1.00 15.58 55 SER C N 1
ATOM 5285 C CA . SER C 1 55 ? 16.415 22.673 39.796 1.00 14.79 55 SER C CA 1
ATOM 5286 C C . SER C 1 55 ? 15.664 21.347 39.775 1.00 12.33 55 SER C C 1
ATOM 5287 O O . SER C 1 55 ? 15.992 20.441 40.545 1.00 10.70 55 SER C O 1
ATOM 5290 N N . ILE C 1 56 ? 14.661 21.231 38.909 1.00 11.04 56 ILE C N 1
ATOM 5291 C CA . ILE C 1 56 ? 13.870 20.011 38.847 1.00 11.57 56 ILE C CA 1
ATOM 5292 C C . ILE C 1 56 ? 14.702 18.809 38.399 1.00 11.49 56 ILE C C 1
ATOM 5293 O O . ILE C 1 56 ? 15.599 18.937 37.568 1.00 11.95 56 ILE C O 1
ATOM 5298 N N . LYS C 1 57 ? 14.436 17.644 38.972 1.00 12.68 57 LYS C N 1
ATOM 5299 C CA . LYS C 1 57 ? 15.168 16.438 38.576 1.00 15.86 57 LYS C CA 1
ATOM 5300 C C . LYS C 1 57 ? 14.593 15.902 37.271 1.00 14.14 57 LYS C C 1
ATOM 5301 O O . LYS C 1 57 ? 13.388 16.002 37.021 1.00 15.02 57 LYS C O 1
ATOM 5307 N N . ILE C 1 58 ? 15.456 15.341 36.437 1.00 12.27 58 ILE C N 1
ATOM 5308 C CA . ILE C 1 58 ? 15.014 14.824 35.152 1.00 13.11 58 ILE C CA 1
ATOM 5309 C C . ILE C 1 58 ? 15.592 13.468 34.820 1.00 13.53 58 ILE C C 1
ATOM 5310 O O . ILE C 1 58 ? 16.648 13.095 35.330 1.00 14.24 58 ILE C O 1
ATOM 5315 N N . GLY C 1 59 ? 14.908 12.727 33.961 1.00 13.41 59 GLY C N 1
ATOM 5316 C CA . GLY C 1 59 ? 15.432 11.433 33.580 1.00 12.49 59 GLY C CA 1
ATOM 5317 C C . GLY C 1 59 ? 14.499 10.578 32.756 1.00 14.93 59 GLY C C 1
ATOM 5318 O O . GLY C 1 59 ? 13.309 10.892 32.610 1.00 17.45 59 GLY C O 1
ATOM 5319 N N . PRO C 1 60 ? 15.026 9.499 32.154 1.00 14.53 60 PRO C N 1
ATOM 5320 C CA . PRO C 1 60 ? 14.169 8.624 31.362 1.00 12.68 60 PRO C CA 1
ATOM 5321 C C . PRO C 1 60 ? 13.205 7.820 32.268 1.00 13.22 60 PRO C C 1
ATOM 5322 O O . PRO C 1 60 ? 13.570 7.405 33.372 1.00 13.48 60 PRO C O 1
ATOM 5326 N N . GLY C 1 61 ? 11.968 7.652 31.800 1.00 11.72 61 GLY C N 1
ATOM 5327 C CA . GLY C 1 61 ? 10.978 6.884 32.517 1.00 9.11 61 GLY C CA 1
ATOM 5328 C C . GLY C 1 61 ? 10.145 6.061 31.529 1.00 11.76 61 GLY C C 1
ATOM 5329 O O . GLY C 1 61 ? 9.069 6.500 31.088 1.00 12.21 61 GLY C O 1
ATOM 5330 N N . VAL C 1 62 ? 10.648 4.895 31.125 1.00 9.05 62 VAL C N 1
ATOM 5331 C CA . VAL C 1 62 ? 11.953 4.404 31.563 1.00 9.40 62 VAL C CA 1
ATOM 5332 C C . VAL C 1 62 ? 12.692 3.938 30.302 1.00 11.73 62 VAL C C 1
ATOM 5333 O O . VAL C 1 62 ? 12.054 3.691 29.277 1.00 11.90 62 VAL C O 1
ATOM 5337 N N . THR C 1 63 ? 14.020 3.845 30.349 1.00 11.59 63 THR C N 1
ATOM 5338 C CA . THR C 1 63 ? 14.753 3.332 29.201 1.00 10.62 63 THR C CA 1
ATOM 5339 C C . THR C 1 63 ? 14.890 1.830 29.498 1.00 12.61 63 THR C C 1
ATOM 5340 O O . THR C 1 63 ? 14.218 1.331 30.405 1.00 11.07 63 THR C O 1
ATOM 5344 N N . ASN C 1 64 ? 15.743 1.109 28.775 1.00 12.05 64 ASN C N 1
ATOM 5345 C CA . ASN C 1 64 ? 15.857 -0.326 29.016 1.00 15.67 64 ASN C CA 1
ATOM 5346 C C . ASN C 1 64 ? 17.250 -0.856 28.737 1.00 17.11 64 ASN C C 1
ATOM 5347 O O . ASN C 1 64 ? 18.138 -0.099 28.330 1.00 18.92 64 ASN C O 1
ATOM 5352 N N . SER C 1 65 ? 17.436 -2.162 28.912 1.00 18.15 65 SER C N 1
ATOM 5353 C CA . SER C 1 65 ? 18.758 -2.765 28.714 1.00 21.05 65 SER C CA 1
ATOM 5354 C C . SER C 1 65 ? 18.977 -3.396 27.354 1.00 21.22 65 SER C C 1
ATOM 5355 O O . SER C 1 65 ? 20.050 -3.930 27.096 1.00 23.43 65 SER C O 1
ATOM 5358 N N . TYR C 1 66 ? 17.982 -3.334 26.477 1.00 21.63 66 TYR C N 1
ATOM 5359 C CA . TYR C 1 66 ? 18.098 -3.993 25.183 1.00 18.82 66 TYR C CA 1
ATOM 5360 C C . TYR C 1 66 ? 18.352 -3.143 23.944 1.00 19.20 66 TYR C C 1
ATOM 5361 O O . TYR C 1 66 ? 19.082 -3.577 23.040 1.00 18.06 66 TYR C O 1
ATOM 5370 N N . THR C 1 67 ? 17.757 -1.949 23.876 1.00 15.16 67 THR C N 1
ATOM 5371 C CA . THR C 1 67 ? 17.924 -1.121 22.696 1.00 12.94 67 THR C CA 1
ATOM 5372 C C . THR C 1 67 ? 19.266 -0.383 22.640 1.00 13.64 67 THR C C 1
ATOM 5373 O O . THR C 1 67 ? 19.677 0.138 21.590 1.00 12.98 67 THR C O 1
ATOM 5377 N N . ARG C 1 68 ? 19.955 -0.366 23.775 1.00 12.03 68 ARG C N 1
ATOM 5378 C CA . ARG C 1 68 ? 21.259 0.271 23.900 1.00 10.91 68 ARG C CA 1
ATOM 5379 C C . ARG C 1 68 ? 22.124 -0.568 24.843 1.00 9.05 68 ARG C C 1
ATOM 5380 O O . ARG C 1 68 ? 21.640 -1.099 25.831 1.00 11.39 68 ARG C O 1
ATOM 5388 N N . ASN C 1 69 ? 23.400 -0.715 24.545 1.00 10.35 69 ASN C N 1
ATOM 5389 C CA . ASN C 1 69 ? 24.306 -1.426 25.451 1.00 10.65 69 ASN C CA 1
ATOM 5390 C C . ASN C 1 69 ? 24.341 -0.637 26.783 1.00 14.72 69 ASN C C 1
ATOM 5391 O O . ASN C 1 69 ? 24.389 0.598 26.782 1.00 14.47 69 ASN C O 1
ATOM 5396 N N . PRO C 1 70 ? 24.305 -1.332 27.940 1.00 17.30 70 PRO C N 1
ATOM 5397 C CA . PRO C 1 70 ? 24.326 -0.637 29.241 1.00 16.34 70 PRO C CA 1
ATOM 5398 C C . PRO C 1 70 ? 25.450 0.384 29.444 1.00 15.54 70 PRO C C 1
ATOM 5399 O O . PRO C 1 70 ? 25.287 1.356 30.206 1.00 12.87 70 PRO C O 1
ATOM 5403 N N . ALA C 1 71 ? 26.586 0.177 28.774 1.00 14.92 71 ALA C N 1
ATOM 5404 C CA . ALA C 1 71 ? 27.696 1.125 28.907 1.00 15.06 71 ALA C CA 1
ATOM 5405 C C . ALA C 1 71 ? 27.278 2.467 28.260 1.00 14.74 71 ALA C C 1
ATOM 5406 O O . ALA C 1 71 ? 27.592 3.545 28.785 1.00 14.13 71 ALA C O 1
ATOM 5408 N N . ILE C 1 72 ? 26.567 2.394 27.132 1.00 15.06 72 ILE C N 1
ATOM 5409 C CA . ILE C 1 72 ? 26.058 3.584 26.453 1.00 15.51 72 ILE C CA 1
ATOM 5410 C C . ILE C 1 72 ? 25.024 4.273 27.371 1.00 15.79 72 ILE C C 1
ATOM 5411 O O . ILE C 1 72 ? 25.010 5.496 27.500 1.00 18.47 72 ILE C O 1
ATOM 5416 N N . THR C 1 73 ? 24.170 3.495 28.022 1.00 14.01 73 THR C N 1
ATOM 5417 C CA . THR C 1 73 ? 23.175 4.087 28.902 1.00 12.44 73 THR C CA 1
ATOM 5418 C C . THR C 1 73 ? 23.902 4.820 30.034 1.00 13.78 73 THR C C 1
ATOM 5419 O O . THR C 1 73 ? 23.521 5.959 30.404 1.00 13.65 73 THR C O 1
ATOM 5423 N N . ALA C 1 74 ? 24.958 4.194 30.564 1.00 11.26 74 ALA C N 1
ATOM 5424 C CA . ALA C 1 74 ? 25.708 4.804 31.673 1.00 10.91 74 ALA C CA 1
ATOM 5425 C C . ALA C 1 74 ? 26.292 6.137 31.260 1.00 11.74 74 ALA C C 1
ATOM 5426 O O . ALA C 1 74 ? 26.170 7.139 31.964 1.00 13.28 74 ALA C O 1
ATOM 5428 N N . SER C 1 75 ? 26.924 6.132 30.096 1.00 12.27 75 SER C N 1
ATOM 5429 C CA . SER C 1 75 ? 27.552 7.311 29.569 1.00 11.78 75 SER C CA 1
ATOM 5430 C C . SER C 1 75 ? 26.510 8.413 29.303 1.00 14.95 75 SER C C 1
ATOM 5431 O O . SER C 1 75 ? 26.725 9.581 29.635 1.00 16.30 75 SER C O 1
ATOM 5434 N N . SER C 1 76 ? 25.369 8.039 28.725 1.00 13.50 76 SER C N 1
ATOM 5435 C CA . SER C 1 76 ? 24.325 9.003 28.411 1.00 11.72 76 SER C CA 1
ATOM 5436 C C . SER C 1 76 ? 23.704 9.645 29.655 1.00 12.29 76 SER C C 1
ATOM 5437 O O . SER C 1 76 ? 23.547 10.865 29.728 1.00 11.64 76 SER C O 1
ATOM 5440 N N . ILE C 1 77 ? 23.330 8.837 30.640 1.00 12.62 77 ILE C N 1
ATOM 5441 C CA . ILE C 1 77 ? 22.741 9.431 31.831 1.00 10.92 77 ILE C CA 1
ATOM 5442 C C . ILE C 1 77 ? 23.801 10.262 32.571 1.00 11.47 77 ILE C C 1
ATOM 5443 O O . ILE C 1 77 ? 23.483 11.286 33.189 1.00 9.72 77 ILE C O 1
ATOM 5448 N N . ALA C 1 78 ? 25.067 9.852 32.477 1.00 10.19 78 ALA C N 1
ATOM 5449 C CA . ALA C 1 78 ? 26.121 10.620 33.139 1.00 12.62 78 ALA C CA 1
ATOM 5450 C C . ALA C 1 78 ? 26.316 11.953 32.396 1.00 12.72 78 ALA C C 1
ATOM 5451 O O . ALA C 1 78 ? 26.618 12.970 33.001 1.00 12.87 78 ALA C O 1
ATOM 5453 N N . SER C 1 79 ? 26.109 11.946 31.087 1.00 12.18 79 SER C N 1
ATOM 5454 C CA . SER C 1 79 ? 26.275 13.148 30.310 1.00 14.15 79 SER C CA 1
ATOM 5455 C C . SER C 1 79 ? 25.199 14.147 30.693 1.00 15.49 79 SER C C 1
ATOM 5456 O O . SER C 1 79 ? 25.453 15.345 30.799 1.00 18.73 79 SER C O 1
ATOM 5459 N N . ILE C 1 80 ? 23.998 13.660 30.932 1.00 13.75 80 ILE C N 1
ATOM 5460 C CA . ILE C 1 80 ? 22.942 14.550 31.344 1.00 12.55 80 ILE C CA 1
ATOM 5461 C C . ILE C 1 80 ? 23.141 14.991 32.789 1.00 14.18 80 ILE C C 1
ATOM 5462 O O . ILE C 1 80 ? 22.756 16.084 33.172 1.00 15.87 80 ILE C O 1
ATOM 5467 N N . ALA C 1 81 ? 23.775 14.155 33.600 1.00 15.53 81 ALA C N 1
ATOM 5468 C CA . ALA C 1 81 ? 24.066 14.564 34.964 1.00 15.34 81 ALA C CA 1
ATOM 5469 C C . ALA C 1 81 ? 25.049 15.760 34.914 1.00 16.22 81 ALA C C 1
ATOM 5470 O O . ALA C 1 81 ? 24.893 16.746 35.650 1.00 13.45 81 ALA C O 1
ATOM 5472 N N . GLU C 1 82 ? 26.046 15.695 34.030 1.00 15.67 82 GLU C N 1
ATOM 5473 C CA . GLU C 1 82 ? 27.012 16.787 33.953 1.00 16.44 82 GLU C CA 1
ATOM 5474 C C . GLU C 1 82 ? 26.367 18.089 33.484 1.00 15.39 82 GLU C C 1
ATOM 5475 O O . GLU C 1 82 ? 26.505 19.136 34.112 1.00 15.04 82 GLU C O 1
ATOM 5481 N N . ILE C 1 83 ? 25.649 18.013 32.373 1.00 15.34 83 ILE C N 1
ATOM 5482 C CA . ILE C 1 83 ? 24.997 19.176 31.805 1.00 13.09 83 ILE C CA 1
ATOM 5483 C C . ILE C 1 83 ? 24.035 19.847 32.758 1.00 14.05 83 ILE C C 1
ATOM 5484 O O . ILE C 1 83 ? 23.981 21.055 32.814 1.00 14.12 83 ILE C O 1
ATOM 5489 N N . SER C 1 84 ? 23.288 19.061 33.522 1.00 15.36 84 SER C N 1
ATOM 5490 C CA . SER C 1 84 ? 22.279 19.591 34.443 1.00 12.41 84 SER C CA 1
ATOM 5491 C C . SER C 1 84 ? 22.756 19.881 35.863 1.00 12.30 84 SER C C 1
ATOM 5492 O O . SER C 1 84 ? 21.950 20.279 36.712 1.00 13.91 84 SER C O 1
ATOM 5495 N N . GLY C 1 85 ? 24.034 19.634 36.138 1.00 11.81 85 GLY C N 1
ATOM 5496 C CA . GLY C 1 85 ? 24.573 19.869 37.470 1.00 12.07 85 GLY C CA 1
ATOM 5497 C C . GLY C 1 85 ? 24.089 18.864 38.514 1.00 15.55 85 GLY C C 1
ATOM 5498 O O . GLY C 1 85 ? 23.821 19.232 39.658 1.00 16.33 85 GLY C O 1
ATOM 5499 N N . GLY C 1 86 ? 23.937 17.602 38.116 1.00 14.62 86 GLY C N 1
ATOM 5500 C CA . GLY C 1 86 ? 23.515 16.576 39.043 1.00 11.59 86 GLY C CA 1
ATOM 5501 C C . GLY C 1 86 ? 22.027 16.371 39.239 1.00 14.87 86 GLY C C 1
ATOM 5502 O O . GLY C 1 86 ? 21.617 15.864 40.284 1.00 16.76 86 GLY C O 1
ATOM 5503 N N . ARG C 1 87 ? 21.204 16.740 38.261 1.00 14.34 87 ARG C N 1
ATOM 5504 C CA . ARG C 1 87 ? 19.761 16.565 38.410 1.00 10.48 87 ARG C CA 1
ATOM 5505 C C . ARG C 1 87 ? 19.248 15.342 37.669 1.00 9.33 87 ARG C C 1
ATOM 5506 O O . ARG C 1 87 ? 18.049 15.135 37.564 1.00 7.27 87 ARG C O 1
ATOM 5514 N N . ALA C 1 88 ? 20.149 14.533 37.136 1.00 9.41 88 ALA C N 1
ATOM 5515 C CA . ALA C 1 88 ? 19.725 13.335 36.406 1.00 11.54 88 ALA C CA 1
ATOM 5516 C C . ALA C 1 88 ? 19.418 12.124 37.305 1.00 13.36 88 ALA C C 1
ATOM 5517 O O . ALA C 1 88 ? 20.089 11.883 38.315 1.00 16.09 88 ALA C O 1
ATOM 5519 N N . VAL C 1 89 ? 18.381 11.385 36.940 1.00 14.89 89 VAL C N 1
ATOM 5520 C CA . VAL C 1 89 ? 17.983 10.164 37.637 1.00 18.03 89 VAL C CA 1
ATOM 5521 C C . VAL C 1 89 ? 17.649 9.166 36.522 1.00 17.67 89 VAL C C 1
ATOM 5522 O O . VAL C 1 89 ? 17.101 9.542 35.486 1.00 18.95 89 VAL C O 1
ATOM 5526 N N . LEU C 1 90 ? 18.014 7.903 36.713 1.00 18.37 90 LEU C N 1
ATOM 5527 C CA . LEU C 1 90 ? 17.815 6.890 35.678 1.00 17.30 90 LEU C CA 1
ATOM 5528 C C . LEU C 1 90 ? 16.640 5.968 35.915 1.00 19.01 90 LEU C C 1
ATOM 5529 O O . LEU C 1 90 ? 16.587 5.279 36.928 1.00 20.08 90 LEU C O 1
ATOM 5534 N N . GLY C 1 91 ? 15.699 5.960 34.974 1.00 19.48 91 GLY C N 1
ATOM 5535 C CA . GLY C 1 91 ? 14.554 5.080 35.077 1.00 18.12 91 GLY C CA 1
ATOM 5536 C C . GLY C 1 91 ? 14.781 3.950 34.085 1.00 18.67 91 GLY C C 1
ATOM 5537 O O . GLY C 1 91 ? 14.855 4.190 32.895 1.00 18.33 91 GLY C O 1
ATOM 5538 N N . LEU C 1 92 ? 14.896 2.718 34.567 1.00 20.19 92 LEU C N 1
ATOM 5539 C CA . LEU C 1 92 ? 15.139 1.571 33.693 1.00 18.88 92 LEU C CA 1
ATOM 5540 C C . LEU C 1 92 ? 14.099 0.495 33.923 1.00 20.71 92 LEU C C 1
ATOM 5541 O O . LEU C 1 92 ? 13.799 0.153 35.059 1.00 19.73 92 LEU C O 1
ATOM 5546 N N . GLY C 1 93 ? 13.543 -0.025 32.833 1.00 21.85 93 GLY C N 1
ATOM 5547 C CA . GLY C 1 93 ? 12.555 -1.086 32.914 1.00 21.03 93 GLY C CA 1
ATOM 5548 C C . GLY C 1 93 ? 12.957 -2.183 31.935 1.00 23.53 93 GLY C C 1
ATOM 5549 O O . GLY C 1 93 ? 13.957 -2.050 31.222 1.00 20.75 93 GLY C O 1
ATOM 5550 N N . PRO C 1 94 ? 12.213 -3.290 31.884 1.00 25.29 94 PRO C N 1
ATOM 5551 C CA . PRO C 1 94 ? 12.570 -4.358 30.951 1.00 27.68 94 PRO C CA 1
ATOM 5552 C C . PRO C 1 94 ? 12.146 -4.109 29.494 1.00 30.42 94 PRO C C 1
ATOM 5553 O O . PRO C 1 94 ? 12.599 -4.807 28.594 1.00 30.29 94 PRO C O 1
ATOM 5557 N N . GLY C 1 95 ? 11.301 -3.106 29.260 1.00 33.47 95 GLY C N 1
ATOM 5558 C CA . GLY C 1 95 ? 10.855 -2.800 27.904 1.00 37.06 95 GLY C CA 1
ATOM 5559 C C . GLY C 1 95 ? 9.548 -3.506 27.599 1.00 39.86 95 GLY C C 1
ATOM 5560 O O . GLY C 1 95 ? 9.246 -4.483 28.252 1.00 41.51 95 GLY C O 1
ATOM 5561 N N . ASP C 1 96 ? 8.755 -3.042 26.636 1.00 43.15 96 ASP C N 1
ATOM 5562 C CA . ASP C 1 96 ? 7.496 -3.749 26.352 1.00 45.31 96 ASP C CA 1
ATOM 5563 C C . ASP C 1 96 ? 7.586 -4.590 25.090 1.00 44.61 96 ASP C C 1
ATOM 5564 O O . ASP C 1 96 ? 8.127 -4.156 24.076 1.00 46.05 96 ASP C O 1
ATOM 5569 N N . LYS C 1 97 ? 7.034 -5.795 25.156 1.00 43.20 97 LYS C N 1
ATOM 5570 C CA . LYS C 1 97 ? 7.075 -6.729 24.037 1.00 40.75 97 LYS C CA 1
ATOM 5571 C C . LYS C 1 97 ? 6.672 -6.177 22.662 1.00 38.28 97 LYS C C 1
ATOM 5572 O O . LYS C 1 97 ? 7.291 -6.507 21.646 1.00 36.69 97 LYS C O 1
ATOM 5578 N N . ALA C 1 98 ? 5.637 -5.352 22.608 1.00 35.40 98 ALA C N 1
ATOM 5579 C CA . ALA C 1 98 ? 5.211 -4.807 21.320 1.00 34.42 98 ALA C CA 1
ATOM 5580 C C . ALA C 1 98 ? 6.341 -4.034 20.615 1.00 33.21 98 ALA C C 1
ATOM 5581 O O . ALA C 1 98 ? 6.659 -4.300 19.446 1.00 32.58 98 ALA C O 1
ATOM 5583 N N . THR C 1 99 ? 6.939 -3.080 21.327 1.00 30.62 99 THR C N 1
ATOM 5584 C CA . THR C 1 99 ? 8.015 -2.279 20.766 1.00 28.01 99 THR C CA 1
ATOM 5585 C C . THR C 1 99 ? 9.188 -3.179 20.360 1.00 27.99 99 THR C C 1
ATOM 5586 O O . THR C 1 99 ? 9.797 -2.990 19.302 1.00 26.63 99 THR C O 1
ATOM 5590 N N . PHE C 1 100 ? 9.484 -4.182 21.179 1.00 27.56 100 PHE C N 1
ATOM 5591 C CA . PHE C 1 100 ? 10.596 -5.072 20.879 1.00 27.64 100 PHE C CA 1
ATOM 5592 C C . PHE C 1 100 ? 10.373 -5.968 19.682 1.00 28.91 100 PHE C C 1
ATOM 5593 O O . PHE C 1 100 ? 11.325 -6.282 18.956 1.00 29.52 100 PHE C O 1
ATOM 5601 N N . ASP C 1 101 ? 9.129 -6.381 19.460 1.00 31.38 101 ASP C N 1
ATOM 5602 C CA . ASP C 1 101 ? 8.837 -7.201 18.291 1.00 31.36 101 ASP C CA 1
ATOM 5603 C C . ASP C 1 101 ? 9.150 -6.387 17.047 1.00 29.50 101 ASP C C 1
ATOM 5604 O O . ASP C 1 101 ? 9.815 -6.869 16.138 1.00 29.79 101 ASP C O 1
ATOM 5609 N N . ALA C 1 102 ? 8.699 -5.140 17.021 1.00 27.85 102 ALA C N 1
ATOM 5610 C CA . ALA C 1 102 ? 8.944 -4.296 15.857 1.00 29.14 102 ALA C CA 1
ATOM 5611 C C . ALA C 1 102 ? 10.424 -4.114 15.621 1.00 29.17 102 ALA C C 1
ATOM 5612 O O . ALA C 1 102 ? 10.874 -4.064 14.475 1.00 30.57 102 ALA C O 1
ATOM 5614 N N . MET C 1 103 ? 11.185 -4.017 16.705 1.00 27.63 103 MET C N 1
ATOM 5615 C CA . MET C 1 103 ? 12.620 -3.788 16.589 1.00 26.92 103 MET C CA 1
ATOM 5616 C C . MET C 1 103 ? 13.393 -5.061 16.329 1.00 27.56 103 MET C C 1
ATOM 5617 O O . MET C 1 103 ? 14.613 -5.047 16.181 1.00 27.63 103 MET C O 1
ATOM 5622 N N . GLY C 1 104 ? 12.683 -6.173 16.283 1.00 29.22 104 GLY C N 1
ATOM 5623 C CA . GLY C 1 104 ? 13.350 -7.436 16.035 1.00 30.91 104 GLY C CA 1
ATOM 5624 C C . GLY C 1 104 ? 14.242 -7.814 17.200 1.00 32.04 104 GLY C C 1
ATOM 5625 O O . GLY C 1 104 ? 15.336 -8.345 17.024 1.00 30.57 104 GLY C O 1
ATOM 5626 N N . ILE C 1 105 ? 13.760 -7.545 18.405 1.00 32.93 105 ILE C N 1
ATOM 5627 C CA . ILE C 1 105 ? 14.520 -7.845 19.605 1.00 31.63 105 ILE C CA 1
ATOM 5628 C C . ILE C 1 105 ? 13.908 -8.981 20.416 1.00 32.48 105 ILE C C 1
ATOM 5629 O O . ILE C 1 105 ? 12.700 -8.976 20.733 1.00 30.31 105 ILE C O 1
ATOM 5634 N N . ALA C 1 106 ? 14.763 -9.954 20.737 1.00 34.03 106 ALA C N 1
ATOM 5635 C CA . ALA C 1 106 ? 14.384 -11.116 21.543 1.00 35.82 106 ALA C CA 1
ATOM 5636 C C . ALA C 1 106 ? 14.407 -10.729 23.025 1.00 36.19 106 ALA C C 1
ATOM 5637 O O . ALA C 1 106 ? 15.468 -10.509 23.607 1.00 36.92 106 ALA C O 1
ATOM 5639 N N . TRP C 1 107 ? 13.227 -10.621 23.616 1.00 36.59 107 TRP C N 1
ATOM 5640 C CA . TRP C 1 107 ? 13.085 -10.270 25.021 1.00 38.11 107 TRP C CA 1
ATOM 5641 C C . TRP C 1 107 ? 13.552 -11.480 25.847 1.00 38.76 107 TRP C C 1
ATOM 5642 O O . TRP C 1 107 ? 12.739 -12.232 26.371 1.00 38.42 107 TRP C O 1
ATOM 5653 N N . LYS C 1 108 ? 14.864 -11.648 25.957 1.00 38.84 108 LYS C N 1
ATOM 5654 C CA . LYS C 1 108 ? 15.478 -12.777 26.644 1.00 38.32 108 LYS C CA 1
ATOM 5655 C C . LYS C 1 108 ? 15.846 -12.506 28.108 1.00 36.21 108 LYS C C 1
ATOM 5656 O O . LYS C 1 108 ? 16.682 -11.662 28.396 1.00 33.52 108 LYS C O 1
ATOM 5662 N N . LYS C 1 109 ? 15.217 -13.230 29.025 1.00 36.17 109 LYS C N 1
ATOM 5663 C CA . LYS C 1 109 ? 15.500 -13.106 30.456 1.00 35.07 109 LYS C CA 1
ATOM 5664 C C . LYS C 1 109 ? 15.514 -11.689 31.004 1.00 34.61 109 LYS C C 1
ATOM 5665 O O . LYS C 1 109 ? 16.531 -11.207 31.513 1.00 36.18 109 LYS C O 1
ATOM 5671 N N . PRO C 1 110 ? 14.369 -11.010 30.933 1.00 34.20 110 PRO C N 1
ATOM 5672 C CA . PRO C 1 110 ? 14.211 -9.638 31.415 1.00 33.54 110 PRO C CA 1
ATOM 5673 C C . PRO C 1 110 ? 14.778 -9.432 32.811 1.00 34.16 110 PRO C C 1
ATOM 5674 O O . PRO C 1 110 ? 15.504 -8.472 33.073 1.00 37.08 110 PRO C O 1
ATOM 5678 N N . LEU C 1 111 ? 14.441 -10.348 33.701 1.00 31.73 111 LEU C N 1
ATOM 5679 C CA . LEU C 1 111 ? 14.859 -10.262 35.077 1.00 30.79 111 LEU C CA 1
ATOM 5680 C C . LEU C 1 111 ? 16.376 -10.233 35.258 1.00 29.81 111 LEU C C 1
ATOM 5681 O O . LEU C 1 111 ? 16.925 -9.270 35.796 1.00 31.83 111 LEU C O 1
ATOM 5686 N N . ALA C 1 112 ? 17.061 -11.273 34.803 1.00 28.84 112 ALA C N 1
ATOM 5687 C CA . ALA C 1 112 ? 18.513 -11.347 34.967 1.00 27.25 112 ALA C CA 1
ATOM 5688 C C . ALA C 1 112 ? 19.198 -10.214 34.199 1.00 27.72 112 ALA C C 1
ATOM 5689 O O . ALA C 1 112 ? 20.140 -9.590 34.699 1.00 28.00 112 ALA C O 1
ATOM 5691 N N . THR C 1 113 ? 18.721 -9.952 32.986 1.00 26.33 113 THR C N 1
ATOM 5692 C CA . THR C 1 113 ? 19.282 -8.887 32.173 1.00 26.41 113 THR C CA 1
ATOM 5693 C C . THR C 1 113 ? 19.212 -7.557 32.924 1.00 27.15 113 THR C C 1
ATOM 5694 O O . THR C 1 113 ? 20.228 -6.878 33.081 1.00 26.17 113 THR C O 1
ATOM 5698 N N . THR C 1 114 ? 18.012 -7.200 33.389 1.00 26.97 114 THR C N 1
ATOM 5699 C CA . THR C 1 114 ? 17.801 -5.959 34.134 1.00 26.09 114 THR C CA 1
ATOM 5700 C C . THR C 1 114 ? 18.657 -5.851 35.383 1.00 25.11 114 THR C C 1
ATOM 5701 O O . THR C 1 114 ? 19.171 -4.784 35.683 1.00 26.96 114 THR C O 1
ATOM 5705 N N . LYS C 1 115 ? 18.814 -6.947 36.112 1.00 25.87 115 LYS C N 1
ATOM 5706 C CA . LYS C 1 115 ? 19.623 -6.904 37.332 1.00 28.85 115 LYS C CA 1
ATOM 5707 C C . LYS C 1 115 ? 21.095 -6.704 37.003 1.00 27.74 115 LYS C C 1
ATOM 5708 O O . LYS C 1 115 ? 21.790 -5.896 37.626 1.00 29.49 115 LYS C O 1
ATOM 5714 N N . GLU C 1 116 ? 21.577 -7.455 36.022 1.00 27.77 116 GLU C N 1
ATOM 5715 C CA . GLU C 1 116 ? 22.963 -7.347 35.621 1.00 25.27 116 GLU C CA 1
ATOM 5716 C C . GLU C 1 116 ? 23.272 -5.966 35.051 1.00 22.44 116 GLU C C 1
ATOM 5717 O O . GLU C 1 116 ? 24.304 -5.378 35.391 1.00 20.97 116 GLU C O 1
ATOM 5723 N N . ALA C 1 117 ? 22.368 -5.447 34.210 1.00 19.24 117 ALA C N 1
ATOM 5724 C CA . ALA C 1 117 ? 22.522 -4.126 33.599 1.00 17.88 117 ALA C CA 1
ATOM 5725 C C . ALA C 1 117 ? 22.634 -3.024 34.637 1.00 18.86 117 ALA C C 1
ATOM 5726 O O . ALA C 1 117 ? 23.466 -2.116 34.495 1.00 19.29 117 ALA C O 1
ATOM 5728 N N . ILE C 1 118 ? 21.789 -3.102 35.669 1.00 18.43 118 ILE C N 1
ATOM 5729 C CA . ILE C 1 118 ? 21.788 -2.122 36.748 1.00 18.32 118 ILE C CA 1
ATOM 5730 C C . ILE C 1 118 ? 23.047 -2.241 37.595 1.00 19.53 118 ILE C C 1
ATOM 5731 O O . ILE C 1 118 ? 23.559 -1.229 38.092 1.00 23.83 118 ILE C O 1
ATOM 5736 N N . GLN C 1 119 ? 23.571 -3.449 37.747 1.00 19.10 119 GLN C N 1
ATOM 5737 C CA . GLN C 1 119 ? 24.789 -3.594 38.541 1.00 22.21 119 GLN C CA 1
ATOM 5738 C C . GLN C 1 119 ? 25.949 -2.968 37.773 1.00 19.61 119 GLN C C 1
ATOM 5739 O O . GLN C 1 119 ? 26.759 -2.225 38.349 1.00 17.35 119 GLN C O 1
ATOM 5745 N N . ALA C 1 120 ? 25.999 -3.246 36.471 1.00 17.33 120 ALA C N 1
ATOM 5746 C CA . ALA C 1 120 ? 27.044 -2.699 35.625 1.00 16.90 120 ALA C CA 1
ATOM 5747 C C . ALA C 1 120 ? 26.942 -1.180 35.602 1.00 18.76 120 ALA C C 1
ATOM 5748 O O . ALA C 1 120 ? 27.948 -0.489 35.773 1.00 22.50 120 ALA C O 1
ATOM 5750 N N . ILE C 1 121 ? 25.731 -0.650 35.430 1.00 17.34 121 ILE C N 1
ATOM 5751 C CA . ILE C 1 121 ? 25.556 0.796 35.350 1.00 15.64 121 ILE C CA 1
ATOM 5752 C C . ILE C 1 121 ? 25.949 1.490 36.640 1.00 17.62 121 ILE C C 1
ATOM 5753 O O . ILE C 1 121 ? 26.638 2.529 36.613 1.00 17.36 121 ILE C O 1
ATOM 5758 N N . ARG C 1 122 ? 25.543 0.927 37.775 1.00 20.39 122 ARG C N 1
ATOM 5759 C CA . ARG C 1 122 ? 25.919 1.534 39.059 1.00 23.64 122 ARG C CA 1
ATOM 5760 C C . ARG C 1 122 ? 27.446 1.601 39.184 1.00 24.53 122 ARG C C 1
ATOM 5761 O O . ARG C 1 122 ? 27.985 2.593 39.675 1.00 25.54 122 ARG C O 1
ATOM 5769 N N . ASP C 1 123 ? 28.133 0.555 38.724 1.00 24.18 123 ASP C N 1
ATOM 5770 C CA . ASP C 1 123 ? 29.588 0.531 38.784 1.00 24.93 123 ASP C CA 1
ATOM 5771 C C . ASP C 1 123 ? 30.229 1.531 37.824 1.00 22.91 123 ASP C C 1
ATOM 5772 O O . ASP C 1 123 ? 31.242 2.134 38.165 1.00 19.33 123 ASP C O 1
ATOM 5777 N N . PHE C 1 124 ? 29.658 1.701 36.629 1.00 21.78 124 PHE C N 1
ATOM 5778 C CA . PHE C 1 124 ? 30.204 2.682 35.684 1.00 22.13 124 PHE C CA 1
ATOM 5779 C C . PHE C 1 124 ? 30.121 4.071 36.331 1.00 23.57 124 PHE C C 1
ATOM 5780 O O . PHE C 1 124 ? 31.122 4.770 36.485 1.00 20.52 124 PHE C O 1
ATOM 5788 N N . ILE C 1 125 ? 28.903 4.435 36.733 1.00 24.73 125 ILE C N 1
ATOM 5789 C CA . ILE C 1 125 ? 28.612 5.718 37.338 1.00 22.31 125 ILE C CA 1
ATOM 5790 C C . ILE C 1 125 ? 29.466 5.946 38.568 1.00 25.56 125 ILE C C 1
ATOM 5791 O O . ILE C 1 125 ? 29.827 7.080 38.911 1.00 28.26 125 ILE C O 1
ATOM 5796 N N . SER C 1 126 ? 29.801 4.856 39.231 1.00 25.27 126 SER C N 1
ATOM 5797 C CA . SER C 1 126 ? 30.624 4.913 40.423 1.00 26.27 126 SER C CA 1
ATOM 5798 C C . SER C 1 126 ? 32.134 5.092 40.127 1.00 27.10 126 SER C C 1
ATOM 5799 O O . SER C 1 126 ? 32.925 5.266 41.049 1.00 24.59 126 SER C O 1
ATOM 5802 N N . GLY C 1 127 ? 32.529 5.039 38.852 1.00 26.29 127 GLY C N 1
ATOM 5803 C CA . GLY C 1 127 ? 33.928 5.217 38.504 1.00 26.91 127 GLY C CA 1
ATOM 5804 C C . GLY C 1 127 ? 34.772 3.950 38.451 1.00 27.82 127 GLY C C 1
ATOM 5805 O O . GLY C 1 127 ? 35.973 4.010 38.202 1.00 30.63 127 GLY C O 1
ATOM 5806 N N . LYS C 1 128 ? 34.158 2.799 38.674 1.00 25.83 128 LYS C N 1
ATOM 5807 C CA . LYS C 1 128 ? 34.892 1.545 38.633 1.00 27.83 128 LYS C CA 1
ATOM 5808 C C . LYS C 1 128 ? 35.182 1.024 37.228 1.00 27.15 128 LYS C C 1
ATOM 5809 O O . LYS C 1 128 ? 34.504 1.372 36.264 1.00 27.90 128 LYS C O 1
ATOM 5815 N N . LYS C 1 129 ? 36.206 0.190 37.131 1.00 27.60 129 LYS C N 1
ATOM 5816 C CA . LYS C 1 129 ? 36.529 -0.471 35.890 1.00 27.48 129 LYS C CA 1
ATOM 5817 C C . LYS C 1 129 ? 35.612 -1.704 36.004 1.00 26.43 129 LYS C C 1
ATOM 5818 O O . LYS C 1 129 ? 35.703 -2.456 36.966 1.00 24.94 129 LYS C O 1
ATOM 5824 N N . VAL C 1 130 ? 34.715 -1.877 35.042 1.00 23.46 130 VAL C N 1
ATOM 5825 C CA . VAL C 1 130 ? 33.765 -2.965 35.052 1.00 22.71 130 VAL C CA 1
ATOM 5826 C C . VAL C 1 130 ? 34.175 -4.258 34.295 1.00 24.41 130 VAL C C 1
ATOM 5827 O O . VAL C 1 130 ? 34.596 -4.235 33.123 1.00 22.93 130 VAL C O 1
ATOM 5831 N N . SER C 1 131 ? 34.037 -5.385 34.988 1.00 25.49 131 SER C N 1
ATOM 5832 C CA . SER C 1 131 ? 34.315 -6.713 34.425 1.00 29.53 131 SER C CA 1
ATOM 5833 C C . SER C 1 131 ? 33.180 -7.602 34.872 1.00 31.19 131 SER C C 1
ATOM 5834 O O . SER C 1 131 ? 32.980 -7.772 36.056 1.00 31.82 131 SER C O 1
ATOM 5837 N N . MET C 1 132 ? 32.427 -8.156 33.931 1.00 34.20 132 MET C N 1
ATOM 5838 C CA . MET C 1 132 ? 31.294 -9.014 34.272 1.00 35.91 132 MET C CA 1
ATOM 5839 C C . MET C 1 132 ? 31.208 -10.139 33.288 1.00 35.97 132 MET C C 1
ATOM 5840 O O . MET C 1 132 ? 31.599 -10.009 32.142 1.00 33.75 132 MET C O 1
ATOM 5845 N N . ASP C 1 133 ? 30.664 -11.248 33.741 1.00 40.52 133 ASP C N 1
ATOM 5846 C CA . ASP C 1 133 ? 30.468 -12.374 32.865 1.00 44.78 133 ASP C CA 1
ATOM 5847 C C . ASP C 1 133 ? 29.166 -13.019 33.291 1.00 45.67 133 ASP C C 1
ATOM 5848 O O . ASP C 1 133 ? 29.123 -14.186 33.675 1.00 48.16 133 ASP C O 1
ATOM 5853 N N . GLY C 1 134 ? 28.097 -12.236 33.227 1.00 45.35 134 GLY C N 1
ATOM 5854 C CA . GLY C 1 134 ? 26.792 -12.726 33.634 1.00 47.00 134 GLY C CA 1
ATOM 5855 C C . GLY C 1 134 ? 26.125 -13.599 32.592 1.00 46.14 134 GLY C C 1
ATOM 5856 O O . GLY C 1 134 ? 26.672 -13.838 31.523 1.00 44.65 134 GLY C O 1
ATOM 5857 N N . GLU C 1 135 ? 24.931 -14.078 32.902 1.00 47.24 135 GLU C N 1
ATOM 5858 C CA . GLU C 1 135 ? 24.219 -14.930 31.972 1.00 49.30 135 GLU C CA 1
ATOM 5859 C C . GLU C 1 135 ? 23.628 -14.127 30.821 1.00 50.01 135 GLU C C 1
ATOM 5860 O O . GLU C 1 135 ? 23.095 -14.701 29.875 1.00 50.60 135 GLU C O 1
ATOM 5866 N N . MET C 1 136 ? 23.735 -12.799 30.890 1.00 49.55 136 MET C N 1
ATOM 5867 C CA . MET C 1 136 ? 23.176 -11.937 29.844 1.00 46.35 136 MET C CA 1
ATOM 5868 C C . MET C 1 136 ? 24.069 -10.753 29.478 1.00 43.67 136 MET C C 1
ATOM 5869 O O . MET C 1 136 ? 24.112 -10.324 28.332 1.00 42.10 136 MET C O 1
ATOM 5874 N N . ILE C 1 137 ? 24.792 -10.237 30.463 1.00 40.17 137 ILE C N 1
ATOM 5875 C CA . ILE C 1 137 ? 25.604 -9.054 30.269 1.00 36.38 137 ILE C CA 1
ATOM 5876 C C . ILE C 1 137 ? 27.055 -9.290 30.598 1.00 35.78 137 ILE C C 1
ATOM 5877 O O . ILE C 1 137 ? 27.383 -9.858 31.647 1.00 35.89 137 ILE C O 1
ATOM 5882 N N . LYS C 1 138 ? 27.930 -8.835 29.710 1.00 33.06 138 LYS C N 1
ATOM 5883 C CA . LYS C 1 138 ? 29.346 -8.995 29.952 1.00 33.11 138 LYS C CA 1
ATOM 5884 C C . LYS C 1 138 ? 30.197 -7.764 29.586 1.00 29.89 138 LYS C C 1
ATOM 5885 O O . LYS C 1 138 ? 29.920 -7.065 28.616 1.00 27.72 138 LYS C O 1
ATOM 5891 N N . PHE C 1 139 ? 31.224 -7.500 30.394 1.00 27.74 139 PHE C N 1
ATOM 5892 C CA . PHE C 1 139 ? 32.156 -6.391 30.163 1.00 25.75 139 PHE C CA 1
ATOM 5893 C C . PHE C 1 139 ? 33.553 -6.851 30.537 1.00 25.77 139 PHE C C 1
ATOM 5894 O O . PHE C 1 139 ? 33.712 -7.653 31.467 1.00 26.25 139 PHE C O 1
ATOM 5902 N N . ALA C 1 140 ? 34.563 -6.336 29.836 1.00 23.72 140 ALA C N 1
ATOM 5903 C CA . ALA C 1 140 ? 35.941 -6.715 30.129 1.00 22.46 140 ALA C CA 1
ATOM 5904 C C . ALA C 1 140 ? 36.837 -5.491 30.288 1.00 22.24 140 ALA C C 1
ATOM 5905 O O . ALA C 1 140 ? 37.504 -5.058 29.352 1.00 25.54 140 ALA C O 1
ATOM 5907 N N . GLY C 1 141 ? 36.850 -4.928 31.484 1.00 21.95 141 GLY C N 1
ATOM 5908 C CA . GLY C 1 141 ? 37.682 -3.767 31.719 1.00 20.99 141 GLY C CA 1
ATOM 5909 C C . GLY C 1 141 ? 37.121 -2.445 31.215 1.00 22.82 141 GLY C C 1
ATOM 5910 O O . GLY C 1 141 ? 37.874 -1.480 31.063 1.00 22.68 141 GLY C O 1
ATOM 5911 N N . ALA C 1 142 ? 35.811 -2.371 30.970 1.00 22.31 142 ALA C N 1
ATOM 5912 C CA . ALA C 1 142 ? 35.230 -1.126 30.482 1.00 21.90 142 ALA C CA 1
ATOM 5913 C C . ALA C 1 142 ? 35.226 -0.088 31.591 1.00 21.48 142 ALA C C 1
ATOM 5914 O O . ALA C 1 142 ? 35.119 -0.438 32.767 1.00 22.08 142 ALA C O 1
ATOM 5916 N N . LYS C 1 143 ? 35.349 1.187 31.233 1.00 17.41 143 LYS C N 1
ATOM 5917 C CA . LYS C 1 143 ? 35.359 2.224 32.255 1.00 17.08 143 LYS C CA 1
ATOM 5918 C C . LYS C 1 143 ? 35.079 3.631 31.729 1.00 17.20 143 LYS C C 1
ATOM 5919 O O . LYS C 1 143 ? 35.627 4.014 30.704 1.00 19.46 143 LYS C O 1
ATOM 5925 N N . LEU C 1 144 ? 34.239 4.405 32.421 1.00 15.30 144 LEU C N 1
ATOM 5926 C CA . LEU C 1 144 ? 33.962 5.790 31.988 1.00 16.95 144 LEU C CA 1
ATOM 5927 C C . LEU C 1 144 ? 35.207 6.653 32.185 1.00 16.64 144 LEU C C 1
ATOM 5928 O O . LEU C 1 144 ? 35.994 6.420 33.099 1.00 16.75 144 LEU C O 1
ATOM 5933 N N . ALA C 1 145 ? 35.389 7.647 31.332 1.00 16.21 145 ALA C N 1
ATOM 5934 C CA . ALA C 1 145 ? 36.562 8.497 31.428 1.00 17.07 145 ALA C CA 1
ATOM 5935 C C . ALA C 1 145 ? 36.254 9.898 31.958 1.00 19.08 145 ALA C C 1
ATOM 5936 O O . ALA C 1 145 ? 37.064 10.814 31.818 1.00 21.97 145 ALA C O 1
ATOM 5938 N N . PHE C 1 146 ? 35.074 10.077 32.543 1.00 19.64 146 PHE C N 1
ATOM 5939 C CA . PHE C 1 146 ? 34.685 11.366 33.139 1.00 17.54 146 PHE C CA 1
ATOM 5940 C C . PHE C 1 146 ? 33.834 11.013 34.356 1.00 17.15 146 PHE C C 1
ATOM 5941 O O . PHE C 1 146 ? 33.309 9.917 34.446 1.00 14.71 146 PHE C O 1
ATOM 5949 N N . LYS C 1 147 ? 33.729 11.922 35.309 1.00 21.80 147 LYS C N 1
ATOM 5950 C CA . LYS C 1 147 ? 32.993 11.640 36.541 1.00 25.73 147 LYS C CA 1
ATOM 5951 C C . LYS C 1 147 ? 31.499 11.895 36.496 1.00 25.05 147 LYS C C 1
ATOM 5952 O O . LYS C 1 147 ? 31.033 12.910 35.980 1.00 26.24 147 LYS C O 1
ATOM 5958 N N . ALA C 1 148 ? 30.750 10.960 37.063 1.00 25.79 148 ALA C N 1
ATOM 5959 C CA . ALA C 1 148 ? 29.295 11.020 37.028 1.00 27.16 148 ALA C CA 1
ATOM 5960 C C . ALA C 1 148 ? 28.594 11.673 38.181 1.00 28.52 148 ALA C C 1
ATOM 5961 O O . ALA C 1 148 ? 27.479 12.170 38.000 1.00 34.05 148 ALA C O 1
ATOM 5963 N N . GLY C 1 149 ? 29.205 11.687 39.359 1.00 27.13 149 GLY C N 1
ATOM 5964 C CA . GLY C 1 149 ? 28.500 12.251 40.499 1.00 26.16 149 GLY C CA 1
ATOM 5965 C C . GLY C 1 149 ? 27.457 11.208 40.888 1.00 28.31 149 GLY C C 1
ATOM 5966 O O . GLY C 1 149 ? 27.534 10.064 40.438 1.00 28.92 149 GLY C O 1
ATOM 5967 N N . ASN C 1 150 ? 26.464 11.556 41.697 1.00 30.05 150 ASN C N 1
ATOM 5968 C CA . ASN C 1 150 ? 25.487 10.540 42.053 1.00 30.60 150 ASN C CA 1
ATOM 5969 C C . ASN C 1 150 ? 24.190 10.508 41.263 1.00 28.05 150 ASN C C 1
ATOM 5970 O O . ASN C 1 150 ? 23.519 11.525 41.078 1.00 26.99 150 ASN C O 1
ATOM 5975 N N . ILE C 1 151 ? 23.840 9.309 40.803 1.00 23.33 151 ILE C N 1
ATOM 5976 C CA . ILE C 1 151 ? 22.655 9.107 39.989 1.00 17.91 151 ILE C CA 1
ATOM 5977 C C . ILE C 1 151 ? 21.741 7.997 40.498 1.00 16.54 151 ILE C C 1
ATOM 5978 O O . ILE C 1 151 ? 22.014 6.810 40.326 1.00 14.87 151 ILE C O 1
ATOM 5983 N N . PRO C 1 152 ? 20.615 8.371 41.102 1.00 17.44 152 PRO C N 1
ATOM 5984 C CA . PRO C 1 152 ? 19.669 7.378 41.625 1.00 18.57 152 PRO C CA 1
ATOM 5985 C C . PRO C 1 152 ? 19.105 6.546 40.463 1.00 19.51 152 PRO C C 1
ATOM 5986 O O . PRO C 1 152 ? 18.980 7.044 39.344 1.00 19.57 152 PRO C O 1
ATOM 5990 N N . ILE C 1 153 ? 18.775 5.286 40.737 1.00 20.08 153 ILE C N 1
ATOM 5991 C CA . ILE C 1 153 ? 18.231 4.400 39.732 1.00 19.40 153 ILE C CA 1
ATOM 5992 C C . ILE C 1 153 ? 16.870 3.874 40.176 1.00 21.18 153 ILE C C 1
ATOM 5993 O O . ILE C 1 153 ? 16.727 3.297 41.258 1.00 21.07 153 ILE C O 1
ATOM 5998 N N . TYR C 1 154 ? 15.866 4.122 39.338 1.00 23.30 154 TYR C N 1
ATOM 5999 C CA . TYR C 1 154 ? 14.488 3.691 39.561 1.00 19.73 154 TYR C CA 1
ATOM 6000 C C . TYR C 1 154 ? 14.164 2.584 38.572 1.00 20.69 154 TYR C C 1
ATOM 6001 O O . TYR C 1 154 ? 14.527 2.670 37.393 1.00 20.72 154 TYR C O 1
ATOM 6010 N N . MET C 1 155 ? 13.475 1.548 39.038 1.00 20.60 155 MET C N 1
ATOM 6011 C CA . MET C 1 155 ? 13.082 0.457 38.159 1.00 20.89 155 MET C CA 1
ATOM 6012 C C . MET C 1 155 ? 11.625 0.587 37.760 1.00 19.58 155 MET C C 1
ATOM 6013 O O . MET C 1 155 ? 10.804 1.026 38.549 1.00 20.60 155 MET C O 1
ATOM 6018 N N . GLY C 1 156 ? 11.315 0.227 36.527 1.00 21.01 156 GLY C N 1
ATOM 6019 C CA . GLY C 1 156 ? 9.937 0.251 36.070 1.00 22.88 156 GLY C CA 1
ATOM 6020 C C . GLY C 1 156 ? 9.521 -1.184 36.326 1.00 25.25 156 GLY C C 1
ATOM 6021 O O . GLY C 1 156 ? 10.245 -2.100 35.933 1.00 27.00 156 GLY C O 1
ATOM 6022 N N . ALA C 1 157 ? 8.386 -1.405 36.985 1.00 25.49 157 ALA C N 1
ATOM 6023 C CA . ALA C 1 157 ? 7.961 -2.768 37.276 1.00 26.60 157 ALA C CA 1
ATOM 6024 C C . ALA C 1 157 ? 6.455 -2.894 37.447 1.00 27.81 157 ALA C C 1
ATOM 6025 O O . ALA C 1 157 ? 5.810 -2.006 37.974 1.00 29.54 157 ALA C O 1
ATOM 6027 N N . GLN C 1 158 ? 5.907 -4.013 36.989 1.00 32.05 158 GLN C N 1
ATOM 6028 C CA . GLN C 1 158 ? 4.466 -4.313 37.067 1.00 33.54 158 GLN C CA 1
ATOM 6029 C C . GLN C 1 158 ? 4.290 -5.677 37.700 1.00 32.41 158 GLN C C 1
ATOM 6030 O O . GLN C 1 158 ? 3.523 -5.832 38.640 1.00 31.60 158 GLN C O 1
ATOM 6036 N N . GLY C 1 159 ? 5.018 -6.657 37.165 1.00 31.24 159 GLY C N 1
ATOM 6037 C CA . GLY C 1 159 ? 4.968 -8.018 37.661 1.00 31.11 159 GLY C CA 1
ATOM 6038 C C . GLY C 1 159 ? 5.541 -8.202 39.056 1.00 32.86 159 GLY C C 1
ATOM 6039 O O . GLY C 1 159 ? 6.441 -7.472 39.482 1.00 34.00 159 GLY C O 1
ATOM 6040 N N . PRO C 1 160 ? 5.035 -9.196 39.798 1.00 33.11 160 PRO C N 1
ATOM 6041 C CA . PRO C 1 160 ? 5.475 -9.497 41.159 1.00 31.88 160 PRO C CA 1
ATOM 6042 C C . PRO C 1 160 ? 6.963 -9.732 41.278 1.00 31.59 160 PRO C C 1
ATOM 6043 O O . PRO C 1 160 ? 7.579 -9.294 42.244 1.00 32.37 160 PRO C O 1
ATOM 6047 N N . LYS C 1 161 ? 7.552 -10.417 40.308 1.00 31.51 161 LYS C N 1
ATOM 6048 C CA . LYS C 1 161 ? 8.983 -10.661 40.381 1.00 32.02 161 LYS C CA 1
ATOM 6049 C C . LYS C 1 161 ? 9.797 -9.385 40.169 1.00 31.51 161 LYS C C 1
ATOM 6050 O O . LYS C 1 161 ? 10.743 -9.139 40.926 1.00 31.99 161 LYS C O 1
ATOM 6056 N N . MET C 1 162 ? 9.443 -8.575 39.164 1.00 27.78 162 MET C N 1
ATOM 6057 C CA . MET C 1 162 ? 10.167 -7.321 38.935 1.00 27.17 162 MET C CA 1
ATOM 6058 C C . MET C 1 162 ? 10.067 -6.441 40.179 1.00 26.85 162 MET C C 1
ATOM 6059 O O . MET C 1 162 ? 11.054 -5.829 40.577 1.00 27.60 162 MET C O 1
ATOM 6064 N N . LEU C 1 163 ? 8.874 -6.376 40.778 1.00 24.00 163 LEU C N 1
ATOM 6065 C CA . LEU C 1 163 ? 8.649 -5.585 41.982 1.00 22.92 163 LEU C CA 1
ATOM 6066 C C . LEU C 1 163 ? 9.561 -6.020 43.115 1.00 24.66 163 LEU C C 1
ATOM 6067 O O . LEU C 1 163 ? 10.103 -5.193 43.864 1.00 24.08 163 LEU C O 1
ATOM 6072 N N . GLU C 1 164 ? 9.730 -7.327 43.245 1.00 26.07 164 GLU C N 1
ATOM 6073 C CA . GLU C 1 164 ? 10.599 -7.870 44.283 1.00 29.87 164 GLU C CA 1
ATOM 6074 C C . GLU C 1 164 ? 12.059 -7.481 44.014 1.00 27.71 164 GLU C C 1
ATOM 6075 O O . GLU C 1 164 ? 12.780 -7.066 44.916 1.00 30.15 164 GLU C O 1
ATOM 6081 N N . LEU C 1 165 ? 12.489 -7.616 42.766 1.00 24.71 165 LEU C N 1
ATOM 6082 C CA . LEU C 1 165 ? 13.837 -7.246 42.384 1.00 22.19 165 LEU C CA 1
ATOM 6083 C C . LEU C 1 165 ? 14.066 -5.741 42.664 1.00 23.84 165 LEU C C 1
ATOM 6084 O O . LEU C 1 165 ? 15.138 -5.340 43.145 1.00 25.17 165 LEU C O 1
ATOM 6089 N N . ALA C 1 166 ? 13.066 -4.907 42.369 1.00 20.13 166 ALA C N 1
ATOM 6090 C CA . ALA C 1 166 ? 13.199 -3.483 42.627 1.00 19.57 166 ALA C CA 1
ATOM 6091 C C . ALA C 1 166 ? 13.488 -3.251 44.095 1.00 20.16 166 ALA C C 1
ATOM 6092 O O . ALA C 1 166 ? 14.391 -2.490 44.421 1.00 21.70 166 ALA C O 1
ATOM 6094 N N . GLY C 1 167 ? 12.745 -3.914 44.984 1.00 21.13 167 GLY C N 1
ATOM 6095 C CA . GLY C 1 167 ? 12.979 -3.735 46.414 1.00 21.14 167 GLY C CA 1
ATOM 6096 C C . GLY C 1 167 ? 14.376 -4.189 46.810 1.00 23.69 167 GLY C C 1
ATOM 6097 O O . GLY C 1 167 ? 14.977 -3.702 47.767 1.00 23.79 167 GLY C O 1
ATOM 6098 N N . GLU C 1 168 ? 14.914 -5.122 46.046 1.00 23.04 168 GLU C N 1
ATOM 6099 C CA . GLU C 1 168 ? 16.237 -5.637 46.326 1.00 26.99 168 GLU C CA 1
ATOM 6100 C C . GLU C 1 168 ? 17.393 -4.743 45.807 1.00 28.32 168 GLU C C 1
ATOM 6101 O O . GLU C 1 168 ? 18.474 -4.700 46.421 1.00 29.64 168 GLU C O 1
ATOM 6107 N N . ILE C 1 169 ? 17.187 -4.014 44.707 1.00 25.60 169 ILE C N 1
ATOM 6108 C CA . ILE C 1 169 ? 18.292 -3.232 44.141 1.00 23.93 169 ILE C CA 1
ATOM 6109 C C . ILE C 1 169 ? 18.071 -1.772 43.731 1.00 24.24 169 ILE C C 1
ATOM 6110 O O . ILE C 1 169 ? 19.035 -1.051 43.516 1.00 25.93 169 ILE C O 1
ATOM 6115 N N . ALA C 1 170 ? 16.829 -1.330 43.595 1.00 23.66 170 ALA C N 1
ATOM 6116 C CA . ALA C 1 170 ? 16.578 0.031 43.130 1.00 21.43 170 ALA C CA 1
ATOM 6117 C C . ALA C 1 170 ? 16.429 1.083 44.218 1.00 22.21 170 ALA C C 1
ATOM 6118 O O . ALA C 1 170 ? 16.230 0.772 45.388 1.00 21.40 170 ALA C O 1
ATOM 6120 N N . ASP C 1 171 ? 16.541 2.345 43.813 1.00 22.06 171 ASP C N 1
ATOM 6121 C CA . ASP C 1 171 ? 16.365 3.449 44.738 1.00 21.30 171 ASP C CA 1
ATOM 6122 C C . ASP C 1 171 ? 14.899 3.895 44.679 1.00 20.76 171 ASP C C 1
ATOM 6123 O O . ASP C 1 171 ? 14.419 4.603 45.558 1.00 22.42 171 ASP C O 1
ATOM 6128 N N . GLY C 1 172 ? 14.196 3.475 43.633 1.00 18.83 172 GLY C N 1
ATOM 6129 C CA . GLY C 1 172 ? 12.805 3.828 43.481 1.00 18.30 172 GLY C CA 1
ATOM 6130 C C . GLY C 1 172 ? 12.135 2.882 42.499 1.00 19.91 172 GLY C C 1
ATOM 6131 O O . GLY C 1 172 ? 12.816 2.187 41.741 1.00 17.49 172 GLY C O 1
ATOM 6132 N N . VAL C 1 173 ? 10.802 2.839 42.519 1.00 19.55 173 VAL C N 1
ATOM 6133 C CA . VAL C 1 173 ? 10.065 1.967 41.619 1.00 19.45 173 VAL C CA 1
ATOM 6134 C C . VAL C 1 173 ? 8.969 2.762 40.946 1.00 20.61 173 VAL C C 1
ATOM 6135 O O . VAL C 1 173 ? 8.134 3.377 41.628 1.00 22.24 173 VAL C O 1
ATOM 6139 N N . LEU C 1 174 ? 8.973 2.759 39.618 1.00 20.66 174 LEU C N 1
ATOM 6140 C CA . LEU C 1 174 ? 7.911 3.427 38.850 1.00 23.60 174 LEU C CA 1
ATOM 6141 C C . LEU C 1 174 ? 6.905 2.323 38.525 1.00 22.58 174 LEU C C 1
ATOM 6142 O O . LEU C 1 174 ? 7.192 1.419 37.739 1.00 22.86 174 LEU C O 1
ATOM 6147 N N . ILE C 1 175 ? 5.739 2.396 39.153 1.00 23.66 175 ILE C N 1
ATOM 6148 C CA . ILE C 1 175 ? 4.691 1.397 38.969 1.00 23.85 175 ILE C CA 1
ATOM 6149 C C . ILE C 1 175 ? 3.541 1.983 38.152 1.00 23.80 175 ILE C C 1
ATOM 6150 O O . ILE C 1 175 ? 2.961 3.004 38.526 1.00 21.59 175 ILE C O 1
ATOM 6155 N N . ASN C 1 176 ? 3.237 1.339 37.025 1.00 24.86 176 ASN C N 1
ATOM 6156 C CA . ASN C 1 176 ? 2.154 1.782 36.134 1.00 27.24 176 ASN C CA 1
ATOM 6157 C C . ASN C 1 176 ? 0.771 1.424 36.694 1.00 24.82 176 ASN C C 1
ATOM 6158 O O . ASN C 1 176 ? 0.121 0.520 36.187 1.00 24.37 176 ASN C O 1
ATOM 6163 N N . ALA C 1 177 ? 0.321 2.113 37.734 1.00 21.62 177 ALA C N 1
ATOM 6164 C CA . ALA C 1 177 ? -0.985 1.808 38.319 1.00 20.50 177 ALA C CA 1
ATOM 6165 C C . ALA C 1 177 ? -1.523 3.068 38.964 1.00 21.48 177 ALA C C 1
ATOM 6166 O O . ALA C 1 177 ? -0.807 4.051 39.079 1.00 23.15 177 ALA C O 1
ATOM 6168 N N . SER C 1 178 ? -2.780 3.058 39.383 1.00 23.49 178 SER C N 1
ATOM 6169 C CA . SER C 1 178 ? -3.377 4.264 39.962 1.00 24.28 178 SER C CA 1
ATOM 6170 C C . SER C 1 178 ? -4.219 3.996 41.174 1.00 24.51 178 SER C C 1
ATOM 6171 O O . SER C 1 178 ? -4.593 4.924 41.881 1.00 24.27 178 SER C O 1
ATOM 6174 N N . HIS C 1 179 ? -4.537 2.733 41.407 1.00 27.29 179 HIS C N 1
ATOM 6175 C CA . HIS C 1 179 ? -5.424 2.390 42.510 1.00 27.73 179 HIS C CA 1
ATOM 6176 C C . HIS C 1 179 ? -4.748 1.763 43.735 1.00 26.22 179 HIS C C 1
ATOM 6177 O O . HIS C 1 179 ? -3.804 0.994 43.611 1.00 25.27 179 HIS C O 1
ATOM 6184 N N . PRO C 1 180 ? -5.228 2.100 44.941 1.00 26.17 180 PRO C N 1
ATOM 6185 C CA . PRO C 1 180 ? -4.670 1.569 46.188 1.00 24.93 180 PRO C CA 1
ATOM 6186 C C . PRO C 1 180 ? -4.544 0.045 46.229 1.00 26.13 180 PRO C C 1
ATOM 6187 O O . PRO C 1 180 ? -3.563 -0.479 46.760 1.00 25.87 180 PRO C O 1
ATOM 6191 N N . LYS C 1 181 ? -5.523 -0.671 45.681 1.00 25.49 181 LYS C N 1
ATOM 6192 C CA . LYS C 1 181 ? -5.445 -2.130 45.659 1.00 29.24 181 LYS C CA 1
ATOM 6193 C C . LYS C 1 181 ? -4.161 -2.636 44.982 1.00 30.36 181 LYS C C 1
ATOM 6194 O O . LYS C 1 181 ? -3.536 -3.586 45.447 1.00 31.63 181 LYS C O 1
ATOM 6200 N N . ASP C 1 182 ? -3.769 -1.997 43.883 1.00 32.22 182 ASP C N 1
ATOM 6201 C CA . ASP C 1 182 ? -2.572 -2.397 43.151 1.00 32.07 182 ASP C CA 1
ATOM 6202 C C . ASP C 1 182 ? -1.310 -2.092 43.970 1.00 32.02 182 ASP C C 1
ATOM 6203 O O . ASP C 1 182 ? -0.376 -2.887 43.995 1.00 32.04 182 ASP C O 1
ATOM 6208 N N . PHE C 1 183 ? -1.281 -0.955 44.655 1.00 31.33 183 PHE C N 1
ATOM 6209 C CA . PHE C 1 183 ? -0.107 -0.615 45.438 1.00 32.26 183 PHE C CA 1
ATOM 6210 C C . PHE C 1 183 ? -0.029 -1.397 46.735 1.00 34.27 183 PHE C C 1
ATOM 6211 O O . PHE C 1 183 ? 1.019 -1.506 47.341 1.00 36.28 183 PHE C O 1
ATOM 6219 N N . GLU C 1 184 ? -1.143 -1.960 47.159 1.00 37.59 184 GLU C N 1
ATOM 6220 C CA . GLU C 1 184 ? -1.156 -2.743 48.380 1.00 39.14 184 GLU C CA 1
ATOM 6221 C C . GLU C 1 184 ? -0.316 -3.985 48.066 1.00 36.92 184 GLU C C 1
ATOM 6222 O O . GLU C 1 184 ? 0.548 -4.375 48.840 1.00 36.26 184 GLU C O 1
ATOM 6228 N N . VAL C 1 185 ? -0.569 -4.593 46.913 1.00 35.78 185 VAL C N 1
ATOM 6229 C CA . VAL C 1 185 ? 0.179 -5.773 46.475 1.00 34.42 185 VAL C CA 1
ATOM 6230 C C . VAL C 1 185 ? 1.636 -5.436 46.160 1.00 33.39 185 VAL C C 1
ATOM 6231 O O . VAL C 1 185 ? 2.545 -6.164 46.545 1.00 31.97 185 VAL C O 1
ATOM 6235 N N . ALA C 1 186 ? 1.850 -4.326 45.458 1.00 32.38 186 ALA C N 1
ATOM 6236 C CA . ALA C 1 186 ? 3.191 -3.919 45.066 1.00 31.59 186 ALA C CA 1
ATOM 6237 C C . ALA C 1 186 ? 4.087 -3.654 46.257 1.00 30.91 186 ALA C C 1
ATOM 6238 O O . ALA C 1 186 ? 5.238 -4.087 46.269 1.00 31.93 186 ALA C O 1
ATOM 6240 N N . VAL C 1 187 ? 3.568 -2.954 47.260 1.00 30.52 187 VAL C N 1
ATOM 6241 C CA . VAL C 1 187 ? 4.363 -2.636 48.435 1.00 30.22 187 VAL C CA 1
ATOM 6242 C C . VAL C 1 187 ? 4.847 -3.892 49.153 1.00 32.21 187 VAL C C 1
ATOM 6243 O O . VAL C 1 187 ? 5.959 -3.919 49.686 1.00 30.94 187 VAL C O 1
ATOM 6247 N N . GLU C 1 188 ? 4.029 -4.943 49.150 1.00 35.76 188 GLU C N 1
ATOM 6248 C CA . GLU C 1 188 ? 4.433 -6.195 49.794 1.00 38.68 188 GLU C CA 1
ATOM 6249 C C . GLU C 1 188 ? 5.574 -6.829 49.021 1.00 37.98 188 GLU C C 1
ATOM 6250 O O . GLU C 1 188 ? 6.538 -7.310 49.616 1.00 38.92 188 GLU C O 1
ATOM 6256 N N . GLN C 1 189 ? 5.466 -6.823 47.699 1.00 35.19 189 GLN C N 1
ATOM 6257 C CA . GLN C 1 189 ? 6.522 -7.375 46.867 1.00 35.23 189 GLN C CA 1
ATOM 6258 C C . GLN C 1 189 ? 7.831 -6.630 47.090 1.00 34.14 189 GLN C C 1
ATOM 6259 O O . GLN C 1 189 ? 8.888 -7.237 47.257 1.00 33.90 189 GLN C O 1
ATOM 6265 N N . ILE C 1 190 ? 7.756 -5.306 47.099 1.00 33.40 190 ILE C N 1
ATOM 6266 C CA . ILE C 1 190 ? 8.939 -4.487 47.290 1.00 31.97 190 ILE C CA 1
ATOM 6267 C C . ILE C 1 190 ? 9.528 -4.751 48.660 1.00 33.77 190 ILE C C 1
ATOM 6268 O O . ILE C 1 190 ? 10.735 -4.791 48.823 1.00 34.87 190 ILE C O 1
ATOM 6273 N N . LYS C 1 191 ? 8.672 -4.947 49.651 1.00 36.19 191 LYS C N 1
ATOM 6274 C CA . LYS C 1 191 ? 9.145 -5.226 51.002 1.00 36.85 191 LYS C CA 1
ATOM 6275 C C . LYS C 1 191 ? 9.851 -6.588 51.068 1.00 35.44 191 LYS C C 1
ATOM 6276 O O . LYS C 1 191 ? 10.857 -6.734 51.758 1.00 34.64 191 LYS C O 1
ATOM 6282 N N . LYS C 1 192 ? 9.330 -7.586 50.357 1.00 34.91 192 LYS C N 1
ATOM 6283 C CA . LYS C 1 192 ? 9.973 -8.905 50.346 1.00 36.07 192 LYS C CA 1
ATOM 6284 C C . LYS C 1 192 ? 11.372 -8.781 49.769 1.00 34.47 192 LYS C C 1
ATOM 6285 O O . LYS C 1 192 ? 12.310 -9.345 50.307 1.00 35.20 192 LYS C O 1
ATOM 6291 N N . GLY C 1 193 ? 11.502 -8.039 48.668 1.00 34.27 193 GLY C N 1
ATOM 6292 C CA . GLY C 1 193 ? 12.800 -7.852 48.030 1.00 30.34 193 GLY C CA 1
ATOM 6293 C C . GLY C 1 193 ? 13.766 -7.069 48.895 1.00 30.16 193 GLY C C 1
ATOM 6294 O O . GLY C 1 193 ? 14.958 -7.379 48.951 1.00 27.60 193 GLY C O 1
ATOM 6295 N N . ALA C 1 194 ? 13.250 -6.053 49.579 1.00 32.24 194 ALA C N 1
ATOM 6296 C CA . ALA C 1 194 ? 14.056 -5.222 50.458 1.00 34.04 194 ALA C CA 1
ATOM 6297 C C . ALA C 1 194 ? 14.642 -6.047 51.599 1.00 38.30 194 ALA C C 1
ATOM 6298 O O . ALA C 1 194 ? 15.821 -5.894 51.930 1.00 39.18 194 ALA C O 1
ATOM 6300 N N . GLU C 1 195 ? 13.818 -6.907 52.202 1.00 41.28 195 GLU C N 1
ATOM 6301 C CA . GLU C 1 195 ? 14.262 -7.763 53.296 1.00 44.93 195 GLU C CA 1
ATOM 6302 C C . GLU C 1 195 ? 15.230 -8.822 52.776 1.00 45.12 195 GLU C C 1
ATOM 6303 O O . GLU C 1 195 ? 16.216 -9.162 53.435 1.00 43.89 195 GLU C O 1
ATOM 6309 N N . LYS C 1 196 ? 14.952 -9.335 51.584 1.00 44.42 196 LYS C N 1
ATOM 6310 C CA . LYS C 1 196 ? 15.826 -10.323 50.988 1.00 45.83 196 LYS C CA 1
ATOM 6311 C C . LYS C 1 196 ? 17.227 -9.741 50.799 1.00 47.07 196 LYS C C 1
ATOM 6312 O O . LYS C 1 196 ? 18.215 -10.477 50.806 1.00 49.21 196 LYS C O 1
ATOM 6318 N N . ALA C 1 197 ? 17.318 -8.422 50.636 1.00 46.38 197 ALA C N 1
ATOM 6319 C CA . ALA C 1 197 ? 18.615 -7.774 50.439 1.00 44.09 197 ALA C CA 1
ATOM 6320 C C . ALA C 1 197 ? 19.133 -7.161 51.718 1.00 42.51 197 ALA C C 1
ATOM 6321 O O . ALA C 1 197 ? 20.252 -6.662 51.765 1.00 41.34 197 ALA C O 1
ATOM 6323 N N . GLY C 1 198 ? 18.304 -7.178 52.749 1.00 41.68 198 GLY C N 1
ATOM 6324 C CA . GLY C 1 198 ? 18.721 -6.613 54.015 1.00 41.13 198 GLY C CA 1
ATOM 6325 C C . GLY C 1 198 ? 18.710 -5.096 54.092 1.00 40.55 198 GLY C C 1
ATOM 6326 O O . GLY C 1 198 ? 19.370 -4.506 54.956 1.00 40.56 198 GLY C O 1
ATOM 6327 N N . ARG C 1 199 ? 17.969 -4.447 53.204 1.00 39.47 199 ARG C N 1
ATOM 6328 C CA . ARG C 1 199 ? 17.913 -3.002 53.271 1.00 39.50 199 ARG C CA 1
ATOM 6329 C C . ARG C 1 199 ? 16.579 -2.555 53.799 1.00 37.81 199 ARG C C 1
ATOM 6330 O O . ARG C 1 199 ? 15.605 -3.300 53.752 1.00 35.63 199 ARG C O 1
ATOM 6338 N N . ASP C 1 200 ? 16.568 -1.345 54.346 1.00 38.48 200 ASP C N 1
ATOM 6339 C CA . ASP C 1 200 ? 15.359 -0.762 54.900 1.00 39.48 200 ASP C CA 1
ATOM 6340 C C . ASP C 1 200 ? 14.411 -0.461 53.737 1.00 40.39 200 ASP C C 1
ATOM 6341 O O . ASP C 1 200 ? 14.725 0.350 52.859 1.00 39.02 200 ASP C O 1
ATOM 6346 N N . PRO C 1 201 ? 13.242 -1.122 53.705 1.00 40.56 201 PRO C N 1
ATOM 6347 C CA . PRO C 1 201 ? 12.285 -0.885 52.611 1.00 40.14 201 PRO C CA 1
ATOM 6348 C C . PRO C 1 201 ? 11.836 0.573 52.414 1.00 39.04 201 PRO C C 1
ATOM 6349 O O . PRO C 1 201 ? 11.407 0.947 51.326 1.00 39.02 201 PRO C O 1
ATOM 6353 N N . SER C 1 202 ? 11.949 1.400 53.448 1.00 37.29 202 SER C N 1
ATOM 6354 C CA . SER C 1 202 ? 11.523 2.777 53.312 1.00 36.60 202 SER C CA 1
ATOM 6355 C C . SER C 1 202 ? 12.569 3.619 52.600 1.00 36.73 202 SER C C 1
ATOM 6356 O O . SER C 1 202 ? 12.462 4.841 52.540 1.00 36.81 202 SER C O 1
ATOM 6359 N N . GLU C 1 203 ? 13.585 2.964 52.053 1.00 37.60 203 GLU C N 1
ATOM 6360 C CA . GLU C 1 203 ? 14.633 3.663 51.322 1.00 36.77 203 GLU C CA 1
ATOM 6361 C C . GLU C 1 203 ? 14.134 3.868 49.913 1.00 36.60 203 GLU C C 1
ATOM 6362 O O . GLU C 1 203 ? 14.479 4.854 49.266 1.00 39.82 203 GLU C O 1
ATOM 6368 N N . VAL C 1 204 ? 13.313 2.942 49.429 1.00 33.03 204 VAL C N 1
ATOM 6369 C CA . VAL C 1 204 ? 12.838 3.044 48.061 1.00 30.11 204 VAL C CA 1
ATOM 6370 C C . VAL C 1 204 ? 11.648 3.975 47.826 1.00 28.72 204 VAL C C 1
ATOM 6371 O O . VAL C 1 204 ? 10.632 3.872 48.490 1.00 29.10 204 VAL C O 1
ATOM 6375 N N . ASP C 1 205 ? 11.802 4.888 46.863 1.00 27.34 205 ASP C N 1
ATOM 6376 C CA . ASP C 1 205 ? 10.765 5.850 46.492 1.00 23.44 205 ASP C CA 1
ATOM 6377 C C . ASP C 1 205 ? 9.678 5.124 45.672 1.00 21.72 205 ASP C C 1
ATOM 6378 O O . ASP C 1 205 ? 9.788 4.979 44.459 1.00 19.59 205 ASP C O 1
ATOM 6383 N N . VAL C 1 206 ? 8.647 4.635 46.356 1.00 21.29 206 VAL C N 1
ATOM 6384 C CA . VAL C 1 206 ? 7.562 3.910 45.704 1.00 18.77 206 VAL C CA 1
ATOM 6385 C C . VAL C 1 206 ? 6.711 4.927 44.979 1.00 19.22 206 VAL C C 1
ATOM 6386 O O . VAL C 1 206 ? 6.038 5.738 45.615 1.00 20.89 206 VAL C O 1
ATOM 6390 N N . THR C 1 207 ? 6.727 4.893 43.652 1.00 16.76 207 THR C N 1
ATOM 6391 C CA . THR C 1 207 ? 5.980 5.902 42.941 1.00 20.06 207 THR C CA 1
ATOM 6392 C C . THR C 1 207 ? 4.892 5.394 41.997 1.00 20.84 207 THR C C 1
ATOM 6393 O O . THR C 1 207 ? 5.045 4.363 41.329 1.00 20.95 207 THR C O 1
ATOM 6397 N N . ALA C 1 208 ? 3.781 6.126 41.971 1.00 17.45 208 ALA C N 1
ATOM 6398 C CA . ALA C 1 208 ? 2.654 5.768 41.120 1.00 18.77 208 ALA C CA 1
ATOM 6399 C C . ALA C 1 208 ? 2.772 6.501 39.797 1.00 19.92 208 ALA C C 1
ATOM 6400 O O . ALA C 1 208 ? 2.614 7.725 39.737 1.00 21.82 208 ALA C O 1
ATOM 6402 N N . TYR C 1 209 ? 3.084 5.754 38.742 1.00 19.83 209 TYR C N 1
ATOM 6403 C CA . TYR C 1 209 ? 3.209 6.320 37.405 1.00 20.95 209 TYR C CA 1
ATOM 6404 C C . TYR C 1 209 ? 1.780 6.211 36.884 1.00 20.63 209 TYR C C 1
ATOM 6405 O O . TYR C 1 209 ? 1.451 5.298 36.132 1.00 23.09 209 TYR C O 1
ATOM 6414 N N . ALA C 1 210 ? 0.936 7.147 37.285 1.00 17.21 210 ALA C N 1
ATOM 6415 C CA . ALA C 1 210 ? -0.478 7.065 36.955 1.00 18.92 210 ALA C CA 1
ATOM 6416 C C . ALA C 1 210 ? -1.008 7.762 35.713 1.00 20.58 210 ALA C C 1
ATOM 6417 O O . ALA C 1 210 ? -0.420 8.719 35.204 1.00 23.67 210 ALA C O 1
ATOM 6419 N N . CYS C 1 211 ? -2.134 7.267 35.218 1.00 19.89 211 CYS C N 1
ATOM 6420 C CA . CYS C 1 211 ? -2.813 7.929 34.119 1.00 20.26 211 CYS C CA 1
ATOM 6421 C C . CYS C 1 211 ? -3.510 9.046 34.904 1.00 20.40 211 CYS C C 1
ATOM 6422 O O . CYS C 1 211 ? -4.309 8.784 35.795 1.00 21.36 211 CYS C O 1
ATOM 6425 N N . PHE C 1 212 ? -3.204 10.288 34.582 1.00 19.96 212 PHE C N 1
ATOM 6426 C CA . PHE C 1 212 ? -3.719 11.421 35.345 1.00 20.18 212 PHE C CA 1
ATOM 6427 C C . PHE C 1 212 ? -4.512 12.384 34.456 1.00 20.16 212 PHE C C 1
ATOM 6428 O O . PHE C 1 212 ? -4.119 12.658 33.327 1.00 24.86 212 PHE C O 1
ATOM 6436 N N . SER C 1 213 ? -5.631 12.892 34.955 1.00 21.38 213 SER C N 1
ATOM 6437 C CA . SER C 1 213 ? -6.441 13.850 34.189 1.00 22.58 213 SER C CA 1
ATOM 6438 C C . SER C 1 213 ? -7.194 14.712 35.179 1.00 23.14 213 SER C C 1
ATOM 6439 O O . SER C 1 213 ? -8.114 14.253 35.856 1.00 22.04 213 SER C O 1
ATOM 6442 N N . ILE C 1 214 ? -6.802 15.974 35.263 1.00 22.97 214 ILE C N 1
ATOM 6443 C CA . ILE C 1 214 ? -7.399 16.880 36.227 1.00 23.86 214 ILE C CA 1
ATOM 6444 C C . ILE C 1 214 ? -7.962 18.121 35.548 1.00 26.33 214 ILE C C 1
ATOM 6445 O O . ILE C 1 214 ? -7.413 18.598 34.564 1.00 27.04 214 ILE C O 1
ATOM 6450 N N . ASP C 1 215 ? -9.072 18.625 36.078 1.00 29.30 215 ASP C N 1
ATOM 6451 C CA . ASP C 1 215 ? -9.737 19.808 35.547 1.00 31.67 215 ASP C CA 1
ATOM 6452 C C . ASP C 1 215 ? -10.814 20.268 36.541 1.00 33.43 215 ASP C C 1
ATOM 6453 O O . ASP C 1 215 ? -11.325 19.457 37.320 1.00 33.03 215 ASP C O 1
ATOM 6458 N N . LYS C 1 216 ? -11.155 21.561 36.531 1.00 34.15 216 LYS C N 1
ATOM 6459 C CA . LYS C 1 216 ? -12.183 22.061 37.440 1.00 35.51 216 LYS C CA 1
ATOM 6460 C C . LYS C 1 216 ? -13.500 21.365 37.108 1.00 35.22 216 LYS C C 1
ATOM 6461 O O . LYS C 1 216 ? -14.321 21.125 37.996 1.00 34.40 216 LYS C O 1
ATOM 6467 N N . ASP C 1 217 ? -13.681 21.034 35.830 1.00 33.06 217 ASP C N 1
ATOM 6468 C CA . ASP C 1 217 ? -14.862 20.312 35.363 1.00 34.38 217 ASP C CA 1
ATOM 6469 C C . ASP C 1 217 ? -14.533 18.814 35.292 1.00 32.45 217 ASP C C 1
ATOM 6470 O O . ASP C 1 217 ? -13.835 18.359 34.383 1.00 30.77 217 ASP C O 1
ATOM 6475 N N . PRO C 1 218 ? -15.066 18.029 36.241 1.00 30.97 218 PRO C N 1
ATOM 6476 C CA . PRO C 1 218 ? -14.829 16.583 36.305 1.00 30.86 218 PRO C CA 1
ATOM 6477 C C . PRO C 1 218 ? -15.127 15.776 35.056 1.00 30.56 218 PRO C C 1
ATOM 6478 O O . PRO C 1 218 ? -14.404 14.817 34.759 1.00 31.94 218 PRO C O 1
ATOM 6482 N N . VAL C 1 219 ? -16.173 16.144 34.319 1.00 29.55 219 VAL C N 1
ATOM 6483 C CA . VAL C 1 219 ? -16.505 15.373 33.123 1.00 28.82 219 VAL C CA 1
ATOM 6484 C C . VAL C 1 219 ? -15.488 15.661 32.003 1.00 28.03 219 VAL C C 1
ATOM 6485 O O . VAL C 1 219 ? -15.169 14.786 31.180 1.00 26.31 219 VAL C O 1
ATOM 6489 N N . LYS C 1 220 ? -14.938 16.871 31.998 1.00 27.34 220 LYS C N 1
ATOM 6490 C CA . LYS C 1 220 ? -13.934 17.217 31.000 1.00 26.49 220 LYS C CA 1
ATOM 6491 C C . LYS C 1 220 ? -12.706 16.365 31.323 1.00 25.94 220 LYS C C 1
ATOM 6492 O O . LYS C 1 220 ? -12.003 15.868 30.432 1.00 22.26 220 LYS C O 1
ATOM 6498 N N . ALA C 1 221 ? -12.489 16.158 32.617 1.00 25.57 221 ALA C N 1
ATOM 6499 C CA . ALA C 1 221 ? -11.370 15.355 33.084 1.00 25.45 221 ALA C CA 1
ATOM 6500 C C . ALA C 1 221 ? -11.513 13.874 32.719 1.00 25.23 221 ALA C C 1
ATOM 6501 O O . ALA C 1 221 ? -10.592 13.301 32.148 1.00 26.86 221 ALA C O 1
ATOM 6503 N N . VAL C 1 222 ? -12.655 13.254 33.011 1.00 24.12 222 VAL C N 1
ATOM 6504 C CA . VAL C 1 222 ? -12.779 11.837 32.691 1.00 26.58 222 VAL C CA 1
ATOM 6505 C C . VAL C 1 222 ? -12.733 11.592 31.200 1.00 26.03 222 VAL C C 1
ATOM 6506 O O . VAL C 1 222 ? -12.111 10.635 30.764 1.00 23.48 222 VAL C O 1
ATOM 6510 N N . ASN C 1 223 ? -13.369 12.462 30.409 1.00 29.22 223 ASN C N 1
ATOM 6511 C CA . ASN C 1 223 ? -13.366 12.272 28.957 1.00 28.12 223 ASN C CA 1
ATOM 6512 C C . ASN C 1 223 ? -11.971 12.301 28.367 1.00 26.63 223 ASN C C 1
ATOM 6513 O O . ASN C 1 223 ? -11.697 11.572 27.404 1.00 28.70 223 ASN C O 1
ATOM 6518 N N . ALA C 1 224 ? -11.087 13.115 28.949 1.00 21.57 224 ALA C N 1
ATOM 6519 C CA . ALA C 1 224 ? -9.720 13.196 28.463 1.00 18.38 224 ALA C CA 1
ATOM 6520 C C . ALA C 1 224 ? -8.931 11.942 28.801 1.00 19.04 224 ALA C C 1
ATOM 6521 O O . ALA C 1 224 ? -7.928 11.635 28.150 1.00 21.50 224 ALA C O 1
ATOM 6523 N N . ALA C 1 225 ? -9.403 11.197 29.794 1.00 19.51 225 ALA C N 1
ATOM 6524 C CA . ALA C 1 225 ? -8.717 9.982 30.241 1.00 21.99 225 ALA C CA 1
ATOM 6525 C C . ALA C 1 225 ? -9.231 8.650 29.697 1.00 24.14 225 ALA C C 1
ATOM 6526 O O . ALA C 1 225 ? -8.532 7.634 29.810 1.00 24.59 225 ALA C O 1
ATOM 6528 N N . LYS C 1 226 ? -10.432 8.645 29.113 1.00 26.43 226 LYS C N 1
ATOM 6529 C CA . LYS C 1 226 ? -11.040 7.410 28.610 1.00 27.57 226 LYS C CA 1
ATOM 6530 C C . LYS C 1 226 ? -10.220 6.601 27.610 1.00 27.86 226 LYS C C 1
ATOM 6531 O O . LYS C 1 226 ? -10.045 5.392 27.795 1.00 28.49 226 LYS C O 1
ATOM 6537 N N . VAL C 1 227 ? -9.714 7.236 26.557 1.00 28.01 227 VAL C N 1
ATOM 6538 C CA . VAL C 1 227 ? -8.942 6.474 25.582 1.00 31.03 227 VAL C CA 1
ATOM 6539 C C . VAL C 1 227 ? -7.731 5.843 26.258 1.00 29.46 227 VAL C C 1
ATOM 6540 O O . VAL C 1 227 ? -7.476 4.649 26.101 1.00 31.63 227 VAL C O 1
ATOM 6544 N N . VAL C 1 228 ? -6.988 6.620 27.034 1.00 27.77 228 VAL C N 1
ATOM 6545 C CA . VAL C 1 228 ? -5.837 6.045 27.714 1.00 24.61 228 VAL C CA 1
ATOM 6546 C C . VAL C 1 228 ? -6.250 4.879 28.632 1.00 24.61 228 VAL C C 1
ATOM 6547 O O . VAL C 1 228 ? -5.590 3.829 28.642 1.00 24.08 228 VAL C O 1
ATOM 6551 N N . VAL C 1 229 ? -7.334 5.053 29.394 1.00 23.56 229 VAL C N 1
ATOM 6552 C CA . VAL C 1 229 ? -7.809 3.995 30.282 1.00 22.70 229 VAL C CA 1
ATOM 6553 C C . VAL C 1 229 ? -8.145 2.760 29.439 1.00 24.77 229 VAL C C 1
ATOM 6554 O O . VAL C 1 229 ? -7.913 1.623 29.856 1.00 25.74 229 VAL C O 1
ATOM 6558 N N . ALA C 1 230 ? -8.679 2.981 28.242 1.00 25.60 230 ALA C N 1
ATOM 6559 C CA . ALA C 1 230 ? -9.035 1.871 27.352 1.00 28.97 230 ALA C CA 1
ATOM 6560 C C . ALA C 1 230 ? -7.807 1.001 27.029 1.00 30.68 230 ALA C C 1
ATOM 6561 O O . ALA C 1 230 ? -7.845 -0.236 27.152 1.00 30.38 230 ALA C O 1
ATOM 6563 N N . PHE C 1 231 ? -6.721 1.648 26.603 1.00 31.29 231 PHE C N 1
ATOM 6564 C CA . PHE C 1 231 ? -5.503 0.918 26.297 1.00 32.64 231 PHE C CA 1
ATOM 6565 C C . PHE C 1 231 ? -4.943 0.227 27.531 1.00 33.36 231 PHE C C 1
ATOM 6566 O O . PHE C 1 231 ? -4.380 -0.868 27.427 1.00 34.66 231 PHE C O 1
ATOM 6574 N N . ILE C 1 232 ? -5.103 0.845 28.700 1.00 31.89 232 ILE C N 1
ATOM 6575 C CA . ILE C 1 232 ? -4.629 0.214 29.920 1.00 31.25 232 ILE C CA 1
ATOM 6576 C C . ILE C 1 232 ? -5.431 -1.067 30.138 1.00 33.59 232 ILE C C 1
ATOM 6577 O O . ILE C 1 232 ? -4.853 -2.117 30.369 1.00 35.35 232 ILE C O 1
ATOM 6582 N N . VAL C 1 233 ? -6.760 -0.984 30.055 1.00 35.58 233 VAL C N 1
ATOM 6583 C CA . VAL C 1 233 ? -7.619 -2.155 30.258 1.00 37.25 233 VAL C CA 1
ATOM 6584 C C . VAL C 1 233 ? -7.325 -3.234 29.210 1.00 37.14 233 VAL C C 1
ATOM 6585 O O . VAL C 1 233 ? -7.251 -4.427 29.519 1.00 34.30 233 VAL C O 1
ATOM 6589 N N . ALA C 1 234 ? -7.140 -2.801 27.973 1.00 36.92 234 ALA C N 1
ATOM 6590 C CA . ALA C 1 234 ? -6.843 -3.724 26.893 1.00 38.35 234 ALA C CA 1
ATOM 6591 C C . ALA C 1 234 ? -5.607 -4.560 27.198 1.00 39.25 234 ALA C C 1
ATOM 6592 O O . ALA C 1 234 ? -5.565 -5.736 26.860 1.00 41.34 234 ALA C O 1
ATOM 6594 N N . GLY C 1 235 ? -4.607 -3.966 27.841 1.00 40.39 235 GLY C N 1
ATOM 6595 C CA . GLY C 1 235 ? -3.393 -4.709 28.135 1.00 42.81 235 GLY C CA 1
ATOM 6596 C C . GLY C 1 235 ? -3.240 -5.241 29.553 1.00 46.87 235 GLY C C 1
ATOM 6597 O O . GLY C 1 235 ? -2.185 -5.751 29.907 1.00 48.29 235 GLY C O 1
ATOM 6598 N N . SER C 1 236 ? -4.279 -5.144 30.372 1.00 49.35 236 SER C N 1
ATOM 6599 C CA . SER C 1 236 ? -4.195 -5.614 31.750 1.00 51.56 236 SER C CA 1
ATOM 6600 C C . SER C 1 236 ? -4.374 -7.108 31.885 1.00 52.96 236 SER C C 1
ATOM 6601 O O . SER C 1 236 ? -5.319 -7.679 31.342 1.00 55.00 236 SER C O 1
ATOM 6604 N N . PRO C 1 237 ? -3.468 -7.766 32.625 1.00 54.47 237 PRO C N 1
ATOM 6605 C CA . PRO C 1 237 ? -3.567 -9.216 32.819 1.00 54.82 237 PRO C CA 1
ATOM 6606 C C . PRO C 1 237 ? -4.828 -9.546 33.598 1.00 56.29 237 PRO C C 1
ATOM 6607 O O . PRO C 1 237 ? -5.224 -8.794 34.487 1.00 57.51 237 PRO C O 1
ATOM 6611 N N . ASP C 1 238 ? -5.458 -10.663 33.248 1.00 58.28 238 ASP C N 1
ATOM 6612 C CA . ASP C 1 238 ? -6.697 -11.108 33.891 1.00 58.68 238 ASP C CA 1
ATOM 6613 C C . ASP C 1 238 ? -6.697 -10.919 35.402 1.00 57.02 238 ASP C C 1
ATOM 6614 O O . ASP C 1 238 ? -7.696 -10.499 35.994 1.00 57.65 238 ASP C O 1
ATOM 6619 N N . LEU C 1 239 ? -5.571 -11.239 36.020 1.00 54.76 239 LEU C N 1
ATOM 6620 C CA . LEU C 1 239 ? -5.438 -11.136 37.464 1.00 53.11 239 LEU C CA 1
ATOM 6621 C C . LEU C 1 239 ? -5.787 -9.717 37.956 1.00 51.15 239 LEU C C 1
ATOM 6622 O O . LEU C 1 239 ? -6.499 -9.547 38.956 1.00 48.42 239 LEU C O 1
ATOM 6627 N N . VAL C 1 240 ? -5.297 -8.709 37.234 1.00 48.70 240 VAL C N 1
ATOM 6628 C CA . VAL C 1 240 ? -5.531 -7.312 37.589 1.00 46.48 240 VAL C CA 1
ATOM 6629 C C . VAL C 1 240 ? -6.977 -6.890 37.362 1.00 45.50 240 VAL C C 1
ATOM 6630 O O . VAL C 1 240 ? -7.588 -6.270 38.231 1.00 45.19 240 VAL C O 1
ATOM 6634 N N . LEU C 1 241 ? -7.525 -7.201 36.194 1.00 44.00 241 LEU C N 1
ATOM 6635 C CA . LEU C 1 241 ? -8.918 -6.858 35.931 1.00 44.80 241 LEU C CA 1
ATOM 6636 C C . LEU C 1 241 ? -9.773 -7.435 37.054 1.00 45.09 241 LEU C C 1
ATOM 6637 O O . LEU C 1 241 ? -10.669 -6.781 37.575 1.00 45.88 241 LEU C O 1
ATOM 6642 N N . GLU C 1 242 ? -9.461 -8.670 37.421 1.00 45.66 242 GLU C N 1
ATOM 6643 C CA . GLU C 1 242 ? -10.144 -9.397 38.477 1.00 47.08 242 GLU C CA 1
ATOM 6644 C C . GLU C 1 242 ? -10.194 -8.591 39.771 1.00 46.00 242 GLU C C 1
ATOM 6645 O O . GLU C 1 242 ? -11.263 -8.362 40.340 1.00 46.65 242 GLU C O 1
ATOM 6651 N N . ARG C 1 243 ? -9.013 -8.184 40.230 1.00 43.97 243 ARG C N 1
ATOM 6652 C CA . ARG C 1 243 ? -8.823 -7.410 41.453 1.00 40.33 243 ARG C CA 1
ATOM 6653 C C . ARG C 1 243 ? -9.710 -6.153 41.556 1.00 40.29 243 ARG C C 1
ATOM 6654 O O . ARG C 1 243 ? -10.027 -5.694 42.656 1.00 39.37 243 ARG C O 1
ATOM 6662 N N . HIS C 1 244 ? -10.105 -5.599 40.414 1.00 38.05 244 HIS C N 1
ATOM 6663 C CA . HIS C 1 244 ? -10.922 -4.398 40.408 1.00 37.91 244 HIS C CA 1
ATOM 6664 C C . HIS C 1 244 ? -12.374 -4.680 40.035 1.00 40.29 244 HIS C C 1
ATOM 6665 O O . HIS C 1 244 ? -13.162 -3.749 39.794 1.00 39.62 244 HIS C O 1
ATOM 6672 N N . GLY C 1 245 ? -12.732 -5.962 39.998 1.00 40.44 245 GLY C N 1
ATOM 6673 C CA . GLY C 1 245 ? -14.094 -6.325 39.657 1.00 40.84 245 GLY C CA 1
ATOM 6674 C C . GLY C 1 245 ? -14.489 -5.832 38.277 1.00 41.76 245 GLY C C 1
ATOM 6675 O O . GLY C 1 245 ? -15.541 -5.215 38.092 1.00 43.09 245 GLY C O 1
ATOM 6676 N N . ILE C 1 246 ? -13.634 -6.094 37.300 1.00 41.41 246 ILE C N 1
ATOM 6677 C CA . ILE C 1 246 ? -13.913 -5.682 35.944 1.00 44.27 246 ILE C CA 1
ATOM 6678 C C . ILE C 1 246 ? -13.991 -6.924 35.069 1.00 47.23 246 ILE C C 1
ATOM 6679 O O . ILE C 1 246 ? -13.000 -7.649 34.924 1.00 47.21 246 ILE C O 1
ATOM 6684 N N . PRO C 1 247 ? -15.182 -7.193 34.482 1.00 48.64 247 PRO C N 1
ATOM 6685 C CA . PRO C 1 247 ? -15.410 -8.353 33.613 1.00 50.06 247 PRO C CA 1
ATOM 6686 C C . PRO C 1 247 ? -14.239 -8.538 32.678 1.00 52.10 247 PRO C C 1
ATOM 6687 O O . PRO C 1 247 ? -13.946 -7.654 31.879 1.00 54.45 247 PRO C O 1
ATOM 6691 N N . VAL C 1 248 ? -13.566 -9.678 32.784 1.00 54.35 248 VAL C N 1
ATOM 6692 C CA . VAL C 1 248 ? -12.411 -9.959 31.941 1.00 57.27 248 VAL C CA 1
ATOM 6693 C C . VAL C 1 248 ? -12.807 -9.966 30.455 1.00 58.23 248 VAL C C 1
ATOM 6694 O O . VAL C 1 248 ? -11.972 -9.799 29.562 1.00 57.65 248 VAL C O 1
ATOM 6698 N N . GLU C 1 249 ? -14.099 -10.131 30.210 1.00 60.27 249 GLU C N 1
ATOM 6699 C CA . GLU C 1 249 ? -14.645 -10.124 28.857 1.00 63.63 249 GLU C CA 1
ATOM 6700 C C . GLU C 1 249 ? -14.573 -8.716 28.269 1.00 63.81 249 GLU C C 1
ATOM 6701 O O . GLU C 1 249 ? -14.514 -8.551 27.049 1.00 65.16 249 GLU C O 1
ATOM 6707 N N . ALA C 1 250 ? -14.604 -7.709 29.142 1.00 62.12 250 ALA C N 1
ATOM 6708 C CA . ALA C 1 250 ? -14.552 -6.315 28.718 1.00 60.78 250 ALA C CA 1
ATOM 6709 C C . ALA C 1 250 ? -13.239 -6.009 28.007 1.00 59.18 250 ALA C C 1
ATOM 6710 O O . ALA C 1 250 ? -13.171 -5.128 27.153 1.00 58.56 250 ALA C O 1
ATOM 6712 N N . LYS C 1 251 ? -12.197 -6.756 28.353 1.00 58.70 251 LYS C N 1
ATOM 6713 C CA . LYS C 1 251 ? -10.885 -6.561 27.745 1.00 58.69 251 LYS C CA 1
ATOM 6714 C C . LYS C 1 251 ? -10.881 -6.864 26.255 1.00 60.17 251 LYS C C 1
ATOM 6715 O O . LYS C 1 251 ? -10.232 -6.171 25.468 1.00 60.39 251 LYS C O 1
ATOM 6721 N N . SER C 1 252 ? -11.602 -7.914 25.877 1.00 61.77 252 SER C N 1
ATOM 6722 C CA . SER C 1 252 ? -11.686 -8.339 24.478 1.00 62.64 252 SER C CA 1
ATOM 6723 C C . SER C 1 252 ? -12.562 -7.352 23.719 1.00 61.90 252 SER C C 1
ATOM 6724 O O . SER C 1 252 ? -12.240 -6.930 22.604 1.00 60.83 252 SER C O 1
ATOM 6727 N N . GLN C 1 253 ? -13.675 -6.996 24.351 1.00 60.40 253 GLN C N 1
ATOM 6728 C CA . GLN C 1 253 ? -14.642 -6.071 23.789 1.00 58.60 253 GLN C CA 1
ATOM 6729 C C . GLN C 1 253 ? -13.977 -4.734 23.466 1.00 56.94 253 GLN C C 1
ATOM 6730 O O . GLN C 1 253 ? -14.245 -4.136 22.415 1.00 56.35 253 GLN C O 1
ATOM 6736 N N . ILE C 1 254 ? -13.111 -4.275 24.375 1.00 54.29 254 ILE C N 1
ATOM 6737 C CA . ILE C 1 254 ? -12.392 -3.013 24.207 1.00 51.63 254 ILE C CA 1
ATOM 6738 C C . ILE C 1 254 ? -11.256 -3.186 23.220 1.00 52.33 254 ILE C C 1
ATOM 6739 O O . ILE C 1 254 ? -10.986 -2.298 22.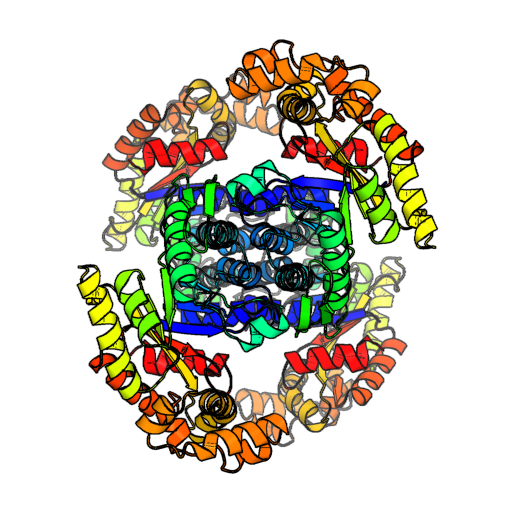411 1.00 51.78 254 ILE C O 1
ATOM 6744 N N . GLY C 1 255 ? -10.588 -4.332 23.286 1.00 53.16 255 GLY C N 1
ATOM 6745 C CA . GLY C 1 255 ? -9.500 -4.586 22.358 1.00 55.16 255 GLY C CA 1
ATOM 6746 C C . GLY C 1 255 ? -10.056 -4.581 20.940 1.00 55.98 255 GLY C C 1
ATOM 6747 O O . GLY C 1 255 ? -9.440 -4.074 19.997 1.00 55.20 255 GLY C O 1
ATOM 6748 N N . ALA C 1 256 ? -11.247 -5.152 20.799 1.00 55.93 256 ALA C N 1
ATOM 6749 C CA . ALA C 1 256 ? -11.924 -5.216 19.518 1.00 55.85 256 ALA C CA 1
ATOM 6750 C C . ALA C 1 256 ? -12.143 -3.801 19.022 1.00 56.03 256 ALA C C 1
ATOM 6751 O O . ALA C 1 256 ? -11.631 -3.418 17.972 1.00 56.93 256 ALA C O 1
ATOM 6753 N N . ALA C 1 257 ? -12.910 -3.029 19.785 1.00 55.10 257 ALA C N 1
ATOM 6754 C CA . ALA C 1 257 ? -13.203 -1.647 19.425 1.00 55.13 257 ALA C CA 1
ATOM 6755 C C . ALA C 1 257 ? -11.936 -0.857 19.076 1.00 54.45 257 ALA C C 1
ATOM 6756 O O . ALA C 1 257 ? -11.949 -0.006 18.188 1.00 53.40 257 ALA C O 1
ATOM 6758 N N . ILE C 1 258 ? -10.844 -1.138 19.776 1.00 54.56 258 ILE C N 1
ATOM 6759 C CA . ILE C 1 258 ? -9.589 -0.446 19.515 1.00 54.87 258 ILE C CA 1
ATOM 6760 C C . ILE C 1 258 ? -9.009 -0.899 18.182 1.00 55.81 258 ILE C C 1
ATOM 6761 O O . ILE C 1 258 ? -8.462 -0.094 17.427 1.00 53.80 258 ILE C O 1
ATOM 6766 N N . ALA C 1 259 ? -9.130 -2.197 17.911 1.00 57.05 259 ALA C N 1
ATOM 6767 C CA . ALA C 1 259 ? -8.635 -2.787 16.673 1.00 57.34 259 ALA C CA 1
ATOM 6768 C C . ALA C 1 259 ? -9.357 -2.153 15.491 1.00 58.63 259 ALA C C 1
ATOM 6769 O O . ALA C 1 259 ? -8.746 -1.819 14.478 1.00 59.37 259 ALA C O 1
ATOM 6771 N N . LYS C 1 260 ? -10.666 -1.984 15.639 1.00 59.94 260 LYS C N 1
ATOM 6772 C CA . LYS C 1 260 ? -11.504 -1.390 14.602 1.00 60.07 260 LYS C CA 1
ATOM 6773 C C . LYS C 1 260 ? -11.426 0.138 14.638 1.00 58.92 260 LYS C C 1
ATOM 6774 O O . LYS C 1 260 ? -11.995 0.809 13.787 1.00 58.89 260 LYS C O 1
ATOM 6780 N N . GLY C 1 261 ? -10.727 0.686 15.626 1.00 58.05 261 GLY C N 1
ATOM 6781 C CA . GLY C 1 261 ? -10.618 2.133 15.727 1.00 56.29 261 GLY C CA 1
ATOM 6782 C C . GLY C 1 261 ? -11.959 2.774 16.038 1.00 55.19 261 GLY C C 1
ATOM 6783 O O . GLY C 1 261 ? -12.190 3.946 15.757 1.00 52.56 261 GLY C O 1
ATOM 6784 N N . ASP C 1 262 ? -12.850 1.985 16.624 1.00 55.21 262 ASP C N 1
ATOM 6785 C CA . ASP C 1 262 ? -14.180 2.448 16.990 1.00 55.83 262 ASP C CA 1
ATOM 6786 C C . ASP C 1 262 ? -14.131 3.216 18.312 1.00 55.12 262 ASP C C 1
ATOM 6787 O O . ASP C 1 262 ? -14.720 2.795 19.312 1.00 56.63 262 ASP C O 1
ATOM 6792 N N . PHE C 1 263 ? -13.425 4.342 18.316 1.00 53.89 263 PHE C N 1
ATOM 6793 C CA . PHE C 1 263 ? -13.306 5.149 19.528 1.00 52.68 263 PHE C CA 1
ATOM 6794 C C . PHE C 1 263 ? -14.652 5.714 19.974 1.00 50.34 263 PHE C C 1
ATOM 6795 O O . PHE C 1 263 ? -14.812 6.160 21.108 1.00 48.53 263 PHE C O 1
ATOM 6803 N N . GLY C 1 264 ? -15.623 5.680 19.071 1.00 47.30 264 GLY C N 1
ATOM 6804 C CA . GLY C 1 264 ? -16.942 6.163 19.405 1.00 43.29 264 GLY C CA 1
ATOM 6805 C C . GLY C 1 264 ? -17.569 5.216 20.408 1.00 42.40 264 GLY C C 1
ATOM 6806 O O . GLY C 1 264 ? -18.403 5.617 21.217 1.00 39.95 264 GLY C O 1
ATOM 6807 N N . ALA C 1 265 ? -17.170 3.949 20.351 1.00 41.20 265 ALA C N 1
ATOM 6808 C CA . ALA C 1 265 ? -17.681 2.951 21.283 1.00 41.32 265 ALA C CA 1
ATOM 6809 C C . ALA C 1 265 ? -17.006 3.160 22.640 1.00 39.92 265 ALA C C 1
ATOM 6810 O O . ALA C 1 265 ? -17.661 3.136 23.688 1.00 39.06 265 ALA C O 1
ATOM 6812 N N . LEU C 1 266 ? -15.692 3.356 22.611 1.00 37.01 266 LEU C N 1
ATOM 6813 C CA . LEU C 1 266 ? -14.932 3.582 23.837 1.00 36.65 266 LEU C CA 1
ATOM 6814 C C . LEU C 1 266 ? -15.524 4.760 24.629 1.00 35.98 266 LEU C C 1
ATOM 6815 O O . LEU C 1 266 ? -15.736 4.653 25.842 1.00 34.81 266 LEU C O 1
ATOM 6820 N N . MET C 1 267 ? -15.799 5.870 23.939 1.00 34.44 267 MET C N 1
ATOM 6821 C CA . MET C 1 267 ? -16.351 7.059 24.581 1.00 34.16 267 MET C CA 1
ATOM 6822 C C . MET C 1 267 ? -17.809 6.830 24.896 1.00 36.53 267 MET C C 1
ATOM 6823 O O . MET C 1 267 ? -18.340 7.374 25.860 1.00 37.42 267 MET C O 1
ATOM 6828 N N . GLY C 1 268 ? -18.448 6.010 24.067 1.00 40.46 268 GLY C N 1
ATOM 6829 C CA . GLY C 1 268 ? -19.867 5.722 24.206 1.00 41.39 268 GLY C CA 1
ATOM 6830 C C . GLY C 1 268 ? -20.342 4.848 25.350 1.00 42.31 268 GLY C C 1
ATOM 6831 O O . GLY C 1 268 ? -21.547 4.682 25.506 1.00 45.62 268 GLY C O 1
ATOM 6832 N N . GLY C 1 269 ? -19.431 4.285 26.142 1.00 41.30 269 GLY C N 1
ATOM 6833 C CA . GLY C 1 269 ? -19.849 3.449 27.258 1.00 36.65 269 GLY C CA 1
ATOM 6834 C C . GLY C 1 269 ? -18.960 2.249 27.531 1.00 34.81 269 GLY C C 1
ATOM 6835 O O . GLY C 1 269 ? -19.047 1.658 28.602 1.00 33.73 269 GLY C O 1
ATOM 6836 N N . LEU C 1 270 ? -18.116 1.879 26.569 1.00 33.49 270 LEU C N 1
ATOM 6837 C CA . LEU C 1 270 ? -17.207 0.741 26.732 1.00 32.89 270 LEU C CA 1
ATOM 6838 C C . LEU C 1 270 ? -16.270 0.951 27.937 1.00 31.56 270 LEU C C 1
ATOM 6839 O O . LEU C 1 270 ? -16.013 0.027 28.717 1.00 29.99 270 LEU C O 1
ATOM 6844 N N . VAL C 1 271 ? -15.765 2.172 28.084 1.00 30.80 271 VAL C N 1
ATOM 6845 C CA . VAL C 1 271 ? -14.932 2.501 29.223 1.00 30.21 271 VAL C CA 1
ATOM 6846 C C . VAL C 1 271 ? -15.927 2.833 30.337 1.00 31.28 271 VAL C C 1
ATOM 6847 O O . VAL C 1 271 ? -16.597 3.867 30.315 1.00 31.30 271 VAL C O 1
ATOM 6851 N N . THR C 1 272 ? -16.037 1.925 31.299 1.00 31.89 272 THR C N 1
ATOM 6852 C CA . THR C 1 272 ? -16.993 2.083 32.385 1.00 33.21 272 THR C CA 1
ATOM 6853 C C . THR C 1 272 ? -16.440 2.931 33.512 1.00 32.52 272 THR C C 1
ATOM 6854 O O . THR C 1 272 ? -15.229 3.071 33.665 1.00 32.87 272 THR C O 1
ATOM 6858 N N . PRO C 1 273 ? -17.327 3.522 34.311 1.00 32.72 273 PRO C N 1
ATOM 6859 C CA . PRO C 1 273 ? -16.821 4.347 35.406 1.00 34.10 273 PRO C CA 1
ATOM 6860 C C . PRO C 1 273 ? -15.912 3.543 36.311 1.00 34.32 273 PRO C C 1
ATOM 6861 O O . PRO C 1 273 ? -14.991 4.094 36.910 1.00 34.41 273 PRO C O 1
ATOM 6865 N N . GLN C 1 274 ? -16.157 2.236 36.388 1.00 34.87 274 GLN C N 1
ATOM 6866 C CA . GLN C 1 274 ? -15.320 1.359 37.214 1.00 36.36 274 GLN C CA 1
ATOM 6867 C C . GLN C 1 274 ? -13.889 1.264 36.662 1.00 37.22 274 GLN C C 1
ATOM 6868 O O . GLN C 1 274 ? -12.917 1.221 37.425 1.00 38.76 274 GLN C O 1
ATOM 6874 N N . MET C 1 275 ? -13.757 1.219 35.339 1.00 35.45 275 MET C N 1
ATOM 6875 C CA . MET C 1 275 ? -12.434 1.157 34.733 1.00 33.12 275 MET C CA 1
ATOM 6876 C C . MET C 1 275 ? -11.701 2.451 35.026 1.00 31.47 275 MET C C 1
ATOM 6877 O O . MET C 1 275 ? -10.518 2.443 35.369 1.00 29.76 275 MET C O 1
ATOM 6882 N N . ILE C 1 276 ? -12.424 3.560 34.913 1.00 30.84 276 ILE C N 1
ATOM 6883 C CA . ILE C 1 276 ? -11.854 4.877 35.163 1.00 29.08 276 ILE C CA 1
ATOM 6884 C C . ILE C 1 276 ? -11.391 5.022 36.595 1.00 27.91 276 ILE C C 1
ATOM 6885 O O . ILE C 1 276 ? -10.315 5.549 36.843 1.00 27.27 276 ILE C O 1
ATOM 6890 N N . GLU C 1 277 ? -12.203 4.543 37.529 1.00 28.11 277 GLU C N 1
ATOM 6891 C CA . GLU C 1 277 ? -11.853 4.580 38.938 1.00 30.27 277 GLU C CA 1
ATOM 6892 C C . GLU C 1 277 ? -10.672 3.661 39.293 1.00 27.61 277 GLU C C 1
ATOM 6893 O O . GLU C 1 277 ? -9.915 3.958 40.187 1.00 28.07 277 GLU C O 1
ATOM 6899 N N . ALA C 1 278 ? -10.512 2.542 38.606 1.00 25.98 278 ALA C N 1
ATOM 6900 C CA . ALA C 1 278 ? -9.412 1.648 38.932 1.00 26.90 278 ALA C CA 1
ATOM 6901 C C . ALA C 1 278 ? -8.098 1.928 38.197 1.00 29.17 278 ALA C C 1
ATOM 6902 O O . ALA C 1 278 ? -7.010 1.620 38.725 1.00 32.86 278 ALA C O 1
ATOM 6904 N N . PHE C 1 279 ? -8.171 2.522 37.004 1.00 25.84 279 PHE C N 1
ATOM 6905 C CA . PHE C 1 279 ? -6.958 2.747 36.251 1.00 24.23 279 PHE C CA 1
ATOM 6906 C C . PHE C 1 279 ? -6.513 4.177 35.996 1.00 24.74 279 PHE C C 1
ATOM 6907 O O . PHE C 1 279 ? -5.650 4.430 35.148 1.00 24.73 279 PHE C O 1
ATOM 6915 N N . SER C 1 280 ? -7.073 5.123 36.731 1.00 22.34 280 SER C N 1
ATOM 6916 C CA . SER C 1 280 ? -6.627 6.495 36.567 1.00 22.85 280 SER C CA 1
ATOM 6917 C C . SER C 1 280 ? -6.932 7.348 37.797 1.00 22.87 280 SER C C 1
ATOM 6918 O O . SER C 1 280 ? -7.758 6.993 38.631 1.00 25.09 280 SER C O 1
ATOM 6921 N N . ILE C 1 281 ? -6.217 8.452 37.930 1.00 21.98 281 ILE C N 1
ATOM 6922 C CA . ILE C 1 281 ? -6.454 9.376 39.014 1.00 20.64 281 ILE C CA 1
ATOM 6923 C C . ILE C 1 281 ? -7.048 10.564 38.281 1.00 21.90 281 ILE C C 1
ATOM 6924 O O . ILE C 1 281 ? -6.325 11.338 37.634 1.00 21.40 281 ILE C O 1
ATOM 6929 N N . CYS C 1 282 ? -8.360 10.713 38.335 1.00 23.22 282 CYS C N 1
ATOM 6930 C CA . CYS C 1 282 ? -8.932 11.841 37.642 1.00 26.57 282 CYS C CA 1
ATOM 6931 C C . CYS C 1 282 ? -10.184 12.425 38.244 1.00 25.45 282 CYS C C 1
ATOM 6932 O O . CYS C 1 282 ? -10.841 11.825 39.096 1.00 24.96 282 CYS C O 1
ATOM 6935 N N . GLY C 1 283 ? -10.487 13.629 37.784 1.00 24.95 283 GLY C N 1
ATOM 6936 C CA . GLY C 1 283 ? -11.644 14.344 38.255 1.00 25.70 283 GLY C CA 1
ATOM 6937 C C . GLY C 1 283 ? -11.225 15.760 38.554 1.00 26.61 283 GLY C C 1
ATOM 6938 O O . GLY C 1 283 ? -10.310 16.313 37.935 1.00 27.51 283 GLY C O 1
ATOM 6939 N N . THR C 1 284 ? -11.912 16.354 39.506 1.00 27.01 284 THR C N 1
ATOM 6940 C CA . THR C 1 284 ? -11.609 17.709 39.919 1.00 29.17 284 THR C CA 1
ATOM 6941 C C . THR C 1 284 ? -10.424 17.643 40.876 1.00 29.53 284 THR C C 1
ATOM 6942 O O . THR C 1 284 ? -9.981 16.558 41.253 1.00 28.01 284 THR C O 1
ATOM 6946 N N . PRO C 1 285 ? -9.888 18.804 41.285 1.00 29.97 285 PRO C N 1
ATOM 6947 C CA . PRO C 1 285 ? -8.752 18.723 42.207 1.00 30.37 285 PRO C CA 1
ATOM 6948 C C . PRO C 1 285 ? -9.074 17.930 43.492 1.00 32.50 285 PRO C C 1
ATOM 6949 O O . PRO C 1 285 ? -8.212 17.234 44.026 1.00 33.03 285 PRO C O 1
ATOM 6953 N N . ASP C 1 286 ? -10.312 18.024 43.979 1.00 34.17 286 ASP C N 1
ATOM 6954 C CA . ASP C 1 286 ? -10.720 17.286 45.175 1.00 33.64 286 ASP C CA 1
ATOM 6955 C C . ASP C 1 286 ? -10.721 15.778 44.917 1.00 34.55 286 ASP C C 1
ATOM 6956 O O . ASP C 1 286 ? -10.240 14.993 45.723 1.00 32.32 286 ASP C O 1
ATOM 6961 N N . ASP C 1 287 ? -11.302 15.365 43.803 1.00 34.16 287 ASP C N 1
ATOM 6962 C CA . ASP C 1 287 ? -11.310 13.955 43.485 1.00 34.21 287 ASP C CA 1
ATOM 6963 C C . ASP C 1 287 ? -9.860 13.435 43.490 1.00 32.34 287 ASP C C 1
ATOM 6964 O O . ASP C 1 287 ? -9.571 12.401 44.106 1.00 31.13 287 ASP C O 1
ATOM 6969 N N . CYS C 1 288 ? -8.957 14.168 42.830 1.00 28.43 288 CYS C N 1
ATOM 6970 C CA . CYS C 1 288 ? -7.549 13.769 42.730 1.00 26.62 288 CYS C CA 1
ATOM 6971 C C . CYS C 1 288 ? -6.827 13.782 44.068 1.00 25.91 288 CYS C C 1
ATOM 6972 O O . CYS C 1 288 ? -5.995 12.917 44.348 1.00 23.98 288 CYS C O 1
ATOM 6975 N N . MET C 1 289 ? -7.137 14.761 44.902 1.00 24.99 289 MET C N 1
ATOM 6976 C CA . MET C 1 289 ? -6.526 14.804 46.215 1.00 28.31 289 MET C CA 1
ATOM 6977 C C . MET C 1 289 ? -6.907 13.565 47.044 1.00 29.19 289 MET C C 1
ATOM 6978 O O . MET C 1 289 ? -6.064 12.991 47.740 1.00 29.07 289 MET C O 1
ATOM 6983 N N . LYS C 1 290 ? -8.171 13.154 46.976 1.00 28.23 290 LYS C N 1
ATOM 6984 C CA . LYS C 1 290 ? -8.629 12.022 47.770 1.00 28.87 290 LYS C CA 1
ATOM 6985 C C . LYS C 1 290 ? -7.866 10.781 47.365 1.00 27.82 290 LYS C C 1
ATOM 6986 O O . LYS C 1 290 ? -7.332 10.045 48.216 1.00 24.36 290 LYS C O 1
ATOM 6992 N N . ARG C 1 291 ? -7.789 10.554 46.061 1.00 25.32 291 ARG C N 1
ATOM 6993 C CA . ARG C 1 291 ? -7.088 9.376 45.587 1.00 24.13 291 ARG C CA 1
ATOM 6994 C C . ARG C 1 291 ? -5.623 9.433 46.033 1.00 23.40 291 ARG C C 1
ATOM 6995 O O . ARG C 1 291 ? -5.064 8.437 46.514 1.00 20.03 291 ARG C O 1
ATOM 7003 N N . ILE C 1 292 ? -5.012 10.607 45.888 1.00 21.49 292 ILE C N 1
ATOM 7004 C CA . ILE C 1 292 ? -3.613 10.770 46.252 1.00 21.17 292 ILE C CA 1
ATOM 7005 C C . ILE C 1 292 ? -3.373 10.425 47.717 1.00 22.39 292 ILE C C 1
ATOM 7006 O O . ILE C 1 292 ? -2.406 9.740 48.041 1.00 19.48 292 ILE C O 1
ATOM 7011 N N . LYS C 1 293 ? -4.261 10.875 48.599 1.00 23.94 293 LYS C N 1
ATOM 7012 C CA . LYS C 1 293 ? -4.085 10.599 50.026 1.00 25.47 293 LYS C CA 1
ATOM 7013 C C . LYS C 1 293 ? -4.332 9.128 50.345 1.00 24.89 293 LYS C C 1
ATOM 7014 O O . LYS C 1 293 ? -3.744 8.581 51.279 1.00 21.55 293 LYS C O 1
ATOM 7020 N N . ASP C 1 294 ? -5.167 8.471 49.545 1.00 26.98 294 ASP C N 1
ATOM 7021 C CA . ASP C 1 294 ? -5.388 7.039 49.733 1.00 27.91 294 ASP C CA 1
ATOM 7022 C C . ASP C 1 294 ? -4.056 6.347 49.416 1.00 28.68 294 ASP C C 1
ATOM 7023 O O . ASP C 1 294 ? -3.617 5.473 50.158 1.00 30.62 294 ASP C O 1
ATOM 7028 N N . LEU C 1 295 ? -3.419 6.737 48.305 1.00 27.20 295 LEU C N 1
ATOM 7029 C CA . LEU C 1 295 ? -2.157 6.132 47.886 1.00 24.33 295 LEU C CA 1
ATOM 7030 C C . LEU C 1 295 ? -1.063 6.402 48.922 1.00 25.49 295 LEU C C 1
ATOM 7031 O O . LEU C 1 295 ? -0.239 5.535 49.227 1.00 23.89 295 LEU C O 1
ATOM 7036 N N . GLU C 1 296 ? -1.064 7.605 49.479 1.00 25.32 296 GLU C N 1
ATOM 7037 C CA . GLU C 1 296 ? -0.080 7.962 50.476 1.00 25.16 296 GLU C CA 1
ATOM 7038 C C . GLU C 1 296 ? -0.194 7.049 51.683 1.00 27.55 296 GLU C C 1
ATOM 7039 O O . GLU C 1 296 ? 0.812 6.608 52.223 1.00 29.74 296 GLU C O 1
ATOM 7045 N N . ALA C 1 297 ? -1.420 6.750 52.099 1.00 27.02 297 ALA C N 1
ATOM 7046 C CA . ALA C 1 297 ? -1.629 5.893 53.255 1.00 27.90 297 ALA C CA 1
ATOM 7047 C C . ALA C 1 297 ? -1.144 4.467 53.010 1.00 29.06 297 ALA C C 1
ATOM 7048 O O . ALA C 1 297 ? -0.773 3.763 53.936 1.00 30.21 297 ALA C O 1
ATOM 7050 N N . ILE C 1 298 ? -1.163 4.035 51.760 1.00 30.67 298 ILE C N 1
ATOM 7051 C CA . ILE C 1 298 ? -0.721 2.688 51.402 1.00 30.36 298 ILE C CA 1
ATOM 7052 C C . ILE C 1 298 ? 0.800 2.620 51.294 1.00 28.40 298 ILE C C 1
ATOM 7053 O O . ILE C 1 298 ? 1.366 1.538 51.149 1.00 28.56 298 ILE C O 1
ATOM 7058 N N . GLY C 1 299 ? 1.467 3.769 51.356 1.00 25.81 299 GLY C N 1
ATOM 7059 C CA . GLY C 1 299 ? 2.919 3.766 51.229 1.00 23.65 299 GLY C CA 1
ATOM 7060 C C . GLY C 1 299 ? 3.549 4.361 49.952 1.00 24.23 299 GLY C C 1
ATOM 7061 O O . GLY C 1 299 ? 4.756 4.226 49.732 1.00 22.42 299 GLY C O 1
ATOM 7062 N N . VAL C 1 300 ? 2.752 4.997 49.097 1.00 22.50 300 VAL C N 1
ATOM 7063 C CA . VAL C 1 300 ? 3.278 5.628 47.896 1.00 20.09 300 VAL C CA 1
ATOM 7064 C C . VAL C 1 300 ? 3.985 6.918 48.339 1.00 19.55 300 VAL C C 1
ATOM 7065 O O . VAL C 1 300 ? 3.448 7.702 49.130 1.00 20.17 300 VAL C O 1
ATOM 7069 N N . THR C 1 301 ? 5.185 7.152 47.824 1.00 17.07 301 THR C N 1
ATOM 7070 C CA . THR C 1 301 ? 5.918 8.352 48.205 1.00 17.74 301 THR C CA 1
ATOM 7071 C C . THR C 1 301 ? 6.070 9.392 47.089 1.00 17.25 301 THR C C 1
ATOM 7072 O O . THR C 1 301 ? 6.475 10.541 47.334 1.00 17.30 301 THR C O 1
ATOM 7076 N N . GLN C 1 302 ? 5.789 8.979 45.861 1.00 16.42 302 GLN C N 1
ATOM 7077 C CA . GLN C 1 302 ? 5.821 9.911 44.727 1.00 18.72 302 GLN C CA 1
ATOM 7078 C C . GLN C 1 302 ? 4.658 9.606 43.808 1.00 16.92 302 GLN C C 1
ATOM 7079 O O . GLN C 1 302 ? 4.350 8.439 43.537 1.00 17.63 302 GLN C O 1
ATOM 7085 N N . ILE C 1 303 ? 3.996 10.657 43.358 1.00 14.65 303 ILE C N 1
ATOM 7086 C CA . ILE C 1 303 ? 2.890 10.516 42.430 1.00 13.03 303 ILE C CA 1
ATOM 7087 C C . ILE C 1 303 ? 3.279 11.225 41.158 1.00 13.11 303 ILE C C 1
ATOM 7088 O O . ILE C 1 303 ? 3.675 12.391 41.175 1.00 14.81 303 ILE C O 1
ATOM 7093 N N . VAL C 1 304 ? 3.225 10.500 40.051 1.00 13.29 304 VAL C N 1
ATOM 7094 C CA . VAL C 1 304 ? 3.561 11.083 38.766 1.00 12.70 304 VAL C CA 1
ATOM 7095 C C . VAL C 1 304 ? 2.311 11.287 37.953 1.00 13.32 304 VAL C C 1
ATOM 7096 O O . VAL C 1 304 ? 1.526 10.354 37.764 1.00 11.72 304 VAL C O 1
ATOM 7100 N N . ALA C 1 305 ? 2.128 12.507 37.461 1.00 14.11 305 ALA C N 1
ATOM 7101 C CA . ALA C 1 305 ? 0.979 12.799 36.613 1.00 13.76 305 ALA C CA 1
ATOM 7102 C C . ALA C 1 305 ? 1.363 12.381 35.198 1.00 15.85 305 ALA C C 1
ATOM 7103 O O . ALA C 1 305 ? 2.061 13.108 34.480 1.00 16.68 305 ALA C O 1
ATOM 7105 N N . GLY C 1 306 ? 0.938 11.182 34.822 1.00 17.96 306 GLY C N 1
ATOM 7106 C CA . GLY C 1 306 ? 1.220 10.680 33.490 1.00 17.44 306 GLY C CA 1
ATOM 7107 C C . GLY C 1 306 ? 0.110 11.076 32.536 1.00 18.84 306 GLY C C 1
ATOM 7108 O O . GLY C 1 306 ? -0.941 11.605 32.955 1.00 16.19 306 GLY C O 1
ATOM 7109 N N . SER C 1 307 ? 0.338 10.821 31.250 1.00 19.53 307 SER C N 1
ATOM 7110 C CA . SER C 1 307 ? -0.627 11.152 30.202 1.00 23.72 307 SER C CA 1
ATOM 7111 C C . SER C 1 307 ? -2.081 10.766 30.566 1.00 26.01 307 SER C C 1
ATOM 7112 O O . SER C 1 307 ? -2.354 9.670 31.094 1.00 25.92 307 SER C O 1
ATOM 7115 N N . PRO C 1 308 ? -3.046 11.628 30.206 1.00 25.15 308 PRO C N 1
ATOM 7116 C CA . PRO C 1 308 ? -2.886 12.910 29.493 1.00 24.60 308 PRO C CA 1
ATOM 7117 C C . PRO C 1 308 ? -2.551 14.121 30.334 1.00 22.37 308 PRO C C 1
ATOM 7118 O O . PRO C 1 308 ? -2.379 15.202 29.800 1.00 24.00 308 PRO C O 1
ATOM 7122 N N . ILE C 1 309 ? -2.477 13.931 31.650 1.00 23.93 309 ILE C N 1
ATOM 7123 C CA . ILE C 1 309 ? -2.232 15.005 32.625 1.00 21.17 309 ILE C CA 1
ATOM 7124 C C . ILE C 1 309 ? -3.529 15.803 32.805 1.00 23.49 309 ILE C C 1
ATOM 7125 O O . ILE C 1 309 ? -3.922 16.120 33.933 1.00 23.90 309 ILE C O 1
ATOM 7130 N N . GLY C 1 310 ? -4.193 16.118 31.695 1.00 24.52 310 GLY C N 1
ATOM 7131 C CA . GLY C 1 310 ? -5.443 16.865 31.764 1.00 25.61 310 GLY C CA 1
ATOM 7132 C C . GLY C 1 310 ? -5.939 17.196 30.374 1.00 25.81 310 GLY C C 1
ATOM 7133 O O . GLY C 1 310 ? -5.266 16.872 29.403 1.00 26.09 310 GLY C O 1
ATOM 7134 N N . PRO C 1 311 ? -7.113 17.825 30.237 1.00 26.43 311 PRO C N 1
ATOM 7135 C CA . PRO C 1 311 ? -7.629 18.165 28.906 1.00 26.21 311 PRO C CA 1
ATOM 7136 C C . PRO C 1 311 ? -6.633 18.998 28.112 1.00 25.82 311 PRO C C 1
ATOM 7137 O O . PRO C 1 311 ? -6.463 18.770 26.920 1.00 28.08 311 PRO C O 1
ATOM 7141 N N . ALA C 1 312 ? -5.994 19.971 28.768 1.00 25.37 312 ALA C N 1
ATOM 7142 C CA . ALA C 1 312 ? -4.951 20.803 28.127 1.00 25.92 312 ALA C CA 1
ATOM 7143 C C . ALA C 1 312 ? -3.767 20.814 29.110 1.00 24.11 312 ALA C C 1
ATOM 7144 O O . ALA C 1 312 ? -3.928 21.166 30.289 1.00 21.14 312 ALA C O 1
ATOM 7146 N N . LYS C 1 313 ? -2.586 20.443 28.624 1.00 22.49 313 LYS C N 1
ATOM 7147 C CA . LYS C 1 313 ? -1.426 20.336 29.499 1.00 24.15 313 LYS C CA 1
ATOM 7148 C C . LYS C 1 313 ? -1.058 21.533 30.369 1.00 24.43 313 LYS C C 1
ATOM 7149 O O . LYS C 1 313 ? -0.940 21.406 31.596 1.00 21.58 313 LYS C O 1
ATOM 7155 N N . GLU C 1 314 ? -0.875 22.681 29.731 1.00 24.88 314 GLU C N 1
ATOM 7156 C CA . GLU C 1 314 ? -0.492 23.904 30.421 1.00 26.51 314 GLU C CA 1
ATOM 7157 C C . GLU C 1 314 ? -1.412 24.254 31.583 1.00 27.59 314 GLU C C 1
ATOM 7158 O O . GLU C 1 314 ? -0.951 24.574 32.690 1.00 29.42 314 GLU C O 1
ATOM 7164 N N . LYS C 1 315 ? -2.716 24.175 31.344 1.00 26.83 315 LYS C N 1
ATOM 7165 C CA . LYS C 1 315 ? -3.687 24.505 32.369 1.00 25.38 315 LYS C CA 1
ATOM 7166 C C . LYS C 1 315 ? -3.707 23.447 33.468 1.00 23.56 315 LYS C C 1
ATOM 7167 O O . LYS C 1 315 ? -3.866 23.777 34.647 1.00 22.17 315 LYS C O 1
ATOM 7173 N N . ALA C 1 316 ? -3.535 22.182 33.086 1.00 20.18 316 ALA C N 1
ATOM 7174 C CA . ALA C 1 316 ? -3.532 21.095 34.061 1.00 18.63 316 ALA C CA 1
ATOM 7175 C C . ALA C 1 316 ? -2.305 21.176 34.985 1.00 18.61 316 ALA C C 1
ATOM 7176 O O . ALA C 1 316 ? -2.407 20.956 36.191 1.00 17.49 316 ALA C O 1
ATOM 7178 N N . ILE C 1 317 ? -1.144 21.484 34.415 1.00 18.32 317 ILE C N 1
ATOM 7179 C CA . ILE C 1 317 ? 0.057 21.587 35.213 1.00 17.86 317 ILE C CA 1
ATOM 7180 C C . ILE C 1 317 ? -0.151 22.687 36.251 1.00 19.09 317 ILE C C 1
ATOM 7181 O O . ILE C 1 317 ? 0.184 22.525 37.427 1.00 16.68 317 ILE C O 1
ATOM 7186 N N . LYS C 1 318 ? -0.725 23.807 35.826 1.00 20.68 318 LYS C N 1
ATOM 7187 C CA . LYS C 1 318 ? -0.981 24.889 36.775 1.00 23.90 318 LYS C CA 1
ATOM 7188 C C . LYS C 1 318 ? -2.008 24.470 37.838 1.00 22.90 318 LYS C C 1
ATOM 7189 O O . LYS C 1 318 ? -1.858 24.808 39.009 1.00 24.60 318 LYS C O 1
ATOM 7195 N N . LEU C 1 319 ? -3.040 23.728 37.441 1.00 22.11 319 LEU C N 1
ATOM 7196 C CA . LEU C 1 319 ? -4.047 23.270 38.400 1.00 21.53 319 LEU C CA 1
ATOM 7197 C C . LEU C 1 319 ? -3.416 22.413 39.493 1.00 20.55 319 LEU C C 1
ATOM 7198 O O . LEU C 1 319 ? -3.681 22.588 40.684 1.00 19.53 319 LEU C O 1
ATOM 7203 N N . ILE C 1 320 ? -2.591 21.466 39.074 1.00 20.34 320 ILE C N 1
ATOM 7204 C CA . ILE C 1 320 ? -1.916 20.567 40.001 1.00 17.73 320 ILE C CA 1
ATOM 7205 C C . ILE C 1 320 ? -1.016 21.354 40.941 1.00 19.93 320 ILE C C 1
ATOM 7206 O O . ILE C 1 320 ? -0.970 21.082 42.138 1.00 22.20 320 ILE C O 1
ATOM 7211 N N . GLY C 1 321 ? -0.308 22.345 40.414 1.00 20.34 321 GLY C N 1
ATOM 7212 C CA . GLY C 1 321 ? 0.570 23.121 41.268 1.00 22.10 321 GLY C CA 1
ATOM 7213 C C . GLY C 1 321 ? -0.165 23.924 42.331 1.00 22.99 321 GLY C C 1
ATOM 7214 O O . GLY C 1 321 ? 0.219 23.947 43.508 1.00 22.87 321 GLY C O 1
ATOM 7215 N N . LYS C 1 322 ? -1.230 24.580 41.898 1.00 22.99 322 LYS C N 1
ATOM 7216 C CA . LYS C 1 322 ? -2.043 25.412 42.753 1.00 26.77 322 LYS C CA 1
ATOM 7217 C C . LYS C 1 322 ? -2.976 24.643 43.690 1.00 28.23 322 LYS C C 1
ATOM 7218 O O . LYS C 1 322 ? -2.990 24.892 44.899 1.00 27.74 322 LYS C O 1
ATOM 7224 N N . GLU C 1 323 ? -3.732 23.693 43.148 1.00 28.09 323 GLU C N 1
ATOM 7225 C CA . GLU C 1 323 ? -4.696 22.962 43.957 1.00 29.12 323 GLU C CA 1
ATOM 7226 C C . GLU C 1 323 ? -4.266 21.628 44.527 1.00 29.68 323 GLU C C 1
ATOM 7227 O O . GLU C 1 323 ? -5.065 20.945 45.162 1.00 33.53 323 GLU C O 1
ATOM 7233 N N . ILE C 1 324 ? -3.017 21.235 44.322 1.00 27.98 324 ILE C N 1
ATOM 7234 C CA . ILE C 1 324 ? -2.583 19.965 44.861 1.00 24.49 324 ILE C CA 1
ATOM 7235 C C . ILE C 1 324 ? -1.221 20.017 45.504 1.00 24.86 324 ILE C C 1
ATOM 7236 O O . ILE C 1 324 ? -1.096 19.704 46.679 1.00 23.97 324 ILE C O 1
ATOM 7241 N N . ILE C 1 325 ? -0.196 20.400 44.741 1.00 25.44 325 ILE C N 1
ATOM 7242 C CA . ILE C 1 325 ? 1.153 20.444 45.292 1.00 23.93 325 ILE C CA 1
ATOM 7243 C C . ILE C 1 325 ? 1.223 21.418 46.467 1.00 25.76 325 ILE C C 1
ATOM 7244 O O . ILE C 1 325 ? 1.827 21.108 47.492 1.00 26.96 325 ILE C O 1
ATOM 7249 N N . ALA C 1 326 ? 0.623 22.596 46.325 1.00 28.20 326 ALA C N 1
ATOM 7250 C CA . ALA C 1 326 ? 0.574 23.556 47.434 1.00 29.45 326 ALA C CA 1
ATOM 7251 C C . ALA C 1 326 ? -0.382 22.917 48.474 1.00 31.56 326 ALA C C 1
ATOM 7252 O O . ALA C 1 326 ? -1.084 23.600 49.221 1.00 30.75 326 ALA C O 1
ATOM 7254 N N . LYS C 1 327 ? -0.359 21.577 48.475 1.00 34.94 327 LYS C N 1
ATOM 7255 C CA . LYS C 1 327 ? -1.139 20.654 49.320 1.00 32.60 327 LYS C CA 1
ATOM 7256 C C . LYS C 1 327 ? -2.424 21.222 49.813 1.00 30.71 327 LYS C C 1
ATOM 7257 O O . LYS C 1 327 ? -3.026 22.081 49.115 1.00 28.27 327 LYS C O 1
ATOM 7264 N N . MET D 1 1 ? 37.081 22.488 -2.181 1.00 22.81 1 MET D N 1
ATOM 7265 C CA . MET D 1 1 ? 37.431 21.618 -1.018 1.00 24.30 1 MET D CA 1
ATOM 7266 C C . MET D 1 1 ? 36.550 21.964 0.188 1.00 23.11 1 MET D C 1
ATOM 7267 O O . MET D 1 1 ? 36.415 23.143 0.560 1.00 20.18 1 MET D O 1
ATOM 7272 N N . LYS D 1 2 ? 35.937 20.939 0.784 1.00 22.01 2 LYS D N 1
ATOM 7273 C CA . LYS D 1 2 ? 35.120 21.150 1.967 1.00 21.86 2 LYS D CA 1
ATOM 7274 C C . LYS D 1 2 ? 36.062 20.953 3.152 1.00 21.39 2 LYS D C 1
ATOM 7275 O O . LYS D 1 2 ? 37.075 20.243 3.028 1.00 18.28 2 LYS D O 1
ATOM 7281 N N . PHE D 1 3 ? 35.752 21.588 4.281 1.00 19.82 3 PHE D N 1
ATOM 7282 C CA . PHE D 1 3 ? 36.577 21.411 5.472 1.00 20.34 3 PHE D CA 1
ATOM 7283 C C . PHE D 1 3 ? 35.773 20.992 6.680 1.00 21.54 3 PHE D C 1
ATOM 7284 O O . PHE D 1 3 ? 34.685 21.527 6.934 1.00 23.40 3 PHE D O 1
ATOM 7292 N N . GLY D 1 4 ? 36.306 20.022 7.414 1.00 19.11 4 GLY D N 1
ATOM 7293 C CA . GLY D 1 4 ? 35.635 19.551 8.607 1.00 18.13 4 GLY D CA 1
ATOM 7294 C C . GLY D 1 4 ? 36.592 19.539 9.779 1.00 18.26 4 GLY D C 1
ATOM 7295 O O . GLY D 1 4 ? 37.798 19.750 9.603 1.00 19.34 4 GLY D O 1
ATOM 7296 N N . ILE D 1 5 ? 36.066 19.278 10.972 1.00 16.59 5 ILE D N 1
ATOM 7297 C CA . ILE D 1 5 ? 36.883 19.244 12.169 1.00 15.34 5 ILE D CA 1
ATOM 7298 C C . ILE D 1 5 ? 36.280 18.234 13.150 1.00 15.13 5 ILE D C 1
ATOM 7299 O O . ILE D 1 5 ? 35.050 18.060 13.206 1.00 12.58 5 ILE D O 1
ATOM 7304 N N . GLU D 1 6 ? 37.149 17.555 13.900 1.00 14.65 6 GLU D N 1
ATOM 7305 C CA . GLU D 1 6 ? 36.717 16.540 14.846 1.00 15.01 6 GLU D CA 1
ATOM 7306 C C . GLU D 1 6 ? 36.934 16.868 16.328 1.00 15.00 6 GLU D C 1
ATOM 7307 O O . GLU D 1 6 ? 37.994 17.374 16.729 1.00 14.10 6 GLU D O 1
ATOM 7313 N N . PHE D 1 7 ? 35.929 16.574 17.144 1.00 12.56 7 PHE D N 1
ATOM 7314 C CA . PHE D 1 7 ? 36.071 16.787 18.589 1.00 14.33 7 PHE D CA 1
ATOM 7315 C C . PHE D 1 7 ? 35.667 15.498 19.292 1.00 16.14 7 PHE D C 1
ATOM 7316 O O 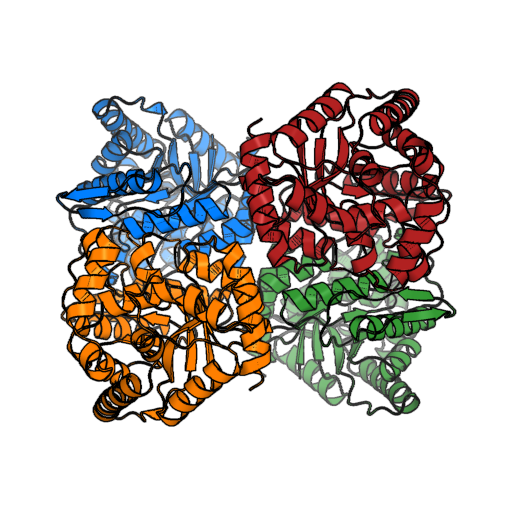. PHE D 1 7 ? 34.720 14.803 18.878 1.00 17.07 7 PHE D O 1
ATOM 7324 N N . VAL D 1 8 ? 36.419 15.165 20.333 1.00 14.03 8 VAL D N 1
ATOM 7325 C CA . VAL D 1 8 ? 36.178 13.988 21.128 1.00 12.20 8 VAL D CA 1
ATOM 7326 C C . VAL D 1 8 ? 35.464 14.413 22.411 1.00 14.26 8 VAL D C 1
ATOM 7327 O O . VAL D 1 8 ? 35.929 15.321 23.119 1.00 15.43 8 VAL D O 1
ATOM 7331 N N . PRO D 1 9 ? 34.330 13.769 22.737 1.00 13.47 9 PRO D N 1
ATOM 7332 C CA . PRO D 1 9 ? 33.627 14.160 23.969 1.00 13.47 9 PRO D CA 1
ATOM 7333 C C . PRO D 1 9 ? 34.364 13.848 25.291 1.00 13.05 9 PRO D C 1
ATOM 7334 O O . PRO D 1 9 ? 33.743 13.501 26.301 1.00 16.33 9 PRO D O 1
ATOM 7338 N N . SER D 1 10 ? 35.681 13.960 25.289 1.00 12.37 10 SER D N 1
ATOM 7339 C CA . SER D 1 10 ? 36.440 13.753 26.522 1.00 15.11 10 SER D CA 1
ATOM 7340 C C . SER D 1 10 ? 36.472 15.119 27.252 1.00 16.25 10 SER D C 1
ATOM 7341 O O . SER D 1 10 ? 37.026 15.246 28.332 1.00 16.03 10 SER D O 1
ATOM 7344 N N . ASP D 1 11 ? 35.871 16.131 26.621 1.00 17.61 11 ASP D N 1
ATOM 7345 C CA . ASP D 1 11 ? 35.707 17.471 27.187 1.00 18.72 11 ASP D CA 1
ATOM 7346 C C . ASP D 1 11 ? 34.196 17.637 27.345 1.00 19.74 11 ASP D C 1
ATOM 7347 O O . ASP D 1 11 ? 33.410 17.005 26.631 1.00 19.42 11 ASP D O 1
ATOM 7352 N N . PRO D 1 12 ? 33.761 18.517 28.253 1.00 19.03 12 PRO D N 1
ATOM 7353 C CA . PRO D 1 12 ? 32.317 18.710 28.426 1.00 16.81 12 PRO D CA 1
ATOM 7354 C C . PRO D 1 12 ? 31.755 19.253 27.111 1.00 16.44 12 PRO D C 1
ATOM 7355 O O . PRO D 1 12 ? 32.471 19.943 26.365 1.00 15.65 12 PRO D O 1
ATOM 7359 N N . ALA D 1 13 ? 30.494 18.947 26.818 1.00 16.24 13 ALA D N 1
ATOM 7360 C CA . ALA D 1 13 ? 29.855 19.435 25.584 1.00 14.58 13 ALA D CA 1
ATOM 7361 C C . ALA D 1 13 ? 29.857 20.970 25.481 1.00 14.49 13 ALA D C 1
ATOM 7362 O O . ALA D 1 13 ? 29.975 21.533 24.398 1.00 13.32 13 ALA D O 1
ATOM 7364 N N . LEU D 1 14 ? 29.716 21.654 26.602 1.00 14.16 14 LEU D N 1
ATOM 7365 C CA . LEU D 1 14 ? 29.656 23.110 26.556 1.00 15.47 14 LEU D CA 1
ATOM 7366 C C . LEU D 1 14 ? 30.959 23.668 26.009 1.00 15.13 14 LEU D C 1
ATOM 7367 O O . LEU D 1 14 ? 30.949 24.623 25.232 1.00 13.60 14 LEU D O 1
ATOM 7372 N N . LYS D 1 15 ? 32.081 23.065 26.403 1.00 14.47 15 LYS D N 1
ATOM 7373 C CA . LYS D 1 15 ? 33.372 23.523 25.907 1.00 15.81 15 LYS D CA 1
ATOM 7374 C C . LYS D 1 15 ? 33.516 23.203 24.416 1.00 16.63 15 LYS D C 1
ATOM 7375 O O . LYS D 1 15 ? 34.061 23.999 23.650 1.00 17.72 15 LYS D O 1
ATOM 7381 N N . ILE D 1 16 ? 33.025 22.043 23.992 1.00 15.13 16 ILE D N 1
ATOM 7382 C CA . ILE D 1 16 ? 33.098 21.702 22.586 1.00 14.12 16 ILE D CA 1
ATOM 7383 C C . ILE D 1 16 ? 32.217 22.666 21.772 1.00 15.01 16 ILE D C 1
ATOM 7384 O O . ILE D 1 16 ? 32.587 23.116 20.681 1.00 14.25 16 ILE D O 1
ATOM 7389 N N . ALA D 1 17 ? 31.056 23.004 22.307 1.00 16.40 17 ALA D N 1
ATOM 7390 C CA . ALA D 1 17 ? 30.146 23.900 21.594 1.00 15.54 17 ALA D CA 1
ATOM 7391 C C . ALA D 1 17 ? 30.856 25.194 21.197 1.00 15.05 17 ALA D C 1
ATOM 7392 O O . ALA D 1 17 ? 30.585 25.748 20.139 1.00 14.22 17 ALA D O 1
ATOM 7394 N N . TYR D 1 18 ? 31.756 25.691 22.036 1.00 14.19 18 TYR D N 1
ATOM 7395 C CA . TYR D 1 18 ? 32.467 26.901 21.648 1.00 15.07 18 TYR D CA 1
ATOM 7396 C C . TYR D 1 18 ? 33.418 26.619 20.453 1.00 15.97 18 TYR D C 1
ATOM 7397 O O . TYR D 1 18 ? 33.459 27.385 19.489 1.00 14.36 18 TYR D O 1
ATOM 7406 N N . TYR D 1 19 ? 34.182 25.530 20.505 1.00 15.05 19 TYR D N 1
ATOM 7407 C CA . TYR D 1 19 ? 35.075 25.213 19.395 1.00 14.07 19 TYR D CA 1
ATOM 7408 C C . TYR D 1 19 ? 34.263 25.059 18.093 1.00 16.29 19 TYR D C 1
ATOM 7409 O O . TYR D 1 19 ? 34.721 25.418 16.994 1.00 12.88 19 TYR D O 1
ATOM 7418 N N . ALA D 1 20 ? 33.057 24.502 18.216 1.00 16.39 20 ALA D N 1
ATOM 7419 C CA . ALA D 1 20 ? 32.225 24.263 17.043 1.00 14.90 20 ALA D CA 1
ATOM 7420 C C . ALA D 1 20 ? 31.725 25.571 16.489 1.00 15.75 20 ALA D C 1
ATOM 7421 O O . ALA D 1 20 ? 31.694 25.775 15.269 1.00 14.57 20 ALA D O 1
ATOM 7423 N N . LYS D 1 21 ? 31.325 26.462 17.390 1.00 15.77 21 LYS D N 1
ATOM 7424 C CA . LYS D 1 21 ? 30.832 27.768 16.982 1.00 17.26 21 LYS D CA 1
ATOM 7425 C C . LYS D 1 21 ? 31.975 28.507 16.276 1.00 17.82 21 LYS D C 1
ATOM 7426 O O . LYS D 1 21 ? 31.796 29.077 15.201 1.00 18.07 21 LYS D O 1
ATOM 7432 N N . LEU D 1 22 ? 33.152 28.485 16.883 1.00 18.95 22 LEU D N 1
ATOM 7433 C CA . LEU D 1 22 ? 34.320 29.112 16.290 1.00 19.90 22 LEU D CA 1
ATOM 7434 C C . LEU D 1 22 ? 34.555 28.558 14.864 1.00 20.87 22 LEU D C 1
ATOM 7435 O O . LEU D 1 22 ? 34.802 29.316 13.923 1.00 23.13 22 LEU D O 1
ATOM 7440 N N . SER D 1 23 ? 34.464 27.243 14.706 1.00 19.38 23 SER D N 1
ATOM 7441 C CA . SER D 1 23 ? 34.665 26.596 13.408 1.00 18.37 23 SER D CA 1
ATOM 7442 C C . SER D 1 23 ? 33.643 27.096 12.406 1.00 18.93 23 SER D C 1
ATOM 7443 O O . SER D 1 23 ? 33.953 27.285 11.218 1.00 19.40 23 SER D O 1
ATOM 7446 N N . GLU D 1 24 ? 32.410 27.278 12.871 1.00 17.09 24 GLU D N 1
ATOM 7447 C CA . GLU D 1 24 ? 31.361 27.781 11.998 1.00 16.14 24 GLU D CA 1
ATOM 7448 C C . GLU D 1 24 ? 31.785 29.180 11.526 1.00 16.45 24 GLU D C 1
ATOM 7449 O O . GLU D 1 24 ? 31.684 29.500 10.350 1.00 13.79 24 GLU D O 1
ATOM 7455 N N . GLN D 1 25 ? 32.290 30.004 12.442 1.00 17.66 25 GLN D N 1
ATOM 7456 C CA . GLN D 1 25 ? 32.692 31.372 12.083 1.00 19.49 25 GLN D CA 1
ATOM 7457 C C . GLN D 1 25 ? 33.898 31.404 11.164 1.00 20.34 25 GLN D C 1
ATOM 7458 O O . GLN D 1 25 ? 34.050 32.334 10.365 1.00 20.67 25 GLN D O 1
ATOM 7464 N N . GLN D 1 26 ? 34.755 30.393 11.293 1.00 19.18 26 GLN D N 1
ATOM 7465 C CA . GLN D 1 26 ? 35.960 30.306 10.500 1.00 18.02 26 GLN D CA 1
ATOM 7466 C C . GLN D 1 26 ? 35.766 29.655 9.163 1.00 18.84 26 GLN D C 1
ATOM 7467 O O . GLN D 1 26 ? 36.743 29.430 8.468 1.00 21.52 26 GLN D O 1
ATOM 7473 N N . GLY D 1 27 ? 34.526 29.338 8.792 1.00 18.09 27 GLY D N 1
ATOM 7474 C CA . GLY D 1 27 ? 34.291 28.740 7.487 1.00 17.32 27 GLY D CA 1
ATOM 7475 C C . GLY D 1 27 ? 34.313 27.216 7.313 1.00 18.76 27 GLY D C 1
ATOM 7476 O O . GLY D 1 27 ? 34.321 26.726 6.180 1.00 16.73 27 GLY D O 1
ATOM 7477 N N . PHE D 1 28 ? 34.328 26.450 8.398 1.00 16.67 28 PHE D N 1
ATOM 7478 C CA . PHE D 1 28 ? 34.294 25.001 8.235 1.00 16.92 28 PHE D CA 1
ATOM 7479 C C . PHE D 1 28 ? 32.886 24.586 7.790 1.00 16.88 28 PHE D C 1
ATOM 7480 O O . PHE D 1 28 ? 31.908 25.269 8.066 1.00 16.93 28 PHE D O 1
ATOM 7488 N N . ASP D 1 29 ? 32.797 23.450 7.110 1.00 17.72 29 ASP D N 1
ATOM 7489 C CA . ASP D 1 29 ? 31.534 22.902 6.616 1.00 16.26 29 ASP D CA 1
ATOM 7490 C C . ASP D 1 29 ? 30.923 21.854 7.576 1.00 18.24 29 ASP D C 1
ATOM 7491 O O . ASP D 1 29 ? 29.693 21.720 7.688 1.00 16.50 29 ASP D O 1
ATOM 7496 N N . HIS D 1 30 ? 31.795 21.112 8.259 1.00 16.49 30 HIS D N 1
ATOM 7497 C CA . HIS D 1 30 ? 31.374 20.002 9.098 1.00 17.12 30 HIS D CA 1
ATOM 7498 C C . HIS D 1 30 ? 32.079 19.921 10.435 1.00 19.15 30 HIS D C 1
ATOM 7499 O O . HIS D 1 30 ? 33.289 20.219 10.514 1.00 19.38 30 HIS D O 1
ATOM 7506 N N . VAL D 1 31 ? 31.342 19.540 11.482 1.00 14.08 31 VAL D N 1
ATOM 7507 C CA . VAL D 1 31 ? 32.059 19.204 12.704 1.00 17.39 31 VAL D CA 1
ATOM 7508 C C . VAL D 1 31 ? 31.633 17.746 12.942 1.00 15.21 31 VAL D C 1
ATOM 7509 O O . VAL D 1 31 ? 30.468 17.365 12.747 1.00 14.14 31 VAL D O 1
ATOM 7513 N N . TRP D 1 32 ? 32.598 16.923 13.292 1.00 12.69 32 TRP D N 1
ATOM 7514 C CA . TRP D 1 32 ? 32.315 15.524 13.538 1.00 13.70 32 TRP D CA 1
ATOM 7515 C C . TRP D 1 32 ? 32.617 15.193 14.999 1.00 10.59 32 TRP D C 1
ATOM 7516 O O . TRP D 1 32 ? 33.574 15.688 15.561 1.00 13.81 32 TRP D O 1
ATOM 7527 N N . ILE D 1 33 ? 31.798 14.354 15.604 1.00 10.03 33 ILE D N 1
ATOM 7528 C CA . ILE D 1 33 ? 31.961 13.993 17.014 1.00 11.06 33 ILE D CA 1
ATOM 7529 C C . ILE D 1 33 ? 32.164 12.487 17.162 1.00 8.17 33 ILE D C 1
ATOM 7530 O O . ILE D 1 33 ? 31.408 11.715 16.607 1.00 8.20 33 ILE D O 1
ATOM 7535 N N . THR D 1 34 ? 33.186 12.074 17.900 1.00 8.31 34 THR D N 1
ATOM 7536 C CA . THR D 1 34 ? 33.449 10.651 18.068 1.00 8.37 34 THR D CA 1
ATOM 7537 C C . THR D 1 34 ? 32.483 10.007 19.037 1.00 9.79 34 THR D C 1
ATOM 7538 O O . THR D 1 34 ? 31.920 10.674 19.931 1.00 6.73 34 THR D O 1
ATOM 7542 N N . ASP D 1 35 ? 32.290 8.701 18.844 1.00 8.62 35 ASP D N 1
ATOM 7543 C CA . ASP D 1 35 ? 31.369 7.928 19.657 1.00 11.12 35 ASP D CA 1
ATOM 7544 C C . ASP D 1 35 ? 32.020 6.739 20.356 1.00 12.05 35 ASP D C 1
ATOM 7545 O O . ASP D 1 35 ? 32.345 5.734 19.708 1.00 11.48 35 ASP D O 1
ATOM 7550 N N . HIS D 1 36 ? 32.217 6.868 21.669 1.00 12.63 36 HIS D N 1
ATOM 7551 C CA . HIS D 1 36 ? 32.807 5.805 22.492 1.00 14.50 36 HIS D CA 1
ATOM 7552 C C . HIS D 1 36 ? 32.131 5.834 23.851 1.00 14.36 36 HIS D C 1
ATOM 7553 O O . HIS D 1 36 ? 32.043 6.894 24.483 1.00 12.65 36 HIS D O 1
ATOM 7560 N N . TYR D 1 37 ? 31.670 4.672 24.303 1.00 13.82 37 TYR D N 1
ATOM 7561 C CA . TYR D 1 37 ? 30.949 4.589 25.566 1.00 13.54 37 TYR D CA 1
ATOM 7562 C C . TYR D 1 37 ? 31.696 5.265 26.729 1.00 12.35 37 TYR D C 1
ATOM 7563 O O . TYR D 1 37 ? 31.081 5.776 27.668 1.00 10.49 37 TYR D O 1
ATOM 7572 N N . ASN D 1 38 ? 33.019 5.287 26.672 1.00 11.66 38 ASN D N 1
ATOM 7573 C CA . ASN D 1 38 ? 33.744 5.859 27.786 1.00 15.10 38 ASN D CA 1
ATOM 7574 C C . ASN D 1 38 ? 33.806 7.378 27.874 1.00 15.63 38 ASN D C 1
ATOM 7575 O O . ASN D 1 38 ? 34.185 7.909 28.908 1.00 18.37 38 ASN D O 1
ATOM 7580 N N . ASN D 1 39 ? 33.420 8.087 26.817 1.00 16.23 39 ASN D N 1
ATOM 7581 C CA . ASN D 1 39 ? 33.358 9.560 26.879 1.00 14.72 39 ASN D CA 1
ATOM 7582 C C . ASN D 1 39 ? 31.877 9.954 26.958 1.00 15.70 39 ASN D C 1
ATOM 7583 O O . ASN D 1 39 ? 30.997 9.086 27.102 1.00 13.84 39 ASN D O 1
ATOM 7588 N N . ARG D 1 40 ? 31.594 11.254 26.897 1.00 15.36 40 ARG D N 1
ATOM 7589 C CA . ARG D 1 40 ? 30.200 11.686 26.904 1.00 15.92 40 ARG D CA 1
ATOM 7590 C C . ARG D 1 40 ? 29.462 11.190 25.642 1.00 13.27 40 ARG D C 1
ATOM 7591 O O . ARG D 1 40 ? 30.059 10.988 24.570 1.00 7.94 40 ARG D O 1
ATOM 7599 N N . ASP D 1 41 ? 28.167 10.983 25.823 1.00 13.40 41 ASP D N 1
ATOM 7600 C CA . ASP D 1 41 ? 27.222 10.521 24.801 1.00 16.63 41 ASP D CA 1
ATOM 7601 C C . ASP D 1 41 ? 27.393 11.385 23.523 1.00 16.10 41 ASP D C 1
ATOM 7602 O O . ASP D 1 41 ? 27.506 12.636 23.571 1.00 11.88 41 ASP D O 1
ATOM 7607 N N . VAL D 1 42 ? 27.440 10.712 22.381 1.00 13.52 42 VAL D N 1
ATOM 7608 C CA . VAL D 1 42 ? 27.583 11.409 21.116 1.00 12.19 42 VAL D CA 1
ATOM 7609 C C . VAL D 1 42 ? 26.358 12.282 20.819 1.00 11.44 42 VAL D C 1
ATOM 7610 O O . VAL D 1 42 ? 26.506 13.331 20.213 1.00 13.45 42 VAL D O 1
ATOM 7614 N N . TYR D 1 43 ? 25.170 11.881 21.275 1.00 8.41 43 TYR D N 1
ATOM 7615 C CA . TYR D 1 43 ? 23.948 12.645 20.997 1.00 11.29 43 TYR D CA 1
ATOM 7616 C C . TYR D 1 43 ? 23.596 13.801 21.944 1.00 14.14 43 TYR D C 1
ATOM 7617 O O . TYR D 1 43 ? 23.049 14.812 21.489 1.00 14.95 43 TYR D O 1
ATOM 7626 N N . SER D 1 44 ? 23.855 13.670 23.250 1.00 13.74 44 SER D N 1
ATOM 7627 C CA . SER D 1 44 ? 23.586 14.799 24.122 1.00 12.92 44 SER D CA 1
ATOM 7628 C C . SER D 1 44 ? 24.591 15.868 23.675 1.00 12.63 44 SER D C 1
ATOM 7629 O O . SER D 1 44 ? 24.267 17.058 23.638 1.00 10.58 44 SER D O 1
ATOM 7632 N N . THR D 1 45 ? 25.792 15.431 23.290 1.00 12.10 45 THR D N 1
ATOM 7633 C CA . THR D 1 45 ? 26.823 16.359 22.838 1.00 13.58 45 THR D CA 1
ATOM 7634 C C . THR D 1 45 ? 26.390 17.051 21.550 1.00 14.44 45 THR D C 1
ATOM 7635 O O . THR D 1 45 ? 26.449 18.275 21.456 1.00 16.62 45 THR D O 1
ATOM 7639 N N . LEU D 1 46 ? 25.945 16.278 20.563 1.00 14.60 46 LEU D N 1
ATOM 7640 C CA . LEU D 1 46 ? 25.459 16.869 19.318 1.00 11.58 46 LEU D CA 1
ATOM 7641 C C . LEU D 1 46 ? 24.290 17.839 19.581 1.00 11.66 46 LEU D C 1
ATOM 7642 O O . LEU D 1 46 ? 24.166 18.829 18.865 1.00 12.18 46 LEU D O 1
ATOM 7647 N N . THR D 1 47 ? 23.448 17.552 20.591 1.00 11.38 47 THR D N 1
ATOM 7648 C CA . THR D 1 47 ? 22.311 18.410 20.952 1.00 11.52 47 THR D CA 1
ATOM 7649 C C . THR D 1 47 ? 22.774 19.777 21.443 1.00 12.81 47 THR D C 1
ATOM 7650 O O . THR D 1 47 ? 22.238 20.791 20.991 1.00 15.23 47 THR D O 1
ATOM 7654 N N . VAL D 1 48 ? 23.766 19.845 22.335 1.00 12.22 48 VAL D N 1
ATOM 7655 C CA . VAL D 1 48 ? 24.226 21.168 22.745 1.00 13.74 48 VAL D CA 1
ATOM 7656 C C . VAL D 1 48 ? 24.979 21.879 21.597 1.00 14.02 48 VAL D C 1
ATOM 7657 O O . VAL D 1 48 ? 24.902 23.100 21.477 1.00 13.41 48 VAL D O 1
ATOM 7661 N N . LEU D 1 49 ? 25.657 21.141 20.728 1.00 13.75 49 LEU D N 1
ATOM 7662 C CA . LEU D 1 49 ? 26.311 21.797 19.589 1.00 17.27 49 LEU D CA 1
ATOM 7663 C C . LEU D 1 49 ? 25.262 22.402 18.657 1.00 17.99 49 LEU D C 1
ATOM 7664 O O . LEU D 1 49 ? 25.436 23.520 18.156 1.00 17.84 49 LEU D O 1
ATOM 7669 N N . ALA D 1 50 ? 24.193 21.648 18.400 1.00 16.64 50 ALA D N 1
ATOM 7670 C CA . ALA D 1 50 ? 23.120 22.101 17.517 1.00 17.66 50 ALA D CA 1
ATOM 7671 C C . ALA D 1 50 ? 22.470 23.380 18.045 1.00 20.21 50 ALA D C 1
ATOM 7672 O O . ALA D 1 50 ? 22.168 24.293 17.264 1.00 23.89 50 ALA D O 1
ATOM 7674 N N . LEU D 1 51 ? 22.242 23.453 19.359 1.00 17.70 51 LEU D N 1
ATOM 7675 C CA . LEU D 1 51 ? 21.649 24.648 19.929 1.00 16.39 51 LEU D CA 1
ATOM 7676 C C . LEU D 1 51 ? 22.597 25.855 19.874 1.00 15.21 51 LEU D C 1
ATOM 7677 O O . LEU D 1 51 ? 22.154 26.985 19.826 1.00 19.45 51 LEU D O 1
ATOM 7682 N N . ASN D 1 52 ? 23.895 25.633 19.871 1.00 13.90 52 ASN D N 1
ATOM 7683 C CA . ASN D 1 52 ? 24.836 26.743 19.856 1.00 14.20 52 ASN D CA 1
ATOM 7684 C C . ASN D 1 52 ? 25.462 27.063 18.504 1.00 15.02 52 ASN D C 1
ATOM 7685 O O . ASN D 1 52 ? 26.412 27.832 18.435 1.00 14.37 52 ASN D O 1
ATOM 7690 N N . THR D 1 53 ? 24.958 26.454 17.435 1.00 14.53 53 THR D N 1
ATOM 7691 C CA . THR D 1 53 ? 25.483 26.733 16.094 1.00 15.64 53 THR D CA 1
ATOM 7692 C C . THR D 1 53 ? 24.289 27.088 15.185 1.00 15.54 53 THR D C 1
ATOM 7693 O O . THR D 1 53 ? 23.138 27.019 15.611 1.00 16.42 53 THR D O 1
ATOM 7697 N N . ASN D 1 54 ? 24.530 27.463 13.941 1.00 16.03 54 ASN D N 1
ATOM 7698 C CA . ASN D 1 54 ? 23.395 27.877 13.115 1.00 16.43 54 ASN D CA 1
ATOM 7699 C C . ASN D 1 54 ? 23.382 27.350 11.700 1.00 14.65 54 ASN D C 1
ATOM 7700 O O . ASN D 1 54 ? 22.327 27.039 11.158 1.00 15.93 54 ASN D O 1
ATOM 7705 N N . SER D 1 55 ? 24.553 27.256 11.095 1.00 14.33 55 SER D N 1
ATOM 7706 C CA . SER D 1 55 ? 24.629 26.808 9.712 1.00 15.60 55 SER D CA 1
ATOM 7707 C C . SER D 1 55 ? 25.535 25.605 9.451 1.00 14.63 55 SER D C 1
ATOM 7708 O O . SER D 1 55 ? 25.294 24.872 8.498 1.00 10.46 55 SER D O 1
ATOM 7711 N N . ILE D 1 56 ? 26.575 25.420 10.273 1.00 15.01 56 ILE D N 1
ATOM 7712 C CA . ILE D 1 56 ? 27.504 24.304 10.076 1.00 15.33 56 ILE D CA 1
ATOM 7713 C C . ILE D 1 56 ? 26.819 22.925 10.193 1.00 16.94 56 ILE D C 1
ATOM 7714 O O . ILE D 1 56 ? 25.876 22.726 10.990 1.00 14.58 56 ILE D O 1
ATOM 7719 N N . LYS D 1 57 ? 27.270 21.975 9.383 1.00 16.09 57 LYS D N 1
ATOM 7720 C CA . LYS D 1 57 ? 26.688 20.643 9.468 1.00 18.47 57 LYS D CA 1
ATOM 7721 C C . LYS D 1 57 ? 27.336 19.878 10.626 1.00 17.42 57 LYS D C 1
ATOM 7722 O O . LYS D 1 57 ? 28.541 20.034 10.906 1.00 19.23 57 LYS D O 1
ATOM 7728 N N . ILE D 1 58 ? 26.537 19.064 11.307 1.00 14.16 58 ILE D N 1
ATOM 7729 C CA . ILE D 1 58 ? 27.034 18.305 12.445 1.00 12.38 58 ILE D CA 1
ATOM 7730 C C . ILE D 1 58 ? 26.643 16.832 12.431 1.00 13.66 58 ILE D C 1
ATOM 7731 O O . ILE D 1 58 ? 25.653 16.435 11.814 1.00 14.53 58 ILE D O 1
ATOM 7736 N N . GLY D 1 59 ? 27.426 15.999 13.094 1.00 14.46 59 GLY D N 1
ATOM 7737 C CA . GLY D 1 59 ? 27.049 14.602 13.136 1.00 14.40 59 GLY D CA 1
ATOM 7738 C C . GLY D 1 59 ? 28.079 13.722 13.774 1.00 16.17 59 GLY D C 1
ATOM 7739 O O . GLY D 1 59 ? 29.204 14.173 14.030 1.00 17.12 59 GLY D O 1
ATOM 7740 N N . PRO D 1 60 ? 27.726 12.454 14.053 1.00 16.27 60 PRO D N 1
ATOM 7741 C CA . PRO D 1 60 ? 28.674 11.529 14.668 1.00 13.77 60 PRO D CA 1
ATOM 7742 C C . PRO D 1 60 ? 29.729 11.091 13.645 1.00 15.50 60 PRO D C 1
ATOM 7743 O O . PRO D 1 60 ? 29.410 10.841 12.484 1.00 15.35 60 PRO D O 1
ATOM 7747 N N . GLY D 1 61 ? 30.987 11.040 14.087 1.00 16.81 61 GLY D N 1
ATOM 7748 C CA . GLY D 1 61 ? 32.092 10.606 13.241 1.00 14.80 61 GLY D CA 1
ATOM 7749 C C . GLY D 1 61 ? 32.994 9.647 14.018 1.00 14.55 61 GLY D C 1
ATOM 7750 O O . GLY D 1 61 ? 34.038 10.072 14.509 1.00 14.39 61 GLY D O 1
ATOM 7751 N N . VAL D 1 62 ? 32.620 8.369 14.135 1.00 10.98 62 VAL D N 1
ATOM 7752 C CA . VAL D 1 62 ? 31.394 7.807 13.554 1.00 8.88 62 VAL D CA 1
ATOM 7753 C C . VAL D 1 62 ? 30.724 6.933 14.614 1.00 10.44 62 VAL D C 1
ATOM 7754 O O . VAL D 1 62 ? 31.390 6.458 15.547 1.00 7.73 62 VAL D O 1
ATOM 7758 N N . THR D 1 63 ? 29.421 6.700 14.482 1.00 9.84 63 THR D N 1
ATOM 7759 C CA . THR D 1 63 ? 28.758 5.832 15.446 1.00 10.59 63 THR D CA 1
ATOM 7760 C C . THR D 1 63 ? 28.811 4.431 14.816 1.00 11.44 63 THR D C 1
ATOM 7761 O O . THR D 1 63 ? 29.525 4.236 13.833 1.00 11.68 63 THR D O 1
ATOM 7765 N N . ASN D 1 64 ? 28.087 3.458 15.357 1.00 12.29 64 ASN D N 1
ATOM 7766 C CA . ASN D 1 64 ? 28.167 2.106 14.807 1.00 15.45 64 ASN D CA 1
ATOM 7767 C C . ASN D 1 64 ? 26.842 1.367 14.912 1.00 16.18 64 ASN D C 1
ATOM 7768 O O . ASN D 1 64 ? 25.879 1.905 15.465 1.00 14.78 64 ASN D O 1
ATOM 7773 N N . SER D 1 65 ? 26.804 0.134 14.391 1.00 17.39 65 SER D N 1
ATOM 7774 C CA . SER D 1 65 ? 25.570 -0.663 14.386 1.00 18.26 65 SER D CA 1
ATOM 7775 C C . SER D 1 65 ? 25.430 -1.616 15.550 1.00 20.13 65 SER D C 1
ATOM 7776 O O . SER D 1 65 ? 24.412 -2.306 15.647 1.00 21.29 65 SER D O 1
ATOM 7779 N N . TYR D 1 66 ? 26.425 -1.656 16.438 1.00 19.81 66 TYR D N 1
ATOM 7780 C CA . TYR D 1 66 ? 26.403 -2.597 17.548 1.00 19.31 66 TYR D CA 1
ATOM 7781 C C . TYR D 1 66 ? 26.051 -2.089 18.941 1.00 19.17 66 TYR D C 1
ATOM 7782 O O . TYR D 1 66 ? 25.409 -2.816 19.703 1.00 20.79 66 TYR D O 1
ATOM 7791 N N . THR D 1 67 ? 26.477 -0.880 19.306 1.00 17.14 67 THR D N 1
ATOM 7792 C CA . THR D 1 67 ? 26.200 -0.396 20.654 1.00 15.88 67 THR D CA 1
ATOM 7793 C C . THR D 1 67 ? 24.791 0.145 20.840 1.00 16.50 67 THR D C 1
ATOM 7794 O O . THR D 1 67 ? 24.353 0.384 21.966 1.00 14.64 67 THR D O 1
ATOM 7798 N N . ARG D 1 68 ? 24.071 0.299 19.729 1.00 15.88 68 ARG D N 1
ATOM 7799 C CA . ARG D 1 68 ? 22.710 0.832 19.754 1.00 14.45 68 ARG D CA 1
ATOM 7800 C C . ARG D 1 68 ? 21.943 0.200 18.616 1.00 14.58 68 ARG D C 1
ATOM 7801 O O . ARG D 1 68 ? 22.476 0.093 17.530 1.00 16.59 68 ARG D O 1
ATOM 7809 N N . ASN D 1 69 ? 20.709 -0.241 18.853 1.00 15.45 69 ASN D N 1
ATOM 7810 C CA . ASN D 1 69 ? 19.895 -0.819 17.778 1.00 14.65 69 ASN D CA 1
ATOM 7811 C C . ASN D 1 69 ? 19.764 0.259 16.664 1.00 17.07 69 ASN D C 1
ATOM 7812 O O . ASN D 1 69 ? 19.570 1.448 16.961 1.00 17.32 69 ASN D O 1
ATOM 7817 N N . PRO D 1 70 ? 19.896 -0.136 15.375 1.00 17.76 70 PRO D N 1
ATOM 7818 C CA . PRO D 1 70 ? 19.785 0.839 14.272 1.00 16.60 70 PRO D CA 1
ATOM 7819 C C . PRO D 1 70 ? 18.535 1.718 14.325 1.00 14.76 70 PRO D C 1
ATOM 7820 O O . PRO D 1 70 ? 18.555 2.873 13.889 1.00 17.62 70 PRO D O 1
ATOM 7824 N N . ALA D 1 71 ? 17.438 1.197 14.849 1.00 12.29 71 ALA D N 1
ATOM 7825 C CA . ALA D 1 71 ? 16.249 2.042 14.922 1.00 14.57 71 ALA D CA 1
ATOM 7826 C C . ALA D 1 71 ? 16.516 3.227 15.871 1.00 13.76 71 ALA D C 1
ATOM 7827 O O . ALA D 1 71 ? 16.100 4.354 15.594 1.00 14.66 71 ALA D O 1
ATOM 7829 N N . ILE D 1 72 ? 17.213 2.969 16.982 1.00 13.57 72 ILE D N 1
ATOM 7830 C CA . ILE D 1 72 ? 17.559 4.025 17.935 1.00 12.38 72 ILE D CA 1
ATOM 7831 C C . ILE D 1 72 ? 18.502 5.025 17.245 1.00 13.14 72 ILE D C 1
ATOM 7832 O O . ILE D 1 72 ? 18.361 6.230 17.420 1.00 13.98 72 ILE D O 1
ATOM 7837 N N . THR D 1 73 ? 19.452 4.534 16.453 1.00 10.21 73 THR D N 1
ATOM 7838 C CA . THR D 1 73 ? 20.334 5.438 15.736 1.00 10.50 73 THR D CA 1
ATOM 7839 C C . THR D 1 73 ? 19.504 6.338 14.795 1.00 12.08 73 THR D C 1
ATOM 7840 O O . THR D 1 73 ? 19.732 7.560 14.714 1.00 12.01 73 THR D O 1
ATOM 7844 N N . ALA D 1 74 ? 18.533 5.743 14.103 1.00 10.87 74 ALA D N 1
ATOM 7845 C CA . ALA D 1 74 ? 17.706 6.490 13.156 1.00 10.45 74 ALA D CA 1
ATOM 7846 C C . ALA D 1 74 ? 16.950 7.604 13.852 1.00 10.03 74 ALA D C 1
ATOM 7847 O O . ALA D 1 74 ? 16.944 8.754 13.414 1.00 12.30 74 ALA D O 1
ATOM 7849 N N . SER D 1 75 ? 16.315 7.247 14.952 1.00 10.10 75 SER D N 1
ATOM 7850 C CA . SER D 1 75 ? 15.542 8.178 15.741 1.00 9.31 75 SER D CA 1
ATOM 7851 C C . SER D 1 75 ? 16.419 9.311 16.309 1.00 10.40 75 SER D C 1
ATOM 7852 O O . SER D 1 75 ? 16.045 10.493 16.273 1.00 5.94 75 SER D O 1
ATOM 7855 N N . SER D 1 76 ? 17.597 8.952 16.818 1.00 10.46 76 SER D N 1
ATOM 7856 C CA . SER D 1 76 ? 18.516 9.945 17.370 1.00 10.57 76 SER D CA 1
ATOM 7857 C C . SER D 1 76 ? 19.061 10.937 16.336 1.00 10.90 76 SER D C 1
ATOM 7858 O O . SER D 1 76 ? 19.027 12.136 16.576 1.00 12.15 76 SER D O 1
ATOM 7861 N N . ILE D 1 77 ? 19.578 10.460 15.207 1.00 9.93 77 ILE D N 1
ATOM 7862 C CA . ILE D 1 77 ? 20.083 11.393 14.206 1.00 10.69 77 ILE D CA 1
ATOM 7863 C C . ILE D 1 77 ? 18.908 12.212 13.643 1.00 13.33 77 ILE D C 1
ATOM 7864 O O . ILE D 1 77 ? 19.066 13.383 13.294 1.00 12.18 77 ILE D O 1
ATOM 7869 N N . ALA D 1 78 ? 17.716 11.611 13.581 1.00 13.85 78 ALA D N 1
ATOM 7870 C CA . ALA D 1 78 ? 16.544 12.355 13.103 1.00 16.36 78 ALA D CA 1
ATOM 7871 C C . ALA D 1 78 ? 16.190 13.470 14.096 1.00 16.32 78 ALA D C 1
ATOM 7872 O O . ALA D 1 78 ? 15.796 14.581 13.701 1.00 14.81 78 ALA D O 1
ATOM 7874 N N . SER D 1 79 ? 16.341 13.167 15.382 1.00 16.03 79 SER D N 1
ATOM 7875 C CA . SER D 1 79 ? 16.055 14.151 16.414 1.00 17.33 79 SER D CA 1
ATOM 7876 C C . SER D 1 79 ? 16.990 15.350 16.294 1.00 18.16 79 SER D C 1
ATOM 7877 O O . SER D 1 79 ? 16.564 16.495 16.470 1.00 20.85 79 SER D O 1
ATOM 7880 N N . ILE D 1 80 ? 18.254 15.097 15.977 1.00 16.72 80 ILE D N 1
ATOM 7881 C CA . ILE D 1 80 ? 19.206 16.177 15.835 1.00 16.97 80 ILE D CA 1
ATOM 7882 C C . ILE D 1 80 ? 18.942 16.926 14.538 1.00 18.99 80 ILE D C 1
ATOM 7883 O O . ILE D 1 80 ? 19.185 18.129 14.446 1.00 19.92 80 ILE D O 1
ATOM 7888 N N . ALA D 1 81 ? 18.395 16.232 13.545 1.00 20.17 81 ALA D N 1
ATOM 7889 C CA . ALA D 1 81 ? 18.043 16.888 12.287 1.00 19.15 81 ALA D CA 1
ATOM 7890 C C . ALA D 1 81 ? 16.924 17.897 12.561 1.00 20.57 81 ALA D C 1
ATOM 7891 O O . ALA D 1 81 ? 16.903 19.009 12.013 1.00 20.33 81 ALA D O 1
ATOM 7893 N N . GLU D 1 82 ? 15.989 17.521 13.422 1.00 20.33 82 GLU D N 1
ATOM 7894 C CA . GLU D 1 82 ? 14.881 18.419 13.730 1.00 20.74 82 GLU D CA 1
ATOM 7895 C C . GLU D 1 82 ? 15.367 19.629 14.523 1.00 22.56 82 GLU D C 1
ATOM 7896 O O . GLU D 1 82 ? 15.100 20.783 14.180 1.00 22.46 82 GLU D O 1
ATOM 7902 N N . ILE D 1 83 ? 16.098 19.366 15.597 1.00 21.50 83 ILE D N 1
ATOM 7903 C CA . ILE D 1 83 ? 16.588 20.460 16.413 1.00 17.59 83 ILE D CA 1
ATOM 7904 C C . ILE D 1 83 ? 17.479 21.437 15.659 1.00 17.92 83 ILE D C 1
ATOM 7905 O O . ILE D 1 83 ? 17.409 22.631 15.892 1.00 20.44 83 ILE D O 1
ATOM 7910 N N . SER D 1 84 ? 18.303 20.944 14.747 1.00 17.19 84 SER D N 1
ATOM 7911 C CA . SER D 1 84 ? 19.242 21.820 14.044 1.00 15.81 84 SER D CA 1
ATOM 7912 C C . SER D 1 84 ? 18.717 22.387 12.718 1.00 16.21 84 SER D C 1
ATOM 7913 O O . SER D 1 84 ? 19.442 23.099 12.004 1.00 15.19 84 SER D O 1
ATOM 7916 N N . GLY D 1 85 ? 17.481 22.046 12.368 1.00 15.32 85 GLY D N 1
ATOM 7917 C CA . GLY D 1 85 ? 16.931 22.524 11.111 1.00 14.92 85 GLY D CA 1
ATOM 7918 C C . GLY D 1 85 ? 17.553 21.857 9.885 1.00 15.95 85 GLY D C 1
ATOM 7919 O O . GLY D 1 85 ? 17.835 22.539 8.888 1.00 14.99 85 GLY D O 1
ATOM 7920 N N . GLY D 1 86 ? 17.783 20.539 9.957 1.00 13.89 86 GLY D N 1
ATOM 7921 C CA . GLY D 1 86 ? 18.356 19.810 8.834 1.00 13.72 86 GLY D CA 1
ATOM 7922 C C . GLY D 1 86 ? 19.870 19.867 8.611 1.00 14.53 86 GLY D C 1
ATOM 7923 O O . GLY D 1 86 ? 20.326 19.693 7.479 1.00 15.83 86 GLY D O 1
ATOM 7924 N N . ARG D 1 87 ? 20.652 20.091 9.664 1.00 13.40 87 ARG D N 1
ATOM 7925 C CA . ARG D 1 87 ? 22.107 20.159 9.524 1.00 12.60 87 ARG D CA 1
ATOM 7926 C C . ARG D 1 87 ? 22.773 18.854 9.965 1.00 13.73 87 ARG D C 1
ATOM 7927 O O . ARG D 1 87 ? 24.004 18.769 10.029 1.00 14.54 87 ARG D O 1
ATOM 7935 N N . ALA D 1 88 ? 21.972 17.831 10.258 1.00 11.68 88 ALA D N 1
ATOM 7936 C CA . ALA D 1 88 ? 22.533 16.554 10.711 1.00 12.89 88 ALA D CA 1
ATOM 7937 C C . ALA D 1 88 ? 22.987 15.659 9.578 1.00 13.12 88 ALA D C 1
ATOM 7938 O O . ALA D 1 88 ? 22.342 15.594 8.532 1.00 15.99 88 ALA D O 1
ATOM 7940 N N . VAL D 1 89 ? 24.107 14.980 9.792 1.00 14.04 89 VAL D N 1
ATOM 7941 C CA . VAL D 1 89 ? 24.651 14.028 8.830 1.00 17.04 89 VAL D CA 1
ATOM 7942 C C . VAL D 1 89 ? 25.114 12.850 9.674 1.00 16.07 89 VAL D C 1
ATOM 7943 O O . VAL D 1 89 ? 25.640 13.040 10.764 1.00 17.03 89 VAL D O 1
ATOM 7947 N N . LEU D 1 90 ? 24.899 11.633 9.179 1.00 17.40 90 LEU D N 1
ATOM 7948 C CA . LEU D 1 90 ? 25.256 10.424 9.924 1.00 17.06 90 LEU D CA 1
ATOM 7949 C C . LEU D 1 90 ? 26.558 9.748 9.514 1.00 18.04 90 LEU D C 1
ATOM 7950 O O . LEU D 1 90 ? 26.725 9.359 8.364 1.00 19.54 90 LEU D O 1
ATOM 7955 N N . GLY D 1 91 ? 27.479 9.605 10.464 1.00 19.75 91 GLY D N 1
ATOM 7956 C CA . GLY D 1 91 ? 28.738 8.932 10.186 1.00 18.13 91 GLY D CA 1
ATOM 7957 C C . GLY D 1 91 ? 28.656 7.575 10.859 1.00 20.00 91 GLY D C 1
ATOM 7958 O O . GLY D 1 91 ? 28.540 7.504 12.086 1.00 22.23 91 GLY D O 1
ATOM 7959 N N . LEU D 1 92 ? 28.693 6.497 10.077 1.00 19.36 92 LEU D N 1
ATOM 7960 C CA . LEU D 1 92 ? 28.605 5.152 10.638 1.00 18.87 92 LEU D CA 1
ATOM 7961 C C . LEU D 1 92 ? 29.797 4.288 10.235 1.00 19.88 92 LEU D C 1
ATOM 7962 O O . LEU D 1 92 ? 30.191 4.261 9.090 1.00 20.17 92 LEU D O 1
ATOM 7967 N N . GLY D 1 93 ? 30.384 3.595 11.197 1.00 19.75 93 GLY D N 1
ATOM 7968 C CA . GLY D 1 93 ? 31.506 2.737 10.898 1.00 20.77 93 GLY D CA 1
ATOM 7969 C C . GLY D 1 93 ? 31.249 1.389 11.551 1.00 23.19 93 GLY D C 1
ATOM 7970 O O . GLY D 1 93 ? 30.209 1.198 12.172 1.00 21.04 93 GLY D O 1
ATOM 7971 N N . PRO D 1 94 ? 32.160 0.417 11.401 1.00 25.33 94 PRO D N 1
ATOM 7972 C CA . PRO D 1 94 ? 31.908 -0.877 12.039 1.00 27.83 94 PRO D CA 1
ATOM 7973 C C . PRO D 1 94 ? 32.254 -0.926 13.537 1.00 31.25 94 PRO D C 1
ATOM 7974 O O . PRO D 1 94 ? 31.825 -1.850 14.228 1.00 31.69 94 PRO D O 1
ATOM 7978 N N . GLY D 1 95 ? 32.993 0.073 14.036 1.00 32.53 95 GLY D N 1
ATOM 7979 C CA . GLY D 1 95 ? 33.400 0.118 15.438 1.00 34.38 95 GLY D CA 1
ATOM 7980 C C . GLY D 1 95 ? 34.794 -0.463 15.597 1.00 37.75 95 GLY D C 1
ATOM 7981 O O . GLY D 1 95 ? 35.210 -1.236 14.752 1.00 40.59 95 GLY D O 1
ATOM 7982 N N . ASP D 1 96 ? 35.548 -0.118 16.636 1.00 41.81 96 ASP D N 1
ATOM 7983 C CA . ASP D 1 96 ? 36.888 -0.725 16.763 1.00 45.13 96 ASP D CA 1
ATOM 7984 C C . ASP D 1 96 ? 36.931 -1.840 17.790 1.00 43.49 96 ASP D C 1
ATOM 7985 O O . ASP D 1 96 ? 36.347 -1.715 18.865 1.00 46.28 96 ASP D O 1
ATOM 7990 N N . LYS D 1 97 ? 37.642 -2.914 17.459 1.00 41.85 97 LYS D N 1
ATOM 7991 C CA . LYS D 1 97 ? 37.733 -4.097 18.319 1.00 41.65 97 LYS D CA 1
ATOM 7992 C C . LYS D 1 97 ? 38.047 -3.861 19.810 1.00 38.65 97 LYS D C 1
ATOM 7993 O O . LYS D 1 97 ? 37.458 -4.510 20.684 1.00 37.68 97 LYS D O 1
ATOM 7999 N N . ALA D 1 98 ? 38.969 -2.948 20.099 1.00 35.49 98 ALA D N 1
ATOM 8000 C CA . ALA D 1 98 ? 39.339 -2.673 21.487 1.00 34.24 98 ALA D CA 1
ATOM 8001 C C . ALA D 1 98 ? 38.123 -2.215 22.309 1.00 34.39 98 ALA D C 1
ATOM 8002 O O . ALA D 1 98 ? 37.843 -2.779 23.384 1.00 35.41 98 ALA D O 1
ATOM 8004 N N . THR D 1 99 ? 37.399 -1.212 21.805 1.00 30.52 99 THR D N 1
ATOM 8005 C CA . THR D 1 99 ? 36.218 -0.724 22.502 1.00 29.07 99 THR D CA 1
ATOM 8006 C C . THR D 1 99 ? 35.161 -1.814 22.684 1.00 28.45 99 THR D C 1
ATOM 8007 O O . THR D 1 99 ? 34.535 -1.908 23.743 1.00 29.15 99 THR D O 1
ATOM 8011 N N . PHE D 1 100 ? 34.978 -2.646 21.665 1.00 27.11 100 PHE D N 1
ATOM 8012 C CA . PHE D 1 100 ? 33.985 -3.704 21.739 1.00 27.61 100 PHE D CA 1
ATOM 8013 C C . PHE D 1 100 ? 34.358 -4.814 22.702 1.00 29.47 100 PHE D C 1
ATOM 8014 O O . PHE D 1 100 ? 33.486 -5.413 23.342 1.00 29.93 100 PHE D O 1
ATOM 8022 N N . ASP D 1 101 ? 35.646 -5.106 22.816 1.00 31.15 101 ASP D N 1
ATOM 8023 C CA . ASP D 1 101 ? 36.046 -6.142 23.759 1.00 33.59 101 ASP D CA 1
ATOM 8024 C C . ASP D 1 101 ? 35.623 -5.717 25.162 1.00 33.35 101 ASP D C 1
ATOM 8025 O O . ASP D 1 101 ? 34.993 -6.491 25.891 1.00 34.99 101 ASP D O 1
ATOM 8030 N N . ALA D 1 102 ? 35.946 -4.477 25.527 1.00 29.61 102 ALA D N 1
ATOM 8031 C CA . ALA D 1 102 ? 35.588 -3.971 26.839 1.00 26.85 102 ALA D CA 1
ATOM 8032 C C . ALA D 1 102 ? 34.087 -4.005 27.035 1.00 26.89 102 ALA D C 1
ATOM 8033 O O . ALA D 1 102 ? 33.621 -4.262 28.133 1.00 31.02 102 ALA D O 1
ATOM 8035 N N . MET D 1 103 ? 33.324 -3.761 25.980 1.00 24.37 103 MET D N 1
ATOM 8036 C CA . MET D 1 103 ? 31.872 -3.751 26.117 1.00 28.07 103 MET D CA 1
ATOM 8037 C C . MET D 1 103 ? 31.248 -5.150 26.055 1.00 30.39 103 MET D C 1
ATOM 8038 O O . MET D 1 103 ? 30.020 -5.302 26.176 1.00 30.71 103 MET D O 1
ATOM 8043 N N . GLY D 1 104 ? 32.100 -6.159 25.877 1.00 31.37 104 GLY D N 1
ATOM 8044 C CA . GLY D 1 104 ? 31.626 -7.530 25.775 1.00 34.11 104 GLY D CA 1
ATOM 8045 C C . GLY D 1 104 ? 30.792 -7.730 24.520 1.00 35.71 104 GLY D C 1
ATOM 8046 O O . GLY D 1 104 ? 29.776 -8.440 24.554 1.00 35.55 104 GLY D O 1
ATOM 8047 N N . ILE D 1 105 ? 31.213 -7.098 23.420 1.00 35.69 105 ILE D N 1
ATOM 8048 C CA . ILE D 1 105 ? 30.491 -7.177 22.150 1.00 35.94 105 ILE D CA 1
ATOM 8049 C C . ILE D 1 105 ? 31.213 -7.993 21.092 1.00 38.19 105 ILE D C 1
ATOM 8050 O O . ILE D 1 105 ? 32.384 -7.735 20.763 1.00 37.52 105 ILE D O 1
ATOM 8055 N N . ALA D 1 106 ? 30.491 -8.977 20.558 1.00 39.58 106 ALA D N 1
ATOM 8056 C CA . ALA D 1 106 ? 31.015 -9.851 19.511 1.00 41.52 106 ALA D CA 1
ATOM 8057 C C . ALA D 1 106 ? 30.936 -9.115 18.174 1.00 41.50 106 ALA D C 1
ATOM 8058 O O . ALA D 1 106 ? 29.837 -8.887 17.643 1.00 42.45 106 ALA D O 1
ATOM 8060 N N . TRP D 1 107 ? 32.097 -8.732 17.651 1.00 38.92 107 TRP D N 1
ATOM 8061 C CA . TRP D 1 107 ? 32.179 -8.048 16.366 1.00 37.87 107 TRP D CA 1
ATOM 8062 C C . TRP D 1 107 ? 31.842 -9.052 15.260 1.00 38.12 107 TRP D C 1
ATOM 8063 O O . TRP D 1 107 ? 32.726 -9.539 14.577 1.00 38.43 107 TRP D O 1
ATOM 8074 N N . LYS D 1 108 ? 30.563 -9.344 15.069 1.00 37.93 108 LYS D N 1
ATOM 8075 C CA . LYS D 1 108 ? 30.145 -10.346 14.100 1.00 37.09 108 LYS D CA 1
ATOM 8076 C C . LYS D 1 108 ? 29.730 -9.796 12.747 1.00 36.34 108 LYS D C 1
ATOM 8077 O O . LYS D 1 108 ? 28.806 -8.996 12.653 1.00 36.15 108 LYS D O 1
ATOM 8083 N N . LYS D 1 109 ? 30.413 -10.241 11.698 1.00 35.96 109 LYS D N 1
ATOM 8084 C CA . LYS D 1 109 ? 30.111 -9.812 10.332 1.00 34.41 109 LYS D CA 1
ATOM 8085 C C . LYS D 1 109 ? 29.927 -8.306 10.133 1.00 32.39 109 LYS D C 1
ATOM 8086 O O . LYS D 1 109 ? 28.862 -7.858 9.711 1.00 34.93 109 LYS D O 1
ATOM 8092 N N . PRO D 1 110 ? 30.969 -7.514 10.397 1.00 30.15 110 PRO D N 1
ATOM 8093 C CA . PRO D 1 110 ? 30.949 -6.052 10.258 1.00 31.50 110 PRO D CA 1
ATOM 8094 C C . PRO D 1 110 ? 30.349 -5.575 8.930 1.00 32.57 110 PRO D C 1
ATOM 8095 O O . PRO D 1 110 ? 29.502 -4.682 8.886 1.00 32.04 110 PRO D O 1
ATOM 8099 N N . LEU D 1 111 ? 30.808 -6.195 7.850 1.00 32.22 111 LEU D N 1
ATOM 8100 C CA . LEU D 1 111 ? 30.380 -5.859 6.510 1.00 30.13 111 LEU D CA 1
ATOM 8101 C C . LEU D 1 111 ? 28.875 -5.998 6.291 1.00 28.49 111 LEU D C 1
ATOM 8102 O O . LEU D 1 111 ? 28.206 -5.022 5.937 1.00 29.28 111 LEU D O 1
ATOM 8107 N N . ALA D 1 112 ? 28.332 -7.192 6.494 1.00 26.19 112 ALA D N 1
ATOM 8108 C CA . ALA D 1 112 ? 26.893 -7.388 6.293 1.00 25.68 112 ALA D CA 1
ATOM 8109 C C . ALA D 1 112 ? 26.081 -6.554 7.292 1.00 25.97 112 ALA D C 1
ATOM 8110 O O . ALA D 1 112 ? 25.048 -5.980 6.952 1.00 24.76 112 ALA D O 1
ATOM 8112 N N . THR D 1 113 ? 26.554 -6.499 8.532 1.00 25.51 113 THR D N 1
ATOM 8113 C CA . THR D 1 113 ? 25.879 -5.724 9.556 1.00 25.24 113 THR D CA 1
ATOM 8114 C C . THR D 1 113 ? 25.768 -4.265 9.150 1.00 23.67 113 THR D C 1
ATOM 8115 O O . THR D 1 113 ? 24.691 -3.685 9.164 1.00 23.90 113 THR D O 1
ATOM 8119 N N . THR D 1 114 ? 26.890 -3.680 8.770 1.00 23.88 114 THR D N 1
ATOM 8120 C CA . THR D 1 114 ? 26.927 -2.281 8.369 1.00 24.20 114 THR D CA 1
ATOM 8121 C C . THR D 1 114 ? 26.050 -1.972 7.156 1.00 24.22 114 THR D C 1
ATOM 8122 O O . THR D 1 114 ? 25.388 -0.930 7.090 1.00 22.12 114 THR D O 1
ATOM 8126 N N . LYS D 1 115 ? 26.050 -2.868 6.183 1.00 25.34 115 LYS D N 1
ATOM 8127 C CA . LYS D 1 115 ? 25.241 -2.641 4.994 1.00 27.82 115 LYS D CA 1
ATOM 8128 C C . LYS D 1 115 ? 23.760 -2.702 5.334 1.00 27.54 115 LYS D C 1
ATOM 8129 O O . LYS D 1 115 ? 22.982 -1.829 4.930 1.00 27.34 115 LYS D O 1
ATOM 8135 N N . GLU D 1 116 ? 23.373 -3.740 6.070 1.00 25.76 116 GLU D N 1
ATOM 8136 C CA . GLU D 1 116 ? 21.985 -3.898 6.456 1.00 25.37 116 GLU D CA 1
ATOM 8137 C C . GLU D 1 116 ? 21.490 -2.750 7.340 1.00 21.55 116 GLU D C 1
ATOM 8138 O O . GLU D 1 116 ? 20.371 -2.249 7.150 1.00 15.65 116 GLU D O 1
ATOM 8144 N N . ALA D 1 117 ? 22.338 -2.333 8.285 1.00 19.21 117 ALA D N 1
ATOM 8145 C CA . ALA D 1 117 ? 22.008 -1.248 9.209 1.00 18.48 117 ALA D CA 1
ATOM 8146 C C . ALA D 1 117 ? 21.762 0.068 8.457 1.00 17.30 117 ALA D C 1
ATOM 8147 O O . ALA D 1 117 ? 20.823 0.806 8.769 1.00 15.43 117 ALA D O 1
ATOM 8149 N N . ILE D 1 118 ? 22.604 0.344 7.468 1.00 15.06 118 ILE D N 1
ATOM 8150 C CA . ILE D 1 118 ? 22.458 1.549 6.667 1.00 16.22 118 ILE D CA 1
ATOM 8151 C C . ILE D 1 118 ? 21.201 1.479 5.805 1.00 17.68 118 ILE D C 1
ATOM 8152 O O . ILE D 1 118 ? 20.523 2.502 5.585 1.00 18.95 118 ILE D O 1
ATOM 8157 N N . GLN D 1 119 ? 20.868 0.287 5.320 1.00 18.72 119 GLN D N 1
ATOM 8158 C CA . GLN D 1 119 ? 19.678 0.155 4.489 1.00 19.39 119 GLN D CA 1
ATOM 8159 C C . GLN D 1 119 ? 18.467 0.403 5.373 1.00 18.49 119 GLN D C 1
ATOM 8160 O O . GLN D 1 119 ? 17.541 1.118 4.984 1.00 19.71 119 GLN D O 1
ATOM 8166 N N . ALA D 1 120 ? 18.488 -0.162 6.576 1.00 15.74 120 ALA D N 1
ATOM 8167 C CA . ALA D 1 120 ? 17.374 0.028 7.502 1.00 17.53 120 ALA D CA 1
ATOM 8168 C C . ALA D 1 120 ? 17.258 1.502 7.882 1.00 17.63 120 ALA D C 1
ATOM 8169 O O . ALA D 1 120 ? 16.174 2.064 7.831 1.00 20.62 120 ALA D O 1
ATOM 8171 N N . ILE D 1 121 ? 18.379 2.125 8.232 1.00 15.16 121 ILE D N 1
ATOM 8172 C CA . ILE D 1 121 ? 18.372 3.517 8.622 1.00 14.10 121 ILE D CA 1
ATOM 8173 C C . ILE D 1 121 ? 17.879 4.431 7.501 1.00 15.75 121 ILE D C 1
ATOM 8174 O O . ILE D 1 121 ? 17.067 5.328 7.754 1.00 14.92 121 ILE D O 1
ATOM 8179 N N . ARG D 1 122 ? 18.349 4.223 6.272 1.00 16.59 122 ARG D N 1
ATOM 8180 C CA . ARG D 1 122 ? 17.875 5.076 5.172 1.00 19.82 122 ARG D CA 1
ATOM 8181 C C . ARG D 1 122 ? 16.342 4.966 5.066 1.00 22.60 122 ARG D C 1
ATOM 8182 O O . ARG D 1 122 ? 15.641 5.963 4.883 1.00 22.18 122 ARG D O 1
ATOM 8190 N N . ASP D 1 123 ? 15.825 3.752 5.214 1.00 22.95 123 ASP D N 1
ATOM 8191 C CA . ASP D 1 123 ? 14.393 3.544 5.151 1.00 25.74 123 ASP D CA 1
ATOM 8192 C C . ASP D 1 123 ? 13.615 4.190 6.298 1.00 26.34 123 ASP D C 1
ATOM 8193 O O . ASP D 1 123 ? 12.502 4.689 6.088 1.00 27.79 123 ASP D O 1
ATOM 8198 N N . PHE D 1 124 ? 14.166 4.159 7.509 1.00 23.86 124 PHE D N 1
ATOM 8199 C CA . PHE D 1 124 ? 13.508 4.808 8.635 1.00 21.84 124 PHE D CA 1
ATOM 8200 C C . PHE D 1 124 ? 13.422 6.320 8.360 1.00 22.32 124 PHE D C 1
ATOM 8201 O O . PHE D 1 124 ? 12.356 6.926 8.417 1.00 20.70 124 PHE D O 1
ATOM 8209 N N . ILE D 1 125 ? 14.571 6.914 8.070 1.00 23.02 125 ILE D N 1
ATOM 8210 C CA . ILE D 1 125 ? 14.669 8.338 7.823 1.00 24.13 125 ILE D CA 1
ATOM 8211 C C . ILE D 1 125 ? 13.768 8.746 6.672 1.00 26.01 125 ILE D C 1
ATOM 8212 O O . ILE D 1 125 ? 13.241 9.854 6.627 1.00 26.28 125 ILE D O 1
ATOM 8217 N N . SER D 1 126 ? 13.581 7.816 5.751 1.00 28.51 126 SER D N 1
ATOM 8218 C CA . SER D 1 126 ? 12.766 8.059 4.572 1.00 30.61 126 SER D CA 1
ATOM 8219 C C . SER D 1 126 ? 11.269 7.986 4.859 1.00 28.38 126 SER D C 1
ATOM 8220 O O . SER D 1 126 ? 10.461 8.279 3.988 1.00 28.73 126 SER D O 1
ATOM 8223 N N . GLY D 1 127 ? 10.904 7.584 6.071 1.00 27.75 127 GLY D N 1
ATOM 8224 C CA . GLY D 1 127 ? 9.498 7.487 6.443 1.00 25.29 127 GLY D CA 1
ATOM 8225 C C . GLY D 1 127 ? 8.824 6.150 6.168 1.00 25.99 127 GLY D C 1
ATOM 8226 O O . GLY D 1 127 ? 7.624 6.002 6.387 1.00 27.30 127 GLY D O 1
ATOM 8227 N N . LYS D 1 128 ? 9.582 5.166 5.706 1.00 25.03 128 LYS D N 1
ATOM 8228 C CA . LYS D 1 128 ? 9.016 3.863 5.383 1.00 26.60 128 LYS D CA 1
ATOM 8229 C C . LYS D 1 128 ? 8.782 2.980 6.602 1.00 28.44 128 LYS D C 1
ATOM 8230 O O . LYS D 1 128 ? 9.372 3.177 7.672 1.00 30.60 128 LYS D O 1
ATOM 8236 N N . LYS D 1 129 ? 7.895 2.010 6.446 1.00 28.07 129 LYS D N 1
ATOM 8237 C CA . LYS D 1 129 ? 7.660 1.055 7.508 1.00 30.05 129 LYS D CA 1
ATOM 8238 C C . LYS D 1 129 ? 8.720 0.014 7.181 1.00 29.22 129 LYS D C 1
ATOM 8239 O O . LYS D 1 129 ? 8.735 -0.517 6.084 1.00 34.22 129 LYS D O 1
ATOM 8245 N N . VAL D 1 130 ? 9.605 -0.281 8.118 1.00 26.91 130 VAL D N 1
ATOM 8246 C CA . VAL D 1 130 ? 10.708 -1.194 7.871 1.00 25.30 130 VAL D CA 1
ATOM 8247 C C . VAL D 1 130 ? 10.518 -2.652 8.268 1.00 26.19 130 VAL D C 1
ATOM 8248 O O . VAL D 1 130 ? 10.146 -2.960 9.401 1.00 24.42 130 VAL D O 1
ATOM 8252 N N . SER D 1 131 ? 10.787 -3.546 7.319 1.00 28.19 131 SER D N 1
ATOM 8253 C CA . SER D 1 131 ? 10.695 -4.994 7.531 1.00 30.27 131 SER D CA 1
ATOM 8254 C C . SER D 1 131 ? 11.920 -5.598 6.895 1.00 31.94 131 SER D C 1
ATOM 8255 O O . SER D 1 131 ? 12.150 -5.452 5.706 1.00 33.78 131 SER D O 1
ATOM 8258 N N . MET D 1 132 ? 12.726 -6.262 7.697 1.00 35.25 132 MET D N 1
ATOM 8259 C CA . MET D 1 132 ? 13.946 -6.853 7.200 1.00 38.75 132 MET D CA 1
ATOM 8260 C C . MET D 1 132 ? 14.201 -8.165 7.895 1.00 41.39 132 MET D C 1
ATOM 8261 O O . MET D 1 132 ? 13.839 -8.345 9.049 1.00 40.53 132 MET D O 1
ATOM 8266 N N . ASP D 1 133 ? 14.842 -9.079 7.183 1.00 45.87 133 ASP D N 1
ATOM 8267 C CA . ASP D 1 133 ? 15.203 -10.363 7.750 1.00 48.98 133 ASP D CA 1
ATOM 8268 C C . ASP D 1 133 ? 16.567 -10.730 7.182 1.00 48.11 133 ASP D C 1
ATOM 8269 O O . ASP D 1 133 ? 16.740 -11.750 6.517 1.00 47.80 133 ASP D O 1
ATOM 8274 N N . GLY D 1 134 ? 17.533 -9.856 7.448 1.00 48.44 134 GLY D N 1
ATOM 8275 C CA . GLY D 1 134 ? 18.888 -10.049 6.970 1.00 46.80 134 GLY D CA 1
ATOM 8276 C C . GLY D 1 134 ? 19.653 -11.029 7.823 1.00 46.30 134 GLY D C 1
ATOM 8277 O O . GLY D 1 134 ? 19.135 -11.538 8.820 1.00 47.15 134 GLY D O 1
ATOM 8278 N N . GLU D 1 135 ? 20.894 -11.291 7.438 1.00 46.41 135 GLU D N 1
ATOM 8279 C CA . GLU D 1 135 ? 21.716 -12.232 8.176 1.00 47.42 135 GLU D CA 1
ATOM 8280 C C . GLU D 1 135 ? 22.218 -11.656 9.483 1.00 46.55 135 GLU D C 1
ATOM 8281 O O . GLU D 1 135 ? 22.849 -12.362 10.264 1.00 47.38 135 GLU D O 1
ATOM 8287 N N . MET D 1 136 ? 21.928 -10.382 9.733 1.00 44.21 136 MET D N 1
ATOM 8288 C CA . MET D 1 136 ? 22.372 -9.745 10.963 1.00 42.45 136 MET D CA 1
ATOM 8289 C C . MET D 1 136 ? 21.348 -8.807 11.563 1.00 40.23 136 MET D C 1
ATOM 8290 O O . MET D 1 136 ? 21.264 -8.678 12.779 1.00 40.97 136 MET D O 1
ATOM 8295 N N . ILE D 1 137 ? 20.572 -8.154 10.706 1.00 36.92 137 ILE D N 1
ATOM 8296 C CA . ILE D 1 137 ? 19.604 -7.168 11.150 1.00 34.23 137 ILE D CA 1
ATOM 8297 C C . ILE D 1 137 ? 18.179 -7.481 10.736 1.00 34.35 137 ILE D C 1
ATOM 8298 O O . ILE D 1 137 ? 17.923 -7.809 9.577 1.00 31.05 137 ILE D O 1
ATOM 8303 N N . LYS D 1 138 ? 17.251 -7.362 11.686 1.00 33.66 138 LYS D N 1
ATOM 8304 C CA . LYS D 1 138 ? 15.859 -7.640 11.384 1.00 34.21 138 LYS D CA 1
ATOM 8305 C C . LYS D 1 138 ? 14.885 -6.651 12.029 1.00 31.11 138 LYS D C 1
ATOM 8306 O O . LYS D 1 138 ? 15.120 -6.154 13.118 1.00 31.51 138 LYS D O 1
ATOM 8312 N N . PHE D 1 139 ? 13.794 -6.360 11.327 1.00 29.97 139 PHE D N 1
ATOM 8313 C CA . PHE D 1 139 ? 12.753 -5.458 11.809 1.00 25.94 139 PHE D CA 1
ATOM 8314 C C . PHE D 1 139 ? 11.441 -5.995 11.283 1.00 27.32 139 PHE D C 1
ATOM 8315 O O . PHE D 1 139 ? 11.402 -6.589 10.191 1.00 28.72 139 PHE D O 1
ATOM 8323 N N . ALA D 1 140 ? 10.365 -5.778 12.040 1.00 25.90 140 ALA D N 1
ATOM 8324 C CA . ALA D 1 140 ? 9.045 -6.247 11.633 1.00 22.22 140 ALA D CA 1
ATOM 8325 C C . ALA D 1 140 ? 8.032 -5.133 11.764 1.00 24.12 140 ALA D C 1
ATOM 8326 O O . ALA D 1 140 ? 7.374 -4.993 12.791 1.00 23.93 140 ALA D O 1
ATOM 8328 N N . GLY D 1 141 ? 7.924 -4.315 10.717 1.00 27.53 141 GLY D N 1
ATOM 8329 C CA . GLY D 1 141 ? 6.959 -3.227 10.731 1.00 25.84 141 GLY D CA 1
ATOM 8330 C C . GLY D 1 141 ? 7.349 -2.019 11.563 1.00 26.13 141 GLY D C 1
ATOM 8331 O O . GLY D 1 141 ? 6.480 -1.219 11.902 1.00 28.31 141 GLY D O 1
ATOM 8332 N N . ALA D 1 142 ? 8.634 -1.861 11.884 1.00 22.59 142 ALA D N 1
ATOM 8333 C CA . ALA D 1 142 ? 9.065 -0.708 12.673 1.00 21.84 142 ALA D CA 1
ATOM 8334 C C . ALA D 1 142 ? 8.934 0.547 11.822 1.00 23.28 142 ALA D C 1
ATOM 8335 O O . ALA D 1 142 ? 9.106 0.471 10.604 1.00 26.13 142 ALA D O 1
ATOM 8337 N N . LYS D 1 143 ? 8.631 1.691 12.446 1.00 21.64 143 LYS D N 1
ATOM 8338 C CA . LYS D 1 143 ? 8.466 2.943 11.708 1.00 19.95 143 LYS D CA 1
ATOM 8339 C C . LYS D 1 143 ? 8.569 4.184 12.589 1.00 19.82 143 LYS D C 1
ATOM 8340 O O . LYS D 1 143 ? 8.010 4.197 13.678 1.00 21.84 143 LYS D O 1
ATOM 8346 N N . LEU D 1 144 ? 9.274 5.222 12.126 1.00 17.01 144 LEU D N 1
ATOM 8347 C CA . LEU D 1 144 ? 9.396 6.460 12.900 1.00 15.84 144 LEU D CA 1
ATOM 8348 C C . LEU D 1 144 ? 8.058 7.179 12.881 1.00 18.86 144 LEU D C 1
ATOM 8349 O O . LEU D 1 144 ? 7.302 7.064 11.902 1.00 22.69 144 LEU D O 1
ATOM 8354 N N . ALA D 1 145 ? 7.753 7.927 13.944 1.00 17.25 145 ALA D N 1
ATOM 8355 C CA . ALA D 1 145 ? 6.482 8.656 13.996 1.00 14.16 145 ALA D CA 1
ATOM 8356 C C . ALA D 1 145 ? 6.623 10.168 13.804 1.00 16.31 145 ALA D C 1
ATOM 8357 O O . ALA D 1 145 ? 5.691 10.919 14.086 1.00 18.09 145 ALA D O 1
ATOM 8359 N N . PHE D 1 146 ? 7.792 10.626 13.357 1.00 17.28 146 PHE D N 1
ATOM 8360 C CA . PHE D 1 146 ? 7.983 12.040 13.063 1.00 15.83 146 PHE D CA 1
ATOM 8361 C C . PHE D 1 146 ? 8.865 12.068 11.830 1.00 17.69 146 PHE D C 1
ATOM 8362 O O . PHE D 1 146 ? 9.514 11.073 11.539 1.00 17.55 146 PHE D O 1
ATOM 8370 N N . LYS D 1 147 ? 8.864 13.181 11.097 1.00 23.19 147 LYS D N 1
ATOM 8371 C CA . LYS D 1 147 ? 9.614 13.298 9.836 1.00 26.39 147 LYS D CA 1
ATOM 8372 C C . LYS D 1 147 ? 11.047 13.767 9.960 1.00 26.83 147 LYS D C 1
ATOM 8373 O O . LYS D 1 147 ? 11.335 14.761 10.611 1.00 29.07 147 LYS D O 1
ATOM 8379 N N . ALA D 1 148 ? 11.935 13.055 9.278 1.00 29.27 148 ALA D N 1
ATOM 8380 C CA . ALA D 1 148 ? 13.372 13.307 9.336 1.00 30.76 148 ALA D CA 1
ATOM 8381 C C . ALA D 1 148 ? 13.984 14.302 8.357 1.00 31.84 148 ALA D C 1
ATOM 8382 O O . ALA D 1 148 ? 15.038 14.883 8.657 1.00 33.69 148 ALA D O 1
ATOM 8384 N N . GLY D 1 149 ? 13.351 14.522 7.207 1.00 29.66 149 GLY D N 1
ATOM 8385 C CA . GLY D 1 149 ? 13.958 15.412 6.235 1.00 27.89 149 GLY D CA 1
ATOM 8386 C C . GLY D 1 149 ? 15.139 14.627 5.677 1.00 28.91 149 GLY D C 1
ATOM 8387 O O . GLY D 1 149 ? 15.278 13.438 5.947 1.00 29.18 149 GLY D O 1
ATOM 8388 N N . ASN D 1 150 ? 16.019 15.251 4.921 1.00 30.69 150 ASN D N 1
ATOM 8389 C CA . ASN D 1 150 ? 17.122 14.475 4.403 1.00 32.27 150 ASN D CA 1
ATOM 8390 C C . ASN D 1 150 ? 18.394 14.421 5.238 1.00 29.65 150 ASN D C 1
ATOM 8391 O O . ASN D 1 150 ? 18.874 15.452 5.733 1.00 28.47 150 ASN D O 1
ATOM 8396 N N . ILE D 1 151 ? 18.930 13.204 5.378 1.00 25.13 151 ILE D N 1
ATOM 8397 C CA . ILE D 1 151 ? 20.145 12.982 6.148 1.00 20.76 151 ILE D CA 1
ATOM 8398 C C . ILE D 1 151 ? 21.198 12.142 5.423 1.00 18.09 151 ILE D C 1
ATOM 8399 O O . ILE D 1 151 ? 21.083 10.939 5.302 1.00 17.67 151 ILE D O 1
ATOM 8404 N N . PRO D 1 152 ? 22.255 12.784 4.939 1.00 18.24 152 PRO D N 1
ATOM 8405 C CA . PRO D 1 152 ? 23.322 12.062 4.233 1.00 16.77 152 PRO D CA 1
ATOM 8406 C C . PRO D 1 152 ? 23.979 11.047 5.182 1.00 17.46 152 PRO D C 1
ATOM 8407 O O . PRO D 1 152 ? 24.023 11.265 6.393 1.00 17.97 152 PRO D O 1
ATOM 8411 N N . ILE D 1 153 ? 24.494 9.951 4.630 1.00 17.33 153 ILE D N 1
ATOM 8412 C CA . ILE D 1 153 ? 25.148 8.921 5.421 1.00 16.81 153 ILE D CA 1
ATOM 8413 C C . ILE D 1 153 ? 26.563 8.674 4.920 1.00 17.67 153 ILE D C 1
ATOM 8414 O O . ILE D 1 153 ? 26.767 8.337 3.762 1.00 17.22 153 ILE D O 1
ATOM 8419 N N . TYR D 1 154 ? 27.533 8.866 5.809 1.00 18.71 154 TYR D N 1
ATOM 8420 C CA . TYR D 1 154 ? 28.948 8.663 5.507 1.00 19.29 154 TYR D CA 1
ATOM 8421 C C . TYR D 1 154 ? 29.410 7.381 6.208 1.00 19.39 154 TYR D C 1
ATOM 8422 O O . TYR D 1 154 ? 28.980 7.083 7.322 1.00 17.89 154 TYR D O 1
ATOM 8431 N N . MET D 1 155 ? 30.286 6.628 5.560 1.00 18.59 155 MET D N 1
ATOM 8432 C CA . MET D 1 155 ? 30.805 5.415 6.162 1.00 19.35 155 MET D CA 1
ATOM 8433 C C . MET D 1 155 ? 32.230 5.610 6.594 1.00 19.01 155 MET D C 1
ATOM 8434 O O . MET D 1 155 ? 33.004 6.235 5.873 1.00 21.49 155 MET D O 1
ATOM 8439 N N . GLY D 1 156 ? 32.575 5.073 7.764 1.00 19.55 156 GLY D N 1
ATOM 8440 C CA . GLY D 1 156 ? 33.947 5.139 8.246 1.00 21.36 156 GLY D CA 1
ATOM 8441 C C . GLY D 1 156 ? 34.559 3.867 7.685 1.00 23.42 156 GLY D C 1
ATOM 8442 O O . GLY D 1 156 ? 33.996 2.788 7.850 1.00 23.98 156 GLY D O 1
ATOM 8443 N N . ALA D 1 157 ? 35.697 3.964 7.014 1.00 24.90 157 ALA D N 1
ATOM 8444 C CA . ALA D 1 157 ? 36.266 2.776 6.422 1.00 26.37 157 ALA D CA 1
ATOM 8445 C C . ALA D 1 157 ? 37.766 2.859 6.258 1.00 28.08 157 ALA D C 1
ATOM 8446 O O . ALA D 1 157 ? 38.294 3.918 5.951 1.00 28.74 157 ALA D O 1
ATOM 8448 N N . GLN D 1 158 ? 38.444 1.729 6.459 1.00 31.03 158 GLN D N 1
ATOM 8449 C CA . GLN D 1 158 ? 39.897 1.653 6.312 1.00 32.30 158 GLN D CA 1
ATOM 8450 C C . GLN D 1 158 ? 40.215 0.500 5.366 1.00 31.34 158 GLN D C 1
ATOM 8451 O O . GLN D 1 158 ? 40.949 0.659 4.400 1.00 29.94 158 GLN D O 1
ATOM 8457 N N . GLY D 1 159 ? 39.636 -0.662 5.658 1.00 30.40 159 GLY D N 1
ATOM 8458 C CA . GLY D 1 159 ? 39.876 -1.841 4.850 1.00 30.58 159 GLY D CA 1
ATOM 8459 C C . GLY D 1 159 ? 39.361 -1.764 3.427 1.00 29.79 159 GLY D C 1
ATOM 8460 O O . GLY D 1 159 ? 38.392 -1.058 3.139 1.00 29.75 159 GLY D O 1
ATOM 8461 N N . PRO D 1 160 ? 39.990 -2.503 2.509 1.00 29.29 160 PRO D N 1
ATOM 8462 C CA . PRO D 1 160 ? 39.577 -2.505 1.103 1.00 29.41 160 PRO D CA 1
ATOM 8463 C C . PRO D 1 160 ? 38.117 -2.881 0.896 1.00 28.88 160 PRO D C 1
ATOM 8464 O O . PRO D 1 160 ? 37.440 -2.301 0.048 1.00 29.58 160 PRO D O 1
ATOM 8468 N N . LYS D 1 161 ? 37.618 -3.844 1.659 1.00 27.17 161 LYS D N 1
ATOM 8469 C CA . LYS D 1 161 ? 36.236 -4.231 1.477 1.00 26.81 161 LYS D CA 1
ATOM 8470 C C . LYS D 1 161 ? 35.280 -3.134 1.947 1.00 27.25 161 LYS D C 1
ATOM 8471 O O . LYS D 1 161 ? 34.334 -2.788 1.234 1.00 26.41 161 LYS D O 1
ATOM 8477 N N . MET D 1 162 ? 35.514 -2.578 3.134 1.00 26.53 162 MET D N 1
ATOM 8478 C CA . MET D 1 162 ? 34.655 -1.498 3.624 1.00 24.95 162 MET D CA 1
ATOM 8479 C C . MET D 1 162 ? 34.653 -0.328 2.638 1.00 23.23 162 MET D C 1
ATOM 8480 O O . MET D 1 162 ? 33.630 0.304 2.407 1.00 20.60 162 MET D O 1
ATOM 8485 N N . LEU D 1 163 ? 35.814 -0.029 2.068 1.00 22.52 163 LEU D N 1
ATOM 8486 C CA . LEU D 1 163 ? 35.926 1.060 1.114 1.00 21.93 163 LEU D CA 1
ATOM 8487 C C . LEU D 1 163 ? 35.084 0.812 -0.109 1.00 23.21 163 LEU D C 1
ATOM 8488 O O . LEU D 1 163 ? 34.461 1.722 -0.654 1.00 23.73 163 LEU D O 1
ATOM 8493 N N . GLU D 1 164 ? 35.061 -0.436 -0.547 1.00 24.96 164 GLU D N 1
ATOM 8494 C CA . GLU D 1 164 ? 34.296 -0.795 -1.721 1.00 23.81 164 GLU D CA 1
ATOM 8495 C C . GLU D 1 164 ? 32.822 -0.671 -1.399 1.00 21.63 164 GLU D C 1
ATOM 8496 O O . GLU D 1 164 ? 32.041 -0.144 -2.200 1.00 22.12 164 GLU D O 1
ATOM 8502 N N . LEU D 1 165 ? 32.432 -1.147 -0.223 1.00 19.67 165 LEU D N 1
ATOM 8503 C CA . LEU D 1 165 ? 31.024 -1.071 0.182 1.00 18.56 165 LEU D CA 1
ATOM 8504 C C . LEU D 1 165 ? 30.583 0.396 0.267 1.00 19.59 165 LEU D C 1
ATOM 8505 O O . LEU D 1 165 ? 29.465 0.742 -0.138 1.00 20.70 165 LEU D O 1
ATOM 8510 N N . ALA D 1 166 ? 31.462 1.264 0.772 1.00 17.52 166 ALA D N 1
ATOM 8511 C CA . ALA D 1 166 ? 31.133 2.675 0.872 1.00 16.55 166 ALA D CA 1
ATOM 8512 C C . ALA D 1 166 ? 30.830 3.238 -0.527 1.00 17.11 166 ALA D C 1
ATOM 8513 O O . ALA D 1 166 ? 29.880 4.006 -0.708 1.00 14.61 166 ALA D O 1
ATOM 8515 N N . GLY D 1 167 ? 31.638 2.859 -1.520 1.00 18.91 167 GLY D N 1
ATOM 8516 C CA . GLY D 1 167 ? 31.417 3.347 -2.873 1.00 19.12 167 GLY D CA 1
ATOM 8517 C C . GLY D 1 167 ? 30.075 2.867 -3.402 1.00 22.26 167 GLY D C 1
ATOM 8518 O O . GLY D 1 167 ? 29.410 3.526 -4.217 1.00 19.65 167 GLY D O 1
ATOM 8519 N N . GLU D 1 168 ? 29.670 1.702 -2.918 1.00 22.26 168 GLU D N 1
ATOM 8520 C CA . GLU D 1 168 ? 28.413 1.117 -3.329 1.00 25.30 168 GLU D CA 1
ATOM 8521 C C . GLU D 1 168 ? 27.169 1.754 -2.642 1.00 25.36 168 GLU D C 1
ATOM 8522 O O . GLU D 1 168 ? 26.124 1.915 -3.282 1.00 24.79 168 GLU D O 1
ATOM 8528 N N . ILE D 1 169 ? 27.272 2.143 -1.366 1.00 20.88 169 ILE D N 1
ATOM 8529 C CA . ILE D 1 169 ? 26.086 2.638 -0.686 1.00 17.72 169 ILE D CA 1
ATOM 8530 C C . ILE D 1 169 ? 26.117 3.976 0.057 1.00 18.49 169 ILE D C 1
ATOM 8531 O O . ILE D 1 169 ? 25.071 4.488 0.411 1.00 20.91 169 ILE D O 1
ATOM 8536 N N . ALA D 1 170 ? 27.286 4.542 0.299 1.00 18.09 170 ALA D N 1
ATOM 8537 C CA . ALA D 1 170 ? 27.380 5.757 1.092 1.00 18.09 170 ALA D CA 1
ATOM 8538 C C . ALA D 1 170 ? 27.387 7.070 0.323 1.00 20.59 170 ALA D C 1
ATOM 8539 O O . ALA D 1 170 ? 27.636 7.097 -0.873 1.00 22.72 170 ALA D O 1
ATOM 8541 N N . ASP D 1 171 ? 27.113 8.163 1.028 1.00 20.67 171 ASP D N 1
ATOM 8542 C CA . ASP D 1 171 ? 27.130 9.492 0.427 1.00 20.74 171 ASP D CA 1
ATOM 8543 C C . ASP D 1 171 ? 28.510 10.102 0.600 1.00 20.62 171 ASP D C 1
ATOM 8544 O O . ASP D 1 171 ? 28.847 11.078 -0.080 1.00 18.13 171 ASP D O 1
ATOM 8549 N N . GLY D 1 172 ? 29.298 9.521 1.512 1.00 18.29 172 GLY D N 1
ATOM 8550 C CA . GLY D 1 172 ? 30.646 9.997 1.753 1.00 16.62 172 GLY D CA 1
ATOM 8551 C C . GLY D 1 172 ? 31.444 8.956 2.519 1.00 19.27 172 GLY D C 1
ATOM 8552 O O . GLY D 1 172 ? 30.855 8.076 3.170 1.00 19.44 172 GLY D O 1
ATOM 8553 N N . VAL D 1 173 ? 32.775 9.035 2.450 1.00 16.14 173 VAL D N 1
ATOM 8554 C CA . VAL D 1 173 ? 33.591 8.084 3.169 1.00 17.69 173 VAL D CA 1
ATOM 8555 C C . VAL D 1 173 ? 34.580 8.809 4.071 1.00 18.44 173 VAL D C 1
ATOM 8556 O O . VAL D 1 173 ? 35.340 9.642 3.590 1.00 18.29 173 VAL D O 1
ATOM 8560 N N . LEU D 1 174 ? 34.551 8.516 5.372 1.00 18.11 174 LEU D N 1
ATOM 8561 C CA . LEU D 1 174 ? 35.518 9.104 6.302 1.00 21.44 174 LEU D CA 1
ATOM 8562 C C . LEU D 1 174 ? 36.666 8.090 6.437 1.00 21.76 174 LEU D C 1
ATOM 8563 O O . LEU D 1 174 ? 36.509 7.039 7.081 1.00 20.28 174 LEU D O 1
ATOM 8568 N N . ILE D 1 175 ? 37.798 8.406 5.800 1.00 21.09 175 ILE D N 1
ATOM 8569 C CA . ILE D 1 175 ? 38.971 7.536 5.803 1.00 20.88 175 ILE D CA 1
ATOM 8570 C C . ILE D 1 175 ? 40.038 8.023 6.772 1.00 21.70 175 ILE D C 1
ATOM 8571 O O . ILE D 1 175 ? 40.516 9.141 6.639 1.00 21.05 175 ILE D O 1
ATOM 8576 N N . ASN D 1 176 ? 40.391 7.185 7.746 1.00 24.28 176 ASN D N 1
ATOM 8577 C CA . ASN D 1 176 ? 41.420 7.515 8.739 1.00 28.18 176 ASN D CA 1
ATOM 8578 C C . ASN D 1 176 ? 42.829 7.452 8.164 1.00 26.65 176 ASN D C 1
ATOM 8579 O O . ASN D 1 176 ? 43.542 6.499 8.446 1.00 29.64 176 ASN D O 1
ATOM 8584 N N . ALA D 1 177 ? 43.232 8.440 7.377 1.00 24.21 177 ALA D N 1
ATOM 8585 C CA . ALA D 1 177 ? 44.571 8.449 6.792 1.00 23.55 177 ALA D CA 1
ATOM 8586 C C . ALA D 1 177 ? 44.955 9.884 6.473 1.00 24.59 177 ALA D C 1
ATOM 8587 O O . ALA D 1 177 ? 44.113 10.771 6.540 1.00 25.43 177 ALA D O 1
ATOM 8589 N N . SER D 1 178 ? 46.216 10.117 6.113 1.00 27.01 178 SER D N 1
ATOM 8590 C CA . SER D 1 178 ? 46.678 11.479 5.819 1.00 28.09 178 SER D CA 1
ATOM 8591 C C . SER D 1 178 ? 47.555 11.610 4.593 1.00 28.11 178 SER D C 1
ATOM 8592 O O . SER D 1 178 ? 47.785 12.717 4.110 1.00 30.87 178 SER D O 1
ATOM 8595 N N . HIS D 1 179 ? 48.033 10.482 4.088 1.00 28.51 179 HIS D N 1
ATOM 8596 C CA . HIS D 1 179 ? 48.979 10.481 2.978 1.00 29.24 179 HIS D CA 1
ATOM 8597 C C . HIS D 1 179 ? 48.387 10.109 1.621 1.00 28.62 179 HIS D C 1
ATOM 8598 O O . HIS D 1 179 ? 47.580 9.186 1.524 1.00 27.95 179 HIS D O 1
ATOM 8605 N N . PRO D 1 180 ? 48.805 10.810 0.550 1.00 29.15 180 PRO D N 1
ATOM 8606 C CA . PRO D 1 180 ? 48.294 10.546 -0.803 1.00 28.97 180 PRO D CA 1
ATOM 8607 C C . PRO D 1 180 ? 48.307 9.088 -1.206 1.00 29.43 180 PRO D C 1
ATOM 8608 O O . PRO D 1 180 ? 47.378 8.604 -1.861 1.00 29.50 180 PRO D O 1
ATOM 8612 N N . LYS D 1 181 ? 49.352 8.378 -0.805 1.00 31.15 181 LYS D N 1
ATOM 8613 C CA . LYS D 1 181 ? 49.464 6.969 -1.159 1.00 32.73 181 LYS D CA 1
ATOM 8614 C C . LYS D 1 181 ? 48.269 6.182 -0.673 1.00 32.62 181 LYS D C 1
ATOM 8615 O O . LYS D 1 181 ? 47.764 5.315 -1.378 1.00 33.62 181 LYS D O 1
ATOM 8621 N N . ASP D 1 182 ? 47.825 6.476 0.540 1.00 32.78 182 ASP D N 1
ATOM 8622 C CA . ASP D 1 182 ? 46.679 5.788 1.104 1.00 32.79 182 ASP D CA 1
ATOM 8623 C C . ASP D 1 182 ? 45.405 6.127 0.346 1.00 31.67 182 ASP D C 1
ATOM 8624 O O . ASP D 1 182 ? 44.578 5.249 0.098 1.00 33.64 182 ASP D O 1
ATOM 8629 N N . PHE D 1 183 ? 45.250 7.390 -0.036 1.00 29.78 183 PHE D N 1
ATOM 8630 C CA . PHE D 1 183 ? 44.054 7.802 -0.757 1.00 31.67 183 PHE D CA 1
ATOM 8631 C C . PHE D 1 183 ? 44.029 7.351 -2.202 1.00 33.15 183 PHE D C 1
ATOM 8632 O O . PHE D 1 183 ? 42.961 7.268 -2.815 1.00 33.88 183 PHE D O 1
ATOM 8640 N N . GLU D 1 184 ? 45.206 7.031 -2.729 1.00 35.70 184 GLU D N 1
ATOM 8641 C CA . GLU D 1 184 ? 45.322 6.539 -4.093 1.00 39.44 184 GLU D CA 1
ATOM 8642 C C . GLU D 1 184 ? 44.642 5.161 -4.119 1.00 37.50 184 GLU D C 1
ATOM 8643 O O . GLU D 1 184 ? 43.809 4.866 -4.991 1.00 36.34 184 GLU D O 1
ATOM 8649 N N . VAL D 1 185 ? 44.978 4.339 -3.132 1.00 35.21 185 VAL D N 1
ATOM 8650 C CA . VAL D 1 185 ? 44.381 3.023 -3.015 1.00 35.33 185 VAL D CA 1
ATOM 8651 C C . VAL D 1 185 ? 42.886 3.097 -2.680 1.00 35.26 185 VAL D C 1
ATOM 8652 O O . VAL D 1 185 ? 42.076 2.388 -3.276 1.00 34.82 185 VAL D O 1
ATOM 8656 N N . ALA D 1 186 ? 42.525 3.961 -1.729 1.00 34.38 186 ALA D N 1
ATOM 8657 C CA . ALA D 1 186 ? 41.132 4.085 -1.295 1.00 32.57 186 ALA D CA 1
ATOM 8658 C C . ALA D 1 186 ? 40.196 4.544 -2.404 1.00 31.11 186 ALA D C 1
ATOM 8659 O O . ALA D 1 186 ? 39.100 4.021 -2.541 1.00 30.66 186 ALA D O 1
ATOM 8661 N N . VAL D 1 187 ? 40.622 5.530 -3.184 1.00 30.50 187 VAL D N 1
ATOM 8662 C CA . VAL D 1 187 ? 39.808 6.018 -4.283 1.00 31.16 187 VAL D CA 1
ATOM 8663 C C . VAL D 1 187 ? 39.500 4.911 -5.313 1.00 32.92 187 VAL D C 1
ATOM 8664 O O . VAL D 1 187 ? 38.405 4.872 -5.884 1.00 32.05 187 VAL D O 1
ATOM 8668 N N . GLU D 1 188 ? 40.449 4.004 -5.537 1.00 35.24 188 GLU D N 1
ATOM 8669 C CA . GLU D 1 188 ? 40.199 2.906 -6.459 1.00 37.60 188 GLU D CA 1
ATOM 8670 C C . GLU D 1 188 ? 39.139 1.986 -5.882 1.00 36.65 188 GLU D C 1
ATOM 8671 O O . GLU D 1 188 ? 38.217 1.581 -6.586 1.00 37.60 188 GLU D O 1
ATOM 8677 N N . GLN D 1 189 ? 39.260 1.666 -4.600 1.00 33.28 189 GLN D N 1
ATOM 8678 C CA . GLN D 1 189 ? 38.290 0.793 -3.978 1.00 31.63 189 GLN D CA 1
ATOM 8679 C C . GLN D 1 189 ? 36.903 1.396 -4.030 1.00 30.26 189 GLN D C 1
ATOM 8680 O O . GLN D 1 189 ? 35.922 0.707 -4.342 1.00 31.20 189 GLN D O 1
ATOM 8686 N N . ILE D 1 190 ? 36.815 2.687 -3.735 1.00 28.45 190 ILE D N 1
ATOM 8687 C CA . ILE D 1 190 ? 35.529 3.371 -3.738 1.00 28.29 190 ILE D CA 1
ATOM 8688 C C . ILE D 1 190 ? 34.961 3.374 -5.151 1.00 30.04 190 ILE D C 1
ATOM 8689 O O . ILE D 1 190 ? 33.754 3.228 -5.334 1.00 29.83 190 ILE D O 1
ATOM 8694 N N . LYS D 1 191 ? 35.838 3.510 -6.145 1.00 31.03 191 LYS D N 1
ATOM 8695 C CA . LYS D 1 191 ? 35.414 3.507 -7.536 1.00 32.10 191 LYS D CA 1
ATOM 8696 C C . LYS D 1 191 ? 34.871 2.141 -7.951 1.00 31.57 191 LYS D C 1
ATOM 8697 O O . LYS D 1 191 ? 33.883 2.072 -8.664 1.00 32.66 191 LYS D O 1
ATOM 8703 N N . LYS D 1 192 ? 35.506 1.058 -7.507 1.00 32.06 192 LYS D N 1
ATOM 8704 C CA . LYS D 1 192 ? 35.041 -0.296 -7.817 1.00 34.33 192 LYS D CA 1
ATOM 8705 C C . LYS D 1 192 ? 33.641 -0.481 -7.255 1.00 34.81 192 LYS D C 1
ATOM 8706 O O . LYS D 1 192 ? 32.760 -1.018 -7.931 1.00 36.86 192 LYS D O 1
ATOM 8712 N N . GLY D 1 193 ? 33.434 -0.033 -6.017 1.00 33.19 193 GLY D N 1
ATOM 8713 C CA . GLY D 1 193 ? 32.125 -0.165 -5.406 1.00 29.48 193 GLY D CA 1
ATOM 8714 C C . GLY D 1 193 ? 31.083 0.684 -6.107 1.00 27.17 193 GLY D C 1
ATOM 8715 O O . GLY D 1 193 ? 29.940 0.252 -6.280 1.00 23.87 193 GLY D O 1
ATOM 8716 N N . ALA D 1 194 ? 31.471 1.893 -6.510 1.00 27.07 194 ALA D N 1
ATOM 8717 C CA . ALA D 1 194 ? 30.552 2.793 -7.197 1.00 32.24 194 ALA D CA 1
ATOM 8718 C C . ALA D 1 194 ? 30.069 2.205 -8.538 1.00 35.69 194 ALA D C 1
ATOM 8719 O O . ALA D 1 194 ? 28.895 2.301 -8.891 1.00 36.89 194 ALA D O 1
ATOM 8721 N N . GLU D 1 195 ? 30.978 1.588 -9.277 1.00 39.32 195 GLU D N 1
ATOM 8722 C CA . GLU D 1 195 ? 30.630 0.963 -10.543 1.00 43.70 195 GLU D CA 1
ATOM 8723 C C . GLU D 1 195 ? 29.816 -0.300 -10.298 1.00 43.14 195 GLU D C 1
ATOM 8724 O O . GLU D 1 195 ? 28.892 -0.604 -11.032 1.00 42.78 195 GLU D O 1
ATOM 8730 N N . LYS D 1 196 ? 30.174 -1.049 -9.271 1.00 43.40 196 LYS D N 1
ATOM 8731 C CA . LYS D 1 196 ? 29.424 -2.242 -8.936 1.00 44.81 196 LYS D CA 1
ATOM 8732 C C . LYS D 1 196 ? 27.955 -1.879 -8.671 1.00 45.67 196 LYS D C 1
ATOM 8733 O O . LYS D 1 196 ? 27.064 -2.687 -8.912 1.00 46.68 196 LYS D O 1
ATOM 8739 N N . ALA D 1 197 ? 27.704 -0.659 -8.187 1.00 45.57 197 ALA D N 1
ATOM 8740 C CA . ALA D 1 197 ? 26.341 -0.208 -7.887 1.00 44.39 197 ALA D CA 1
ATOM 8741 C C . ALA D 1 197 ? 25.751 0.637 -9.007 1.00 43.75 197 ALA D C 1
ATOM 8742 O O . ALA D 1 197 ? 24.570 1.005 -8.980 1.00 42.82 197 ALA D O 1
ATOM 8744 N N . GLY D 1 198 ? 26.584 0.956 -9.989 1.00 42.62 198 GLY D N 1
ATOM 8745 C CA . GLY D 1 198 ? 26.122 1.739 -11.117 1.00 40.90 198 GLY D CA 1
ATOM 8746 C C . GLY D 1 198 ? 25.934 3.218 -10.838 1.00 40.61 198 GLY D C 1
ATOM 8747 O O . GLY D 1 198 ? 25.222 3.920 -11.565 1.00 40.50 198 GLY D O 1
ATOM 8748 N N . ARG D 1 199 ? 26.555 3.717 -9.786 1.00 38.82 199 ARG D N 1
ATOM 8749 C CA . ARG D 1 199 ? 26.413 5.131 -9.502 1.00 39.36 199 ARG D CA 1
ATOM 8750 C C . ARG D 1 199 ? 27.669 5.849 -9.897 1.00 37.96 199 ARG D C 1
ATOM 8751 O O . ARG D 1 199 ? 28.722 5.241 -10.045 1.00 38.43 199 ARG D O 1
ATOM 8759 N N . ASP D 1 200 ? 27.535 7.147 -10.111 1.00 38.11 200 ASP D N 1
ATOM 8760 C CA . ASP D 1 200 ? 28.659 7.997 -10.475 1.00 37.74 200 ASP D CA 1
ATOM 8761 C C . ASP D 1 200 ? 29.571 8.131 -9.248 1.00 38.16 200 ASP D C 1
ATOM 8762 O O . ASP D 1 200 ? 29.172 8.684 -8.227 1.00 36.95 200 ASP D O 1
ATOM 8767 N N . PRO D 1 201 ? 30.810 7.627 -9.336 1.00 39.11 201 PRO D N 1
ATOM 8768 C CA . PRO D 1 201 ? 31.732 7.707 -8.197 1.00 40.16 201 PRO D CA 1
ATOM 8769 C C . PRO D 1 201 ? 31.996 9.109 -7.651 1.00 39.98 201 PRO D C 1
ATOM 8770 O O . PRO D 1 201 ? 32.386 9.271 -6.494 1.00 42.08 201 PRO D O 1
ATOM 8774 N N . SER D 1 202 ? 31.770 10.131 -8.458 1.00 38.84 202 SER D N 1
ATOM 8775 C CA . SER D 1 202 ? 32.016 11.478 -7.970 1.00 38.12 202 SER D CA 1
ATOM 8776 C C . SER D 1 202 ? 30.869 11.983 -7.110 1.00 36.42 202 SER D C 1
ATOM 8777 O O . SER D 1 202 ? 30.832 13.144 -6.746 1.00 36.36 202 SER D O 1
ATOM 8780 N N . GLU D 1 203 ? 29.931 11.107 -6.791 1.00 36.54 203 GLU D N 1
ATOM 8781 C CA . GLU D 1 203 ? 28.813 11.476 -5.937 1.00 37.37 203 GLU D CA 1
ATOM 8782 C C . GLU D 1 203 ? 29.294 11.399 -4.490 1.00 36.60 203 GLU D C 1
ATOM 8783 O O . GLU D 1 203 ? 28.812 12.137 -3.630 1.00 35.53 203 GLU D O 1
ATOM 8789 N N . VAL D 1 204 ? 30.250 10.517 -4.220 1.00 33.38 204 VAL D N 1
ATOM 8790 C CA . VAL D 1 204 ? 30.683 10.342 -2.848 1.00 31.93 204 VAL D CA 1
ATOM 8791 C C . VAL D 1 204 ? 31.739 11.317 -2.369 1.00 28.92 204 VAL D C 1
ATOM 8792 O O . VAL D 1 204 ? 32.741 11.540 -3.026 1.00 29.65 204 VAL D O 1
ATOM 8796 N N . ASP D 1 205 ? 31.486 11.896 -1.200 1.00 27.07 205 ASP D N 1
ATOM 8797 C CA . ASP D 1 205 ? 32.383 12.869 -0.590 1.00 24.86 205 ASP D CA 1
ATOM 8798 C C . ASP D 1 205 ? 33.557 12.128 0.053 1.00 22.11 205 ASP D C 1
ATOM 8799 O O . ASP D 1 205 ? 33.485 11.721 1.198 1.00 23.79 205 ASP D O 1
ATOM 8804 N N . VAL D 1 206 ? 34.626 11.941 -0.709 1.00 20.64 206 VAL D N 1
ATOM 8805 C CA . VAL D 1 206 ? 35.799 11.234 -0.222 1.00 19.86 206 VAL D CA 1
ATOM 8806 C C . VAL D 1 206 ? 36.505 12.143 0.743 1.00 20.42 206 VAL D C 1
ATOM 8807 O O . VAL D 1 206 ? 37.088 13.152 0.325 1.00 20.86 206 VAL D O 1
ATOM 8811 N N . THR D 1 207 ? 36.484 11.798 2.026 1.00 17.89 207 THR D N 1
ATOM 8812 C CA . THR D 1 207 ? 37.096 12.679 2.985 1.00 16.77 207 THR D CA 1
ATOM 8813 C C . THR D 1 207 ? 38.238 12.087 3.791 1.00 16.49 207 THR D C 1
ATOM 8814 O O . THR D 1 207 ? 38.208 10.926 4.177 1.00 16.54 207 THR D O 1
ATOM 8818 N N . ALA D 1 208 ? 39.258 12.912 4.026 1.00 18.05 208 ALA D N 1
ATOM 8819 C CA . ALA D 1 208 ? 40.430 12.518 4.800 1.00 17.42 208 ALA D CA 1
ATOM 8820 C C . ALA D 1 208 ? 40.218 12.904 6.263 1.00 17.44 208 ALA D C 1
ATOM 8821 O O . ALA D 1 208 ? 40.212 14.090 6.601 1.00 19.05 208 ALA D O 1
ATOM 8823 N N . TYR D 1 209 ? 40.015 11.897 7.113 1.00 16.54 209 TYR D N 1
ATOM 8824 C CA . TYR D 1 209 ? 39.821 12.102 8.540 1.00 19.81 209 TYR D CA 1
ATOM 8825 C C . TYR D 1 209 ? 41.236 11.997 9.076 1.00 20.30 209 TYR D C 1
ATOM 8826 O O . TYR D 1 209 ? 41.663 10.954 9.561 1.00 21.84 209 TYR D O 1
ATOM 8835 N N . ALA D 1 210 ? 41.959 13.097 8.993 1.00 21.14 210 ALA D N 1
ATOM 8836 C CA . ALA D 1 210 ? 43.374 13.100 9.337 1.00 21.75 210 ALA D CA 1
ATOM 8837 C C . ALA D 1 210 ? 43.777 13.570 10.712 1.00 20.28 210 ALA D C 1
ATOM 8838 O O . ALA D 1 210 ? 43.047 14.280 11.367 1.00 19.22 210 ALA D O 1
ATOM 8840 N N . CYS D 1 211 ? 44.957 13.132 11.139 1.00 20.31 211 CYS D N 1
ATOM 8841 C CA . CYS D 1 211 ? 45.533 13.596 12.378 1.00 18.41 211 CYS D CA 1
ATOM 8842 C C . CYS D 1 211 ? 46.102 14.932 11.873 1.00 21.11 211 CYS D C 1
ATOM 8843 O O . CYS D 1 211 ? 46.897 14.960 10.925 1.00 21.80 211 CYS D O 1
ATOM 8846 N N . PHE D 1 212 ? 45.690 16.032 12.494 1.00 19.95 212 PHE D N 1
ATOM 8847 C CA . PHE D 1 212 ? 46.056 17.349 12.001 1.00 20.24 212 PHE D CA 1
ATOM 8848 C C . PHE D 1 212 ? 46.702 18.131 13.118 1.00 21.96 212 PHE D C 1
ATOM 8849 O O . PHE D 1 212 ? 46.225 18.077 14.245 1.00 26.04 212 PHE D O 1
ATOM 8857 N N . SER D 1 213 ? 47.790 18.837 12.825 1.00 22.84 213 SER D N 1
ATOM 8858 C CA . SER D 1 213 ? 48.434 19.679 13.825 1.00 22.68 213 SER D CA 1
ATOM 8859 C C . SER D 1 213 ? 49.087 20.871 13.125 1.00 22.88 213 SER D C 1
ATOM 8860 O O . SER D 1 213 ? 50.062 20.718 12.386 1.00 22.40 213 SER D O 1
ATOM 8863 N N . ILE D 1 214 ? 48.549 22.058 13.363 1.00 21.78 214 ILE D N 1
ATOM 8864 C CA . ILE D 1 214 ? 49.049 23.232 12.680 1.00 23.23 214 ILE D CA 1
ATOM 8865 C C . ILE D 1 214 ? 49.495 24.295 13.677 1.00 25.04 214 ILE D C 1
ATOM 8866 O O . ILE D 1 214 ? 48.894 24.445 14.734 1.00 26.82 214 ILE D O 1
ATOM 8871 N N . ASP D 1 215 ? 50.576 25.001 13.352 1.00 27.03 215 ASP D N 1
ATOM 8872 C CA . ASP D 1 215 ? 51.120 26.043 14.222 1.00 30.23 215 ASP D CA 1
ATOM 8873 C C . ASP D 1 215 ? 52.197 26.809 13.452 1.00 32.85 215 ASP D C 1
ATOM 8874 O O . ASP D 1 215 ? 52.840 26.259 12.554 1.00 31.62 215 ASP D O 1
ATOM 8879 N N . LYS D 1 216 ? 52.384 28.084 13.782 1.00 34.36 216 LYS D N 1
ATOM 8880 C CA . LYS D 1 216 ? 53.419 28.850 13.113 1.00 34.96 216 LYS D CA 1
ATOM 8881 C C . LYS D 1 216 ? 54.780 28.207 13.378 1.00 33.35 216 LYS D C 1
ATOM 8882 O O . LYS D 1 216 ? 55.700 28.390 12.594 1.00 34.08 216 LYS D O 1
ATOM 8888 N N . ASP D 1 217 ? 54.890 27.452 14.471 1.00 31.90 217 ASP D N 1
ATOM 8889 C CA . ASP D 1 217 ? 56.123 26.735 14.839 1.00 33.97 217 ASP D CA 1
ATOM 8890 C C . ASP D 1 217 ? 55.934 25.237 14.580 1.00 34.20 217 ASP D C 1
ATOM 8891 O O . ASP D 1 217 ? 55.377 24.512 15.412 1.00 34.98 217 ASP D O 1
ATOM 8896 N N . PRO D 1 218 ? 56.460 24.747 13.457 1.00 33.53 218 PRO D N 1
ATOM 8897 C CA . PRO D 1 218 ? 56.357 23.349 13.047 1.00 33.03 218 PRO D CA 1
ATOM 8898 C C . PRO D 1 218 ? 56.726 22.306 14.080 1.00 33.42 218 PRO D C 1
ATOM 8899 O O . PRO D 1 218 ? 56.187 21.189 14.056 1.00 32.41 218 PRO D O 1
ATOM 8903 N N . VAL D 1 219 ? 57.631 22.653 14.987 1.00 33.26 219 VAL D N 1
ATOM 8904 C CA . VAL D 1 219 ? 58.045 21.686 15.987 1.00 34.62 219 VAL D CA 1
ATOM 8905 C C . VAL D 1 219 ? 57.023 21.547 17.142 1.00 34.18 219 VAL D C 1
ATOM 8906 O O . VAL D 1 219 ? 56.789 20.440 17.615 1.00 34.32 219 VAL D O 1
ATOM 8910 N N . LYS D 1 220 ? 56.400 22.640 17.586 1.00 35.05 220 LYS D N 1
ATOM 8911 C CA . LYS D 1 220 ? 55.357 22.533 18.617 1.00 34.81 220 LYS D CA 1
ATOM 8912 C C . LYS D 1 220 ? 54.180 21.796 17.991 1.00 34.35 220 LYS D C 1
ATOM 8913 O O . LYS D 1 220 ? 53.389 21.161 18.690 1.00 36.52 220 LYS D O 1
ATOM 8919 N N . ALA D 1 221 ? 54.058 21.896 16.673 1.00 30.90 221 ALA D N 1
ATOM 8920 C CA . ALA D 1 221 ? 52.981 21.212 15.990 1.00 32.58 221 ALA D CA 1
ATOM 8921 C C . ALA D 1 221 ? 53.204 19.699 16.001 1.00 34.63 221 ALA D C 1
ATOM 8922 O O . ALA D 1 221 ? 52.347 18.936 16.469 1.00 34.82 221 ALA D O 1
ATOM 8924 N N . VAL D 1 222 ? 54.351 19.245 15.517 1.00 34.02 222 VAL D N 1
ATOM 8925 C CA . VAL D 1 222 ? 54.545 17.808 15.500 1.00 35.20 222 VAL D CA 1
ATOM 8926 C C . VAL D 1 222 ? 54.503 17.172 16.893 1.00 33.11 222 VAL D C 1
ATOM 8927 O O . VAL D 1 222 ? 54.074 16.022 17.015 1.00 30.52 222 VAL D O 1
ATOM 8931 N N . ASN D 1 223 ? 54.940 17.896 17.928 1.00 32.03 223 ASN D N 1
ATOM 8932 C CA . ASN D 1 223 ? 54.894 17.349 19.295 1.00 31.92 223 ASN D CA 1
ATOM 8933 C C . ASN D 1 223 ? 53.451 17.160 19.752 1.00 31.40 223 ASN D C 1
ATOM 8934 O O . ASN D 1 223 ? 53.149 16.228 20.509 1.00 32.72 223 ASN D O 1
ATOM 8939 N N . ALA D 1 224 ? 52.555 18.042 19.312 1.00 27.83 224 ALA D N 1
ATOM 8940 C CA . ALA D 1 224 ? 51.155 17.915 19.718 1.00 27.13 224 ALA D CA 1
ATOM 8941 C C . ALA D 1 224 ? 50.489 16.672 19.122 1.00 26.55 224 ALA D C 1
ATOM 8942 O O . ALA D 1 224 ? 49.538 16.139 19.704 1.00 26.43 224 ALA D O 1
ATOM 8944 N N . ALA D 1 225 ? 51.026 16.209 17.988 1.00 25.01 225 ALA D N 1
ATOM 8945 C CA . ALA D 1 225 ? 50.518 15.060 17.256 1.00 25.46 225 ALA D CA 1
ATOM 8946 C C . ALA D 1 225 ? 51.059 13.695 17.672 1.00 26.82 225 ALA D C 1
ATOM 8947 O O . ALA D 1 225 ? 50.441 12.665 17.375 1.00 28.66 225 ALA D O 1
ATOM 8949 N N . LYS D 1 226 ? 52.202 13.673 18.347 1.00 26.79 226 LYS D N 1
ATOM 8950 C CA . LYS D 1 226 ? 52.830 12.416 18.720 1.00 26.57 226 LYS D CA 1
ATOM 8951 C C . LYS D 1 226 ? 51.891 11.405 19.389 1.00 25.54 226 LYS D C 1
ATOM 8952 O O . LYS D 1 226 ? 51.763 10.286 18.907 1.00 27.85 226 LYS D O 1
ATOM 8958 N N . VAL D 1 227 ? 51.234 11.782 20.479 1.00 22.50 227 VAL D N 1
ATOM 8959 C CA . VAL D 1 227 ? 50.304 10.874 21.160 1.00 23.31 227 VAL D CA 1
ATOM 8960 C C . VAL D 1 227 ? 49.213 10.306 20.240 1.00 24.01 227 VAL D C 1
ATOM 8961 O O . VAL D 1 227 ? 48.995 9.097 20.207 1.00 24.68 227 VAL D O 1
ATOM 8965 N N . VAL D 1 228 ? 48.513 11.164 19.507 1.00 22.66 228 VAL D N 1
ATOM 8966 C CA . VAL D 1 228 ? 47.490 10.666 18.593 1.00 22.73 228 VAL D CA 1
ATOM 8967 C C . VAL D 1 228 ? 48.153 9.681 17.606 1.00 24.39 228 VAL D C 1
ATOM 8968 O O . VAL D 1 228 ? 47.681 8.550 17.422 1.00 24.37 228 VAL D O 1
ATOM 8972 N N . VAL D 1 229 ? 49.259 10.092 16.992 1.00 23.52 229 VAL D N 1
ATOM 8973 C CA . VAL D 1 229 ? 49.953 9.209 16.065 1.00 25.37 229 VAL D CA 1
ATOM 8974 C C . VAL D 1 229 ? 50.322 7.849 16.714 1.00 28.21 229 VAL D C 1
ATOM 8975 O O . VAL D 1 229 ? 50.258 6.804 16.041 1.00 28.04 229 VAL D O 1
ATOM 8979 N N . ALA D 1 230 ? 50.694 7.859 18.005 1.00 28.95 230 ALA D N 1
ATOM 8980 C CA . ALA D 1 230 ? 51.027 6.617 18.736 1.00 29.59 230 ALA D CA 1
ATOM 8981 C C . ALA D 1 230 ? 49.839 5.676 18.714 1.00 29.25 230 ALA D C 1
ATOM 8982 O O . ALA D 1 230 ? 49.965 4.498 18.383 1.00 27.59 230 ALA D O 1
ATOM 8984 N N . PHE D 1 231 ? 48.676 6.202 19.070 1.00 30.94 231 PHE D N 1
ATOM 8985 C CA . PHE D 1 231 ? 47.473 5.380 19.059 1.00 33.30 231 PHE D CA 1
A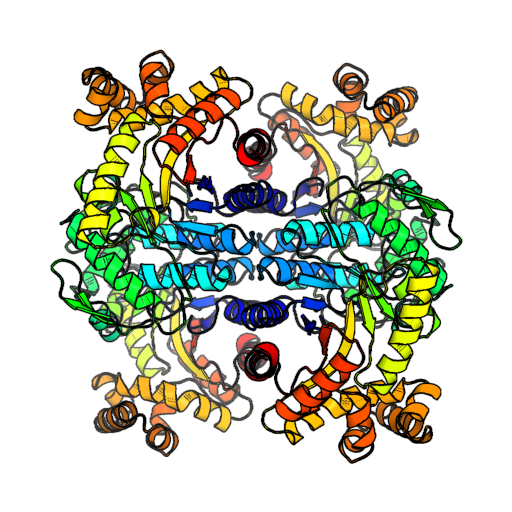TOM 8986 C C . PHE D 1 231 ? 47.116 4.939 17.634 1.00 34.37 231 PHE D C 1
ATOM 8987 O O . PHE D 1 231 ? 46.628 3.816 17.447 1.00 35.40 231 PHE D O 1
ATOM 8995 N N . ILE D 1 232 ? 47.364 5.792 16.633 1.00 31.94 232 ILE D N 1
ATOM 8996 C CA . ILE D 1 232 ? 47.052 5.407 15.256 1.00 30.67 232 ILE D CA 1
ATOM 8997 C C . ILE D 1 232 ? 47.944 4.231 14.873 1.00 32.18 232 ILE D C 1
ATOM 8998 O O . ILE D 1 232 ? 47.466 3.255 14.319 1.00 33.86 232 ILE D O 1
ATOM 9003 N N . VAL D 1 233 ? 49.232 4.317 15.189 1.00 33.54 233 VAL D N 1
ATOM 9004 C CA . VAL D 1 233 ? 50.177 3.240 14.896 1.00 35.32 233 VAL D CA 1
ATOM 9005 C C . VAL D 1 233 ? 49.841 1.905 15.595 1.00 38.03 233 VAL D C 1
ATOM 9006 O O . VAL D 1 233 ? 49.701 0.870 14.947 1.00 37.78 233 VAL D O 1
ATOM 9010 N N . ALA D 1 234 ? 49.726 1.931 16.918 1.00 39.29 234 ALA D N 1
ATOM 9011 C CA . ALA D 1 234 ? 49.419 0.726 17.674 1.00 41.75 234 ALA D CA 1
ATOM 9012 C C . ALA D 1 234 ? 48.112 0.077 17.218 1.00 44.31 234 ALA D C 1
ATOM 9013 O O . ALA D 1 234 ? 47.768 -1.031 17.660 1.00 44.52 234 ALA D O 1
ATOM 9015 N N . GLY D 1 235 ? 47.388 0.763 16.338 1.00 46.15 235 GLY D N 1
ATOM 9016 C CA . GLY D 1 235 ? 46.126 0.231 15.849 1.00 48.40 235 GLY D CA 1
ATOM 9017 C C . GLY D 1 235 ? 46.122 -0.073 14.361 1.00 50.54 235 GLY D C 1
ATOM 9018 O O . GLY D 1 235 ? 45.128 -0.568 13.832 1.00 51.32 235 GLY D O 1
ATOM 9019 N N . SER D 1 236 ? 47.227 0.213 13.678 1.00 50.91 236 SER D N 1
ATOM 9020 C CA . SER D 1 236 ? 47.303 -0.030 12.249 1.00 52.51 236 SER D CA 1
ATOM 9021 C C . SER D 1 236 ? 47.543 -1.480 11.929 1.00 54.39 236 SER D C 1
ATOM 9022 O O . SER D 1 236 ? 48.332 -2.137 12.587 1.00 54.53 236 SER D O 1
ATOM 9025 N N . PRO D 1 237 ? 46.843 -2.008 10.916 1.00 57.53 237 PRO D N 1
ATOM 9026 C CA . PRO D 1 237 ? 47.048 -3.413 10.549 1.00 58.54 237 PRO D CA 1
ATOM 9027 C C . PRO D 1 237 ? 48.439 -3.447 9.926 1.00 59.35 237 PRO D C 1
ATOM 9028 O O . PRO D 1 237 ? 48.897 -2.440 9.369 1.00 58.92 237 PRO D O 1
ATOM 9032 N N . ASP D 1 238 ? 49.123 -4.578 10.009 1.00 59.51 238 ASP D N 1
ATOM 9033 C CA . ASP D 1 238 ? 50.466 -4.606 9.469 1.00 61.14 238 ASP D CA 1
ATOM 9034 C C . ASP D 1 238 ? 50.570 -4.346 7.993 1.00 60.08 238 ASP D C 1
ATOM 9035 O O . ASP D 1 238 ? 51.630 -3.938 7.513 1.00 58.92 238 ASP D O 1
ATOM 9040 N N . LEU D 1 239 ? 49.475 -4.565 7.272 1.00 58.66 239 LEU D N 1
ATOM 9041 C CA . LEU D 1 239 ? 49.465 -4.276 5.848 1.00 57.08 239 LEU D CA 1
ATOM 9042 C C . LEU D 1 239 ? 49.820 -2.783 5.739 1.00 54.66 239 LEU D C 1
ATOM 9043 O O . LEU D 1 239 ? 50.682 -2.384 4.946 1.00 52.97 239 LEU D O 1
ATOM 9048 N N . VAL D 1 240 ? 49.173 -1.973 6.578 1.00 52.43 240 VAL D N 1
ATOM 9049 C CA . VAL D 1 240 ? 49.380 -0.525 6.588 1.00 50.20 240 VAL D CA 1
ATOM 9050 C C . VAL D 1 240 ? 50.780 -0.113 7.009 1.00 49.45 240 VAL D C 1
ATOM 9051 O O . VAL D 1 240 ? 51.486 0.570 6.256 1.00 48.33 240 VAL D O 1
ATOM 9055 N N . LEU D 1 241 ? 51.172 -0.515 8.218 1.00 49.22 241 LEU D N 1
ATOM 9056 C CA . LEU D 1 241 ? 52.492 -0.171 8.732 1.00 48.83 241 LEU D CA 1
ATOM 9057 C C . LEU D 1 241 ? 53.529 -0.496 7.665 1.00 49.37 241 LEU D C 1
ATOM 9058 O O . LEU D 1 241 ? 54.393 0.331 7.333 1.00 48.02 241 LEU D O 1
ATOM 9063 N N . GLU D 1 242 ? 53.421 -1.690 7.096 1.00 50.94 242 GLU D N 1
ATOM 9064 C CA . GLU D 1 242 ? 54.356 -2.098 6.062 1.00 52.62 242 GLU D CA 1
ATOM 9065 C C . GLU D 1 242 ? 54.295 -1.149 4.866 1.00 52.16 242 GLU D C 1
ATOM 9066 O O . GLU D 1 242 ? 55.335 -0.819 4.294 1.00 49.58 242 GLU D O 1
ATOM 9072 N N . ARG D 1 243 ? 53.090 -0.678 4.521 1.00 53.12 243 ARG D N 1
ATOM 9073 C CA . ARG D 1 243 ? 52.915 0.271 3.404 1.00 53.11 243 ARG D CA 1
ATOM 9074 C C . ARG D 1 243 ? 53.723 1.537 3.627 1.00 52.81 243 ARG D C 1
ATOM 9075 O O . ARG D 1 243 ? 54.123 2.204 2.672 1.00 53.33 243 ARG D O 1
ATOM 9083 N N . HIS D 1 244 ? 53.954 1.876 4.889 1.00 53.08 244 HIS D N 1
ATOM 9084 C CA . HIS D 1 244 ? 54.717 3.075 5.192 1.00 55.25 244 HIS D CA 1
ATOM 9085 C C . HIS D 1 244 ? 56.129 2.840 5.753 1.00 56.91 244 HIS D C 1
ATOM 9086 O O . HIS D 1 244 ? 56.686 3.694 6.453 1.00 58.15 244 HIS D O 1
ATOM 9093 N N . GLY D 1 245 ? 56.704 1.683 5.419 1.00 56.88 245 GLY D N 1
ATOM 9094 C CA . GLY D 1 245 ? 58.053 1.345 5.853 1.00 55.39 245 GLY D CA 1
ATOM 9095 C C . GLY D 1 245 ? 58.298 1.397 7.348 1.00 53.40 245 GLY D C 1
ATOM 9096 O O . GLY D 1 245 ? 59.413 1.644 7.800 1.00 53.63 245 GLY D O 1
ATOM 9097 N N . ILE D 1 246 ? 57.256 1.146 8.121 1.00 50.94 246 ILE D N 1
ATOM 9098 C CA . ILE D 1 246 ? 57.381 1.192 9.557 1.00 49.82 246 ILE D CA 1
ATOM 9099 C C . ILE D 1 246 ? 57.423 -0.214 10.155 1.00 50.45 246 ILE D C 1
ATOM 9100 O O . ILE D 1 246 ? 56.490 -1.006 10.005 1.00 48.21 246 ILE D O 1
ATOM 9105 N N . PRO D 1 247 ? 58.525 -0.535 10.851 1.00 51.85 247 PRO D N 1
ATOM 9106 C CA . PRO D 1 247 ? 58.736 -1.842 11.488 1.00 53.30 247 PRO D CA 1
ATOM 9107 C C . PRO D 1 247 ? 57.513 -2.353 12.251 1.00 56.03 247 PRO D C 1
ATOM 9108 O O . PRO D 1 247 ? 57.092 -1.754 13.238 1.00 56.78 247 PRO D O 1
ATOM 9112 N N . VAL D 1 248 ? 56.949 -3.468 11.797 1.00 59.24 248 VAL D N 1
ATOM 9113 C CA . VAL D 1 248 ? 55.761 -4.030 12.438 1.00 62.64 248 VAL D CA 1
ATOM 9114 C C . VAL D 1 248 ? 56.032 -4.324 13.916 1.00 64.43 248 VAL D C 1
ATOM 9115 O O . VAL D 1 248 ? 55.148 -4.772 14.653 1.00 65.65 248 VAL D O 1
ATOM 9119 N N . GLU D 1 249 ? 57.267 -4.068 14.336 1.00 66.46 249 GLU D N 1
ATOM 9120 C CA . GLU D 1 249 ? 57.678 -4.273 15.717 1.00 67.67 249 GLU D CA 1
ATOM 9121 C C . GLU D 1 249 ? 57.237 -3.089 16.558 1.00 66.59 249 GLU D C 1
ATOM 9122 O O . GLU D 1 249 ? 56.771 -3.250 17.689 1.00 66.64 249 GLU D O 1
ATOM 9128 N N . ALA D 1 250 ? 57.402 -1.901 15.981 1.00 64.06 250 ALA D N 1
ATOM 9129 C CA . ALA D 1 250 ? 57.067 -0.644 16.633 1.00 61.37 250 ALA D CA 1
ATOM 9130 C C . ALA D 1 250 ? 55.653 -0.570 17.204 1.00 60.02 250 ALA D C 1
ATOM 9131 O O . ALA D 1 250 ? 55.359 0.317 18.005 1.00 59.98 250 ALA D O 1
ATOM 9133 N N . LYS D 1 251 ? 54.777 -1.490 16.810 1.00 58.21 251 LYS D N 1
ATOM 9134 C CA . LYS D 1 251 ? 53.410 -1.467 17.325 1.00 58.07 251 LYS D CA 1
ATOM 9135 C C . LYS D 1 251 ? 53.262 -2.131 18.690 1.00 57.99 251 LYS D C 1
ATOM 9136 O O . LYS D 1 251 ? 52.464 -1.691 19.523 1.00 57.35 251 LYS D O 1
ATOM 9142 N N . SER D 1 252 ? 54.019 -3.199 18.909 1.00 58.01 252 SER D N 1
ATOM 9143 C CA . SER D 1 252 ? 53.978 -3.911 20.184 1.00 58.08 252 SER D CA 1
ATOM 9144 C C . SER D 1 252 ? 54.761 -3.043 21.157 1.00 56.75 252 SER D C 1
ATOM 9145 O O . SER D 1 252 ? 54.432 -2.937 22.340 1.00 56.59 252 SER D O 1
ATOM 9148 N N . GLN D 1 253 ? 55.814 -2.432 20.623 1.00 55.08 253 GLN D N 1
ATOM 9149 C CA . GLN D 1 253 ? 56.696 -1.533 21.357 1.00 53.20 253 GLN D CA 1
ATOM 9150 C C . GLN D 1 253 ? 55.847 -0.365 21.901 1.00 50.38 253 GLN D C 1
ATOM 9151 O O . GLN D 1 253 ? 55.754 -0.161 23.115 1.00 48.90 253 GLN D O 1
ATOM 9157 N N . ILE D 1 254 ? 55.207 0.376 20.995 1.00 47.25 254 ILE D N 1
ATOM 9158 C CA . ILE D 1 254 ? 54.351 1.502 21.369 1.00 43.67 254 ILE D CA 1
ATOM 9159 C C . ILE D 1 254 ? 53.155 1.038 22.206 1.00 44.97 254 ILE D C 1
ATOM 9160 O O . ILE D 1 254 ? 52.835 1.646 23.233 1.00 43.90 254 ILE D O 1
ATOM 9165 N N . GLY D 1 255 ? 52.495 -0.031 21.761 1.00 45.80 255 GLY D N 1
ATOM 9166 C CA . GLY D 1 255 ? 51.340 -0.549 22.484 1.00 48.58 255 GLY D CA 1
ATOM 9167 C C . GLY D 1 255 ? 51.646 -0.869 23.943 1.00 50.23 255 GLY D C 1
ATOM 9168 O O . GLY D 1 255 ? 50.821 -0.665 24.850 1.00 50.89 255 GLY D O 1
ATOM 9169 N N . ALA D 1 256 ? 52.850 -1.383 24.167 1.00 49.52 256 ALA D N 1
ATOM 9170 C CA . ALA D 1 256 ? 53.292 -1.722 25.501 1.00 48.52 256 ALA D CA 1
ATOM 9171 C C . ALA D 1 256 ? 53.350 -0.452 26.351 1.00 48.65 256 ALA D C 1
ATOM 9172 O O . ALA D 1 256 ? 52.779 -0.398 27.433 1.00 48.05 256 ALA D O 1
ATOM 9174 N N . ALA D 1 257 ? 54.034 0.573 25.848 1.00 48.87 257 ALA D N 1
ATOM 9175 C CA . ALA D 1 257 ? 54.173 1.827 26.577 1.00 48.56 257 ALA D CA 1
ATOM 9176 C C . ALA D 1 257 ? 52.832 2.474 26.887 1.00 48.29 257 ALA D C 1
ATOM 9177 O O . ALA D 1 257 ? 52.705 3.204 27.869 1.00 47.61 257 ALA D O 1
ATOM 9179 N N . ILE D 1 258 ? 51.836 2.222 26.043 1.00 48.68 258 ILE D N 1
ATOM 9180 C CA . ILE D 1 258 ? 50.511 2.788 26.272 1.00 50.75 258 ILE D CA 1
ATOM 9181 C C . ILE D 1 258 ? 49.846 2.069 27.454 1.00 51.98 258 ILE D C 1
ATOM 9182 O O . ILE D 1 258 ? 49.291 2.715 28.356 1.00 50.03 258 ILE D O 1
ATOM 9187 N N . ALA D 1 259 ? 49.910 0.735 27.447 1.00 53.10 259 ALA D N 1
ATOM 9188 C CA . ALA D 1 259 ? 49.357 -0.078 28.538 1.00 54.49 259 ALA D CA 1
ATOM 9189 C C . ALA D 1 259 ? 49.982 0.346 29.886 1.00 55.77 259 ALA D C 1
ATOM 9190 O O . ALA D 1 259 ? 49.304 0.360 30.922 1.00 56.18 259 ALA D O 1
ATOM 9192 N N . LYS D 1 260 ? 51.273 0.697 29.848 1.00 56.27 260 LYS D N 1
ATOM 9193 C CA . LYS D 1 260 ? 52.035 1.147 31.019 1.00 55.92 260 LYS D CA 1
ATOM 9194 C C . LYS D 1 260 ? 51.710 2.590 31.411 1.00 54.33 260 LYS D C 1
ATOM 9195 O O . LYS D 1 260 ? 52.068 3.023 32.497 1.00 54.71 260 LYS D O 1
ATOM 9201 N N . GLY D 1 261 ? 51.058 3.340 30.529 1.00 53.05 261 GLY D N 1
ATOM 9202 C CA . GLY D 1 261 ? 50.745 4.720 30.851 1.00 50.76 261 GLY D CA 1
ATOM 9203 C C . GLY D 1 261 ? 52.007 5.535 30.667 1.00 50.58 261 GLY D C 1
ATOM 9204 O O . GLY D 1 261 ? 52.112 6.665 31.133 1.00 50.05 261 GLY D O 1
ATOM 9205 N N . ASP D 1 262 ? 52.968 4.940 29.966 1.00 51.13 262 ASP D N 1
ATOM 9206 C CA . ASP D 1 262 ? 54.263 5.562 29.694 1.00 51.31 262 ASP D CA 1
ATOM 9207 C C . ASP D 1 262 ? 54.181 6.541 28.524 1.00 50.73 262 ASP D C 1
ATOM 9208 O O . ASP D 1 262 ? 54.696 6.269 27.439 1.00 51.65 262 ASP D O 1
ATOM 9213 N N . PHE D 1 263 ? 53.543 7.682 28.728 1.00 48.28 263 PHE D N 1
ATOM 9214 C CA . PHE D 1 263 ? 53.425 8.633 27.635 1.00 46.19 263 PHE D CA 1
ATOM 9215 C C . PHE D 1 263 ? 54.704 9.402 27.410 1.00 45.16 263 PHE D C 1
ATOM 9216 O O . PHE D 1 263 ? 54.877 10.048 26.368 1.00 43.25 263 PHE D O 1
ATOM 9224 N N . GLY D 1 264 ? 55.598 9.334 28.396 1.00 43.38 264 GLY D N 1
ATOM 9225 C CA . GLY D 1 264 ? 56.871 10.002 28.251 1.00 39.38 264 GLY D CA 1
ATOM 9226 C C . GLY D 1 264 ? 57.572 9.260 27.133 1.00 37.45 264 GLY D C 1
ATOM 9227 O O . GLY D 1 264 ? 58.219 9.850 26.275 1.00 36.53 264 GLY D O 1
ATOM 9228 N N . ALA D 1 265 ? 57.412 7.941 27.140 1.00 37.27 265 ALA D N 1
ATOM 9229 C CA . ALA D 1 265 ? 58.015 7.084 26.120 1.00 37.10 265 ALA D CA 1
ATOM 9230 C C . ALA D 1 265 ? 57.596 7.523 24.715 1.00 36.62 265 ALA D C 1
ATOM 9231 O O . ALA D 1 265 ? 58.445 7.755 23.852 1.00 34.93 265 ALA D O 1
ATOM 9233 N N . LEU D 1 266 ? 56.286 7.635 24.491 1.00 36.22 266 LEU D N 1
ATOM 9234 C CA . LEU D 1 266 ? 55.777 8.025 23.178 1.00 35.34 266 LEU D CA 1
ATOM 9235 C C . LEU D 1 266 ? 56.358 9.371 22.728 1.00 34.50 266 LEU D C 1
ATOM 9236 O O . LEU D 1 266 ? 56.730 9.537 21.562 1.00 34.79 266 LEU D O 1
ATOM 9241 N N . MET D 1 267 ? 56.452 10.311 23.668 1.00 33.28 267 MET D N 1
ATOM 9242 C CA . MET D 1 267 ? 56.962 11.653 23.402 1.00 33.77 267 MET D CA 1
ATOM 9243 C C . MET D 1 267 ? 58.467 11.696 23.193 1.00 33.29 267 MET D C 1
ATOM 9244 O O . MET D 1 267 ? 58.988 12.590 22.506 1.00 33.08 267 MET D O 1
ATOM 9249 N N . GLY D 1 268 ? 59.173 10.749 23.794 1.00 29.84 268 GLY D N 1
ATOM 9250 C CA . GLY D 1 268 ? 60.612 10.785 23.685 1.00 29.47 268 GLY D CA 1
ATOM 9251 C C . GLY D 1 268 ? 61.288 9.744 22.830 1.00 32.18 268 GLY D C 1
ATOM 9252 O O . GLY D 1 268 ? 62.400 9.348 23.155 1.00 33.14 268 GLY D O 1
ATOM 9253 N N . GLY D 1 269 ? 60.651 9.276 21.755 1.00 33.97 269 GLY D N 1
ATOM 9254 C CA . GLY D 1 269 ? 61.334 8.297 20.927 1.00 33.62 269 GLY D CA 1
ATOM 9255 C C . GLY D 1 269 ? 60.581 7.198 20.208 1.00 34.34 269 GLY D C 1
ATOM 9256 O O . GLY D 1 269 ? 60.906 6.922 19.052 1.00 35.23 269 GLY D O 1
ATOM 9257 N N . LEU D 1 270 ? 59.620 6.549 20.864 1.00 33.14 270 LEU D N 1
ATOM 9258 C CA . LEU D 1 270 ? 58.869 5.487 20.209 1.00 34.48 270 LEU D CA 1
ATOM 9259 C C . LEU D 1 270 ? 58.076 5.992 18.986 1.00 35.41 270 LEU D C 1
ATOM 9260 O O . LEU D 1 270 ? 57.874 5.256 18.010 1.00 36.06 270 LEU D O 1
ATOM 9265 N N . VAL D 1 271 ? 57.626 7.240 19.018 1.00 34.18 271 VAL D N 1
ATOM 9266 C CA . VAL D 1 271 ? 56.917 7.759 17.866 1.00 33.00 271 VAL D CA 1
ATOM 9267 C C . VAL D 1 271 ? 57.957 8.469 17.044 1.00 32.83 271 VAL D C 1
ATOM 9268 O O . VAL D 1 271 ? 58.429 9.547 17.396 1.00 30.36 271 VAL D O 1
ATOM 9272 N N . THR D 1 272 ? 58.311 7.816 15.944 1.00 34.98 272 THR D N 1
ATOM 9273 C CA . THR D 1 272 ? 59.351 8.262 15.017 1.00 37.38 272 THR D CA 1
ATOM 9274 C C . THR D 1 272 ? 58.843 9.257 13.999 1.00 38.17 272 THR D C 1
ATOM 9275 O O . THR D 1 272 ? 57.639 9.375 13.795 1.00 41.96 272 THR D O 1
ATOM 9279 N N . PRO D 1 273 ? 59.751 9.992 13.341 1.00 37.79 273 PRO D N 1
ATOM 9280 C CA . PRO D 1 273 ? 59.276 10.958 12.345 1.00 37.86 273 PRO D CA 1
ATOM 9281 C C . PRO D 1 273 ? 58.700 10.269 11.124 1.00 38.61 273 PRO D C 1
ATOM 9282 O O . PRO D 1 273 ? 57.947 10.878 10.367 1.00 37.66 273 PRO D O 1
ATOM 9286 N N . GLN D 1 274 ? 59.053 8.996 10.935 1.00 39.29 274 GLN D N 1
ATOM 9287 C CA . GLN D 1 274 ? 58.511 8.233 9.817 1.00 39.17 274 GLN D CA 1
ATOM 9288 C C . GLN D 1 274 ? 57.030 8.088 10.099 1.00 37.12 274 GLN D C 1
ATOM 9289 O O . GLN D 1 274 ? 56.211 8.229 9.198 1.00 36.84 274 GLN D O 1
ATOM 9295 N N . MET D 1 275 ? 56.698 7.795 11.357 1.00 34.60 275 MET D N 1
ATOM 9296 C CA . MET D 1 275 ? 55.312 7.617 11.769 1.00 31.71 275 MET D CA 1
ATOM 9297 C C . MET D 1 275 ? 54.527 8.924 11.625 1.00 31.26 275 MET D C 1
ATOM 9298 O O . MET D 1 275 ? 53.370 8.907 11.231 1.00 29.97 275 MET D O 1
ATOM 9303 N N . ILE D 1 276 ? 55.154 10.058 11.922 1.00 32.08 276 ILE D N 1
ATOM 9304 C CA . ILE D 1 276 ? 54.481 11.355 11.804 1.00 33.15 276 ILE D CA 1
ATOM 9305 C C . ILE D 1 276 ? 54.168 11.761 10.362 1.00 34.76 276 ILE D C 1
ATOM 9306 O O . ILE D 1 276 ? 53.114 12.325 10.073 1.00 36.72 276 ILE D O 1
ATOM 9311 N N . GLU D 1 277 ? 55.095 11.470 9.461 1.00 37.60 277 GLU D N 1
ATOM 9312 C CA . GLU D 1 277 ? 54.943 11.744 8.032 1.00 38.55 277 GLU D CA 1
ATOM 9313 C C . GLU D 1 277 ? 53.844 10.819 7.466 1.00 37.19 277 GLU D C 1
ATOM 9314 O O . GLU D 1 277 ? 52.960 11.247 6.716 1.00 38.04 277 GLU D O 1
ATOM 9320 N N . ALA D 1 278 ? 53.913 9.553 7.859 1.00 33.46 278 ALA D N 1
ATOM 9321 C CA . ALA D 1 278 ? 52.972 8.523 7.443 1.00 33.07 278 ALA D CA 1
ATOM 9322 C C . ALA D 1 278 ? 51.543 8.746 7.905 1.00 33.61 278 ALA D C 1
ATOM 9323 O O . ALA D 1 278 ? 50.608 8.624 7.112 1.00 34.64 278 ALA D O 1
ATOM 9325 N N . PHE D 1 279 ? 51.373 9.080 9.184 1.00 30.28 279 PHE D N 1
ATOM 9326 C CA . PHE D 1 279 ? 50.045 9.204 9.721 1.00 27.48 279 PHE D CA 1
ATOM 9327 C C . PHE D 1 279 ? 49.504 10.549 10.194 1.00 26.29 279 PHE D C 1
ATOM 9328 O O . PHE D 1 279 ? 48.623 10.577 11.044 1.00 23.75 279 PHE D O 1
ATOM 9336 N N . SER D 1 280 ? 49.988 11.662 9.660 1.00 26.22 280 SER D N 1
ATOM 9337 C CA . SER D 1 280 ? 49.410 12.947 10.054 1.00 26.03 280 SER D CA 1
ATOM 9338 C C . SER D 1 280 ? 49.791 14.090 9.143 1.00 25.84 280 SER D C 1
ATOM 9339 O O . SER D 1 280 ? 50.800 14.040 8.449 1.00 27.36 280 SER D O 1
ATOM 9342 N N . ILE D 1 281 ? 48.970 15.127 9.168 1.00 26.09 281 ILE D N 1
ATOM 9343 C CA . ILE D 1 281 ? 49.191 16.317 8.374 1.00 26.58 281 ILE D CA 1
ATOM 9344 C C . ILE D 1 281 ? 49.583 17.416 9.341 1.00 30.69 281 ILE D C 1
ATOM 9345 O O . ILE D 1 281 ? 48.696 18.040 9.935 1.00 31.54 281 ILE D O 1
ATOM 9350 N N . CYS D 1 282 ? 50.880 17.665 9.529 1.00 31.97 282 CYS D N 1
ATOM 9351 C CA . CYS D 1 282 ? 51.244 18.741 10.430 1.00 34.17 282 CYS D CA 1
ATOM 9352 C C . CYS D 1 282 ? 52.509 19.502 10.127 1.00 34.41 282 CYS D C 1
ATOM 9353 O O . CYS D 1 282 ? 53.463 18.956 9.597 1.00 37.91 282 CYS D O 1
ATOM 9356 N N . GLY D 1 283 ? 52.486 20.780 10.496 1.00 33.73 283 GLY D N 1
ATOM 9357 C CA . GLY D 1 283 ? 53.588 21.699 10.284 1.00 32.90 283 GLY D CA 1
ATOM 9358 C C . GLY D 1 283 ? 52.997 23.103 10.284 1.00 33.85 283 GLY D C 1
ATOM 9359 O O . GLY D 1 283 ? 52.054 23.356 11.040 1.00 35.23 283 GLY D O 1
ATOM 9360 N N . THR D 1 284 ? 53.520 23.998 9.444 1.00 30.52 284 THR D N 1
ATOM 9361 C CA . THR D 1 284 ? 53.048 25.376 9.345 1.00 30.84 284 THR D CA 1
ATOM 9362 C C . THR D 1 284 ? 51.882 25.414 8.360 1.00 30.65 284 THR D C 1
ATOM 9363 O O . THR D 1 284 ? 51.576 24.408 7.730 1.00 29.79 284 THR D O 1
ATOM 9367 N N . PRO D 1 285 ? 51.203 26.566 8.227 1.00 30.99 285 PRO D N 1
ATOM 9368 C CA . PRO D 1 285 ? 50.103 26.569 7.265 1.00 30.50 285 PRO D CA 1
ATOM 9369 C C . PRO D 1 285 ? 50.576 26.158 5.860 1.00 32.51 285 PRO D C 1
ATOM 9370 O O . PRO D 1 285 ? 49.848 25.468 5.151 1.00 33.72 285 PRO D O 1
ATOM 9374 N N . ASP D 1 286 ? 51.789 26.555 5.456 1.00 35.67 286 ASP D N 1
ATOM 9375 C CA . ASP D 1 286 ? 52.289 26.192 4.110 1.00 37.61 286 ASP D CA 1
ATOM 9376 C C . ASP D 1 286 ? 52.465 24.671 3.988 1.00 36.49 286 ASP D C 1
ATOM 9377 O O . ASP D 1 286 ? 52.049 24.043 3.001 1.00 34.78 286 ASP D O 1
ATOM 9382 N N . ASP D 1 287 ? 53.088 24.071 4.992 1.00 34.48 287 ASP D N 1
ATOM 9383 C CA . ASP D 1 287 ? 53.264 22.628 4.961 1.00 34.92 287 ASP D CA 1
ATOM 9384 C C . ASP D 1 287 ? 51.901 21.966 4.796 1.00 35.03 287 ASP D C 1
ATOM 9385 O O . ASP D 1 287 ? 51.716 21.112 3.929 1.00 36.93 287 ASP D O 1
ATOM 9390 N N . CYS D 1 288 ? 50.943 22.368 5.625 1.00 31.79 288 CYS D N 1
ATOM 9391 C CA . CYS D 1 288 ? 49.615 21.802 5.554 1.00 28.66 288 CYS D CA 1
ATOM 9392 C C . CYS D 1 288 ? 48.910 22.065 4.225 1.00 29.72 288 CYS D C 1
ATOM 9393 O O . CYS D 1 288 ? 48.184 21.197 3.748 1.00 31.58 288 CYS D O 1
ATOM 9396 N N . MET D 1 289 ? 49.109 23.238 3.622 1.00 28.99 289 MET D N 1
ATOM 9397 C CA . MET D 1 289 ? 48.460 23.538 2.343 1.00 32.62 289 MET D CA 1
ATOM 9398 C C . MET D 1 289 ? 48.969 22.594 1.262 1.00 33.10 289 MET D C 1
ATOM 9399 O O . MET D 1 289 ? 48.185 22.086 0.450 1.00 34.09 289 MET D O 1
ATOM 9404 N N . LYS D 1 290 ? 50.281 22.357 1.254 1.00 32.17 290 LYS D N 1
ATOM 9405 C CA . LYS D 1 290 ? 50.894 21.488 0.240 1.00 34.21 290 LYS D CA 1
ATOM 9406 C C . LYS D 1 290 ? 50.299 20.101 0.297 1.00 31.32 290 LYS D C 1
ATOM 9407 O O . LYS D 1 290 ? 49.881 19.551 -0.712 1.00 31.63 290 LYS D O 1
ATOM 9413 N N . ARG D 1 291 ? 50.270 19.534 1.492 1.00 29.45 291 ARG D N 1
ATOM 9414 C CA . ARG D 1 291 ? 49.695 18.225 1.674 1.00 26.86 291 ARG D CA 1
ATOM 9415 C C . ARG D 1 291 ? 48.230 18.214 1.240 1.00 25.37 291 ARG D C 1
ATOM 9416 O O . ARG D 1 291 ? 47.807 17.300 0.538 1.00 26.56 291 ARG D O 1
ATOM 9424 N N . ILE D 1 292 ? 47.466 19.231 1.633 1.00 22.42 292 ILE D N 1
ATOM 9425 C CA . ILE D 1 292 ? 46.053 19.303 1.271 1.00 23.84 292 ILE D CA 1
ATOM 9426 C C . ILE D 1 292 ? 45.853 19.321 -0.238 1.00 24.67 292 ILE D C 1
ATOM 9427 O O . ILE D 1 292 ? 44.972 18.634 -0.753 1.00 25.27 292 ILE D O 1
ATOM 9432 N N . LYS D 1 293 ? 46.676 20.083 -0.953 1.00 27.12 293 LYS D N 1
ATOM 9433 C CA . LYS D 1 293 ? 46.529 20.152 -2.403 1.00 28.82 293 LYS D CA 1
ATOM 9434 C C . LYS D 1 293 ? 46.937 18.834 -3.061 1.00 29.15 293 LYS D C 1
ATOM 9435 O O . LYS D 1 293 ? 46.407 18.476 -4.121 1.00 30.21 293 LYS D O 1
ATOM 9441 N N . ASP D 1 294 ? 47.832 18.086 -2.416 1.00 29.08 294 ASP D N 1
ATOM 9442 C CA . ASP D 1 294 ? 48.225 16.782 -2.951 1.00 30.15 294 ASP D CA 1
ATOM 9443 C C . ASP D 1 294 ? 47.011 15.870 -2.867 1.00 29.77 294 ASP D C 1
ATOM 9444 O O . ASP D 1 294 ? 46.675 15.174 -3.816 1.00 31.12 294 ASP D O 1
ATOM 9449 N N . LEU D 1 295 ? 46.347 15.887 -1.717 1.00 27.98 295 LEU D N 1
ATOM 9450 C CA . LEU D 1 295 ? 45.178 15.058 -1.511 1.00 25.62 295 LEU D CA 1
ATOM 9451 C C . LEU D 1 295 ? 44.078 15.442 -2.473 1.00 26.55 295 LEU D C 1
ATOM 9452 O O . LEU D 1 295 ? 43.353 14.583 -2.973 1.00 27.97 295 LEU D O 1
ATOM 9457 N N . GLU D 1 296 ? 43.941 16.735 -2.730 1.00 27.12 296 GLU D N 1
ATOM 9458 C CA . GLU D 1 296 ? 42.906 17.210 -3.643 1.00 28.89 296 GLU D CA 1
ATOM 9459 C C . GLU D 1 296 ? 43.122 16.619 -5.041 1.00 28.88 296 GLU D C 1
ATOM 9460 O O . GLU D 1 296 ? 42.187 16.149 -5.679 1.00 29.11 296 GLU D O 1
ATOM 9466 N N . ALA D 1 297 ? 44.366 16.628 -5.500 1.00 29.21 297 ALA D N 1
ATOM 9467 C CA . ALA D 1 297 ? 44.703 16.091 -6.814 1.00 28.78 297 ALA D CA 1
ATOM 9468 C C . ALA D 1 297 ? 44.434 14.585 -6.919 1.00 30.53 297 ALA D C 1
ATOM 9469 O O . ALA D 1 297 ? 44.216 14.066 -8.015 1.00 30.94 297 ALA D O 1
ATOM 9471 N N . ILE D 1 298 ? 44.469 13.888 -5.788 1.00 28.56 298 ILE D N 1
ATOM 9472 C CA . ILE D 1 298 ? 44.218 12.459 -5.762 1.00 29.25 298 ILE D CA 1
ATOM 9473 C C . ILE D 1 298 ? 42.709 12.171 -5.730 1.00 29.25 298 ILE D C 1
ATOM 9474 O O . ILE D 1 298 ? 42.288 11.021 -5.891 1.00 31.83 298 ILE D O 1
ATOM 9479 N N . GLY D 1 299 ? 41.891 13.199 -5.504 1.00 26.15 299 GLY D N 1
ATOM 9480 C CA . GLY D 1 299 ? 40.458 12.973 -5.460 1.00 21.53 299 GLY D CA 1
ATOM 9481 C C . GLY D 1 299 ? 39.759 13.193 -4.133 1.00 20.42 299 GLY D C 1
ATOM 9482 O O . GLY D 1 299 ? 38.563 12.921 -4.036 1.00 22.09 299 GLY D O 1
ATOM 9483 N N . VAL D 1 300 ? 40.479 13.652 -3.112 1.00 19.44 300 VAL D N 1
ATOM 9484 C CA . VAL D 1 300 ? 39.867 13.943 -1.808 1.00 19.70 300 VAL D CA 1
ATOM 9485 C C . VAL D 1 300 ? 39.005 15.209 -1.945 1.00 19.80 300 VAL D C 1
ATOM 9486 O O . VAL D 1 300 ? 39.457 16.212 -2.486 1.00 22.76 300 VAL D O 1
ATOM 9490 N N . THR D 1 301 ? 37.770 15.171 -1.465 1.00 19.99 301 THR D N 1
ATOM 9491 C CA . THR D 1 301 ? 36.886 16.333 -1.567 1.00 17.75 301 THR D CA 1
ATOM 9492 C C . THR D 1 301 ? 36.597 17.042 -0.226 1.00 19.69 301 THR D C 1
ATOM 9493 O O . THR D 1 301 ? 36.086 18.161 -0.215 1.00 20.61 301 THR D O 1
ATOM 9497 N N . GLN D 1 302 ? 36.902 16.389 0.898 1.00 19.53 302 GLN D N 1
ATOM 9498 C CA . GLN D 1 302 ? 36.734 17.008 2.214 1.00 18.45 302 GLN D CA 1
ATOM 9499 C C . GLN D 1 302 ? 37.943 16.668 3.065 1.00 17.73 302 GLN D C 1
ATOM 9500 O O . GLN D 1 302 ? 38.401 15.524 3.081 1.00 17.98 302 GLN D O 1
ATOM 9506 N N . ILE D 1 303 ? 38.482 17.667 3.750 1.00 16.78 303 ILE D N 1
ATOM 9507 C CA . ILE D 1 303 ? 39.600 17.410 4.635 1.00 17.15 303 ILE D CA 1
ATOM 9508 C C . ILE D 1 303 ? 39.122 17.722 6.017 1.00 16.27 303 ILE D C 1
ATOM 9509 O O . ILE D 1 303 ? 38.585 18.799 6.233 1.00 20.88 303 ILE D O 1
ATOM 9514 N N . VAL D 1 304 ? 39.246 16.762 6.931 1.00 16.08 304 VAL D N 1
ATOM 9515 C CA . VAL D 1 304 ? 38.848 16.983 8.309 1.00 15.64 304 VAL D CA 1
ATOM 9516 C C . VAL D 1 304 ? 40.057 17.163 9.195 1.00 17.16 304 VAL D C 1
ATOM 9517 O O . VAL D 1 304 ? 40.965 16.343 9.173 1.00 18.66 304 VAL D O 1
ATOM 9521 N N . ALA D 1 305 ? 40.080 18.241 9.971 1.00 18.46 305 ALA D N 1
ATOM 9522 C CA . ALA D 1 305 ? 41.178 18.438 10.911 1.00 16.97 305 ALA D CA 1
ATOM 9523 C C . ALA D 1 305 ? 40.850 17.642 12.178 1.00 16.20 305 ALA D C 1
ATOM 9524 O O . ALA D 1 305 ? 40.063 18.097 13.028 1.00 16.08 305 ALA D O 1
ATOM 9526 N N . GLY D 1 306 ? 41.427 16.440 12.281 1.00 16.91 306 GLY D N 1
ATOM 9527 C CA . GLY D 1 306 ? 41.216 15.595 13.449 1.00 15.30 306 GLY D CA 1
ATOM 9528 C C . GLY D 1 306 ? 42.259 15.888 14.497 1.00 16.92 306 GLY D C 1
ATOM 9529 O O . GLY D 1 306 ? 43.249 16.577 14.219 1.00 17.89 306 GLY D O 1
ATOM 9530 N N . SER D 1 307 ? 42.045 15.361 15.697 1.00 18.79 307 SER D N 1
ATOM 9531 C CA . SER D 1 307 ? 42.958 15.543 16.826 1.00 19.81 307 SER D CA 1
ATOM 9532 C C . SER D 1 307 ? 44.433 15.401 16.454 1.00 21.27 307 SER D C 1
ATOM 9533 O O . SER D 1 307 ? 44.803 14.514 15.683 1.00 22.09 307 SER D O 1
ATOM 9536 N N . PRO D 1 308 ? 45.304 16.228 17.052 1.00 22.48 308 PRO D N 1
ATOM 9537 C CA . PRO D 1 308 ? 44.985 17.271 18.045 1.00 23.29 308 PRO D CA 1
ATOM 9538 C C . PRO D 1 308 ? 44.469 18.604 17.487 1.00 24.54 308 PRO D C 1
ATOM 9539 O O . PRO D 1 308 ? 44.049 19.475 18.257 1.00 25.77 308 PRO D O 1
ATOM 9543 N N . ILE D 1 309 ? 44.500 18.750 16.161 1.00 23.06 309 ILE D N 1
ATOM 9544 C CA . ILE D 1 309 ? 44.133 19.992 15.452 1.00 20.50 309 ILE D CA 1
ATOM 9545 C C . ILE D 1 309 ? 45.313 20.968 15.498 1.00 21.07 309 ILE D C 1
ATOM 9546 O O . ILE D 1 309 ? 45.695 21.539 14.473 1.00 18.21 309 ILE D O 1
ATOM 9551 N N . GLY D 1 310 ? 45.901 21.130 16.683 1.00 21.80 310 GLY D N 1
ATOM 9552 C CA . GLY D 1 310 ? 47.057 21.996 16.827 1.00 23.04 310 GLY D CA 1
ATOM 9553 C C . GLY D 1 310 ? 47.499 22.034 18.269 1.00 23.79 310 GLY D C 1
ATOM 9554 O O . GLY D 1 310 ? 46.833 21.424 19.101 1.00 24.52 310 GLY D O 1
ATOM 9555 N N . PRO D 1 311 ? 48.613 22.720 18.607 1.00 25.38 311 PRO D N 1
ATOM 9556 C CA . PRO D 1 311 ? 49.074 22.791 20.008 1.00 24.50 311 PRO D CA 1
ATOM 9557 C C . PRO D 1 311 ? 47.959 23.298 20.930 1.00 24.64 311 PRO D C 1
ATOM 9558 O O . PRO D 1 311 ? 47.766 22.787 22.010 1.00 26.78 311 PRO D O 1
ATOM 9562 N N . ALA D 1 312 ? 47.202 24.293 20.490 1.00 26.48 312 ALA D N 1
ATOM 9563 C CA . ALA D 1 312 ? 46.079 24.817 21.280 1.00 25.53 312 ALA D CA 1
ATOM 9564 C C . ALA D 1 312 ? 44.924 24.936 20.292 1.00 23.59 312 ALA D C 1
ATOM 9565 O O . ALA D 1 312 ? 45.048 25.582 19.257 1.00 24.00 312 ALA D O 1
ATOM 9567 N N . LYS D 1 313 ? 43.799 24.319 20.615 1.00 23.68 313 LYS D N 1
ATOM 9568 C CA . LYS D 1 313 ? 42.661 24.289 19.699 1.00 25.13 313 LYS D CA 1
ATOM 9569 C C . LYS D 1 313 ? 42.124 25.607 19.148 1.00 26.18 313 LYS D C 1
ATOM 9570 O O . LYS D 1 313 ? 42.004 25.790 17.938 1.00 26.82 313 LYS D O 1
ATOM 9576 N N . GLU D 1 314 ? 41.799 26.526 20.040 1.00 26.64 314 GLU D N 1
ATOM 9577 C CA . GLU D 1 314 ? 41.252 27.799 19.640 1.00 25.22 314 GLU D CA 1
ATOM 9578 C C . GLU D 1 314 ? 42.135 28.515 18.645 1.00 24.44 314 GLU D C 1
ATOM 9579 O O . GLU D 1 314 ? 41.647 29.037 17.646 1.00 25.38 314 GLU D O 1
ATOM 9585 N N . LYS D 1 315 ? 43.438 28.518 18.886 1.00 26.00 315 LYS D N 1
ATOM 9586 C CA . LYS D 1 315 ? 44.358 29.216 17.981 1.00 27.73 315 LYS D CA 1
ATOM 9587 C C . LYS D 1 315 ? 44.499 28.454 16.670 1.00 25.96 315 LYS D C 1
ATOM 9588 O O . LYS D 1 315 ? 44.597 29.054 15.586 1.00 27.88 315 LYS D O 1
ATOM 9594 N N . ALA D 1 316 ? 44.483 27.131 16.761 1.00 21.47 316 ALA D N 1
ATOM 9595 C CA . ALA D 1 316 ? 44.616 26.315 15.565 1.00 21.05 316 ALA D CA 1
ATOM 9596 C C . ALA D 1 316 ? 43.395 26.463 14.642 1.00 20.03 316 ALA D C 1
ATOM 9597 O O . ALA D 1 316 ? 43.518 26.508 13.412 1.00 20.58 316 ALA D O 1
ATOM 9599 N N . ILE D 1 317 ? 42.211 26.530 15.239 1.00 17.21 317 ILE D N 1
ATOM 9600 C CA . ILE D 1 317 ? 41.011 26.669 14.456 1.00 17.24 317 ILE D CA 1
ATOM 9601 C C . ILE D 1 317 ? 41.056 27.979 13.692 1.00 18.90 317 ILE D C 1
ATOM 9602 O O . ILE D 1 317 ? 40.674 28.019 12.525 1.00 19.83 317 ILE D O 1
ATOM 9607 N N . LYS D 1 318 ? 41.517 29.047 14.346 1.00 20.51 318 LYS D N 1
ATOM 9608 C CA . LYS D 1 318 ? 41.635 30.343 13.686 1.00 21.34 318 LYS D CA 1
ATOM 9609 C C . LYS D 1 318 ? 42.717 30.327 12.586 1.00 20.29 318 LYS D C 1
ATOM 9610 O O . LYS D 1 318 ? 42.539 30.921 11.528 1.00 18.74 318 LYS D O 1
ATOM 9616 N N . LEU D 1 319 ? 43.830 29.642 12.829 1.00 19.12 319 LEU D N 1
ATOM 9617 C CA . LEU D 1 319 ? 44.888 29.578 11.832 1.00 20.06 319 LEU D CA 1
ATOM 9618 C C . LEU D 1 319 ? 44.391 28.908 10.575 1.00 21.09 319 LEU D C 1
ATOM 9619 O O . LEU D 1 319 ? 44.683 29.358 9.470 1.00 24.22 319 LEU D O 1
ATOM 9624 N N . ILE D 1 320 ? 43.659 27.813 10.740 1.00 19.14 320 ILE D N 1
ATOM 9625 C CA . ILE D 1 320 ? 43.136 27.071 9.607 1.00 17.01 320 ILE D CA 1
ATOM 9626 C C . ILE D 1 320 ? 42.147 27.925 8.831 1.00 20.25 320 ILE D C 1
ATOM 9627 O O . ILE D 1 320 ? 42.122 27.891 7.594 1.00 21.43 320 ILE D O 1
ATOM 9632 N N . GLY D 1 321 ? 41.338 28.700 9.549 1.00 20.07 321 GLY D N 1
ATOM 9633 C CA . GLY D 1 321 ? 40.347 29.511 8.873 1.00 23.59 321 GLY D CA 1
ATOM 9634 C C . GLY D 1 321 ? 40.970 30.602 8.037 1.00 27.03 321 GLY D C 1
ATOM 9635 O O . GLY D 1 321 ? 40.603 30.816 6.871 1.00 28.20 321 GLY D O 1
ATOM 9636 N N . LYS D 1 322 ? 41.936 31.277 8.647 1.00 28.52 322 LYS D N 1
ATOM 9637 C CA . LYS D 1 322 ? 42.640 32.394 8.038 1.00 31.38 322 LYS D CA 1
ATOM 9638 C C . LYS D 1 322 ? 43.675 31.996 6.971 1.00 31.66 322 LYS D C 1
ATOM 9639 O O . LYS D 1 322 ? 43.674 32.524 5.839 1.00 30.63 322 LYS D O 1
ATOM 9645 N N . GLU D 1 323 ? 44.541 31.050 7.318 1.00 30.21 323 GLU D N 1
ATOM 9646 C CA . GLU D 1 323 ? 45.601 30.638 6.407 1.00 29.70 323 GLU D CA 1
ATOM 9647 C C . GLU D 1 323 ? 45.347 29.421 5.536 1.00 29.44 323 GLU D C 1
ATOM 9648 O O . GLU D 1 323 ? 46.244 28.977 4.842 1.00 30.56 323 GLU D O 1
ATOM 9654 N N . ILE D 1 324 ? 44.141 28.871 5.559 1.00 28.74 324 ILE D N 1
ATOM 9655 C CA . ILE D 1 324 ? 43.864 27.704 4.746 1.00 25.98 324 ILE D CA 1
ATOM 9656 C C . ILE D 1 324 ? 42.494 27.718 4.105 1.00 27.56 324 ILE D C 1
ATOM 9657 O O . ILE D 1 324 ? 42.407 27.634 2.883 1.00 29.84 324 ILE D O 1
ATOM 9662 N N . ILE D 1 325 ? 41.426 27.803 4.904 1.00 26.49 325 ILE D N 1
ATOM 9663 C CA . ILE D 1 325 ? 40.091 27.815 4.323 1.00 23.65 325 ILE D CA 1
ATOM 9664 C C . ILE D 1 325 ? 39.929 29.028 3.419 1.00 24.11 325 ILE D C 1
ATOM 9665 O O . ILE D 1 325 ? 39.420 28.889 2.312 1.00 22.41 325 ILE D O 1
ATOM 9670 N N . ALA D 1 326 ? 40.364 30.206 3.876 1.00 25.95 326 ALA D N 1
ATOM 9671 C CA . ALA D 1 326 ? 40.307 31.414 3.041 1.00 28.66 326 ALA D CA 1
ATOM 9672 C C . ALA D 1 326 ? 41.323 31.157 1.909 1.00 31.14 326 ALA D C 1
ATOM 9673 O O . ALA D 1 326 ? 41.907 32.074 1.358 1.00 30.97 326 ALA D O 1
ATOM 9675 N N . LYS D 1 327 ? 41.479 29.864 1.595 1.00 35.36 327 LYS D N 1
ATOM 9676 C CA . LYS D 1 327 ? 42.377 29.255 0.592 1.00 33.65 327 LYS D CA 1
ATOM 9677 C C . LYS D 1 327 ? 43.624 30.024 0.309 1.00 34.37 327 LYS D C 1
ATOM 9678 O O . LYS D 1 327 ? 44.057 30.816 1.213 1.00 32.27 327 LYS D O 1
#

Organism: Methanosarcina barkeri (strain Fusaro / DSM 804) (NCBI:txid269797)

Sequence (1308 aa):
MKFGIEFVPSDPALKIAYYAKLSEQQGFDHVWITDHYNNRDVYSTLTVLALNTNSIKIGPGVTNSYTRNPAITASSIASIAEISGGRAVLGLGPGDKATFDAMGIAWKKPLATTKEAIQAIRDFISGKKVSMDGEMIKFAGAKLAFKAGNIPIYMGAQGPKMLELAGEIADGVLINASHPKDFEVAVEQIKKGAEKAGRDPSEVDVTAYACFSIDKDPVKAVNAAKVVVAFIVAGSPDLVLERHGIPVEAKSQIGAAIAKGDFGALMGGLVTPQMIEAFSICGTPDDCMKRIKDLEAIGVTQIVAGSPIGPAKEKAIKLIGKEIIAKMKFGIEFVPSDPALKIAYYAKLSEQQGFDHVWITDHYNNRDVYSTLTVLALNTNSIKIGPGVTNSYTRNPAITASSIASIAEISGGRAVLGLGPGDKATFDAMGIAWKKPLATTKEAIQAIRDFISGKKVSMDGEMIKFAGAKLAFKAGNIPIYMGAQGPKMLELAGEIADGVLINASHPKDFEVAVEQIKKGAEKAGRDPSEVDVTAYACFSIDKDPVKAVNAAKVVVAFIVAGSPDLVLERHGIPVEAKSQIGAAIAKGDFGALMGGLVTPQMIEAFSICGTPDDCMKRIKDLEAIGVTQIVAGSPIGPAKEKAIKLIGKEIIAKMKFGIEFVPSDPALKIAYYAKLSEQQGFDHVWITDHYNNRDVYSTLTVLALNTNSIKIGPGVTNSYTRNPAITASSIASIAEISGGRAVLGLGPGDKATFDAMGIAWKKPLATTKEAIQAIRDFISGKKVSMDGEMIKFAGAKLAFKAGNIPIYMGAQGPKMLELAGEIADGVLINASHPKDFEVAVEQIKKGAEKAGRDPSEVDVTAYACFSIDKDPVKAVNAAKVVVAFIVAGSPDLVLERHGIPVEAKSQIGAAIAKGDFGALMGGLVTPQMIEAFSICGTPDDCMKRIKDLEAIGVTQIVAGSPIGPAKEKAIKLIGKEIIAKMKFGIEFVPSDPALKIAYYAKLSEQQGFDHVWITDHYNNRDVYSTLTVLALNTNSIKIGPGVTNSYTRNPAITASSIASIAEISGGRAVLGLGPGDKATFDAMGIAWKKPLATTKEAIQAIRDFISGKKVSMDGEMIKFAGAKLAFKAGNIPIYMGAQGPKMLELAGEIADGVLINASHPKDFEVAVEQIKKGAEKAGRDPSEVDVTAYACFSIDKDPVKAVNAAKVVVAFIVAGSPDLVLERHGIPVEAKSQIGAAIAKGDFGALMGGLVTPQMIEAFSICGTPDDCMKRIKDLEAIGVTQIVAGSPIGPAKEKAIKLIGKEIIAK

Foldseek 3Di:
DAEEAEDEQQDPLVVVLVLLQLLLVLRHQEYEYEDAPVGDHQQVSLLVNLVSHAHHAYEYQAAECWPDPLVVVLVRQLVSCVSNVRRYAYEYELDDPVRCVVVVHDSPPSPQSRLVSVVQSVCQQVFHQDADDGPHDGDDRHHDPDHRPDYFYEYEDEDLSSLLCCLQDHQEYEYQWQALLSLLSSLVSSVNSVVVNPHDSLSYQYEYQAAEAEDQAFVQRLLQRQVVLLVVLLPDDPVLCVSLVHPNVLNVVSVVCVVVVVVVVSSVPSRDVSSPVTGHQYGYLVSNQVSVVSNVVSPRRYYYHYPPCHSDSSVSSNRCSVSPVVD/DAEEAEDEQQDPLVVVLVLLQLLVVLRHQEYEYEDAVVGDHQQVSLLVNLVSHAHHAYEYQADECWPDPLLVVLVRQLVSCVSNVRRYAYEYELDDPVRCVVVVHDSPPSPQSRLVSVVQSVCQQVFHQDADDGPHDGDDRHHDDDHRPDYFYEYEDEDLVSLLCCLQDHQEYEYQWQALLSLLSSLVSSVNSVVVNPHDSLSYQYEYQAAEAEDQAFVQRLLQRQVVLLVVLLPDDPVLCVSLVHPNVLNVVSVVCVVVVVVVVSSVPSCDVSSCVTGHQGGYLVSNQVSVVSNVVSPRRYYYHYPPCHSDSSVSSNRCSPSPVVD/DAEEAEDEQQDPLVVVLVLLQLLVVLRHQEYEYEDAVVGDHQQVSLLSNLVSHAHHAYEYQAAECWPDPLLVVLVRQLVSCVSNVRRYAYEYELDDPVRCVVVVHDSPCSPQSRLVSLVQSVCQQVFHQDADDGPHDGDDRHHDPDHRPDYFYEYEDADLSSLLCCLQDHQEYEYQWQALLSLLSSLVSSVNSVVVNPHDSLSYQYEYQAAEAEDQAFVQRLLQRQVVLLVVLLPDDPVLCVSLVHPNVLNVVSVVCVVVVVVVVSSVPSCDVSSSNTGHQGGYLVSNQVSVVSNVVSPHRYYYHYPPCHSDSSVSSNRCSVSPVVD/DAEEAEDEQQDPLVVVLVLLQLLVVLRHQEYEYEDAPVGDHQQVSLLSNLVSHAHHAYEYQAAECWPDPLVVVLVRQLVSCVSNVRRYAYEYELDDPVRCVVVVHDSPPSPQSRLVSVVQSVCQQVFHQDADDGPHDGDDRHHDPDHRPDYFYEYEDQDLVSLLCCLQDHQEYEYQWQALVSLLSSLVSSVNSVVVNPHDSLSYQYEYAAAEAEDQAQVLRLLQRQVVLLVVQLRDDVVLCVVLVHPNVLNVVSVVCVVVVNVVPSSPPSRDVSSVVGGHQTGYLVSNQVSVVSNVVSPRRYYYHYPPCYSDSSVSSNRCSVSPVVD

InterPro domains:
  IPR011251 Luciferase-like domain [PF00296] (17-302)
  IPR019946 5,10-methylenetetrahydromethanopterin reductase [MF_01091] (1-328)
  IPR019946 5,10-methylenetetrahydromethanopterin reductase [NF002619] (1-327)
  IPR019946 5,10-methylenetetrahydromethanopterin reductase [TIGR03555] (3-326)
  IPR036661 Luciferase-like domain superfamily [G3DSA:3.20.20.30] (1-327)
  IPR036661 Luciferase-like domain superfamily [SSF51679] (1-324)
  IPR050564 F420-dependent glucose-6-phosphate dehydrogenase/mer [PTHR43244] (1-327)

Radius of gyration: 32.83 Å; Cα contacts (8 Å, |Δi|>4): 3012; chains: 4; bounding box: 82×83×73 Å

Nearest PDB structures (foldseek):
  1z69-assembly1_C  TM=1.003E+00  e=2.681E-66  Methanosarcina barkeri
  8qpl-assembly1_B  TM=9.721E-01  e=5.415E-46  Methanocaldococcus jannaschii
  5tlc-assembly1_C  TM=7.320E-01  e=6.026E-13  Bacillus subtilis
  5tlc-assembly1_B  TM=6.908E-01  e=2.127E-13  Bacillus subtilis
  3b9n-assembly2_B  TM=7.076E-01  e=2.056E-11  Geobacillus thermodenitrificans

Secondary structure (DSSP, 8-state):
-EEEEEE-TTS-HHHHHHHHHHHHHTT-SEEEE---TTSS-HHHHHHHHHHT-SSSEEEES-EESSSB-HHHHHHHHHHHHHHHTS-B-EEEE---HHHHHHTT-----HHHHHHHHHHHHHHHHTTPPEEEE-SS-EEEEE--SS------EEEE--SHHHHHHHHHH-SEEEE---SHHHHHHHHHHHHHHHHHHT--GGGSEEEEEEEEEE-SSHHHHHHHHHHHHHHHHHT--HHHHHHTT--HHHHHHHHHHHHTT-HHHIIIIIS-HHHHHHH-EEESHHHHHHHHHHHHHTT--EEEEEEEESSSHHHHHHHHIIIIIT-/-EEEEEE-TTS-HHHHHHHHHHHHHTT-SEEEE---TTSS-HHHHHHHHHHT-SSSEEEES-EESSSB-HHHHHHHHHHHHHHHTS-B-EEEE---HHHHHHTT-----HHHHHHHHHHHHHHHHTTPPEEEE-SS-EEEEE--SS------EEEE--SHHHHHHHHHH-SEEEE---SHHHHHHHHHHHHHHHHHTT--GGGSEEEEEEEEEE-SSHHHHHHHHHHHHHHHHHT--HHHHHHTT--THHHHHHHHHHHTT-HHHIIIIIS-HHHHHHH-EEESHHHHHHHHHHHHHTT--EEEEEEEESSSHHHHHHHHIIIIIT-/-EEEEEE-TTS-HHHHHHHHHHHHHTT-SEEEE---TTSS-HHHHHHHHHHT-SSSEEEESSEESSSB-HHHHHHHHHHHHHHHTS-B-EEEE---HHHHHHTT-----HHHHHHHHHHHHHHHHTTPPEEEE-SS-EEEEE--SS------EEEE--SHHHHHHHHHH-SEEEE---SHHHHHHHHHHHHHHHHHTT--GGGSEEEEEEEEEE-SSHHHHHHHHHHHHHHHHHT--HHHHHHTT--THHHHHHHHHHHTT-HHHIIIIIS-HHHHHHH-EEESHHHHHHHHHHHHHHT--EEEEEEEESSSHHHHHHHHIIIIIT-/-EEEEEE-TTS-HHHHHHHHHHHHHTT-SEEEE---TTSS-HHHHHHHHHHT-SSSEEEES-EESSSB-HHHHHHHHHHHHHHHTS-B-EEEE---HHHHHHHT-----HHHHHHHHHHHHHHHHTTPPEEEE-SS-EEEEE--SS------EEEE--SHHHHHHHHHH-SEEEE---SHHHHHHHHHHHHHHHHHHT--GGGSEEEEEEEEEE-SSHHHHHHHHHHHHHHHHTTS-HHHHHHTT--TTHHHHHHHHHHTT-HHHIIIIIS-HHHHHHH-EEESHHHHHHHHHHHHHHT--EEEEEEEESSSHHHHHHHHIIIIIT-